Protein 4MN8 (pdb70)

GO terms:
  GO:0005768 endosome (C, IDA)
  GO:0005886 plasma membrane (C, IDA)
  GO:0012505 endomembrane system (C, IDA)
  GO:0005886 plasma membrane (C, EXP)
  GO:0010008 endosome membrane (C, EXP)
  GO:0005515 protein binding (F, IPI)
  GO:0016020 membrane (C, IDA)
  GO:0006898 receptor-mediated endocytosis (P, IDA)
  GO:0005886 plasma membrane (C, HDA)
  GO:0042742 defense response to bacterium (P, IMP)
  GO:0016045 detection of bacterium (P, IMP)
  GO:0140426 pathogen-associated molecular pattern receptor signaling pathway (P, IMP)
  GO:0052544 defense response by callose deposition in cell wall (P, IMP)
  GO:0042802 identical protein binding (F, IPI)

Secondary structure (DSSP, 8-state):
--HHHHHHHHHHHTT--B-TT--THHHHHH-STTGGGSTTEEE-TTS-EEEEE--S---BSB--GGGGG-SS--EEE--SS--BSBPPGGGGG--S--EEE--SS--BSBPPGGGGG-SS--EEE--SS--BSB--GGGGG-TT--EEE--SS--BSB--TTGGG-TT-SEEE--SS--BSB--GGGGG-TT--EEE--SS--BSPPPGGGGG-SS--EEE--SS---SB--GGGGG-TT-SEEE--SS--BSBPPGGGGG--S--EEE--SS--BSB--GGGGG--S-SEEE--SS--BS---GGGGGT-S--EEE--SS---SB--GGGGG-TT--EEE--SS--EE-PPTTGGG--S--EEE--SSEE-SPPPGGGGG--S--EEE--SS---SB--S-TTTT--SEEE--SS--BS---GGGGG-TT--EEE--SS---S---GGGGG-TT-SEEE--SS--EE---GGGGGG-S--EEE--SSEEEEEPPGGGGG-SS--EEE--SSEEESPPPGGGGG-SS--EEE--SS--EEE--GGGGG----SEEE--SSEEESB--GGGGG----SEEE--SS--BSPPPHHHHHH--B--SEEE--SS--EEPPPGGGTT-BS--EEE--SSEE-SPPPGGGGG-----EEE--SS---SB--HHHHHH-TT-SEEE--SS--BS---GGGGG-SS--EEE--SS---SBPPTHHHH-SS--EEE--SS--BSPPP-SSTTSS--GGGGTT-S----/-HHHHHHHHHHHTEE-TT-GGGG--TTBSSSSSSTTEEE-TTS-EEEEE-TT---EEB--GGGGG-TT--EEE--SS--BS---GGGGG-SS--EEE--SS---S---GGGGS-TT--EEE--SS---S---GGGGTS---SEE---SS---S----SSSSTT--STTTSSSS--/--SSS---GGGS--PPP-B--

Sequence (955 aa):
SFEPEIEALKSFKNGISNDPLGVLSDWTIIGSLRHCNWTGITCDSTGHVVSVSLLEKQLEGVLSPAIANLTYLQVLDLTSNSFTGKIPAEIGKLTELNQLILYLNYFSGSIPSGIWELKNIFYLDLRNNLLSGDVPEEICKTSSLVLIGFDYNNLTGKIPECLGDLVHLQMFVAAGNHLTGSIPVSIGTLANLTDLDLSGNQLTGKIPRDFGNLLNLQSLVLTENLLEGDIPAEIGNCSSLVQLELYDNQLTGKIPAELGNLVQLQALRIYKNKLTSSIPSSLFRLTQLTHLGLSENHLVGPISEEIGFLESLEVLTLHSNNFTGEFPQSITNLRNLTVLTVGFNNISGELPADLGLLTNLRNLSAHDNLLTGPIPSSISNCTGLKLLDLSHNQMTGEIPRGFGRMNLTFISIGRNHFTGEIPDDIFNCSNLETLSVADNNLTGTLKPLIGKLQKLRILQVSYNSLTGPIPREIGNLKDLNILYLHSNGFTGRIPREMSNLTLLQGLRMYSNDLEGPIPEEMFDMKLLSVLDLSNNKFSGQIPALFSKLESLTYLSLQGNKFNGSIPASLKSLSLLNTFDISDNLLTGTIPGELLASLKNMQLYLNFSNNLLTGTIPKELGKLEMVQEIDLSNNLFSGSIPRSLQACKNVFTLDFSQNNLSGHIPDEVFQGMDMIISLNLSRNSFSGEIPQSFGNMTHLVSLDLSSNNLTGEIPESLANLSTLKHLKLASNNLKGHVPESGVFKNINASDLMGNTDLCGNAEGDALSALKNSLADPNKVLQSWDATLVTPCTWFHVTCNSDNSVTRVDLGNANLSGQLVMQLGQLPNLQYLELYSNNITGTIPEQLGNLTELVSLDLYLNNLSGPIPSTLGRLKKLRFLRLNNNSLSGEIPRSLTAVLTLQVLDLSNNPLTGDIPVNGSFSLFTPISFANTKLTQRLSTGSRINSAKDDAAGLQI

B-factor: mean 98.9, std 31.58, range [20.0, 246.79]

Radius of gyration: 35.32 Å; Cα contacts (8 Å, |Δi|>4): 2831; chains: 3; bounding box: 60×97×87 Å

Organism: Arabidopsis thaliana (NCBI:txid3702)

Structure (mmCIF, N/CA/C/O backbone):
data_4MN8
#
_entry.id   4MN8
#
_cell.length_a   108.865
_cell.length_b   113.683
_cell.length_c   164.363
_cell.angle_alpha   90.00
_cell.angle_beta   90.00
_cell.angle_gamma   90.00
#
_symmetry.space_group_name_H-M   'P 21 21 21'
#
loop_
_entity.id
_entity.type
_entity.pdbx_description
1 polymer 'LRR receptor-like serine/threonine-protein kinase FLS2'
2 polymer 'BRASSINOSTEROID INSENSITIVE 1-associated receptor kinase 1'
3 polymer flg22
4 branched 2-acetamido-2-deoxy-beta-D-glucopyranose-(1-4)-2-acetamido-2-deoxy-beta-D-glucopyranose
5 non-polymer 2-acetamido-2-deoxy-beta-D-glucopyranose
6 non-polymer 'SULFATE ION'
#
loop_
_atom_site.group_PDB
_atom_site.id
_atom_site.type_symbol
_atom_site.label_atom_id
_atom_site.label_alt_id
_atom_site.label_comp_id
_atom_site.label_asym_id
_atom_site.label_entity_id
_atom_site.label_seq_id
_atom_site.pdbx_PDB_ins_code
_atom_site.Cartn_x
_atom_site.Cartn_y
_atom_site.Cartn_z
_atom_site.occupancy
_atom_site.B_iso_or_equiv
_atom_site.auth_seq_id
_atom_site.auth_comp_id
_atom_site.auth_asym_id
_atom_site.auth_atom_id
_atom_site.pdbx_PDB_model_num
ATOM 1 N N . SER A 1 2 ? 8.009 -43.870 45.180 1.00 95.17 26 SER A N 1
ATOM 2 C CA . SER A 1 2 ? 7.171 -44.344 44.086 1.00 103.32 26 SER A CA 1
ATOM 3 C C . SER A 1 2 ? 5.729 -43.888 44.277 1.00 110.27 26 SER A C 1
ATOM 4 O O . SER A 1 2 ? 4.822 -44.344 43.579 1.00 106.42 26 SER A O 1
ATOM 7 N N . PHE A 1 3 ? 5.529 -42.978 45.223 1.00 119.60 27 PHE A N 1
ATOM 8 C CA . PHE A 1 3 ? 4.190 -42.573 45.637 1.00 120.61 27 PHE A CA 1
ATOM 9 C C . PHE A 1 3 ? 3.679 -41.305 44.949 1.00 107.11 27 PHE A C 1
ATOM 10 O O . PHE A 1 3 ? 4.288 -40.800 44.006 1.00 93.63 27 PHE A O 1
ATOM 18 N N . GLU A 1 4 ? 2.550 -40.810 45.450 1.00 103.57 28 GLU A N 1
ATOM 19 C CA . GLU A 1 4 ? 1.826 -39.663 44.889 1.00 100.04 28 GLU A CA 1
ATOM 20 C C . GLU A 1 4 ? 2.585 -38.389 44.467 1.00 94.92 28 GLU A C 1
ATOM 21 O O . GLU A 1 4 ? 2.298 -37.865 43.399 1.00 98.67 28 GLU A O 1
ATOM 27 N N . PRO A 1 5 ? 3.520 -37.874 45.295 1.00 81.68 29 PRO A N 1
ATOM 28 C CA . PRO A 1 5 ? 4.155 -36.588 44.955 1.00 82.10 29 PRO A CA 1
ATOM 29 C C . PRO A 1 5 ? 4.747 -36.513 43.540 1.00 89.48 29 PRO A C 1
ATOM 30 O O . PRO A 1 5 ? 4.568 -35.503 42.845 1.00 86.18 29 PRO A O 1
ATOM 34 N N . GLU A 1 6 ? 5.433 -37.574 43.125 1.00 94.25 30 GLU A N 1
ATOM 35 C CA . GLU A 1 6 ? 5.964 -37.664 41.769 1.00 91.99 30 GLU A CA 1
ATOM 36 C C . GLU A 1 6 ? 4.839 -37.661 40.737 1.00 83.80 30 GLU A C 1
ATOM 37 O O . GLU A 1 6 ? 4.917 -36.962 39.724 1.00 75.60 30 GLU A O 1
ATOM 43 N N . ILE A 1 7 ? 3.800 -38.449 41.002 1.00 73.40 31 ILE A N 1
ATOM 44 C CA . ILE A 1 7 ? 2.634 -38.523 40.126 1.00 77.44 31 ILE A CA 1
ATOM 45 C C . ILE A 1 7 ? 2.031 -37.137 39.906 1.00 91.24 31 ILE A C 1
ATOM 46 O O . ILE A 1 7 ? 1.706 -36.757 38.780 1.00 101.11 31 ILE A O 1
ATOM 51 N N . GLU A 1 8 ? 1.904 -36.382 40.992 1.00 88.95 32 GLU A N 1
ATOM 52 C CA . GLU A 1 8 ? 1.348 -35.039 40.949 1.00 90.41 32 GLU A CA 1
ATOM 53 C C . GLU A 1 8 ? 2.266 -34.109 40.173 1.00 83.12 32 GLU A C 1
ATOM 54 O O . GLU A 1 8 ? 1.801 -33.223 39.455 1.00 85.60 32 GLU A O 1
ATOM 60 N N . ALA A 1 9 ? 3.571 -34.310 40.326 1.00 76.93 33 ALA A N 1
ATOM 61 C CA . ALA A 1 9 ? 4.537 -33.512 39.584 1.00 74.27 33 ALA A CA 1
ATOM 62 C C . ALA A 1 9 ? 4.358 -33.736 38.086 1.00 86.66 33 ALA A C 1
ATOM 63 O O . ALA A 1 9 ? 4.279 -32.784 37.308 1.00 88.60 33 ALA A O 1
ATOM 65 N N . LEU A 1 10 ? 4.278 -35.005 37.695 1.00 95.75 34 LEU A N 1
ATOM 66 C CA . LEU A 1 10 ? 4.122 -35.379 36.293 1.00 85.74 34 LEU A CA 1
ATOM 67 C C . LEU A 1 10 ? 2.810 -34.883 35.702 1.00 88.28 34 LEU A C 1
ATOM 68 O O . LEU A 1 10 ? 2.778 -34.404 34.573 1.00 100.40 34 LEU A O 1
ATOM 73 N N . LYS A 1 11 ? 1.729 -35.011 36.464 1.00 95.13 35 LYS A N 1
ATOM 74 C CA . LYS A 1 11 ? 0.431 -34.519 36.021 1.00 96.09 35 LYS A CA 1
ATOM 75 C C . LYS A 1 11 ? 0.465 -33.006 35.841 1.00 103.36 35 LYS A C 1
ATOM 76 O O . LYS A 1 11 ? -0.062 -32.473 34.863 1.00 111.88 35 LYS A O 1
ATOM 82 N N . SER A 1 12 ? 1.099 -32.320 36.786 1.00 107.12 36 SER A N 1
ATOM 83 C CA . SER A 1 12 ? 1.186 -30.868 36.739 1.00 108.53 36 SER A CA 1
ATOM 84 C C . SER A 1 12 ? 2.138 -30.410 35.636 1.00 99.65 36 SER A C 1
ATOM 85 O O . SER A 1 12 ? 2.121 -29.247 35.238 1.00 91.96 36 SER A O 1
ATOM 88 N N . PHE A 1 13 ? 2.976 -31.326 35.159 1.00 93.35 37 PHE A N 1
ATOM 89 C CA . PHE A 1 13 ? 3.807 -31.069 33.986 1.00 89.34 37 PHE A CA 1
ATOM 90 C C . PHE A 1 13 ? 2.994 -31.250 32.712 1.00 102.56 37 PHE A C 1
ATOM 91 O O . PHE A 1 13 ? 3.125 -30.474 31.764 1.00 115.32 37 PHE A O 1
ATOM 99 N N . LYS A 1 14 ? 2.172 -32.297 32.697 1.00 93.43 38 LYS A N 1
ATOM 100 C CA . LYS A 1 14 ? 1.286 -32.582 31.578 1.00 86.18 38 LYS A CA 1
ATOM 101 C C . LYS A 1 14 ? 0.392 -31.379 31.331 1.00 89.79 38 LYS A C 1
ATOM 102 O O . LYS A 1 14 ? 0.367 -30.829 30.232 1.00 96.71 38 LYS A O 1
ATOM 108 N N . ASN A 1 15 ? -0.339 -30.973 32.362 1.00 103.30 39 ASN A N 1
ATOM 109 C CA . ASN A 1 15 ? -1.011 -29.686 32.337 1.00 109.31 39 ASN A CA 1
ATOM 110 C C . ASN A 1 15 ? 0.075 -28.626 32.213 1.00 108.49 39 ASN A C 1
ATOM 111 O O . ASN A 1 15 ? 1.143 -28.758 32.804 1.00 120.68 39 ASN A O 1
ATOM 116 N N . GLY A 1 16 ? -0.179 -27.584 31.436 1.00 93.95 40 GLY A N 1
ATOM 117 C CA . GLY A 1 16 ? 0.864 -26.617 31.151 1.00 93.64 40 GLY A CA 1
ATOM 118 C C . GLY A 1 16 ? 1.471 -26.899 29.792 1.00 98.76 40 GLY A C 1
ATOM 119 O O . GLY A 1 16 ? 2.089 -26.026 29.182 1.00 97.25 40 GLY A O 1
ATOM 120 N N . ILE A 1 17 ? 1.288 -28.125 29.311 1.00 97.16 41 ILE A N 1
ATOM 121 C CA . ILE A 1 17 ? 1.589 -28.431 27.922 1.00 88.40 41 ILE A CA 1
ATOM 122 C C . ILE A 1 17 ? 0.299 -28.197 27.154 1.00 88.83 41 ILE A C 1
ATOM 123 O O . ILE A 1 17 ? -0.670 -28.945 27.298 1.00 77.29 41 ILE A O 1
ATOM 128 N N . SER A 1 18 ? 0.294 -27.143 26.344 1.00 88.20 42 SER A N 1
ATOM 129 C CA . SER A 1 18 ? -0.942 -26.661 25.733 1.00 79.81 42 SER A CA 1
ATOM 130 C C . SER A 1 18 ? -1.349 -27.439 24.488 1.00 93.85 42 SER A C 1
ATOM 131 O O . SER A 1 18 ? -2.537 -27.603 24.212 1.00 105.39 42 SER A O 1
ATOM 134 N N . ASN A 1 19 ? -0.364 -27.916 23.738 1.00 97.77 43 ASN A N 1
ATOM 135 C CA . ASN A 1 19 ? -0.643 -28.619 22.494 1.00 93.90 43 ASN A CA 1
ATOM 136 C C . ASN A 1 19 ? 0.171 -29.901 22.344 1.00 95.86 43 ASN A C 1
ATOM 137 O O . ASN A 1 19 ? 1.398 -29.883 22.428 1.00 109.48 43 ASN A O 1
ATOM 142 N N . ASP A 1 20 ? -0.528 -31.010 22.127 1.00 87.91 44 ASP A N 1
ATOM 143 C CA . ASP A 1 20 ? 0.107 -32.300 21.879 1.00 84.83 44 ASP A CA 1
ATOM 144 C C . ASP A 1 20 ? -0.602 -32.980 20.715 1.00 91.88 44 ASP A C 1
ATOM 145 O O . ASP A 1 20 ? -1.464 -33.834 20.920 1.00 88.22 44 ASP A O 1
ATOM 150 N N . PRO A 1 21 ? -0.243 -32.592 19.482 1.00 91.27 45 PRO A N 1
ATOM 151 C CA . PRO A 1 21 ? -0.910 -33.078 18.270 1.00 91.01 45 PRO A CA 1
ATOM 152 C C . PRO A 1 21 ? -0.673 -34.565 18.040 1.00 96.43 45 PRO A C 1
ATOM 153 O O . PRO A 1 21 ? -1.579 -35.268 17.591 1.00 98.61 45 PRO A O 1
ATOM 157 N N . LEU A 1 22 ? 0.531 -35.032 18.355 1.00 94.92 46 LEU A N 1
ATOM 158 C CA . LEU A 1 22 ? 0.887 -36.434 18.164 1.00 95.41 46 LEU A CA 1
ATOM 159 C C . LEU A 1 22 ? 0.203 -37.326 19.193 1.00 94.46 46 LEU A C 1
ATOM 160 O O . LEU A 1 22 ? 0.186 -38.548 19.053 1.00 97.04 46 LEU A O 1
ATOM 165 N N . GLY A 1 23 ? -0.357 -36.707 20.228 1.00 93.81 47 GLY A N 1
ATOM 166 C CA . GLY A 1 23 ? -1.102 -37.433 21.239 1.00 101.82 47 GLY A CA 1
ATOM 167 C C . GLY A 1 23 ? -0.228 -38.339 22.081 1.00 102.16 47 GLY A C 1
ATOM 168 O O . GLY A 1 23 ? -0.665 -39.403 22.523 1.00 105.05 47 GLY A O 1
ATOM 169 N N . VAL A 1 24 ? 1.014 -37.914 22.295 1.00 97.77 48 VAL A N 1
ATOM 170 C CA . VAL A 1 24 ? 1.960 -38.667 23.109 1.00 101.72 48 VAL A CA 1
ATOM 171 C C . VAL A 1 24 ? 1.457 -38.817 24.540 1.00 101.95 48 VAL A C 1
ATOM 172 O O . VAL A 1 24 ? 1.275 -39.932 25.035 1.00 109.65 48 VAL A O 1
ATOM 176 N N . LEU A 1 25 ? 1.206 -37.681 25.185 1.00 92.91 49 LEU A N 1
ATOM 177 C CA . LEU A 1 25 ? 0.776 -37.653 26.580 1.00 106.47 49 LEU A CA 1
ATOM 178 C C . LEU A 1 25 ? -0.536 -38.395 26.837 1.00 114.09 49 LEU A C 1
ATOM 179 O O . LEU A 1 25 ? -0.848 -38.725 27.983 1.00 107.49 49 LEU A O 1
ATOM 184 N N . SER A 1 26 ? -1.298 -38.652 25.777 1.00 115.10 50 SER A N 1
ATOM 185 C CA . SER A 1 26 ? -2.516 -39.445 25.890 1.00 112.41 50 SER A CA 1
ATOM 186 C C . SER A 1 26 ? -2.207 -40.796 26.521 1.00 108.98 50 SER A C 1
ATOM 187 O O . SER A 1 26 ? -3.014 -41.337 27.283 1.00 104.20 50 SER A O 1
ATOM 190 N N . ASP A 1 27 ? -1.027 -41.324 26.200 1.00 102.13 51 ASP A N 1
ATOM 191 C CA . ASP A 1 27 ? -0.545 -42.564 26.796 1.00 100.70 51 ASP A CA 1
ATOM 192 C C . ASP A 1 27 ? -0.658 -42.481 28.311 1.00 108.04 51 ASP A C 1
ATOM 193 O O . ASP A 1 27 ? -1.269 -43.347 28.949 1.00 113.74 51 ASP A O 1
ATOM 198 N N . TRP A 1 28 ? -0.105 -41.406 28.869 1.00 103.20 52 TRP A N 1
ATOM 199 C CA . TRP A 1 28 ? -0.124 -41.171 30.309 1.00 95.87 52 TRP A CA 1
ATOM 200 C C . TRP A 1 28 ? -1.529 -41.290 30.876 1.00 93.86 52 TRP A C 1
ATOM 201 O O . TRP A 1 28 ? -1.723 -41.816 31.970 1.00 101.92 52 TRP A O 1
ATOM 212 N N . THR A 1 29 ? -2.507 -40.800 30.123 1.00 95.96 53 THR A N 1
ATOM 213 C CA . THR A 1 29 ? -3.888 -40.830 30.574 1.00 107.27 53 THR A CA 1
ATOM 214 C C . THR A 1 29 ? -4.435 -42.252 30.589 1.00 117.13 53 THR A C 1
ATOM 215 O O . THR A 1 29 ? -5.080 -42.663 31.554 1.00 124.52 53 THR A O 1
ATOM 219 N N . ILE A 1 30 ? -4.161 -43.007 29.528 1.00 115.48 54 ILE A N 1
ATOM 220 C CA . ILE A 1 30 ? -4.798 -44.313 29.349 1.00 109.19 54 ILE A CA 1
ATOM 221 C C . ILE A 1 30 ? -4.168 -45.422 30.197 1.00 109.79 54 ILE A C 1
ATOM 222 O O . ILE A 1 30 ? -4.869 -46.306 30.692 1.00 113.15 54 ILE A O 1
ATOM 227 N N . ILE A 1 31 ? -2.853 -45.369 30.378 1.00 109.50 55 ILE A N 1
ATOM 228 C CA . ILE A 1 31 ? -2.151 -46.393 31.153 1.00 113.54 55 ILE A CA 1
ATOM 229 C C . ILE A 1 31 ? -2.542 -46.378 32.636 1.00 121.00 55 ILE A C 1
ATOM 230 O O . ILE A 1 31 ? -2.710 -47.430 33.259 1.00 123.73 55 ILE A O 1
ATOM 235 N N . GLY A 1 32 ? -2.708 -45.181 33.189 1.00 117.98 56 GLY A N 1
ATOM 236 C CA . GLY A 1 32 ? -3.103 -45.037 34.578 1.00 126.87 56 GLY A CA 1
ATOM 237 C C . GLY A 1 32 ? -1.980 -44.537 35.464 1.00 129.95 56 GLY A C 1
ATOM 238 O O . GLY A 1 32 ? -0.808 -44.604 35.097 1.00 135.11 56 GLY A O 1
ATOM 239 N N . SER A 1 33 ? -2.346 -44.050 36.645 1.00 127.64 57 SER A N 1
ATOM 240 C CA . SER A 1 33 ? -1.397 -43.398 37.542 1.00 117.83 57 SER A CA 1
ATOM 241 C C . SER A 1 33 ? -0.465 -44.363 38.274 1.00 113.28 57 SER A C 1
ATOM 242 O O . SER A 1 33 ? 0.660 -44.002 38.612 1.00 105.34 57 SER A O 1
ATOM 245 N N . LEU A 1 34 ? -0.930 -45.583 38.525 1.00 125.64 58 LEU A N 1
ATOM 246 C CA . LEU A 1 34 ? -0.126 -46.561 39.256 1.00 130.06 58 LEU A CA 1
ATOM 247 C C . LEU A 1 34 ? 0.949 -47.190 38.376 1.00 128.24 58 LEU A C 1
ATOM 248 O O . LEU A 1 34 ? 2.042 -47.511 38.842 1.00 115.54 58 LEU A O 1
ATOM 253 N N . ARG A 1 35 ? 0.634 -47.343 37.096 1.00 133.67 59 ARG A N 1
ATOM 254 C CA . ARG A 1 35 ? 1.542 -47.956 36.133 1.00 135.60 59 ARG A CA 1
ATOM 255 C C . ARG A 1 35 ? 2.462 -46.907 35.508 1.00 130.62 59 ARG A C 1
ATOM 256 O O . ARG A 1 35 ? 3.178 -47.187 34.547 1.00 133.07 59 ARG A O 1
ATOM 264 N N . HIS A 1 36 ? 2.419 -45.699 36.064 1.00 122.22 60 HIS A N 1
ATOM 265 C CA . HIS A 1 36 ? 3.073 -44.517 35.500 1.00 118.35 60 HIS A CA 1
ATOM 266 C C . HIS A 1 36 ? 4.541 -44.698 35.112 1.00 120.58 60 HIS A C 1
ATOM 267 O O . HIS A 1 36 ? 5.044 -43.984 34.249 1.00 118.32 60 HIS A O 1
ATOM 274 N N . CYS A 1 37 ? 5.236 -45.632 35.751 1.00 122.25 61 CYS A N 1
ATOM 275 C CA . CYS A 1 37 ? 6.625 -45.896 35.387 1.00 116.86 61 CYS A CA 1
ATOM 276 C C . CYS A 1 37 ? 6.752 -46.496 33.988 1.00 114.64 61 CYS A C 1
ATOM 277 O O . CYS A 1 37 ? 7.849 -46.571 33.436 1.00 120.60 61 CYS A O 1
ATOM 280 N N . ASN A 1 38 ? 5.629 -46.926 33.420 1.00 109.81 62 ASN A N 1
ATOM 281 C CA . ASN A 1 38 ? 5.609 -47.439 32.055 1.00 105.69 62 ASN A CA 1
ATOM 282 C C . ASN A 1 38 ? 5.202 -46.364 31.047 1.00 106.28 62 ASN A C 1
ATOM 283 O O . ASN A 1 38 ? 5.093 -46.634 29.849 1.00 113.97 62 ASN A O 1
ATOM 288 N N . TRP A 1 39 ? 4.975 -45.148 31.541 1.00 98.40 63 TRP A N 1
ATOM 289 C CA . TRP A 1 39 ? 4.572 -44.030 30.688 1.00 99.31 63 TRP A CA 1
ATOM 290 C C . TRP A 1 39 ? 5.641 -43.666 29.663 1.00 97.97 63 TRP A C 1
ATOM 291 O O . TRP A 1 39 ? 6.840 -43.795 29.926 1.00 83.42 63 TRP A O 1
ATOM 302 N N . THR A 1 40 ? 5.189 -43.203 28.500 1.00 99.10 64 THR A N 1
ATOM 303 C CA . THR A 1 40 ? 6.082 -42.806 27.419 1.00 89.32 64 THR A CA 1
ATOM 304 C C . THR A 1 40 ? 6.996 -41.669 27.858 1.00 90.36 64 THR A C 1
ATOM 305 O O . THR A 1 40 ? 6.531 -40.630 28.325 1.00 92.63 64 THR A O 1
ATOM 309 N N . GLY A 1 41 ? 8.301 -41.877 27.710 1.00 91.77 65 GLY A N 1
ATOM 310 C CA . GLY A 1 41 ? 9.280 -40.869 28.066 1.00 89.23 65 GLY A CA 1
ATOM 311 C C . GLY A 1 41 ? 9.724 -40.974 29.509 1.00 93.98 65 GLY A C 1
ATOM 312 O O . GLY A 1 41 ? 10.789 -40.483 29.887 1.00 96.52 65 GLY A O 1
ATOM 313 N N . ILE A 1 42 ? 8.899 -41.626 30.319 1.00 94.42 66 ILE A N 1
ATOM 314 C CA . ILE A 1 42 ? 9.188 -41.784 31.732 1.00 88.97 66 ILE A CA 1
ATOM 315 C C . ILE A 1 42 ? 9.864 -43.120 31.997 1.00 91.31 66 ILE A C 1
ATOM 316 O O . ILE A 1 42 ? 9.369 -44.170 31.588 1.00 93.52 66 ILE A O 1
ATOM 321 N N . THR A 1 43 ? 11.006 -43.071 32.674 1.00 84.40 67 THR A N 1
ATOM 322 C CA . THR A 1 43 ? 11.664 -44.280 33.154 1.00 87.85 67 THR A CA 1
ATOM 323 C C . THR A 1 43 ? 12.045 -44.124 34.622 1.00 89.74 67 THR A C 1
ATOM 324 O O . THR A 1 43 ? 12.530 -43.067 35.044 1.00 86.00 67 THR A O 1
ATOM 328 N N . CYS A 1 44 ? 11.792 -45.171 35.403 1.00 101.15 68 CYS A N 1
ATOM 329 C CA . CYS A 1 44 ? 12.112 -45.158 36.826 1.00 97.98 68 CYS A CA 1
ATOM 330 C C . CYS A 1 44 ? 13.341 -46.008 37.129 1.00 98.42 68 CYS A C 1
ATOM 331 O O . CYS A 1 44 ? 13.907 -46.641 36.239 1.00 108.16 68 CYS A O 1
ATOM 334 N N . ASP A 1 45 ? 13.749 -46.021 38.392 1.00 101.00 69 ASP A N 1
ATOM 335 C CA . ASP A 1 45 ? 14.862 -46.858 38.820 1.00 112.81 69 ASP A CA 1
ATOM 336 C C . ASP A 1 45 ? 14.355 -48.169 39.413 1.00 121.41 69 ASP A C 1
ATOM 337 O O . ASP A 1 45 ? 13.162 -48.469 39.345 1.00 122.96 69 ASP A O 1
ATOM 342 N N . SER A 1 46 ? 15.268 -48.945 39.986 1.00 119.36 70 SER A N 1
ATOM 343 C CA . SER A 1 46 ? 14.914 -50.209 40.617 1.00 116.11 70 SER A CA 1
ATOM 344 C C . SER A 1 46 ? 13.944 -49.989 41.773 1.00 113.99 70 SER A C 1
ATOM 345 O O . SER A 1 46 ? 13.027 -50.783 41.987 1.00 100.80 70 SER A O 1
ATOM 348 N N . THR A 1 47 ? 14.145 -48.896 42.504 1.00 118.83 71 THR A N 1
ATOM 349 C CA . THR A 1 47 ? 13.325 -48.578 43.669 1.00 110.74 71 THR A CA 1
ATOM 350 C C . THR A 1 47 ? 11.974 -47.969 43.287 1.00 109.93 71 THR A C 1
ATOM 351 O O . THR A 1 47 ? 11.095 -47.810 44.135 1.00 99.16 71 THR A O 1
ATOM 355 N N . GLY A 1 48 ? 11.815 -47.624 42.013 1.00 115.92 72 GLY A N 1
ATOM 356 C CA . GLY A 1 48 ? 10.535 -47.163 41.505 1.00 113.82 72 GLY A CA 1
ATOM 357 C C . GLY A 1 48 ? 10.366 -45.658 41.421 1.00 109.39 72 GLY A C 1
ATOM 358 O O . GLY A 1 48 ? 9.271 -45.166 41.148 1.00 107.08 72 GLY A O 1
ATOM 359 N N . HIS A 1 49 ? 11.445 -44.920 41.654 1.00 109.72 73 HIS A N 1
ATOM 360 C CA . HIS A 1 49 ? 11.404 -43.465 41.550 1.00 111.08 73 HIS A CA 1
ATOM 361 C C . HIS A 1 49 ? 11.682 -42.997 40.126 1.00 110.46 73 HIS A C 1
ATOM 362 O O . HIS A 1 49 ? 12.553 -43.539 39.448 1.00 119.35 73 HIS A O 1
ATOM 369 N N . VAL A 1 50 ? 10.944 -41.985 39.682 1.00 92.84 74 VAL A N 1
ATOM 370 C CA . VAL A 1 50 ? 11.171 -41.390 38.372 1.00 71.78 74 VAL A CA 1
ATOM 371 C C . VAL A 1 50 ? 12.592 -40.845 38.270 1.00 77.71 74 VAL A C 1
ATOM 372 O O . VAL A 1 50 ? 13.014 -40.030 39.091 1.00 75.05 74 VAL A O 1
ATOM 376 N N . VAL A 1 51 ? 13.328 -41.294 37.258 1.00 86.78 75 VAL A N 1
ATOM 377 C CA . VAL A 1 51 ? 14.688 -40.802 37.047 1.00 93.29 75 VAL A CA 1
ATOM 378 C C . VAL A 1 51 ? 14.811 -39.983 35.762 1.00 103.22 75 VAL A C 1
ATOM 379 O O . VAL A 1 51 ? 15.213 -38.823 35.797 1.00 105.99 75 VAL A O 1
ATOM 383 N N . SER A 1 52 ? 14.501 -40.600 34.628 1.00 97.28 76 SER A N 1
ATOM 384 C CA . SER A 1 52 ? 14.604 -39.919 33.342 1.00 88.87 76 SER A CA 1
ATOM 385 C C . SER A 1 52 ? 13.256 -39.497 32.762 1.00 83.33 76 SER A C 1
ATOM 386 O O . SER A 1 52 ? 12.368 -40.326 32.559 1.00 96.63 76 SER A O 1
ATOM 389 N N . VAL A 1 53 ? 13.111 -38.202 32.496 1.00 78.34 77 VAL A N 1
ATOM 390 C CA . VAL A 1 53 ? 12.006 -37.711 31.680 1.00 84.19 77 VAL A CA 1
ATOM 391 C C . VAL A 1 53 ? 12.557 -37.337 30.308 1.00 77.87 77 VAL A C 1
ATOM 392 O O . VAL A 1 53 ? 13.276 -36.347 30.166 1.00 73.35 77 VAL A O 1
ATOM 396 N N . SER A 1 54 ? 12.229 -38.134 29.297 1.00 75.27 78 SER A N 1
ATOM 397 C CA . SER A 1 54 ? 12.775 -37.909 27.964 1.00 74.11 78 SER A CA 1
ATOM 398 C C . SER A 1 54 ? 11.693 -37.865 26.892 1.00 73.23 78 SER A C 1
ATOM 399 O O . SER A 1 54 ? 11.068 -38.875 26.588 1.00 80.04 78 SER A O 1
ATOM 402 N N . LEU A 1 55 ? 11.490 -36.689 26.309 1.00 70.70 79 LEU A N 1
ATOM 403 C CA . LEU A 1 55 ? 10.523 -36.525 25.232 1.00 71.46 79 LEU A CA 1
ATOM 404 C C . LEU A 1 55 ? 11.166 -35.727 24.111 1.00 81.51 79 LEU A C 1
ATOM 405 O O . LEU A 1 55 ? 11.492 -34.555 24.282 1.00 86.09 79 LEU A O 1
ATOM 410 N N . LEU A 1 56 ? 11.340 -36.363 22.958 1.00 89.94 80 LEU A N 1
ATOM 411 C CA . LEU A 1 56 ? 12.062 -35.741 21.856 1.00 89.29 80 LEU A CA 1
ATOM 412 C C . LEU A 1 56 ? 11.248 -35.768 20.566 1.00 88.10 80 LEU A C 1
ATOM 413 O O . LEU A 1 56 ? 10.665 -36.794 20.211 1.00 90.45 80 LEU A O 1
ATOM 418 N N . GLU A 1 57 ? 11.217 -34.630 19.876 1.00 85.35 81 GLU A N 1
ATOM 419 C CA . GLU A 1 57 ? 10.451 -34.472 18.642 1.00 89.24 81 GLU A CA 1
ATOM 420 C C . GLU A 1 57 ? 9.004 -34.928 18.792 1.00 97.46 81 GLU A C 1
ATOM 421 O O . GLU A 1 57 ? 8.437 -35.530 17.881 1.00 105.65 81 GLU A O 1
ATOM 427 N N . LYS A 1 58 ? 8.417 -34.647 19.949 1.00 62.42 82 LYS A N 1
ATOM 428 C CA . LYS A 1 58 ? 7.028 -35.003 20.207 1.00 72.28 82 LYS A CA 1
ATOM 429 C C . LYS A 1 58 ? 6.097 -33.830 19.913 1.00 82.88 82 LYS A C 1
ATOM 430 O O . LYS A 1 58 ? 4.884 -33.924 20.117 1.00 91.65 82 LYS A O 1
ATOM 436 N N . GLN A 1 59 ? 6.682 -32.731 19.440 1.00 76.71 83 GLN A N 1
ATOM 437 C CA . GLN A 1 59 ? 5.936 -31.544 19.022 1.00 81.17 83 GLN A CA 1
ATOM 438 C C . GLN A 1 59 ? 5.050 -30.983 20.132 1.00 86.02 83 GLN A C 1
ATOM 439 O O . GLN A 1 59 ? 3.879 -30.680 19.909 1.00 91.26 83 GLN A O 1
ATOM 445 N N . LEU A 1 60 ? 5.618 -30.842 21.324 1.00 79.99 84 LEU A N 1
ATOM 446 C CA . LEU A 1 60 ? 4.870 -30.358 22.476 1.00 77.18 84 LEU A CA 1
ATOM 447 C C . LEU A 1 60 ? 4.939 -28.836 22.590 1.00 76.90 84 LEU A C 1
ATOM 448 O O . LEU A 1 60 ? 6.024 -28.254 22.568 1.00 75.19 84 LEU A O 1
ATOM 453 N N . GLU A 1 61 ? 3.780 -28.193 22.701 1.00 69.67 85 GLU A N 1
ATOM 454 C CA . GLU A 1 61 ? 3.735 -26.761 22.973 1.00 76.46 85 GLU A CA 1
ATOM 455 C C . GLU A 1 61 ? 3.333 -26.492 24.420 1.00 88.21 85 GLU A C 1
ATOM 456 O O . GLU A 1 61 ? 2.981 -27.411 25.164 1.00 87.88 85 GLU A O 1
ATOM 462 N N . GLY A 1 62 ? 3.330 -25.219 24.798 1.00 91.64 86 GLY A N 1
ATOM 463 C CA . GLY A 1 62 ? 3.107 -24.845 26.180 1.00 94.17 86 GLY A CA 1
ATOM 464 C C . GLY A 1 62 ? 4.401 -24.549 26.911 1.00 87.86 86 GLY A C 1
ATOM 465 O O . GLY A 1 62 ? 5.434 -24.290 26.292 1.00 79.79 86 GLY A O 1
ATOM 466 N N . VAL A 1 63 ? 4.341 -24.591 28.236 1.00 80.88 87 VAL A N 1
ATOM 467 C CA . VAL A 1 63 ? 5.458 -24.170 29.069 1.00 73.28 87 VAL A CA 1
ATOM 468 C C . VAL A 1 63 ? 5.924 -25.332 29.941 1.00 73.30 87 VAL A C 1
ATOM 469 O O . VAL A 1 63 ? 5.197 -26.307 30.121 1.00 89.18 87 VAL A O 1
ATOM 473 N N . LEU A 1 64 ? 7.139 -25.237 30.471 1.00 71.50 88 LEU A N 1
ATOM 474 C CA . LEU A 1 64 ? 7.641 -26.270 31.365 1.00 73.93 88 LEU A CA 1
ATOM 475 C C . LEU A 1 64 ? 7.270 -25.912 32.798 1.00 77.09 88 LEU A C 1
ATOM 476 O O . LEU A 1 64 ? 7.805 -24.965 33.377 1.00 69.81 88 LEU A O 1
ATOM 481 N N . SER A 1 65 ? 6.355 -26.688 33.367 1.00 81.05 89 SER A N 1
ATOM 482 C CA . SER A 1 65 ? 5.868 -26.448 34.718 1.00 75.66 89 SER A CA 1
ATOM 483 C C . SER A 1 65 ? 6.977 -26.643 35.740 1.00 82.15 89 SER A C 1
ATOM 484 O O . SER A 1 65 ? 7.766 -27.582 35.633 1.00 85.79 89 SER A O 1
ATOM 487 N N . PRO A 1 66 ? 7.036 -25.751 36.741 1.00 78.87 90 PRO A N 1
ATOM 488 C CA . PRO A 1 66 ? 8.035 -25.799 37.815 1.00 66.44 90 PRO A CA 1
ATOM 489 C C . PRO A 1 66 ? 7.916 -27.079 38.637 1.00 82.04 90 PRO A C 1
ATOM 490 O O . PRO A 1 66 ? 8.835 -27.434 39.375 1.00 84.88 90 PRO A O 1
ATOM 494 N N . ALA A 1 67 ? 6.785 -27.764 38.493 1.00 80.05 91 ALA A N 1
ATOM 495 C CA . ALA A 1 67 ? 6.509 -29.001 39.217 1.00 71.13 91 ALA A CA 1
ATOM 496 C C . ALA A 1 67 ? 7.545 -30.094 38.958 1.00 73.27 91 ALA A C 1
ATOM 497 O O . ALA A 1 67 ? 7.605 -31.079 39.692 1.00 79.98 91 ALA A O 1
ATOM 499 N N . ILE A 1 68 ? 8.347 -29.931 37.909 1.00 74.13 92 ILE A N 1
ATOM 500 C CA . ILE A 1 68 ? 9.433 -30.868 37.639 1.00 78.79 92 ILE A CA 1
ATOM 501 C C . ILE A 1 68 ? 10.433 -30.898 38.788 1.00 89.38 92 ILE A C 1
ATOM 502 O O . ILE A 1 68 ? 11.110 -31.903 39.009 1.00 100.37 92 ILE A O 1
ATOM 507 N N . ALA A 1 69 ? 10.516 -29.793 39.522 1.00 81.88 93 ALA A N 1
ATOM 508 C CA . ALA A 1 69 ? 11.391 -29.708 40.683 1.00 72.68 93 ALA A CA 1
ATOM 509 C C . ALA A 1 69 ? 10.960 -30.693 41.765 1.00 81.97 93 ALA A C 1
ATOM 510 O O . ALA A 1 69 ? 11.749 -31.055 42.638 1.00 92.47 93 ALA A O 1
ATOM 512 N N . ASN A 1 70 ? 9.705 -31.129 41.697 1.00 82.24 94 ASN A N 1
ATOM 513 C CA . ASN A 1 70 ? 9.173 -32.087 42.659 1.00 90.77 94 ASN A CA 1
ATOM 514 C C . ASN A 1 70 ? 9.473 -33.547 42.293 1.00 88.84 94 ASN A C 1
ATOM 515 O O . ASN A 1 70 ? 9.071 -34.462 43.009 1.00 94.78 94 ASN A O 1
ATOM 520 N N . LEU A 1 71 ? 10.176 -33.767 41.182 1.00 85.84 95 LEU A N 1
ATOM 521 C CA . LEU A 1 71 ? 10.743 -35.086 40.923 1.00 90.65 95 LEU A CA 1
ATOM 522 C C . LEU A 1 71 ? 12.150 -35.024 41.479 1.00 90.67 95 LEU A C 1
ATOM 523 O O . LEU A 1 71 ? 13.027 -34.417 40.873 1.00 102.72 95 LEU A O 1
ATOM 528 N N . THR A 1 72 ? 12.382 -35.681 42.608 1.00 90.14 96 THR A N 1
ATOM 529 C CA . THR A 1 72 ? 13.641 -35.491 43.326 1.00 88.99 96 THR A CA 1
ATOM 530 C C . THR A 1 72 ? 14.795 -36.328 42.782 1.00 89.33 96 THR A C 1
ATOM 531 O O . THR A 1 72 ? 15.942 -35.883 42.763 1.00 91.40 96 THR A O 1
ATOM 535 N N . TYR A 1 73 ? 14.478 -37.534 42.327 1.00 83.86 97 TYR A N 1
ATOM 536 C CA . TYR A 1 73 ? 15.494 -38.496 41.922 1.00 86.50 97 TYR A CA 1
ATOM 537 C C . TYR A 1 73 ? 15.848 -38.329 40.451 1.00 95.33 97 TYR A C 1
ATOM 538 O O . TYR A 1 73 ? 16.618 -39.111 39.894 1.00 99.23 97 TYR A O 1
ATOM 547 N N . LEU A 1 74 ? 15.269 -37.305 39.833 1.00 97.70 98 LEU A N 1
ATOM 548 C CA . LEU A 1 74 ? 15.505 -37.002 38.427 1.00 83.03 98 LEU A CA 1
ATOM 549 C C . LEU A 1 74 ? 16.990 -36.796 38.130 1.00 83.06 98 LEU A C 1
ATOM 550 O O . LEU A 1 74 ? 17.669 -36.016 38.799 1.00 90.09 98 LEU A O 1
ATOM 555 N N . GLN A 1 75 ? 17.483 -37.510 37.124 1.00 83.73 99 GLN A N 1
ATOM 556 C CA . GLN A 1 75 ? 18.863 -37.382 36.671 1.00 83.26 99 GLN A CA 1
ATOM 557 C C . GLN A 1 75 ? 18.907 -36.687 35.315 1.00 85.90 99 GLN A C 1
ATOM 558 O O . GLN A 1 75 ? 19.528 -35.637 35.163 1.00 88.22 99 GLN A O 1
ATOM 564 N N . VAL A 1 76 ? 18.271 -37.299 34.323 1.00 83.59 100 VAL A N 1
ATOM 565 C CA . VAL A 1 76 ? 18.189 -36.715 32.990 1.00 75.92 100 VAL A CA 1
ATOM 566 C C . VAL A 1 76 ? 16.796 -36.179 32.649 1.00 71.17 100 VAL A C 1
ATOM 567 O O . VAL A 1 76 ? 15.795 -36.891 32.761 1.00 70.19 100 VAL A O 1
ATOM 571 N N . LEU A 1 77 ? 16.745 -34.910 32.254 1.00 69.19 101 LEU A N 1
ATOM 572 C CA . LEU A 1 77 ? 15.547 -34.325 31.666 1.00 69.22 101 LEU A CA 1
ATOM 573 C C . LEU A 1 77 ? 15.853 -33.960 30.221 1.00 75.57 101 LEU A C 1
ATOM 574 O O . LEU A 1 77 ? 16.637 -33.044 29.969 1.00 76.00 101 LEU A O 1
ATOM 579 N N . ASP A 1 78 ? 15.251 -34.679 29.274 1.00 83.86 102 ASP A N 1
ATOM 580 C CA . ASP A 1 78 ? 15.496 -34.412 27.858 1.00 87.21 102 ASP A CA 1
ATOM 581 C C . ASP A 1 78 ? 14.245 -33.918 27.133 1.00 77.00 102 ASP A C 1
ATOM 582 O O . ASP A 1 78 ? 13.317 -34.682 26.863 1.00 70.45 102 ASP A O 1
ATOM 587 N N . LEU A 1 79 ? 14.234 -32.626 26.833 1.00 67.99 103 LEU A N 1
ATOM 588 C CA . LEU A 1 79 ? 13.149 -31.983 26.091 1.00 61.79 103 LEU A CA 1
ATOM 589 C C . LEU A 1 79 ? 13.418 -31.730 24.600 1.00 72.92 103 LEU A C 1
ATOM 590 O O . LEU A 1 79 ? 12.665 -31.003 23.947 1.00 79.38 103 LEU A O 1
ATOM 595 N N . THR A 1 80 ? 14.505 -32.305 24.085 1.00 67.67 104 THR A N 1
ATOM 596 C CA . THR A 1 80 ? 15.069 -31.953 22.777 1.00 69.66 104 THR A CA 1
ATOM 597 C C . THR A 1 80 ? 14.064 -31.863 21.624 1.00 77.23 104 THR A C 1
ATOM 598 O O . THR A 1 80 ? 13.242 -32.757 21.420 1.00 74.16 104 THR A O 1
ATOM 602 N N . SER A 1 81 ? 14.152 -30.756 20.888 1.00 79.55 105 SER A N 1
ATOM 603 C CA . SER A 1 81 ? 13.357 -30.517 19.685 1.00 72.83 105 SER A CA 1
ATOM 604 C C . SER A 1 81 ? 11.850 -30.521 19.934 1.00 69.53 105 SER A C 1
ATOM 605 O O . SER A 1 81 ? 11.129 -31.399 19.460 1.00 80.12 105 SER A O 1
ATOM 608 N N . ASN A 1 82 ? 11.389 -29.524 20.683 1.00 63.60 106 ASN A N 1
ATOM 609 C CA . ASN A 1 82 ? 9.962 -29.291 20.883 1.00 62.44 106 ASN A CA 1
ATOM 610 C C . ASN A 1 82 ? 9.620 -27.807 20.801 1.00 67.92 106 ASN A C 1
ATOM 611 O O . ASN A 1 82 ? 10.473 -26.979 20.480 1.00 70.54 106 ASN A O 1
ATOM 616 N N . SER A 1 83 ? 8.361 -27.486 21.073 1.00 72.38 107 SER A N 1
ATOM 617 C CA . SER A 1 83 ? 7.872 -26.110 21.024 1.00 80.59 107 SER A CA 1
ATOM 618 C C . SER A 1 83 ? 7.811 -25.359 22.365 1.00 82.45 107 SER A C 1
ATOM 619 O O . SER A 1 83 ? 7.226 -24.280 22.431 1.00 88.91 107 SER A O 1
ATOM 622 N N . PHE A 1 84 ? 8.369 -25.943 23.426 1.00 70.12 108 PHE A N 1
ATOM 623 C CA . PHE A 1 84 ? 8.303 -25.350 24.768 1.00 75.77 108 PHE A CA 1
ATOM 624 C C . PHE A 1 84 ? 8.709 -23.878 24.799 1.00 76.15 108 PHE A C 1
ATOM 625 O O . PHE A 1 84 ? 9.755 -23.500 24.274 1.00 68.25 108 PHE A O 1
ATOM 633 N N . THR A 1 85 ? 7.869 -23.056 25.422 1.00 77.87 109 THR A N 1
ATOM 634 C CA . THR A 1 85 ? 8.126 -21.626 25.530 1.00 75.06 109 THR A CA 1
ATOM 635 C C . THR A 1 85 ? 8.234 -21.224 26.991 1.00 77.68 109 THR A C 1
ATOM 636 O O . THR A 1 85 ? 8.127 -22.063 27.883 1.00 84.38 109 THR A O 1
ATOM 640 N N . GLY A 1 86 ? 8.435 -19.932 27.228 1.00 78.07 110 GLY A N 1
ATOM 641 C CA . GLY A 1 86 ? 8.545 -19.414 28.579 1.00 77.32 110 GLY A CA 1
ATOM 642 C C . GLY A 1 86 ? 9.952 -19.496 29.139 1.00 80.77 110 GLY A C 1
ATOM 643 O O . GLY A 1 86 ? 10.922 -19.690 28.404 1.00 76.22 110 GLY A O 1
ATOM 644 N N . LYS A 1 87 ? 10.062 -19.346 30.453 1.00 87.56 111 LYS A N 1
ATOM 645 C CA . LYS A 1 87 ? 11.356 -19.384 31.123 1.00 74.47 111 LYS A CA 1
ATOM 646 C C . LYS A 1 87 ? 11.576 -20.720 31.811 1.00 63.57 111 LYS A C 1
ATOM 647 O O . LYS A 1 87 ? 10.626 -21.351 32.274 1.00 75.78 111 LYS A O 1
ATOM 653 N N . ILE A 1 88 ? 12.829 -21.162 31.848 1.00 55.04 112 ILE A N 1
ATOM 654 C CA . ILE A 1 88 ? 13.192 -22.351 32.604 1.00 58.93 112 ILE A CA 1
ATOM 655 C C . ILE A 1 88 ? 12.881 -22.089 34.072 1.00 63.07 112 ILE A C 1
ATOM 656 O O . ILE A 1 88 ? 13.331 -21.086 34.628 1.00 68.02 112 ILE A O 1
ATOM 661 N N . PRO A 1 89 ? 12.096 -22.979 34.700 1.00 68.67 113 PRO A N 1
ATOM 662 C CA . PRO A 1 89 ? 11.673 -22.814 36.097 1.00 85.11 113 PRO A CA 1
ATOM 663 C C . PRO A 1 89 ? 12.846 -22.602 37.057 1.00 78.51 113 PRO A C 1
ATOM 664 O O . PRO A 1 89 ? 13.809 -23.368 37.045 1.00 74.15 113 PRO A O 1
ATOM 668 N N . ALA A 1 90 ? 12.748 -21.569 37.889 1.00 65.62 114 ALA A N 1
ATOM 669 C CA . ALA A 1 90 ? 13.858 -21.167 38.745 1.00 70.20 114 ALA A CA 1
ATOM 670 C C . ALA A 1 90 ? 14.105 -22.156 39.880 1.00 66.01 114 ALA A C 1
ATOM 671 O O . ALA A 1 90 ? 15.159 -22.138 40.515 1.00 62.82 114 ALA A O 1
ATOM 673 N N . GLU A 1 91 ? 13.135 -23.032 40.113 1.00 71.73 115 GLU A N 1
ATOM 674 C CA . GLU A 1 91 ? 13.212 -24.007 41.193 1.00 69.77 115 GLU A CA 1
ATOM 675 C C . GLU A 1 91 ? 14.035 -25.213 40.761 1.00 75.34 115 GLU A C 1
ATOM 676 O O . GLU A 1 91 ? 14.231 -26.152 41.533 1.00 85.81 115 GLU A O 1
ATOM 682 N N . ILE A 1 92 ? 14.518 -25.177 39.522 1.00 80.71 116 ILE A N 1
ATOM 683 C CA . ILE A 1 92 ? 15.236 -26.301 38.925 1.00 73.45 116 ILE A CA 1
ATOM 684 C C . ILE A 1 92 ? 16.522 -26.647 39.672 1.00 71.81 116 ILE A C 1
ATOM 685 O O . ILE A 1 92 ? 17.063 -27.740 39.512 1.00 70.61 116 ILE A O 1
ATOM 690 N N . GLY A 1 93 ? 16.998 -25.722 40.501 1.00 75.19 117 GLY A N 1
ATOM 691 C CA . GLY A 1 93 ? 18.171 -25.969 41.319 1.00 70.70 117 GLY A CA 1
ATOM 692 C C . GLY A 1 93 ? 17.927 -27.035 42.374 1.00 79.05 117 GLY A C 1
ATOM 693 O O . GLY A 1 93 ? 18.869 -27.563 42.961 1.00 93.18 117 GLY A O 1
ATOM 694 N N . LYS A 1 94 ? 16.658 -27.362 42.602 1.00 71.53 118 LYS A N 1
ATOM 695 C CA . LYS A 1 94 ? 16.276 -28.281 43.671 1.00 68.55 118 LYS A CA 1
ATOM 696 C C . LYS A 1 94 ? 16.473 -29.760 43.351 1.00 79.18 118 LYS A C 1
ATOM 697 O O . LYS A 1 94 ? 16.415 -30.599 44.250 1.00 82.79 118 LYS A O 1
ATOM 703 N N . LEU A 1 95 ? 16.704 -30.082 42.082 1.00 86.23 119 LEU A N 1
ATOM 704 C CA . LEU A 1 95 ? 16.778 -31.480 41.661 1.00 92.14 119 LEU A CA 1
ATOM 705 C C . LEU A 1 95 ? 17.950 -32.230 42.292 1.00 109.03 119 LEU A C 1
ATOM 706 O O . LEU A 1 95 ? 17.765 -33.308 42.858 1.00 128.54 119 LEU A O 1
ATOM 711 N N . THR A 1 96 ? 19.152 -31.681 42.138 1.00 102.38 120 THR A N 1
ATOM 712 C CA . THR A 1 96 ? 20.346 -32.089 42.889 1.00 101.46 120 THR A CA 1
ATOM 713 C C . THR A 1 96 ? 20.890 -33.446 42.442 1.00 94.25 120 THR A C 1
ATOM 714 O O . THR A 1 96 ? 22.079 -33.733 42.586 1.00 89.82 120 THR A O 1
ATOM 718 N N . GLU A 1 97 ? 20.028 -34.254 41.840 1.00 89.47 121 GLU A N 1
ATOM 719 C CA . GLU A 1 97 ? 20.452 -35.511 41.253 1.00 88.58 121 GLU A CA 1
ATOM 720 C C . GLU A 1 97 ? 20.592 -35.361 39.753 1.00 83.84 121 GLU A C 1
ATOM 721 O O . GLU A 1 97 ? 20.910 -36.321 39.052 1.00 86.22 121 GLU A O 1
ATOM 727 N N . LEU A 1 98 ? 20.352 -34.148 39.267 1.00 77.63 122 LEU A N 1
ATOM 728 C CA . LEU A 1 98 ? 20.252 -33.921 37.834 1.00 70.36 122 LEU A CA 1
ATOM 729 C C . LEU A 1 98 ? 21.604 -34.118 37.168 1.00 68.50 122 LEU A C 1
ATOM 730 O O . LEU A 1 98 ? 22.579 -33.437 37.482 1.00 69.32 122 LEU A O 1
ATOM 735 N N . ASN A 1 99 ? 21.643 -35.054 36.230 1.00 72.38 123 ASN A N 1
ATOM 736 C CA . ASN A 1 99 ? 22.857 -35.364 35.499 1.00 79.62 123 ASN A CA 1
ATOM 737 C C . ASN A 1 99 ? 22.936 -34.511 34.248 1.00 88.23 123 ASN A C 1
ATOM 738 O O . ASN A 1 99 ? 23.854 -33.706 34.081 1.00 88.54 123 ASN A O 1
ATOM 743 N N . GLN A 1 100 ? 21.963 -34.702 33.367 1.00 75.86 124 GLN A N 1
ATOM 744 C CA . GLN A 1 100 ? 21.907 -33.957 32.125 1.00 69.83 124 GLN A CA 1
ATOM 745 C C . GLN A 1 100 ? 20.593 -33.203 31.955 1.00 73.21 124 GLN A C 1
ATOM 746 O O . GLN A 1 100 ? 19.512 -33.788 32.036 1.00 73.31 124 GLN A O 1
ATOM 752 N N . LEU A 1 101 ? 20.701 -31.897 31.733 1.00 74.60 125 LEU A N 1
ATOM 753 C CA . LEU A 1 101 ? 19.549 -31.075 31.398 1.00 78.54 125 LEU A CA 1
ATOM 754 C C . LEU A 1 101 ? 19.660 -30.671 29.934 1.00 78.26 125 LEU A C 1
ATOM 755 O O . LEU A 1 101 ? 20.496 -29.842 29.576 1.00 78.23 125 LEU A O 1
ATOM 760 N N . ILE A 1 102 ? 18.826 -31.263 29.084 1.00 73.57 126 ILE A N 1
ATOM 761 C CA . ILE A 1 102 ? 18.886 -30.956 27.661 1.00 67.69 126 ILE A CA 1
ATOM 762 C C . ILE A 1 102 ? 17.606 -30.291 27.158 1.00 64.58 126 ILE A C 1
ATOM 763 O O . ILE A 1 102 ? 16.586 -30.948 26.935 1.00 54.31 126 ILE A O 1
ATOM 768 N N . LEU A 1 103 ? 17.687 -28.982 26.959 1.00 64.57 127 LEU A N 1
ATOM 769 C CA . LEU A 1 103 ? 16.566 -28.178 26.481 1.00 70.65 127 LEU A CA 1
ATOM 770 C C . LEU A 1 103 ? 16.653 -27.860 24.990 1.00 77.37 127 LEU A C 1
ATOM 771 O O . LEU A 1 103 ? 15.876 -27.060 24.464 1.00 74.87 127 LEU A O 1
ATOM 776 N N . TYR A 1 104 ? 17.630 -28.489 24.341 1.00 77.21 128 TYR A N 1
ATOM 777 C CA . TYR A 1 104 ? 18.040 -28.210 22.964 1.00 58.11 128 TYR A CA 1
ATOM 778 C C . TYR A 1 104 ? 16.890 -28.141 21.963 1.00 60.45 128 TYR A C 1
ATOM 779 O O . TYR A 1 104 ? 16.010 -29.004 21.944 1.00 66.00 128 TYR A O 1
ATOM 788 N N . LEU A 1 105 ? 16.922 -27.099 21.134 1.00 61.64 129 LEU A N 1
ATOM 789 C CA . LEU A 1 105 ? 15.891 -26.839 20.127 1.00 57.27 129 LEU A CA 1
ATOM 790 C C . LEU A 1 105 ? 14.496 -26.621 20.700 1.00 59.57 129 LEU A C 1
ATOM 791 O O . LEU A 1 105 ? 13.598 -27.437 20.512 1.00 51.50 129 LEU A O 1
ATOM 796 N N . ASN A 1 106 ? 14.333 -25.507 21.404 1.00 63.04 130 ASN A N 1
ATOM 797 C CA . ASN A 1 106 ? 13.031 -25.071 21.886 1.00 55.42 130 ASN A CA 1
ATOM 798 C C . ASN A 1 106 ? 12.959 -23.549 21.882 1.00 75.02 130 ASN A C 1
ATOM 799 O O . ASN A 1 106 ? 13.857 -22.877 21.370 1.00 76.51 130 ASN A O 1
ATOM 804 N N . TYR A 1 107 ? 11.868 -23.016 22.420 1.00 79.81 131 TYR A N 1
ATOM 805 C CA . TYR A 1 107 ? 11.649 -21.571 22.490 1.00 75.18 131 TYR A CA 1
ATOM 806 C C . TYR A 1 107 ? 11.946 -20.877 23.830 1.00 70.90 131 TYR A C 1
ATOM 807 O O . TYR A 1 107 ? 11.602 -19.706 24.006 1.00 79.75 131 TYR A O 1
ATOM 816 N N . PHE A 1 108 ? 12.546 -21.610 24.770 1.00 64.43 132 PHE A N 1
ATOM 817 C CA . PHE A 1 108 ? 12.792 -21.105 26.126 1.00 70.32 132 PHE A CA 1
ATOM 818 C C . PHE A 1 108 ? 13.441 -19.726 26.130 1.00 70.78 132 PHE A C 1
ATOM 819 O O . PHE A 1 108 ? 14.346 -19.455 25.344 1.00 66.83 132 PHE A O 1
ATOM 827 N N . SER A 1 109 ? 12.967 -18.860 27.020 1.00 65.54 133 SER A N 1
ATOM 828 C CA . SER A 1 109 ? 13.456 -17.488 27.088 1.00 64.65 133 SER A CA 1
ATOM 829 C C . SER A 1 109 ? 13.816 -17.065 28.512 1.00 74.42 133 SER A C 1
ATOM 830 O O . SER A 1 109 ? 13.729 -17.854 29.454 1.00 68.74 133 SER A O 1
ATOM 833 N N . GLY A 1 110 ? 14.215 -15.805 28.657 1.00 74.54 134 GLY A N 1
ATOM 834 C CA . GLY A 1 110 ? 14.634 -15.277 29.940 1.00 65.62 134 GLY A CA 1
ATOM 835 C C . GLY A 1 110 ? 16.058 -15.679 30.272 1.00 72.85 134 GLY A C 1
ATOM 836 O O . GLY A 1 110 ? 16.698 -16.408 29.516 1.00 80.00 134 GLY A O 1
ATOM 837 N N . SER A 1 111 ? 16.557 -15.198 31.405 1.00 77.83 135 SER A N 1
ATOM 838 C CA . SER A 1 111 ? 17.903 -15.532 31.848 1.00 66.67 135 SER A CA 1
ATOM 839 C C . SER A 1 111 ? 17.961 -16.977 32.320 1.00 66.50 135 SER A C 1
ATOM 840 O O . SER A 1 111 ? 16.959 -17.527 32.781 1.00 70.35 135 SER A O 1
ATOM 843 N N . ILE A 1 112 ? 19.132 -17.593 32.196 1.00 61.25 136 ILE A N 1
ATOM 844 C CA . ILE A 1 112 ? 19.336 -18.939 32.716 1.00 57.41 136 ILE A CA 1
ATOM 845 C C . ILE A 1 112 ? 19.182 -18.909 34.228 1.00 59.96 136 ILE A C 1
ATOM 846 O O . ILE A 1 112 ? 19.815 -18.089 34.895 1.00 79.73 136 ILE A O 1
ATOM 851 N N . PRO A 1 113 ? 18.330 -19.792 34.774 1.00 67.78 137 PRO A N 1
ATOM 852 C CA . PRO A 1 113 ? 18.109 -19.855 36.223 1.00 67.81 137 PRO A CA 1
ATOM 853 C C . PRO A 1 113 ? 19.411 -20.026 36.992 1.00 77.15 137 PRO A C 1
ATOM 854 O O . PRO A 1 113 ? 20.213 -20.902 36.664 1.00 80.11 137 PRO A O 1
ATOM 858 N N . SER A 1 114 ? 19.605 -19.188 38.007 1.00 71.07 138 SER A N 1
ATOM 859 C CA . SER A 1 114 ? 20.810 -19.219 38.825 1.00 62.17 138 SER A CA 1
ATOM 860 C C . SER A 1 114 ? 20.930 -20.573 39.508 1.00 60.97 138 SER A C 1
ATOM 861 O O . SER A 1 114 ? 22.035 -21.072 39.741 1.00 56.35 138 SER A O 1
ATOM 864 N N . GLY A 1 115 ? 19.777 -21.165 39.808 1.00 52.91 139 GLY A N 1
ATOM 865 C CA . GLY A 1 115 ? 19.713 -22.458 40.462 1.00 64.12 139 GLY A CA 1
ATOM 866 C C . GLY A 1 115 ? 20.520 -23.541 39.776 1.00 66.80 139 GLY A C 1
ATOM 867 O O . GLY A 1 115 ? 21.068 -24.424 40.435 1.00 71.98 139 GLY A O 1
ATOM 868 N N . ILE A 1 116 ? 20.594 -23.470 38.451 1.00 69.94 140 ILE A N 1
ATOM 869 C CA . ILE A 1 116 ? 21.312 -24.470 37.672 1.00 75.08 140 ILE A CA 1
ATOM 870 C C . ILE A 1 116 ? 22.777 -24.538 38.089 1.00 74.43 140 ILE A C 1
ATOM 871 O O . ILE A 1 116 ? 23.361 -25.620 38.157 1.00 78.74 140 ILE A O 1
ATOM 876 N N . TRP A 1 117 ? 23.360 -23.382 38.395 1.00 60.58 141 TRP A N 1
ATOM 877 C CA . TRP A 1 117 ? 24.791 -23.314 38.674 1.00 68.20 141 TRP A CA 1
ATOM 878 C C . TRP A 1 117 ? 25.155 -23.923 40.026 1.00 79.83 141 TRP A C 1
ATOM 879 O O . TRP A 1 117 ? 26.322 -24.194 40.295 1.00 76.79 141 TRP A O 1
ATOM 890 N N . GLU A 1 118 ? 24.156 -24.143 40.873 1.00 88.51 142 GLU A N 1
ATOM 891 C CA . GLU A 1 118 ? 24.404 -24.662 42.213 1.00 82.16 142 GLU A CA 1
ATOM 892 C C . GLU A 1 118 ? 24.473 -26.187 42.233 1.00 80.11 142 GLU A C 1
ATOM 893 O O . GLU A 1 118 ? 24.887 -26.781 43.228 1.00 97.86 142 GLU A O 1
ATOM 899 N N . LEU A 1 119 ? 24.069 -26.813 41.131 1.00 72.63 143 LEU A N 1
ATOM 900 C CA . LEU A 1 119 ? 24.026 -28.272 41.035 1.00 78.35 143 LEU A CA 1
ATOM 901 C C . LEU A 1 119 ? 25.423 -28.885 41.016 1.00 86.60 143 LEU A C 1
ATOM 902 O O . LEU A 1 119 ? 26.272 -28.491 40.218 1.00 87.53 143 LEU A O 1
ATOM 907 N N . LYS A 1 120 ? 25.662 -29.844 41.904 1.00 99.35 144 LYS A N 1
ATOM 908 C CA . LYS A 1 120 ? 26.966 -30.498 41.979 1.00 105.23 144 LYS A CA 1
ATOM 909 C C . LYS A 1 120 ? 27.057 -31.782 41.154 1.00 92.93 144 LYS A C 1
ATOM 910 O O . LYS A 1 120 ? 28.143 -32.333 40.978 1.00 94.70 144 LYS A O 1
ATOM 916 N N . ASN A 1 121 ? 25.918 -32.266 40.669 1.00 84.55 145 ASN A N 1
ATOM 917 C CA . ASN A 1 121 ? 25.882 -33.505 39.890 1.00 87.80 145 ASN A CA 1
ATOM 918 C C . ASN A 1 121 ? 25.803 -33.374 38.362 1.00 91.45 145 ASN A C 1
ATOM 919 O O . ASN A 1 121 ? 25.810 -34.381 37.649 1.00 88.04 145 ASN A O 1
ATOM 924 N N . ILE A 1 122 ? 25.736 -32.148 37.856 1.00 83.29 146 ILE A N 1
ATOM 925 C CA . ILE A 1 122 ? 25.417 -31.943 36.442 1.00 69.90 146 ILE A CA 1
ATOM 926 C C . ILE A 1 122 ? 26.635 -31.924 35.510 1.00 65.99 146 ILE A C 1
ATOM 927 O O . ILE A 1 122 ? 27.519 -31.080 35.635 1.00 63.24 146 ILE A O 1
ATOM 932 N N . PHE A 1 123 ? 26.675 -32.869 34.576 1.00 68.55 147 PHE A N 1
ATOM 933 C CA . PHE A 1 123 ? 27.724 -32.885 33.557 1.00 67.79 147 PHE A CA 1
ATOM 934 C C . PHE A 1 123 ? 27.285 -32.299 32.209 1.00 79.39 147 PHE A C 1
ATOM 935 O O . PHE A 1 123 ? 27.882 -31.344 31.713 1.00 95.84 147 PHE A O 1
ATOM 943 N N . TYR A 1 124 ? 26.251 -32.887 31.623 1.00 70.33 148 TYR A N 1
ATOM 944 C CA . TYR A 1 124 ? 25.778 -32.510 30.298 1.00 69.56 148 TYR A CA 1
ATOM 945 C C . TYR A 1 124 ? 24.714 -31.416 30.436 1.00 57.25 148 TYR A C 1
ATOM 946 O O . TYR A 1 124 ? 23.619 -31.664 30.930 1.00 58.74 148 TYR A O 1
ATOM 955 N N . LEU A 1 125 ? 25.044 -30.203 29.997 1.00 53.71 149 LEU A N 1
ATOM 956 C CA . LEU A 1 125 ? 24.076 -29.107 29.970 1.00 53.50 149 LEU A CA 1
ATOM 957 C C . LEU A 1 125 ? 23.904 -28.562 28.551 1.00 68.28 149 LEU A C 1
ATOM 958 O O . LEU A 1 125 ? 24.795 -27.892 28.026 1.00 68.37 149 LEU A O 1
ATOM 963 N N . ASP A 1 126 ? 22.753 -28.832 27.937 1.00 69.67 150 ASP A N 1
ATOM 964 C CA . ASP A 1 126 ? 22.508 -28.370 26.575 1.00 60.86 150 ASP A CA 1
ATOM 965 C C . ASP A 1 126 ? 21.352 -27.374 26.513 1.00 60.35 150 ASP A C 1
ATOM 966 O O . ASP A 1 126 ? 20.183 -27.758 26.558 1.00 56.31 150 ASP A O 1
ATOM 971 N N . LEU A 1 127 ? 21.690 -26.096 26.381 1.00 64.38 151 LEU A N 1
ATOM 972 C CA . LEU A 1 127 ? 20.704 -25.034 26.190 1.00 57.43 151 LEU A CA 1
ATOM 973 C C . LEU A 1 127 ? 20.596 -24.542 24.743 1.00 61.43 151 LEU A C 1
ATOM 974 O O . LEU A 1 127 ? 19.874 -23.583 24.460 1.00 52.40 151 LEU A O 1
ATOM 979 N N . ARG A 1 128 ? 21.341 -25.183 23.844 1.00 72.01 152 ARG A N 1
ATOM 980 C CA . ARG A 1 128 ? 21.457 -24.734 22.454 1.00 74.80 152 ARG A CA 1
ATOM 981 C C . ARG A 1 128 ? 20.117 -24.543 21.761 1.00 66.96 152 ARG A C 1
ATOM 982 O O . ARG A 1 128 ? 19.165 -25.284 22.009 1.00 66.08 152 ARG A O 1
ATOM 990 N N . ASN A 1 129 ? 20.062 -23.535 20.896 1.00 60.48 153 ASN A N 1
ATOM 991 C CA . ASN A 1 129 ? 18.867 -23.231 20.120 1.00 55.73 153 ASN A CA 1
ATOM 992 C C . ASN A 1 129 ? 17.651 -22.905 20.970 1.00 51.50 153 ASN A C 1
ATOM 993 O O . ASN A 1 129 ? 16.682 -23.667 21.012 1.00 56.38 153 ASN A O 1
ATOM 998 N N . ASN A 1 130 ? 17.723 -21.765 21.646 1.00 46.44 154 ASN A N 1
ATOM 999 C CA . ASN A 1 130 ? 16.600 -21.221 22.394 1.00 47.74 154 ASN A CA 1
ATOM 1000 C C . ASN A 1 130 ? 16.636 -19.697 22.352 1.00 66.96 154 ASN A C 1
ATOM 1001 O O . ASN A 1 130 ? 17.464 -19.103 21.661 1.00 79.58 154 ASN A O 1
ATOM 1006 N N . LEU A 1 131 ? 15.725 -19.068 23.082 1.00 68.32 155 LEU A N 1
ATOM 1007 C CA . LEU A 1 131 ? 15.640 -17.612 23.119 1.00 65.40 155 LEU A CA 1
ATOM 1008 C C . LEU A 1 131 ? 16.336 -16.983 24.325 1.00 65.77 155 LEU A C 1
ATOM 1009 O O . LEU A 1 131 ? 16.216 -15.778 24.548 1.00 71.83 155 LEU A O 1
ATOM 1014 N N . LEU A 1 132 ? 17.033 -17.803 25.109 1.00 67.34 156 LEU A N 1
ATOM 1015 C CA . LEU A 1 132 ? 17.617 -17.354 26.376 1.00 64.89 156 LEU A CA 1
ATOM 1016 C C . LEU A 1 132 ? 18.477 -16.101 26.243 1.00 64.44 156 LEU A C 1
ATOM 1017 O O . LEU A 1 132 ? 19.335 -16.007 25.367 1.00 61.68 156 LEU A O 1
ATOM 1022 N N . SER A 1 133 ? 18.223 -15.140 27.122 1.00 63.15 157 SER A N 1
ATOM 1023 C CA . SER A 1 133 ? 18.955 -13.884 27.138 1.00 60.73 157 SER A CA 1
ATOM 1024 C C . SER A 1 133 ? 19.750 -13.758 28.430 1.00 69.27 157 SER A C 1
ATOM 1025 O O . SER A 1 133 ? 19.768 -14.676 29.250 1.00 75.25 157 SER A O 1
ATOM 1028 N N . GLY A 1 134 ? 20.407 -12.618 28.609 1.00 74.78 158 GLY A N 1
ATOM 1029 C CA . GLY A 1 134 ? 21.252 -12.415 29.770 1.00 73.46 158 GLY A CA 1
ATOM 1030 C C . GLY A 1 134 ? 22.686 -12.793 29.467 1.00 69.58 158 GLY A C 1
ATOM 1031 O O . GLY A 1 134 ? 23.103 -12.781 28.310 1.00 85.16 158 GLY A O 1
ATOM 1032 N N . ASP A 1 135 ? 23.446 -13.128 30.503 1.00 64.98 159 ASP A N 1
ATOM 1033 C CA . ASP A 1 135 ? 24.852 -13.462 30.324 1.00 71.97 159 ASP A CA 1
ATOM 1034 C C . ASP A 1 135 ? 25.215 -14.781 30.989 1.00 75.90 159 ASP A C 1
ATOM 1035 O O . ASP A 1 135 ? 24.459 -15.300 31.809 1.00 77.38 159 ASP A O 1
ATOM 1040 N N . VAL A 1 136 ? 26.369 -15.325 30.624 1.00 75.22 160 VAL A N 1
ATOM 1041 C CA . VAL A 1 136 ? 26.932 -16.446 31.361 1.00 78.25 160 VAL A CA 1
ATOM 1042 C C . VAL A 1 136 ? 27.563 -15.907 32.640 1.00 86.97 160 VAL A C 1
ATOM 1043 O O . VAL A 1 136 ? 28.533 -15.149 32.589 1.00 93.08 160 VAL A O 1
ATOM 1047 N N . PRO A 1 137 ? 27.005 -16.290 33.796 1.00 84.19 161 PRO A N 1
ATOM 1048 C CA . PRO A 1 137 ? 27.448 -15.770 35.092 1.00 79.18 161 PRO A CA 1
ATOM 1049 C C . PRO A 1 137 ? 28.801 -16.335 35.503 1.00 74.32 161 PRO A C 1
ATOM 1050 O O . PRO A 1 137 ? 29.199 -17.394 35.024 1.00 63.11 161 PRO A O 1
ATOM 1054 N N . GLU A 1 138 ? 29.491 -15.631 36.394 1.00 73.17 162 GLU A N 1
ATOM 1055 C CA . GLU A 1 138 ? 30.758 -16.106 36.936 1.00 85.74 162 GLU A CA 1
ATOM 1056 C C . GLU A 1 138 ? 30.519 -17.399 37.713 1.00 71.90 162 GLU A C 1
ATOM 1057 O O . GLU A 1 138 ? 31.395 -18.265 37.799 1.00 67.40 162 GLU A O 1
ATOM 1063 N N . GLU A 1 139 ? 29.310 -17.522 38.255 1.00 53.19 163 GLU A N 1
ATOM 1064 C CA . GLU A 1 139 ? 28.895 -18.685 39.032 1.00 64.43 163 GLU A CA 1
ATOM 1065 C C . GLU A 1 139 ? 29.106 -20.016 38.313 1.00 72.08 163 GLU A C 1
ATOM 1066 O O . GLU A 1 139 ? 29.314 -21.045 38.959 1.00 72.65 163 GLU A O 1
ATOM 1072 N N . ILE A 1 140 ? 29.056 -19.995 36.984 1.00 66.20 164 ILE A N 1
ATOM 1073 C CA . ILE A 1 140 ? 29.232 -21.214 36.200 1.00 65.61 164 ILE A CA 1
ATOM 1074 C C . ILE A 1 140 ? 30.589 -21.859 36.472 1.00 70.96 164 ILE A C 1
ATOM 1075 O O . ILE A 1 140 ? 30.759 -23.067 36.306 1.00 69.13 164 ILE A O 1
ATOM 1080 N N . CYS A 1 141 ? 31.552 -21.053 36.907 1.00 63.77 165 CYS A N 1
ATOM 1081 C CA . CYS A 1 141 ? 32.887 -21.567 37.166 1.00 58.32 165 CYS A CA 1
ATOM 1082 C C . CYS A 1 141 ? 32.900 -22.478 38.388 1.00 71.09 165 CYS A C 1
ATOM 1083 O O . CYS A 1 141 ? 33.768 -23.343 38.518 1.00 77.15 165 CYS A O 1
ATOM 1086 N N . LYS A 1 142 ? 31.928 -22.287 39.276 1.00 78.47 166 LYS A N 1
ATOM 1087 C CA . LYS A 1 142 ? 31.879 -23.052 40.518 1.00 75.63 166 LYS A CA 1
ATOM 1088 C C . LYS A 1 142 ? 31.101 -24.361 40.412 1.00 81.45 166 LYS A C 1
ATOM 1089 O O . LYS A 1 142 ? 31.173 -25.198 41.312 1.00 96.21 166 LYS A O 1
ATOM 1095 N N . THR A 1 143 ? 30.376 -24.561 39.317 1.00 76.82 167 THR A N 1
ATOM 1096 C CA . THR A 1 143 ? 29.706 -25.839 39.143 1.00 82.29 167 THR A CA 1
ATOM 1097 C C . THR A 1 143 ? 30.681 -26.707 38.374 1.00 78.61 167 THR A C 1
ATOM 1098 O O . THR A 1 143 ? 30.865 -26.546 37.169 1.00 78.37 167 THR A O 1
ATOM 1102 N N . SER A 1 144 ? 31.279 -27.652 39.089 1.00 70.98 168 SER A N 1
ATOM 1103 C CA . SER A 1 144 ? 32.503 -28.300 38.633 1.00 69.71 168 SER A CA 1
ATOM 1104 C C . SER A 1 144 ? 32.279 -29.653 37.981 1.00 60.38 168 SER A C 1
ATOM 1105 O O . SER A 1 144 ? 33.223 -30.293 37.519 1.00 71.52 168 SER A O 1
ATOM 1108 N N . SER A 1 145 ? 31.028 -30.089 37.949 1.00 52.39 169 SER A N 1
ATOM 1109 C CA . SER A 1 145 ? 30.705 -31.382 37.371 1.00 66.64 169 SER A CA 1
ATOM 1110 C C . SER A 1 145 ? 30.507 -31.252 35.866 1.00 75.13 169 SER A C 1
ATOM 1111 O O . SER A 1 145 ? 30.388 -32.252 35.160 1.00 71.87 169 SER A O 1
ATOM 1114 N N . LEU A 1 146 ? 30.481 -30.012 35.384 1.00 68.79 170 LEU A N 1
ATOM 1115 C CA . LEU A 1 146 ? 30.228 -29.743 33.974 1.00 63.44 170 LEU A CA 1
ATOM 1116 C C . LEU A 1 146 ? 31.312 -30.292 33.054 1.00 71.88 170 LEU A C 1
ATOM 1117 O O . LEU A 1 146 ? 32.507 -30.179 33.328 1.00 74.56 170 LEU A O 1
ATOM 1122 N N . VAL A 1 147 ? 30.860 -30.887 31.957 1.00 78.05 171 VAL A N 1
ATOM 1123 C CA . VAL A 1 147 ? 31.721 -31.497 30.952 1.00 80.56 171 VAL A CA 1
ATOM 1124 C C . VAL A 1 147 ? 31.369 -30.930 29.580 1.00 81.12 171 VAL A C 1
ATOM 1125 O O . VAL A 1 147 ? 32.230 -30.418 28.868 1.00 89.76 171 VAL A O 1
ATOM 1129 N N . LEU A 1 148 ? 30.108 -31.086 29.190 1.00 69.22 172 LEU A N 1
ATOM 1130 C CA . LEU A 1 148 ? 29.619 -30.546 27.928 1.00 48.09 172 LEU A CA 1
ATOM 1131 C C . LEU A 1 148 ? 28.634 -29.389 28.137 1.00 60.21 172 LEU A C 1
ATOM 1132 O O . LEU A 1 148 ? 27.539 -29.602 28.653 1.00 68.59 172 LEU A O 1
ATOM 1137 N N . ILE A 1 149 ? 29.015 -28.170 27.748 1.00 56.77 173 ILE A N 1
ATOM 1138 C CA . ILE A 1 149 ? 28.082 -27.038 27.799 1.00 62.39 173 ILE A CA 1
ATOM 1139 C C . ILE A 1 149 ? 27.744 -26.457 26.422 1.00 57.77 173 ILE A C 1
ATOM 1140 O O . ILE A 1 149 ? 28.560 -25.740 25.843 1.00 73.36 173 ILE A O 1
ATOM 1145 N N . GLY A 1 150 ? 26.563 -26.759 25.885 1.00 53.78 174 GLY A N 1
ATOM 1146 C CA . GLY A 1 150 ? 26.034 -26.009 24.749 1.00 66.89 174 GLY A CA 1
ATOM 1147 C C . GLY A 1 150 ? 25.316 -24.702 25.054 1.00 63.00 174 GLY A C 1
ATOM 1148 O O . GLY A 1 150 ? 24.257 -24.719 25.679 1.00 69.45 174 GLY A O 1
ATOM 1149 N N . PHE A 1 151 ? 25.844 -23.575 24.589 1.00 57.21 175 PHE A N 1
ATOM 1150 C CA . PHE A 1 151 ? 25.084 -22.319 24.593 1.00 66.53 175 PHE A CA 1
ATOM 1151 C C . PHE A 1 151 ? 24.593 -21.855 23.215 1.00 74.01 175 PHE A C 1
ATOM 1152 O O . PHE A 1 151 ? 23.966 -20.800 23.097 1.00 66.84 175 PHE A O 1
ATOM 1160 N N . ASP A 1 152 ? 24.895 -22.641 22.185 1.00 71.39 176 ASP A N 1
ATOM 1161 C CA . ASP A 1 152 ? 24.755 -22.208 20.795 1.00 61.49 176 ASP A CA 1
ATOM 1162 C C . ASP A 1 152 ? 23.388 -21.646 20.401 1.00 71.29 176 ASP A C 1
ATOM 1163 O O . ASP A 1 152 ? 22.346 -22.222 20.712 1.00 77.50 176 ASP A O 1
ATOM 1168 N N . TYR A 1 153 ? 23.424 -20.511 19.708 1.00 63.20 177 TYR A N 1
ATOM 1169 C CA . TYR A 1 153 ? 22.234 -19.871 19.146 1.00 62.36 177 TYR A CA 1
ATOM 1170 C C . TYR A 1 153 ? 21.183 -19.507 20.193 1.00 57.21 177 TYR A C 1
ATOM 1171 O O . TYR A 1 153 ? 20.105 -20.096 20.263 1.00 62.27 177 TYR A O 1
ATOM 1180 N N . ASN A 1 154 ? 21.548 -18.533 21.017 1.00 44.24 178 ASN A N 1
ATOM 1181 C CA . ASN A 1 154 ? 20.653 -17.901 21.968 1.00 55.91 178 ASN A CA 1
ATOM 1182 C C . ASN A 1 154 ? 20.884 -16.400 21.872 1.00 59.62 178 ASN A C 1
ATOM 1183 O O . ASN A 1 154 ? 21.616 -15.936 21.000 1.00 65.44 178 ASN A O 1
ATOM 1188 N N . ASN A 1 155 ? 20.263 -15.641 22.763 1.00 62.44 179 ASN A N 1
ATOM 1189 C CA . ASN A 1 155 ? 20.483 -14.201 22.811 1.00 58.67 179 ASN A CA 1
ATOM 1190 C C . ASN A 1 155 ? 21.545 -13.763 23.825 1.00 57.91 179 ASN A C 1
ATOM 1191 O O . ASN A 1 155 ? 21.697 -12.568 24.078 1.00 73.55 179 ASN A O 1
ATOM 1196 N N . LEU A 1 156 ? 22.250 -14.726 24.419 1.00 52.20 180 LEU A N 1
ATOM 1197 C CA . LEU A 1 156 ? 23.199 -14.445 25.505 1.00 62.12 180 LEU A CA 1
ATOM 1198 C C . LEU A 1 156 ? 24.195 -13.340 25.177 1.00 63.70 180 LEU A C 1
ATOM 1199 O O . LEU A 1 156 ? 24.722 -13.265 24.067 1.00 56.78 180 LEU A O 1
ATOM 1204 N N . THR A 1 157 ? 24.436 -12.485 26.165 1.00 64.75 181 THR A N 1
ATOM 1205 C CA . THR A 1 157 ? 25.268 -11.302 26.002 1.00 58.77 181 THR A CA 1
ATOM 1206 C C . THR A 1 157 ? 26.342 -11.222 27.081 1.00 62.46 181 THR A C 1
ATOM 1207 O O . THR A 1 157 ? 26.522 -12.150 27.865 1.00 70.12 181 THR A O 1
ATOM 1211 N N . GLY A 1 158 ? 27.064 -10.109 27.108 1.00 60.10 182 GLY A N 1
ATOM 1212 C CA . GLY A 1 158 ? 28.102 -9.912 28.100 1.00 61.48 182 GLY A CA 1
ATOM 1213 C C . GLY A 1 158 ? 29.386 -10.629 27.740 1.00 70.80 182 GLY A C 1
ATOM 1214 O O . GLY A 1 158 ? 29.625 -10.951 26.577 1.00 74.41 182 GLY A O 1
ATOM 1215 N N . LYS A 1 159 ? 30.208 -10.896 28.750 1.00 71.39 183 LYS A N 1
ATOM 1216 C CA . LYS A 1 159 ? 31.530 -11.470 28.537 1.00 63.96 183 LYS A CA 1
ATOM 1217 C C . LYS A 1 159 ? 31.628 -12.904 29.043 1.00 60.58 183 LYS A C 1
ATOM 1218 O O . LYS A 1 159 ? 30.903 -13.307 29.952 1.00 65.25 183 LYS A O 1
ATOM 1224 N N . ILE A 1 160 ? 32.517 -13.677 28.430 1.00 59.39 184 ILE A N 1
ATOM 1225 C CA . ILE A 1 160 ? 32.792 -15.030 28.889 1.00 62.20 184 ILE A CA 1
ATOM 1226 C C . ILE A 1 160 ? 33.557 -14.954 30.200 1.00 68.54 184 ILE A C 1
ATOM 1227 O O . ILE A 1 160 ? 34.583 -14.275 30.276 1.00 71.23 184 ILE A O 1
ATOM 1232 N N . PRO A 1 161 ? 33.056 -15.639 31.241 1.00 76.07 185 PRO A N 1
ATOM 1233 C CA . PRO A 1 161 ? 33.702 -15.615 32.560 1.00 70.61 185 PRO A CA 1
ATOM 1234 C C . PRO A 1 161 ? 35.173 -16.015 32.477 1.00 76.31 185 PRO A C 1
ATOM 1235 O O . PRO A 1 161 ? 35.503 -17.058 31.912 1.00 82.60 185 PRO A O 1
ATOM 1239 N N . GLU A 1 162 ? 36.042 -15.187 33.049 1.00 70.93 186 GLU A N 1
ATOM 1240 C CA . GLU A 1 162 ? 37.484 -15.378 32.941 1.00 65.36 186 GLU A CA 1
ATOM 1241 C C . GLU A 1 162 ? 37.965 -16.546 33.792 1.00 72.01 186 GLU A C 1
ATOM 1242 O O . GLU A 1 162 ? 39.081 -17.034 33.622 1.00 73.43 186 GLU A O 1
ATOM 1248 N N . CYS A 1 163 ? 37.107 -16.998 34.696 1.00 76.56 187 CYS A N 1
ATOM 1249 C CA . CYS A 1 163 ? 37.451 -18.057 35.635 1.00 77.52 187 CYS A CA 1
ATOM 1250 C C . CYS A 1 163 ? 37.138 -19.435 35.067 1.00 70.63 187 CYS A C 1
ATOM 1251 O O . CYS A 1 163 ? 37.226 -20.435 35.775 1.00 81.05 187 CYS A O 1
ATOM 1254 N N . LEU A 1 164 ? 36.749 -19.474 33.797 1.00 70.36 188 LEU A N 1
ATOM 1255 C CA . LEU A 1 164 ? 36.265 -20.696 33.156 1.00 74.66 188 LEU A CA 1
ATOM 1256 C C . LEU A 1 164 ? 37.232 -21.882 33.232 1.00 72.62 188 LEU A C 1
ATOM 1257 O O . LEU A 1 164 ? 36.813 -23.037 33.158 1.00 73.93 188 LEU A O 1
ATOM 1262 N N . GLY A 1 165 ? 38.521 -21.595 33.384 1.00 75.36 189 GLY A N 1
ATOM 1263 C CA . GLY A 1 165 ? 39.524 -22.639 33.516 1.00 77.32 189 GLY A CA 1
ATOM 1264 C C . GLY A 1 165 ? 39.314 -23.514 34.741 1.00 77.20 189 GLY A C 1
ATOM 1265 O O . GLY A 1 165 ? 39.835 -24.628 34.818 1.00 86.02 189 GLY A O 1
ATOM 1266 N N . ASP A 1 166 ? 38.536 -23.004 35.671 1.00 63.37 190 ASP A N 1
ATOM 1267 C CA . ASP A 1 166 ? 38.187 -23.721 36.863 1.00 61.78 190 ASP A CA 1
ATOM 1268 C C . ASP A 1 166 ? 37.335 -24.892 36.491 1.00 64.46 190 ASP A C 1
ATOM 1269 O O . ASP A 1 166 ? 37.296 -25.881 37.177 1.00 61.36 190 ASP A O 1
ATOM 1274 N N . LEU A 1 167 ? 36.636 -24.775 35.384 1.00 67.20 191 LEU A N 1
ATOM 1275 C CA . LEU A 1 167 ? 35.668 -25.775 35.020 1.00 72.09 191 LEU A CA 1
ATOM 1276 C C . LEU A 1 167 ? 36.504 -26.863 34.472 1.00 88.21 191 LEU A C 1
ATOM 1277 O O . LEU A 1 167 ? 36.596 -27.071 33.290 1.00 98.91 191 LEU A O 1
ATOM 1282 N N . VAL A 1 168 ? 37.131 -27.570 35.380 1.00 92.64 192 VAL A N 1
ATOM 1283 C CA . VAL A 1 168 ? 38.183 -28.492 35.052 1.00 90.85 192 VAL A CA 1
ATOM 1284 C C . VAL A 1 168 ? 37.825 -29.636 34.159 1.00 74.78 192 VAL A C 1
ATOM 1285 O O . VAL A 1 168 ? 38.632 -30.076 33.374 1.00 73.16 192 VAL A O 1
ATOM 1289 N N . HIS A 1 169 ? 36.646 -30.176 34.315 1.00 66.74 193 HIS A N 1
ATOM 1290 C CA . HIS A 1 169 ? 36.317 -31.362 33.577 1.00 75.88 193 HIS A CA 1
ATOM 1291 C C . HIS A 1 169 ? 35.892 -31.102 32.159 1.00 81.70 193 HIS A C 1
ATOM 1292 O O . HIS A 1 169 ? 35.717 -32.017 31.391 1.00 92.40 193 HIS A O 1
ATOM 1299 N N . LEU A 1 170 ? 35.766 -29.846 31.793 1.00 72.71 194 LEU A N 1
ATOM 1300 C CA . LEU A 1 170 ? 35.178 -29.506 30.531 1.00 69.21 194 LEU A CA 1
ATOM 1301 C C . LEU A 1 170 ? 35.851 -30.199 29.399 1.00 77.66 194 LEU A C 1
ATOM 1302 O O . LEU A 1 170 ? 37.054 -30.246 29.325 1.00 86.62 194 LEU A O 1
ATOM 1307 N N . GLN A 1 171 ? 35.043 -30.747 28.508 1.00 69.89 195 GLN A N 1
ATOM 1308 C CA . GLN A 1 171 ? 35.535 -31.352 27.301 1.00 70.23 195 GLN A CA 1
ATOM 1309 C C . GLN A 1 171 ? 35.037 -30.560 26.116 1.00 72.95 195 GLN A C 1
ATOM 1310 O O . GLN A 1 171 ? 35.685 -30.476 25.092 1.00 72.70 195 GLN A O 1
ATOM 1316 N N . MET A 1 172 ? 33.871 -29.967 26.282 1.00 63.07 196 MET A N 1
ATOM 1317 C CA . MET A 1 172 ? 33.236 -29.138 25.260 1.00 56.13 196 MET A CA 1
ATOM 1318 C C . MET A 1 172 ? 32.591 -27.870 25.803 1.00 58.38 196 MET A C 1
ATOM 1319 O O . MET A 1 172 ? 31.810 -27.918 26.754 1.00 62.64 196 MET A O 1
ATOM 1324 N N . PHE A 1 173 ? 32.912 -26.739 25.184 1.00 63.29 197 PHE A N 1
ATOM 1325 C CA . PHE A 1 173 ? 32.220 -25.485 25.465 1.00 68.50 197 PHE A CA 1
ATOM 1326 C C . PHE A 1 173 ? 31.866 -24.820 24.141 1.00 72.44 197 PHE A C 1
ATOM 1327 O O . PHE A 1 173 ? 32.756 -24.437 23.381 1.00 77.38 197 PHE A O 1
ATOM 1335 N N . VAL A 1 174 ? 30.573 -24.688 23.853 1.00 61.70 198 VAL A N 1
ATOM 1336 C CA . VAL A 1 174 ? 30.154 -24.035 22.611 1.00 55.46 198 VAL A CA 1
ATOM 1337 C C . VAL A 1 174 ? 29.123 -22.918 22.837 1.00 63.13 198 VAL A C 1
ATOM 1338 O O . VAL A 1 174 ? 27.971 -23.164 23.193 1.00 62.61 198 VAL A O 1
ATOM 1342 N N . ALA A 1 175 ? 29.573 -21.681 22.648 1.00 71.46 199 ALA A N 1
ATOM 1343 C CA . ALA A 1 175 ? 28.733 -20.492 22.789 1.00 67.63 199 ALA A CA 1
ATOM 1344 C C . ALA A 1 175 ? 28.259 -19.882 21.464 1.00 70.07 199 ALA A C 1
ATOM 1345 O O . ALA A 1 175 ? 27.648 -18.814 21.455 1.00 80.00 199 ALA A O 1
ATOM 1347 N N . ALA A 1 176 ? 28.575 -20.543 20.356 1.00 64.90 200 ALA A N 1
ATOM 1348 C CA . ALA A 1 176 ? 28.426 -19.960 19.018 1.00 60.66 200 ALA A CA 1
ATOM 1349 C C . ALA A 1 176 ? 27.052 -19.379 18.683 1.00 60.64 200 ALA A C 1
ATOM 1350 O O . ALA A 1 176 ? 26.018 -19.919 19.073 1.00 63.44 200 ALA A O 1
ATOM 1352 N N . GLY A 1 177 ? 27.058 -18.271 17.949 1.00 49.16 201 GLY A N 1
ATOM 1353 C CA . GLY A 1 177 ? 25.829 -17.643 17.504 1.00 44.74 201 GLY A CA 1
ATOM 1354 C C . GLY A 1 177 ? 25.139 -16.833 18.580 1.00 49.98 201 GLY A C 1
ATOM 1355 O O . GLY A 1 177 ? 23.918 -16.868 18.718 1.00 66.16 201 GLY A O 1
ATOM 1356 N N . ASN A 1 178 ? 25.933 -16.097 19.345 1.00 60.79 202 ASN A N 1
ATOM 1357 C CA . ASN A 1 178 ? 25.410 -15.255 20.408 1.00 59.01 202 ASN A CA 1
ATOM 1358 C C . ASN A 1 178 ? 25.960 -13.839 20.318 1.00 72.13 202 ASN A C 1
ATOM 1359 O O . ASN A 1 178 ? 26.656 -13.488 19.367 1.00 94.77 202 ASN A O 1
ATOM 1364 N N . HIS A 1 179 ? 25.623 -13.027 21.309 1.00 70.89 203 HIS A N 1
ATOM 1365 C CA . HIS A 1 179 ? 26.076 -11.642 21.372 1.00 70.53 203 HIS A CA 1
ATOM 1366 C C . HIS A 1 179 ? 27.296 -11.353 22.257 1.00 71.20 203 HIS A C 1
ATOM 1367 O O . HIS A 1 179 ? 27.600 -10.190 22.528 1.00 78.37 203 HIS A O 1
ATOM 1374 N N . LEU A 1 180 ? 27.955 -12.408 22.736 1.00 67.87 204 LEU A N 1
ATOM 1375 C CA . LEU A 1 180 ? 29.100 -12.270 23.643 1.00 64.24 204 LEU A CA 1
ATOM 1376 C C . LEU A 1 180 ? 30.142 -11.283 23.130 1.00 60.93 204 LEU A C 1
ATOM 1377 O O . LEU A 1 180 ? 30.456 -11.245 21.943 1.00 63.39 204 LEU A O 1
ATOM 1382 N N . THR A 1 181 ? 30.663 -10.482 24.050 1.00 55.62 205 THR A N 1
ATOM 1383 C CA . THR A 1 181 ? 31.651 -9.464 23.745 1.00 56.74 205 THR A CA 1
ATOM 1384 C C . THR A 1 181 ? 32.875 -9.630 24.646 1.00 69.14 205 THR A C 1
ATOM 1385 O O . THR A 1 181 ? 32.972 -10.592 25.410 1.00 66.24 205 THR A O 1
ATOM 1389 N N . GLY A 1 182 ? 33.808 -8.690 24.559 1.00 65.79 206 GLY A N 1
ATOM 1390 C CA . GLY A 1 182 ? 35.039 -8.788 25.320 1.00 73.42 206 GLY A CA 1
ATOM 1391 C C . GLY A 1 182 ? 35.978 -9.806 24.702 1.00 70.61 206 GLY A C 1
ATOM 1392 O O . GLY A 1 182 ? 35.780 -10.228 23.565 1.00 64.31 206 GLY A O 1
ATOM 1393 N N . SER A 1 183 ? 37.002 -10.206 25.448 1.00 66.21 207 SER A N 1
ATOM 1394 C CA . SER A 1 183 ? 38.012 -11.103 24.903 1.00 58.64 207 SER A CA 1
ATOM 1395 C C . SER A 1 183 ? 37.797 -12.552 25.314 1.00 67.36 207 SER A C 1
ATOM 1396 O O . SER A 1 183 ? 36.871 -12.874 26.059 1.00 78.79 207 SER A O 1
ATOM 1399 N N . ILE A 1 184 ? 38.668 -13.421 24.813 1.00 69.89 208 ILE A N 1
ATOM 1400 C CA . ILE A 1 184 ? 38.626 -14.837 25.140 1.00 71.53 208 ILE A CA 1
ATOM 1401 C C . ILE A 1 184 ? 39.454 -15.072 26.388 1.00 67.69 208 ILE A C 1
ATOM 1402 O O . ILE A 1 184 ? 40.634 -14.722 26.421 1.00 76.93 208 ILE A O 1
ATOM 1407 N N . PRO A 1 185 ? 38.836 -15.651 27.428 1.00 71.30 209 PRO A N 1
ATOM 1408 C CA . PRO A 1 185 ? 39.546 -15.908 28.684 1.00 70.71 209 PRO A CA 1
ATOM 1409 C C . PRO A 1 185 ? 40.744 -16.820 28.471 1.00 72.05 209 PRO A C 1
ATOM 1410 O O . PRO A 1 185 ? 40.600 -17.902 27.907 1.00 66.53 209 PRO A O 1
ATOM 1414 N N . VAL A 1 186 ? 41.909 -16.389 28.944 1.00 81.19 210 VAL A N 1
ATOM 1415 C CA . VAL A 1 186 ? 43.136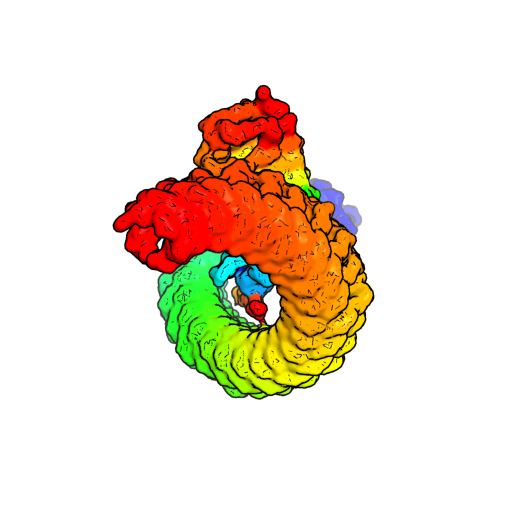 -17.156 28.774 1.00 65.67 210 VAL A CA 1
ATOM 1416 C C . VAL A 1 186 ? 43.081 -18.448 29.590 1.00 61.08 210 VAL A C 1
ATOM 1417 O O . VAL A 1 186 ? 43.659 -19.465 29.198 1.00 62.99 210 VAL A O 1
ATOM 1421 N N . SER A 1 187 ? 42.350 -18.407 30.703 1.00 57.68 211 SER A N 1
ATOM 1422 C CA . SER A 1 187 ? 42.182 -19.571 31.571 1.00 66.77 211 SER A CA 1
ATOM 1423 C C . SER A 1 187 ? 41.601 -20.777 30.834 1.00 68.36 211 SER A C 1
ATOM 1424 O O . SER A 1 187 ? 41.799 -21.920 31.247 1.00 67.39 211 SER A O 1
ATOM 1427 N N . ILE A 1 188 ? 40.880 -20.513 29.749 1.00 66.94 212 ILE A N 1
ATOM 1428 C CA . ILE A 1 188 ? 40.308 -21.572 28.926 1.00 70.56 212 ILE A CA 1
ATOM 1429 C C . ILE A 1 188 ? 41.398 -22.530 28.460 1.00 77.63 212 ILE A C 1
ATOM 1430 O O . ILE A 1 188 ? 41.180 -23.740 28.359 1.00 80.48 212 ILE A O 1
ATOM 1435 N N . GLY A 1 189 ? 42.587 -21.988 28.222 1.00 77.80 213 GLY A N 1
ATOM 1436 C CA . GLY A 1 189 ? 43.701 -22.790 27.754 1.00 89.54 213 GLY A CA 1
ATOM 1437 C C . GLY A 1 189 ? 44.246 -23.759 28.789 1.00 97.71 213 GLY A C 1
ATOM 1438 O O . GLY A 1 189 ? 45.189 -24.501 28.513 1.00 105.79 213 GLY A O 1
ATOM 1439 N N . THR A 1 190 ? 43.662 -23.751 29.984 1.00 86.34 214 THR A N 1
ATOM 1440 C CA . THR A 1 190 ? 44.088 -24.659 31.045 1.00 80.81 214 THR A CA 1
ATOM 1441 C C . THR A 1 190 ? 43.231 -25.922 31.147 1.00 81.09 214 THR A C 1
ATOM 1442 O O . THR A 1 190 ? 43.444 -26.744 32.037 1.00 88.21 214 THR A O 1
ATOM 1446 N N . LEU A 1 191 ? 42.273 -26.090 30.240 1.00 71.12 215 LEU A N 1
ATOM 1447 C CA . LEU A 1 191 ? 41.421 -27.272 30.296 1.00 67.87 215 LEU A CA 1
ATOM 1448 C C . LEU A 1 191 ? 42.065 -28.361 29.454 1.00 77.67 215 LEU A C 1
ATOM 1449 O O . LEU A 1 191 ? 42.046 -28.302 28.225 1.00 99.99 215 LEU A O 1
ATOM 1454 N N . ALA A 1 192 ? 42.604 -29.377 30.119 1.00 66.04 216 ALA A N 1
ATOM 1455 C CA . ALA A 1 192 ? 43.428 -30.372 29.441 1.00 77.83 216 ALA A CA 1
ATOM 1456 C C . ALA A 1 192 ? 42.605 -31.452 28.756 1.00 83.48 216 ALA A C 1
ATOM 1457 O O . ALA A 1 192 ? 43.080 -32.118 27.836 1.00 100.14 216 ALA A O 1
ATOM 1459 N N . ASN A 1 193 ? 41.372 -31.627 29.213 1.00 75.14 217 ASN A N 1
ATOM 1460 C CA . ASN A 1 193 ? 40.464 -32.590 28.602 1.00 83.59 217 ASN A CA 1
ATOM 1461 C C . ASN A 1 193 ? 39.534 -31.944 27.574 1.00 89.47 217 ASN A C 1
ATOM 1462 O O . ASN A 1 193 ? 38.630 -32.592 27.045 1.00 92.76 217 ASN A O 1
ATOM 1467 N N . LEU A 1 194 ? 39.755 -30.660 27.305 1.00 78.68 218 LEU A N 1
ATOM 1468 C CA . LEU A 1 194 ? 38.957 -29.941 26.315 1.00 75.60 218 LEU A CA 1
ATOM 1469 C C . LEU A 1 194 ? 39.187 -30.465 24.899 1.00 77.57 218 LEU A C 1
ATOM 1470 O O . LEU A 1 194 ? 40.322 -30.548 24.429 1.00 82.61 218 LEU A O 1
ATOM 1475 N N . THR A 1 195 ? 38.096 -30.813 24.227 1.00 71.70 219 THR A N 1
ATOM 1476 C CA . THR A 1 195 ? 38.147 -31.282 22.846 1.00 81.72 219 THR A CA 1
ATOM 1477 C C . THR A 1 195 ? 37.601 -30.233 21.879 1.00 86.60 219 THR A C 1
ATOM 1478 O O . THR A 1 195 ? 38.303 -29.783 20.976 1.00 89.83 219 THR A O 1
ATOM 1482 N N . ASP A 1 196 ? 36.336 -29.871 22.058 1.00 83.11 220 ASP A N 1
ATOM 1483 C CA . ASP A 1 196 ? 35.658 -28.960 21.143 1.00 77.21 220 ASP A CA 1
ATOM 1484 C C . ASP A 1 196 ? 35.374 -27.587 21.763 1.00 64.89 220 ASP A C 1
ATOM 1485 O O . ASP A 1 196 ? 34.792 -27.490 22.844 1.00 66.25 220 ASP A O 1
ATOM 1490 N N . LEU A 1 197 ? 35.790 -26.532 21.067 1.00 57.39 221 LEU A N 1
ATOM 1491 C CA . LEU A 1 197 ? 35.488 -25.159 21.474 1.00 60.56 221 LEU A CA 1
ATOM 1492 C C . LEU A 1 197 ? 34.971 -24.317 20.298 1.00 69.05 221 LEU A C 1
ATOM 1493 O O . LEU A 1 197 ? 35.698 -24.072 19.337 1.00 70.01 221 LEU A O 1
ATOM 1498 N N . ASP A 1 198 ? 33.716 -23.878 20.375 1.00 63.98 222 ASP A N 1
ATOM 1499 C CA . ASP A 1 198 ? 33.152 -23.011 19.342 1.00 53.74 222 ASP A CA 1
ATOM 1500 C C . ASP A 1 198 ? 32.658 -21.689 19.932 1.00 66.94 222 ASP A C 1
ATOM 1501 O O . ASP A 1 198 ? 31.637 -21.645 20.621 1.00 68.54 222 ASP A O 1
ATOM 1506 N N . LEU A 1 199 ? 33.394 -20.616 19.658 1.00 64.38 223 LEU A N 1
ATOM 1507 C CA . LEU A 1 199 ? 32.980 -19.260 20.020 1.00 61.05 223 LEU A CA 1
ATOM 1508 C C . LEU A 1 199 ? 32.414 -18.451 18.849 1.00 63.49 223 LEU A C 1
ATOM 1509 O O . LEU A 1 199 ? 32.126 -17.261 18.986 1.00 71.03 223 LEU A O 1
ATOM 1514 N N . SER A 1 200 ? 32.288 -19.095 17.694 1.00 68.71 224 SER A N 1
ATOM 1515 C CA . SER A 1 200 ? 31.980 -18.400 16.444 1.00 73.13 224 SER A CA 1
ATOM 1516 C C . SER A 1 200 ? 30.686 -17.587 16.444 1.00 64.28 224 SER A C 1
ATOM 1517 O O . SER A 1 200 ? 29.739 -17.897 17.164 1.00 48.38 224 SER A O 1
ATOM 1520 N N . GLY A 1 201 ? 30.667 -16.530 15.638 1.00 56.10 225 GLY A N 1
ATOM 1521 C CA . GLY A 1 201 ? 29.467 -15.739 15.447 1.00 52.69 225 GLY A CA 1
ATOM 1522 C C . GLY A 1 201 ? 29.159 -14.863 16.637 1.00 60.26 225 GLY A C 1
ATOM 1523 O O . GLY A 1 201 ? 28.012 -14.763 17.073 1.00 72.33 225 GLY A O 1
ATOM 1524 N N . ASN A 1 202 ? 30.196 -14.227 17.164 1.00 57.01 226 ASN A N 1
ATOM 1525 C CA . ASN A 1 202 ? 30.051 -13.322 18.290 1.00 49.44 226 ASN A CA 1
ATOM 1526 C C . ASN A 1 202 ? 30.790 -12.024 18.033 1.00 61.05 226 ASN A C 1
ATOM 1527 O O . ASN A 1 202 ? 31.333 -11.810 16.950 1.00 81.91 226 ASN A O 1
ATOM 1532 N N . GLN A 1 203 ? 30.789 -11.151 19.031 1.00 61.07 227 GLN A N 1
ATOM 1533 C CA . GLN A 1 203 ? 31.508 -9.884 18.955 1.00 57.03 227 GLN A CA 1
ATOM 1534 C C . GLN A 1 203 ? 32.891 -9.897 19.614 1.00 50.61 227 GLN A C 1
ATOM 1535 O O . GLN A 1 203 ? 33.515 -8.846 19.764 1.00 63.43 227 GLN A O 1
ATOM 1541 N N . LEU A 1 204 ? 33.348 -11.079 20.025 1.00 49.69 228 LEU A N 1
ATOM 1542 C CA . LEU A 1 204 ? 34.588 -11.214 20.795 1.00 66.58 228 LEU A CA 1
ATOM 1543 C C . LEU A 1 204 ? 35.777 -10.514 20.146 1.00 66.01 228 LEU A C 1
ATOM 1544 O O . LEU A 1 204 ? 35.931 -10.530 18.925 1.00 64.29 228 LEU A O 1
ATOM 1549 N N . THR A 1 205 ? 36.613 -9.897 20.976 1.00 50.99 229 THR A N 1
ATOM 1550 C CA . THR A 1 205 ? 37.725 -9.095 20.486 1.00 59.38 229 THR A CA 1
ATOM 1551 C C . THR A 1 205 ? 39.059 -9.517 21.085 1.00 63.63 229 THR A C 1
ATOM 1552 O O . THR A 1 205 ? 39.141 -10.487 21.840 1.00 65.84 229 THR A O 1
ATOM 1556 N N . GLY A 1 206 ? 40.104 -8.773 20.739 1.00 57.93 230 GLY A N 1
ATOM 1557 C CA . GLY A 1 206 ? 41.434 -9.041 21.247 1.00 57.82 230 GLY A CA 1
ATOM 1558 C C . GLY A 1 206 ? 42.094 -10.233 20.586 1.00 68.46 230 GLY A C 1
ATOM 1559 O O . GLY A 1 206 ? 41.571 -10.799 19.626 1.00 74.43 230 GLY A O 1
ATOM 1560 N N . LYS A 1 207 ? 43.256 -10.608 21.109 1.00 72.04 231 LYS A N 1
ATOM 1561 C CA . LYS A 1 207 ? 44.061 -11.687 20.552 1.00 60.01 231 LYS A CA 1
ATOM 1562 C C . LYS A 1 207 ? 43.591 -13.079 20.965 1.00 57.70 231 LYS A C 1
ATOM 1563 O O . LYS A 1 207 ? 42.931 -13.250 21.988 1.00 73.71 231 LYS A O 1
ATOM 1569 N N . ILE A 1 208 ? 43.923 -14.066 20.141 1.00 62.71 232 ILE A N 1
ATOM 1570 C CA . ILE A 1 208 ? 43.779 -15.467 20.508 1.00 63.77 232 ILE A CA 1
ATOM 1571 C C . ILE A 1 208 ? 44.832 -15.777 21.562 1.00 70.29 232 ILE A C 1
ATOM 1572 O O . ILE A 1 208 ? 46.005 -15.448 21.379 1.00 81.80 232 ILE A O 1
ATOM 1577 N N . PRO A 1 209 ? 44.420 -16.397 22.678 1.00 72.69 233 PRO A N 1
ATOM 1578 C CA . PRO A 1 209 ? 45.359 -16.704 23.763 1.00 74.25 233 PRO A CA 1
ATOM 1579 C C . PRO A 1 209 ? 46.483 -17.630 23.306 1.00 77.64 233 PRO A C 1
ATOM 1580 O O . PRO A 1 209 ? 46.207 -18.665 22.701 1.00 66.31 233 PRO A O 1
ATOM 1584 N N . ARG A 1 210 ? 47.728 -17.256 23.595 1.00 80.29 234 ARG A N 1
ATOM 1585 C CA . ARG A 1 210 ? 48.886 -18.075 23.238 1.00 82.71 234 ARG A CA 1
ATOM 1586 C C . ARG A 1 210 ? 48.830 -19.418 23.955 1.00 81.29 234 ARG A C 1
ATOM 1587 O O . ARG A 1 210 ? 49.155 -20.466 23.384 1.00 68.65 234 ARG A O 1
ATOM 1595 N N . ASP A 1 211 ? 48.384 -19.383 25.206 1.00 79.17 235 ASP A N 1
ATOM 1596 C CA . ASP A 1 211 ? 48.350 -20.574 26.044 1.00 73.84 235 ASP A CA 1
ATOM 1597 C C . ASP A 1 211 ? 47.373 -21.627 25.519 1.00 70.46 235 ASP A C 1
ATOM 1598 O O . ASP A 1 211 ? 47.317 -22.736 26.044 1.00 80.72 235 ASP A O 1
ATOM 1603 N N . PHE A 1 212 ? 46.607 -21.275 24.487 1.00 74.60 236 PHE A N 1
ATOM 1604 C CA . PHE A 1 212 ? 45.779 -22.245 23.773 1.00 77.43 236 PHE A CA 1
ATOM 1605 C C . PHE A 1 212 ? 46.633 -23.377 23.212 1.00 80.72 236 PHE A C 1
ATOM 1606 O O . PHE A 1 212 ? 46.129 -24.467 22.929 1.00 76.17 236 PHE A O 1
ATOM 1614 N N . GLY A 1 213 ? 47.929 -23.117 23.056 1.00 82.65 237 GLY A N 1
ATOM 1615 C CA . GLY A 1 213 ? 48.855 -24.141 22.611 1.00 87.60 237 GLY A CA 1
ATOM 1616 C C . GLY A 1 213 ? 48.985 -25.286 23.600 1.00 92.33 237 GLY A C 1
ATOM 1617 O O . GLY A 1 213 ? 49.572 -26.323 23.288 1.00 100.76 237 GLY A O 1
ATOM 1618 N N . ASN A 1 214 ? 48.433 -25.100 24.795 1.00 86.43 238 ASN A N 1
ATOM 1619 C CA . ASN A 1 214 ? 48.508 -26.111 25.842 1.00 86.43 238 ASN A CA 1
ATOM 1620 C C . ASN A 1 214 ? 47.378 -27.133 25.791 1.00 84.55 238 ASN A C 1
ATOM 1621 O O . ASN A 1 214 ? 47.382 -28.096 26.557 1.00 88.88 238 ASN A O 1
ATOM 1626 N N . LEU A 1 215 ? 46.420 -26.946 24.888 1.00 71.88 239 LEU A N 1
ATOM 1627 C CA . LEU A 1 215 ? 45.301 -27.875 24.833 1.00 77.40 239 LEU A CA 1
ATOM 1628 C C . LEU A 1 215 ? 45.684 -28.964 23.851 1.00 90.14 239 LEU A C 1
ATOM 1629 O O . LEU A 1 215 ? 45.682 -28.750 22.641 1.00 102.78 239 LEU A O 1
ATOM 1634 N N . LEU A 1 216 ? 46.000 -30.140 24.380 1.00 84.88 240 LEU A N 1
ATOM 1635 C CA . LEU A 1 216 ? 46.486 -31.233 23.549 1.00 73.28 240 LEU A CA 1
ATOM 1636 C C . LEU A 1 216 ? 45.392 -32.204 23.141 1.00 79.23 240 LEU A C 1
ATOM 1637 O O . LEU A 1 216 ? 45.609 -33.068 22.298 1.00 106.35 240 LEU A O 1
ATOM 1642 N N . ASN A 1 217 ? 44.223 -32.073 23.753 1.00 74.64 241 ASN A N 1
ATOM 1643 C CA . ASN A 1 217 ? 43.086 -32.900 23.380 1.00 93.88 241 ASN A CA 1
ATOM 1644 C C . ASN A 1 217 ? 42.144 -32.168 22.437 1.00 100.91 241 ASN A C 1
ATOM 1645 O O . ASN A 1 217 ? 41.145 -32.724 21.978 1.00 92.53 241 ASN A O 1
ATOM 1650 N N . LEU A 1 218 ? 42.485 -30.917 22.146 1.00 104.75 242 LEU A N 1
ATOM 1651 C CA . LEU A 1 218 ? 41.651 -30.058 21.320 1.00 86.38 242 LEU A CA 1
ATOM 1652 C C . LEU A 1 218 ? 41.563 -30.592 19.896 1.00 79.39 242 LEU A C 1
ATOM 1653 O O . LEU A 1 218 ? 42.579 -30.855 19.256 1.00 91.83 242 LEU A O 1
ATOM 1658 N N . GLN A 1 219 ? 40.336 -30.750 19.414 1.00 62.51 243 GLN A N 1
ATOM 1659 C CA . GLN A 1 219 ? 40.082 -31.239 18.066 1.00 70.74 243 GLN A CA 1
ATOM 1660 C C . GLN A 1 219 ? 39.555 -30.110 17.182 1.00 82.59 243 GLN A C 1
ATOM 1661 O O . GLN A 1 219 ? 40.156 -29.780 16.158 1.00 96.46 243 GLN A O 1
ATOM 1667 N N . SER A 1 220 ? 38.417 -29.539 17.568 1.00 67.69 244 SER A N 1
ATOM 1668 C CA . SER A 1 220 ? 37.849 -28.406 16.847 1.00 63.27 244 SER A CA 1
ATOM 1669 C C . SER A 1 220 ? 38.076 -27.090 17.584 1.00 66.76 244 SER A C 1
ATOM 1670 O O . SER A 1 220 ? 37.654 -26.928 18.728 1.00 74.20 244 SER A O 1
ATOM 1673 N N . LEU A 1 221 ? 38.753 -26.155 16.927 1.00 73.24 245 LEU A N 1
ATOM 1674 C CA . LEU A 1 221 ? 38.852 -24.790 17.427 1.00 67.17 245 LEU A CA 1
ATOM 1675 C C . LEU A 1 221 ? 38.139 -23.865 16.448 1.00 68.77 245 LEU A C 1
ATOM 1676 O O . LEU A 1 221 ? 38.634 -23.627 15.348 1.00 67.17 245 LEU A O 1
ATOM 1681 N N . VAL A 1 222 ? 36.977 -23.345 16.840 1.00 69.30 246 VAL A N 1
ATOM 1682 C CA . VAL A 1 222 ? 36.216 -22.478 15.946 1.00 67.95 246 VAL A CA 1
ATOM 1683 C C . VAL A 1 222 ? 35.998 -21.088 16.539 1.00 66.50 246 VAL A C 1
ATOM 1684 O O . VAL A 1 222 ? 35.188 -20.901 17.448 1.00 61.02 246 VAL A O 1
ATOM 1688 N N . LEU A 1 223 ? 36.737 -20.119 16.012 1.00 65.51 247 LEU A N 1
ATOM 1689 C CA . LEU A 1 223 ? 36.613 -18.714 16.403 1.00 56.63 247 LEU A CA 1
ATOM 1690 C C . LEU A 1 223 ? 35.895 -17.791 15.403 1.00 70.17 247 LEU A C 1
ATOM 1691 O O . LEU A 1 223 ? 35.857 -16.575 15.602 1.00 79.36 247 LEU A O 1
ATOM 1696 N N . THR A 1 224 ? 35.354 -18.362 14.329 1.00 58.20 248 THR A N 1
ATOM 1697 C CA . THR A 1 224 ? 34.961 -17.586 13.146 1.00 56.73 248 THR A CA 1
ATOM 1698 C C . THR A 1 224 ? 33.888 -16.519 13.349 1.00 57.55 248 THR A C 1
ATOM 1699 O O . THR A 1 224 ? 33.123 -16.559 14.307 1.00 66.74 248 THR A O 1
ATOM 1703 N N . GLU A 1 225 ? 33.864 -15.553 12.433 1.00 57.22 249 GLU A N 1
ATOM 1704 C CA . GLU A 1 225 ? 32.880 -14.470 12.435 1.00 48.64 249 GLU A CA 1
ATOM 1705 C C . GLU A 1 225 ? 32.900 -13.662 13.724 1.00 52.23 249 GLU A C 1
ATOM 1706 O O . GLU A 1 225 ? 31.861 -13.425 14.340 1.00 49.14 249 GLU A O 1
ATOM 1712 N N . ASN A 1 226 ? 34.098 -13.250 14.124 1.00 44.39 250 ASN A N 1
ATOM 1713 C CA . ASN A 1 226 ? 34.283 -12.415 15.302 1.00 47.73 250 ASN A CA 1
ATOM 1714 C C . ASN A 1 226 ? 35.140 -11.202 14.970 1.00 62.82 250 ASN A C 1
ATOM 1715 O O . ASN A 1 226 ? 35.486 -10.971 13.813 1.00 85.85 250 ASN A O 1
ATOM 1720 N N . LEU A 1 227 ? 35.467 -10.425 15.993 1.00 63.26 251 LEU A N 1
ATOM 1721 C CA . LEU A 1 227 ? 36.313 -9.244 15.845 1.00 62.94 251 LEU A CA 1
ATOM 1722 C C . LEU A 1 227 ? 37.794 -9.472 16.179 1.00 72.45 251 LEU A C 1
ATOM 1723 O O . LEU A 1 227 ? 38.568 -8.517 16.238 1.00 83.63 251 LEU A O 1
ATOM 1728 N N . LEU A 1 228 ? 38.171 -10.727 16.418 1.00 59.67 252 LEU A N 1
ATOM 1729 C CA . LEU A 1 228 ? 39.503 -11.069 16.930 1.00 60.92 252 LEU A CA 1
ATOM 1730 C C . LEU A 1 228 ? 40.642 -10.425 16.145 1.00 62.45 252 LEU A C 1
ATOM 1731 O O . LEU A 1 228 ? 40.596 -10.346 14.922 1.00 62.60 252 LEU A O 1
ATOM 1736 N N . GLU A 1 229 ? 41.659 -9.962 16.863 1.00 67.84 253 GLU A N 1
ATOM 1737 C CA . GLU A 1 229 ? 42.754 -9.218 16.257 1.00 70.26 253 GLU A CA 1
ATOM 1738 C C . GLU A 1 229 ? 44.109 -9.850 16.563 1.00 78.29 253 GLU A C 1
ATOM 1739 O O . GLU A 1 229 ? 44.191 -10.914 17.179 1.00 73.39 253 GLU A O 1
ATOM 1745 N N . GLY A 1 230 ? 45.173 -9.179 16.135 1.00 80.43 254 GLY A N 1
ATOM 1746 C CA . GLY A 1 230 ? 46.515 -9.694 16.317 1.00 79.52 254 GLY A CA 1
ATOM 1747 C C . GLY A 1 230 ? 46.809 -10.758 15.283 1.00 88.19 254 GLY A C 1
ATOM 1748 O O . GLY A 1 230 ? 46.225 -10.757 14.201 1.00 94.83 254 GLY A O 1
ATOM 1749 N N . ASP A 1 231 ? 47.705 -11.679 15.616 1.00 86.62 255 ASP A N 1
ATOM 1750 C CA . ASP A 1 231 ? 48.084 -12.724 14.679 1.00 81.27 255 ASP A CA 1
ATOM 1751 C C . ASP A 1 231 ? 47.795 -14.103 15.248 1.00 88.77 255 ASP A C 1
ATOM 1752 O O . ASP A 1 231 ? 47.634 -14.263 16.458 1.00 99.33 255 ASP A O 1
ATOM 1757 N N . ILE A 1 232 ? 47.711 -15.094 14.367 1.00 93.29 256 ILE A N 1
ATOM 1758 C CA . ILE A 1 232 ? 47.554 -16.476 14.792 1.00 82.12 256 ILE A CA 1
ATOM 1759 C C . ILE A 1 232 ? 48.788 -16.877 15.587 1.00 86.35 256 ILE A C 1
ATOM 1760 O O . ILE A 1 232 ? 49.907 -16.813 15.077 1.00 91.28 256 ILE A O 1
ATOM 1765 N N . PRO A 1 233 ? 48.594 -17.264 16.855 1.00 85.07 257 PRO A N 1
ATOM 1766 C CA . PRO A 1 233 ? 49.744 -17.617 17.692 1.00 82.02 257 PRO A CA 1
ATOM 1767 C C . PRO A 1 233 ? 50.431 -18.886 17.201 1.00 82.39 257 PRO A C 1
ATOM 1768 O O . PRO A 1 233 ? 49.764 -19.883 16.916 1.00 65.10 257 PRO A O 1
ATOM 1772 N N . ALA A 1 234 ? 51.757 -18.838 17.104 1.00 86.14 258 ALA A N 1
ATOM 1773 C CA . ALA A 1 234 ? 52.544 -19.985 16.671 1.00 83.40 258 ALA A CA 1
ATOM 1774 C C . ALA A 1 234 ? 52.378 -21.151 17.638 1.00 87.78 258 ALA A C 1
ATOM 1775 O O . ALA A 1 234 ? 52.571 -22.311 17.272 1.00 89.76 258 ALA A O 1
ATOM 1777 N N . GLU A 1 235 ? 52.008 -20.828 18.874 1.00 86.29 259 GLU A N 1
ATOM 1778 C CA . GLU A 1 235 ? 51.753 -21.829 19.902 1.00 82.24 259 GLU A CA 1
ATOM 1779 C C . GLU A 1 235 ? 50.689 -22.844 19.481 1.00 79.48 259 GLU A C 1
ATOM 1780 O O . GLU A 1 235 ? 50.737 -24.000 19.902 1.00 84.25 259 GLU A O 1
ATOM 1786 N N . ILE A 1 236 ? 49.742 -22.413 18.648 1.00 69.21 260 ILE A N 1
ATOM 1787 C CA . ILE A 1 236 ? 48.698 -23.297 18.126 1.00 69.54 260 ILE A CA 1
ATOM 1788 C C . ILE A 1 236 ? 49.311 -24.522 17.447 1.00 80.60 260 ILE A C 1
ATOM 1789 O O . ILE A 1 236 ? 48.713 -25.598 17.420 1.00 81.50 260 ILE A O 1
ATOM 1794 N N . GLY A 1 237 ? 50.526 -24.359 16.933 1.00 88.96 261 GLY A N 1
ATOM 1795 C CA . GLY A 1 237 ? 51.246 -25.447 16.298 1.00 93.33 261 GLY A CA 1
ATOM 1796 C C . GLY A 1 237 ? 51.480 -26.653 17.195 1.00 99.08 261 GLY A C 1
ATOM 1797 O O . GLY A 1 237 ? 51.837 -27.729 16.715 1.00 105.26 261 GLY A O 1
ATOM 1798 N N . ASN A 1 238 ? 51.288 -26.477 18.498 1.00 91.07 262 ASN A N 1
ATOM 1799 C CA . ASN A 1 238 ? 51.470 -27.572 19.445 1.00 83.37 262 ASN A CA 1
ATOM 1800 C C . ASN A 1 238 ? 50.206 -28.356 19.815 1.00 87.55 262 ASN A C 1
ATOM 1801 O O . ASN A 1 238 ? 50.260 -29.241 20.666 1.00 97.31 262 ASN A O 1
ATOM 1806 N N . CYS A 1 239 ? 49.075 -28.052 19.182 1.00 80.21 263 CYS A N 1
ATOM 1807 C CA . CYS A 1 239 ? 47.880 -28.848 19.436 1.00 75.84 263 CYS A CA 1
ATOM 1808 C C . CYS A 1 239 ? 47.864 -29.961 18.405 1.00 90.99 263 CYS A C 1
ATOM 1809 O O . CYS A 1 239 ? 47.525 -29.739 17.246 1.00 105.69 263 CYS A O 1
ATOM 1812 N N . SER A 1 240 ? 48.178 -31.175 18.844 1.00 92.15 264 SER A N 1
ATOM 1813 C CA . SER A 1 240 ? 48.397 -32.279 17.916 1.00 95.62 264 SER A CA 1
ATOM 1814 C C . SER A 1 240 ? 47.123 -33.050 17.609 1.00 97.01 264 SER A C 1
ATOM 1815 O O . SER A 1 240 ? 47.067 -33.822 16.653 1.00 106.05 264 SER A O 1
ATOM 1818 N N . SER A 1 241 ? 46.098 -32.829 18.421 1.00 90.42 265 SER A N 1
ATOM 1819 C CA . SER A 1 241 ? 44.836 -33.535 18.261 1.00 93.31 265 SER A CA 1
ATOM 1820 C C . SER A 1 241 ? 43.874 -32.760 17.373 1.00 90.12 265 SER A C 1
ATOM 1821 O O . SER A 1 241 ? 42.715 -33.145 17.223 1.00 86.71 265 SER A O 1
ATOM 1824 N N . LEU A 1 242 ? 44.352 -31.670 16.781 1.00 87.12 266 LEU A N 1
ATOM 1825 C CA . LEU A 1 242 ? 43.449 -30.747 16.119 1.00 73.17 266 LEU A CA 1
ATOM 1826 C C . LEU A 1 242 ? 43.136 -31.256 14.721 1.00 82.61 266 LEU A C 1
ATOM 1827 O O . LEU A 1 242 ? 43.998 -31.290 13.845 1.00 96.06 266 LEU A O 1
ATOM 1832 N N . VAL A 1 243 ? 41.884 -31.655 14.533 1.00 75.55 267 VAL A N 1
ATOM 1833 C CA . VAL A 1 243 ? 41.370 -32.072 13.236 1.00 79.32 267 VAL A CA 1
ATOM 1834 C C . VAL A 1 243 ? 40.879 -30.876 12.412 1.00 85.47 267 VAL A C 1
ATOM 1835 O O . VAL A 1 243 ? 41.020 -30.841 11.189 1.00 87.60 267 VAL A O 1
ATOM 1839 N N . GLN A 1 244 ? 40.309 -29.891 13.100 1.00 74.59 268 GLN A N 1
ATOM 1840 C CA . GLN A 1 244 ? 39.629 -28.784 12.443 1.00 64.49 268 GLN A CA 1
ATOM 1841 C C . GLN A 1 244 ? 39.989 -27.447 13.078 1.00 65.49 268 GLN A C 1
ATOM 1842 O O . GLN A 1 244 ? 39.856 -27.275 14.288 1.00 76.08 268 GLN A O 1
ATOM 1848 N N . LEU A 1 245 ? 40.446 -26.502 12.261 1.00 58.22 269 LEU A N 1
ATOM 1849 C CA . LEU A 1 245 ? 40.767 -25.166 12.753 1.00 64.69 269 LEU A CA 1
ATOM 1850 C C . LEU A 1 245 ? 40.074 -24.100 11.914 1.00 64.24 269 LEU A C 1
ATOM 1851 O O . LEU A 1 245 ? 40.428 -23.891 10.755 1.00 66.70 269 LEU A O 1
ATOM 1856 N N . GLU A 1 246 ? 39.096 -23.418 12.507 1.00 69.44 270 GLU A N 1
ATOM 1857 C CA . GLU A 1 246 ? 38.355 -22.392 11.787 1.00 56.93 270 GLU A CA 1
ATOM 1858 C C . GLU A 1 246 ? 38.581 -21.016 12.397 1.00 58.49 270 GLU A C 1
ATOM 1859 O O . GLU A 1 246 ? 37.995 -20.683 13.425 1.00 64.13 270 GLU A O 1
ATOM 1865 N N . LEU A 1 247 ? 39.422 -20.215 11.751 1.00 63.24 271 LEU A N 1
ATOM 1866 C CA . LEU A 1 247 ? 39.665 -18.834 12.172 1.00 65.82 271 LEU A CA 1
ATOM 1867 C C . LEU A 1 247 ? 38.998 -17.754 11.312 1.00 68.30 271 LEU A C 1
ATOM 1868 O O . LEU A 1 247 ? 39.188 -16.562 11.552 1.00 68.49 271 LEU A O 1
ATOM 1873 N N . TYR A 1 248 ? 38.232 -18.168 10.309 1.00 60.65 272 TYR A N 1
ATOM 1874 C CA . TYR A 1 248 ? 37.824 -17.248 9.244 1.00 68.11 272 TYR A CA 1
ATOM 1875 C C . TYR A 1 248 ? 36.900 -16.094 9.655 1.00 67.36 272 TYR A C 1
ATOM 1876 O O . TYR A 1 248 ? 36.264 -16.130 10.706 1.00 75.25 272 TYR A O 1
ATOM 1885 N N . ASP A 1 249 ? 36.858 -15.067 8.810 1.00 62.28 273 ASP A N 1
ATOM 1886 C CA . ASP A 1 249 ? 36.043 -13.872 9.029 1.00 65.46 273 ASP A CA 1
ATOM 1887 C C . ASP A 1 249 ? 36.418 -13.150 10.322 1.00 72.06 273 ASP A C 1
ATOM 1888 O O . ASP A 1 249 ? 35.621 -13.059 11.257 1.00 59.68 273 ASP A O 1
ATOM 1893 N N . ASN A 1 250 ? 37.641 -12.629 10.354 1.00 79.84 274 ASN A N 1
ATOM 1894 C CA . ASN A 1 250 ? 38.163 -11.918 11.517 1.00 61.22 274 ASN A CA 1
ATOM 1895 C C . ASN A 1 250 ? 39.157 -10.835 11.115 1.00 61.90 274 ASN A C 1
ATOM 1896 O O . ASN A 1 250 ? 39.371 -10.577 9.931 1.00 82.87 274 ASN A O 1
ATOM 1901 N N . GLN A 1 251 ? 39.751 -10.197 12.116 1.00 53.65 275 GLN A N 1
ATOM 1902 C CA . GLN A 1 251 ? 40.764 -9.167 11.909 1.00 55.70 275 GLN A CA 1
ATOM 1903 C C . GLN A 1 251 ? 42.204 -9.673 12.024 1.00 66.36 275 GLN A C 1
ATOM 1904 O O . GLN A 1 251 ? 43.133 -8.868 12.071 1.00 68.34 275 GLN A O 1
ATOM 1910 N N . LEU A 1 252 ? 42.383 -10.990 12.129 1.00 64.74 276 LEU A N 1
ATOM 1911 C CA . LEU A 1 252 ? 43.713 -11.578 12.329 1.00 66.79 276 LEU A CA 1
ATOM 1912 C C . LEU A 1 252 ? 44.735 -11.084 11.305 1.00 70.31 276 LEU A C 1
ATOM 1913 O O . LEU A 1 252 ? 44.435 -10.975 10.120 1.00 78.59 276 LEU A O 1
ATOM 1918 N N . THR A 1 253 ? 45.943 -10.787 11.773 1.00 54.88 277 THR A N 1
ATOM 1919 C CA . THR A 1 253 ? 46.981 -10.212 10.924 1.00 60.68 277 THR A CA 1
ATOM 1920 C C . THR A 1 253 ? 48.279 -11.023 10.940 1.00 71.43 277 THR A C 1
ATOM 1921 O O . THR A 1 253 ? 48.339 -12.116 11.507 1.00 58.75 277 THR A O 1
ATOM 1925 N N . GLY A 1 254 ? 49.312 -10.481 10.298 1.00 72.16 278 GLY A N 1
ATOM 1926 C CA . GLY A 1 254 ? 50.619 -11.111 10.273 1.00 65.04 278 GLY A CA 1
ATOM 1927 C C . GLY A 1 254 ? 50.680 -12.333 9.377 1.00 81.02 278 GLY A C 1
ATOM 1928 O O . GLY A 1 254 ? 49.691 -12.707 8.748 1.00 81.75 278 GLY A O 1
ATOM 1929 N N . LYS A 1 255 ? 51.850 -12.958 9.316 1.00 97.18 279 LYS A N 1
ATOM 1930 C CA . LYS A 1 255 ? 52.026 -14.150 8.497 1.00 101.96 279 LYS A CA 1
ATOM 1931 C C . LYS A 1 255 ? 51.425 -15.380 9.165 1.00 92.61 279 LYS A C 1
ATOM 1932 O O . LYS A 1 255 ? 51.276 -15.426 10.385 1.00 90.25 279 LYS A O 1
ATOM 1938 N N . ILE A 1 256 ? 51.072 -16.369 8.353 1.00 87.98 280 ILE A N 1
ATOM 1939 C CA . ILE A 1 256 ? 50.595 -17.645 8.865 1.00 81.43 280 ILE A CA 1
ATOM 1940 C C . ILE A 1 256 ? 51.744 -18.372 9.553 1.00 84.72 280 ILE A C 1
ATOM 1941 O O . ILE A 1 256 ? 52.827 -18.501 8.981 1.00 90.24 280 ILE A O 1
ATOM 1946 N N . PRO A 1 257 ? 51.517 -18.835 10.793 1.00 75.26 281 PRO A N 1
ATOM 1947 C CA . PRO A 1 257 ? 52.553 -19.549 11.545 1.00 76.91 281 PRO A CA 1
ATOM 1948 C C . PRO A 1 257 ? 52.991 -20.813 10.822 1.00 86.30 281 PRO A C 1
ATOM 1949 O O . PRO A 1 257 ? 52.150 -21.619 10.429 1.00 96.21 281 PRO A O 1
ATOM 1953 N N . ALA A 1 258 ? 54.297 -20.984 10.658 1.00 79.31 282 ALA A N 1
ATOM 1954 C CA . ALA A 1 258 ? 54.827 -22.173 10.009 1.00 76.37 282 ALA A CA 1
ATOM 1955 C C . ALA A 1 258 ? 54.523 -23.396 10.861 1.00 86.67 282 ALA A C 1
ATOM 1956 O O . ALA A 1 258 ? 54.394 -24.511 10.354 1.00 88.87 282 ALA A O 1
ATOM 1958 N N . GLU A 1 259 ? 54.391 -23.166 12.164 1.00 89.52 283 GLU A N 1
ATOM 1959 C CA . GLU A 1 259 ? 54.163 -24.236 13.125 1.00 81.69 283 GLU A CA 1
ATOM 1960 C C . GLU A 1 259 ? 52.805 -24.899 12.935 1.00 83.28 283 GLU A C 1
ATOM 1961 O O . GLU A 1 259 ? 52.564 -25.986 13.457 1.00 92.90 283 GLU A O 1
ATOM 1967 N N . LEU A 1 260 ? 51.922 -24.250 12.179 1.00 72.92 284 LEU A N 1
ATOM 1968 C CA . LEU A 1 260 ? 50.632 -24.845 11.847 1.00 70.04 284 LEU A CA 1
ATOM 1969 C C . LEU A 1 260 ? 50.854 -26.105 11.024 1.00 73.94 284 LEU A C 1
ATOM 1970 O O . LEU A 1 260 ? 50.013 -27.003 10.999 1.00 81.91 284 LEU A O 1
ATOM 1975 N N . GLY A 1 261 ? 52.007 -26.165 10.363 1.00 72.63 285 GLY A N 1
ATOM 1976 C CA . GLY A 1 261 ? 52.398 -27.330 9.592 1.00 77.69 285 GLY A CA 1
ATOM 1977 C C . GLY A 1 261 ? 52.602 -28.557 10.460 1.00 83.95 285 GLY A C 1
ATOM 1978 O O . GLY A 1 261 ? 52.710 -29.675 9.959 1.00 94.37 285 GLY A O 1
ATOM 1979 N N . ASN A 1 262 ? 52.656 -28.350 11.770 1.00 81.09 286 ASN A N 1
ATOM 1980 C CA . ASN A 1 262 ? 52.839 -29.455 12.699 1.00 89.32 286 ASN A CA 1
ATOM 1981 C C . ASN A 1 262 ? 51.544 -30.175 13.055 1.00 86.41 286 ASN A C 1
ATOM 1982 O O . ASN A 1 262 ? 51.582 -31.264 13.628 1.00 93.79 286 ASN A O 1
ATOM 1987 N N . LEU A 1 263 ? 50.398 -29.594 12.710 1.00 76.81 287 LEU A N 1
ATOM 1988 C CA . LEU A 1 263 ? 49.149 -30.258 13.044 1.00 81.83 287 LEU A CA 1
ATOM 1989 C C . LEU A 1 263 ? 48.794 -31.111 11.848 1.00 94.40 287 LEU A C 1
ATOM 1990 O O . LEU A 1 263 ? 48.256 -30.617 10.861 1.00 99.44 287 LEU A O 1
ATOM 1995 N N . VAL A 1 264 ? 49.037 -32.411 11.974 1.00 99.98 288 VAL A N 1
ATOM 1996 C CA . VAL A 1 264 ? 48.934 -33.321 10.841 1.00 96.43 288 VAL A CA 1
ATOM 1997 C C . VAL A 1 264 ? 47.618 -34.081 10.836 1.00 88.62 288 VAL A C 1
ATOM 1998 O O . VAL A 1 264 ? 47.329 -34.841 9.912 1.00 92.47 288 VAL A O 1
ATOM 2002 N N . GLN A 1 265 ? 46.821 -33.866 11.875 1.00 88.14 289 GLN A N 1
ATOM 2003 C CA . GLN A 1 265 ? 45.507 -34.475 11.960 1.00 99.94 289 GLN A CA 1
ATOM 2004 C C . GLN A 1 265 ? 44.515 -33.551 11.270 1.00 98.20 289 GLN A C 1
ATOM 2005 O O . GLN A 1 265 ? 43.354 -33.907 11.059 1.00 92.06 289 GLN A O 1
ATOM 2011 N N . LEU A 1 266 ? 44.998 -32.361 10.919 1.00 91.32 290 LEU A N 1
ATOM 2012 C CA . LEU A 1 266 ? 44.175 -31.325 10.306 1.00 78.75 290 LEU A CA 1
ATOM 2013 C C . LEU A 1 266 ? 43.485 -31.777 9.026 1.00 81.16 290 LEU A C 1
ATOM 2014 O O . LEU A 1 266 ? 44.115 -32.311 8.113 1.00 95.56 290 LEU A O 1
ATOM 2019 N N . GLN A 1 267 ? 42.180 -31.547 8.980 1.00 70.76 291 GLN A N 1
ATOM 2020 C CA . GLN A 1 267 ? 41.375 -31.806 7.798 1.00 80.57 291 GLN A CA 1
ATOM 2021 C C . GLN A 1 267 ? 40.942 -30.466 7.219 1.00 81.93 291 GLN A C 1
ATOM 2022 O O . GLN A 1 267 ? 41.227 -30.151 6.065 1.00 99.89 291 GLN A O 1
ATOM 2028 N N . ALA A 1 268 ? 40.220 -29.694 8.020 1.00 57.91 292 ALA A N 1
ATOM 2029 C CA . ALA A 1 268 ? 39.826 -28.352 7.624 1.00 57.67 292 ALA A CA 1
ATOM 2030 C C . ALA A 1 268 ? 40.721 -27.291 8.255 1.00 62.36 292 ALA A C 1
ATOM 2031 O O . ALA A 1 268 ? 40.827 -27.200 9.477 1.00 68.59 292 ALA A O 1
ATOM 2033 N N . LEU A 1 269 ? 41.380 -26.505 7.411 1.00 70.56 293 LEU A N 1
ATOM 2034 C CA . LEU A 1 269 ? 42.028 -25.277 7.850 1.00 61.90 293 LEU A CA 1
ATOM 2035 C C . LEU A 1 269 ? 41.440 -24.109 7.067 1.00 66.06 293 LEU A C 1
ATOM 2036 O O . LEU A 1 269 ? 41.697 -23.973 5.870 1.00 78.36 293 LEU A O 1
ATOM 2041 N N . ARG A 1 270 ? 40.651 -23.263 7.724 1.00 57.30 294 ARG A N 1
ATOM 2042 C CA . ARG A 1 270 ? 40.123 -22.097 7.027 1.00 65.73 294 ARG A CA 1
ATOM 2043 C C . ARG A 1 270 ? 40.388 -20.817 7.805 1.00 65.61 294 ARG A C 1
ATOM 2044 O O . ARG A 1 270 ? 39.720 -20.525 8.793 1.00 77.49 294 ARG A O 1
ATOM 2052 N N . ILE A 1 271 ? 41.355 -20.047 7.325 1.00 68.50 295 ILE A N 1
ATOM 2053 C CA . ILE A 1 271 ? 41.701 -18.746 7.892 1.00 59.74 295 ILE A CA 1
ATOM 2054 C C . ILE A 1 271 ? 41.212 -17.541 7.079 1.00 68.48 295 ILE A C 1
ATOM 2055 O O . ILE A 1 271 ? 41.618 -16.406 7.331 1.00 75.45 295 ILE A O 1
ATOM 2060 N N . TYR A 1 272 ? 40.377 -17.807 6.078 1.00 65.72 296 TYR A N 1
ATOM 2061 C CA . TYR A 1 272 ? 40.001 -16.810 5.076 1.00 65.27 296 TYR A CA 1
ATOM 2062 C C . TYR A 1 272 ? 39.247 -15.599 5.625 1.00 63.00 296 TYR A C 1
ATOM 2063 O O . TYR A 1 272 ? 38.744 -15.626 6.743 1.00 64.15 296 TYR A O 1
ATOM 2072 N N . LYS A 1 273 ? 39.207 -14.531 4.830 1.00 62.32 297 LYS A N 1
ATOM 2073 C CA . LYS A 1 273 ? 38.586 -13.266 5.227 1.00 53.70 297 LYS A CA 1
ATOM 2074 C C . LYS A 1 273 ? 39.265 -12.715 6.481 1.00 52.58 297 LYS A C 1
ATOM 2075 O O . LYS A 1 273 ? 38.671 -12.633 7.557 1.00 49.49 297 LYS A O 1
ATOM 2081 N N . ASN A 1 274 ? 40.531 -12.352 6.317 1.00 54.32 298 ASN A N 1
ATOM 2082 C CA . ASN A 1 274 ? 41.339 -11.802 7.393 1.00 54.37 298 ASN A CA 1
ATOM 2083 C C . ASN A 1 274 ? 42.386 -10.847 6.836 1.00 62.23 298 ASN A C 1
ATOM 2084 O O . ASN A 1 274 ? 42.420 -10.577 5.637 1.00 75.39 298 ASN A O 1
ATOM 2089 N N . LYS A 1 275 ? 43.234 -10.334 7.716 1.00 62.34 299 LYS A N 1
ATOM 2090 C CA . LYS A 1 275 ? 44.274 -9.392 7.325 1.00 69.80 299 LYS A CA 1
ATOM 2091 C C . LYS A 1 275 ? 45.645 -10.032 7.072 1.00 77.21 299 LYS A C 1
ATOM 2092 O O . LYS A 1 275 ? 46.633 -9.320 6.894 1.00 80.86 299 LYS A O 1
ATOM 2098 N N . LEU A 1 276 ? 45.702 -11.365 7.071 1.00 73.89 300 LEU A N 1
ATOM 2099 C CA . LEU A 1 276 ? 46.972 -12.105 7.040 1.00 76.75 300 LEU A CA 1
ATOM 2100 C C . LEU A 1 276 ? 47.906 -11.706 5.895 1.00 79.98 300 LEU A C 1
ATOM 2101 O O . LEU A 1 276 ? 47.458 -11.342 4.809 1.00 67.07 300 LEU A O 1
ATOM 2106 N N . THR A 1 277 ? 49.210 -11.777 6.153 1.00 78.67 301 THR A N 1
ATOM 2107 C CA . THR A 1 277 ? 50.207 -11.257 5.222 1.00 81.69 301 THR A CA 1
ATOM 2108 C C . THR A 1 277 ? 51.353 -12.221 4.901 1.00 89.65 301 THR A C 1
ATOM 2109 O O . THR A 1 277 ? 51.355 -13.385 5.312 1.00 82.18 301 THR A O 1
ATOM 2113 N N . SER A 1 278 ? 52.333 -11.689 4.173 1.00 95.19 302 SER A N 1
ATOM 2114 C CA . SER A 1 278 ? 53.467 -12.437 3.628 1.00 99.52 302 SER A CA 1
ATOM 2115 C C . SER A 1 278 ? 53.073 -13.596 2.712 1.00 96.86 302 SER A C 1
ATOM 2116 O O . SER A 1 278 ? 52.122 -13.495 1.938 1.00 98.10 302 SER A O 1
ATOM 2119 N N . SER A 1 279 ? 53.797 -14.704 2.816 1.00 87.77 303 SER A N 1
ATOM 2120 C CA . SER A 1 279 ? 53.617 -15.806 1.883 1.00 83.94 303 SER A CA 1
ATOM 2121 C C . SER A 1 279 ? 53.257 -17.093 2.605 1.00 87.83 303 SER A C 1
ATOM 2122 O O . SER A 1 279 ? 53.546 -17.251 3.790 1.00 86.95 303 SER A O 1
ATOM 2125 N N . ILE A 1 280 ? 52.624 -18.009 1.881 1.00 85.71 304 ILE A N 1
ATOM 2126 C CA . ILE A 1 280 ? 52.244 -19.296 2.445 1.00 81.85 304 ILE A CA 1
ATOM 2127 C C . ILE A 1 280 ? 53.480 -20.107 2.815 1.00 92.66 304 ILE A C 1
ATOM 2128 O O . ILE A 1 280 ? 54.324 -20.385 1.960 1.00 96.80 304 ILE A O 1
ATOM 2133 N N . PRO A 1 281 ? 53.593 -20.482 4.099 1.00 87.16 305 PRO A N 1
ATOM 2134 C CA . PRO A 1 281 ? 54.703 -21.319 4.562 1.00 85.79 305 PRO A CA 1
ATOM 2135 C C . PRO A 1 281 ? 54.609 -22.701 3.935 1.00 85.17 305 PRO A C 1
ATOM 2136 O O . PRO A 1 281 ? 53.532 -23.296 3.951 1.00 89.76 305 PRO A O 1
ATOM 2140 N N . SER A 1 282 ? 55.717 -23.205 3.402 1.00 87.09 306 SER A N 1
ATOM 2141 C CA . SER A 1 282 ? 55.731 -24.503 2.732 1.00 103.98 306 SER A CA 1
ATOM 2142 C C . SER A 1 282 ? 55.283 -25.634 3.658 1.00 100.48 306 SER A C 1
ATOM 2143 O O . SER A 1 282 ? 54.791 -26.670 3.204 1.00 105.44 306 SER A O 1
ATOM 2146 N N . SER A 1 283 ? 55.444 -25.415 4.958 1.00 94.54 307 SER A N 1
ATOM 2147 C CA . SER A 1 283 ? 55.079 -26.396 5.971 1.00 95.46 307 SER A CA 1
ATOM 2148 C C . SER A 1 283 ? 53.610 -26.800 5.896 1.00 101.62 307 SER A C 1
ATOM 2149 O O . SER A 1 283 ? 53.244 -27.900 6.307 1.00 114.49 307 SER A O 1
ATOM 2152 N N . LEU A 1 284 ? 52.772 -25.909 5.373 1.00 89.56 308 LEU A N 1
ATOM 2153 C CA . LEU A 1 284 ? 51.342 -26.181 5.250 1.00 82.03 308 LEU A CA 1
ATOM 2154 C C . LEU A 1 284 ? 51.083 -27.351 4.312 1.00 84.21 308 LEU A C 1
ATOM 2155 O O . LEU A 1 284 ? 50.056 -28.022 4.406 1.00 84.19 308 LEU A O 1
ATOM 2160 N N . PHE A 1 285 ? 52.024 -27.591 3.408 1.00 87.02 309 PHE A N 1
ATOM 2161 C CA . PHE A 1 285 ? 51.890 -28.672 2.441 1.00 94.72 309 PHE A CA 1
ATOM 2162 C C . PHE A 1 285 ? 52.235 -30.010 3.084 1.00 97.44 309 PHE A C 1
ATOM 2163 O O . PHE A 1 285 ? 52.098 -31.067 2.464 1.00 107.01 309 PHE A O 1
ATOM 2171 N N . ARG A 1 286 ? 52.685 -29.953 4.333 1.00 84.48 310 ARG A N 1
ATOM 2172 C CA . ARG A 1 286 ? 52.922 -31.159 5.113 1.00 94.72 310 ARG A CA 1
ATOM 2173 C C . ARG A 1 286 ? 51.640 -31.685 5.751 1.00 89.16 310 ARG A C 1
ATOM 2174 O O . ARG A 1 286 ? 51.644 -32.762 6.344 1.00 89.69 310 ARG A O 1
ATOM 2182 N N . LEU A 1 287 ? 50.541 -30.945 5.629 1.00 89.34 311 LEU A N 1
ATOM 2183 C CA . LEU A 1 287 ? 49.283 -31.451 6.158 1.00 91.63 311 LEU A CA 1
ATOM 2184 C C . LEU A 1 287 ? 48.615 -32.174 5.010 1.00 97.84 311 LEU A C 1
ATOM 2185 O O . LEU A 1 287 ? 48.050 -31.548 4.116 1.00 104.50 311 LEU A O 1
ATOM 2190 N N . THR A 1 288 ? 48.645 -33.500 5.064 1.00 100.02 312 THR A N 1
ATOM 2191 C CA . THR A 1 288 ? 48.224 -34.315 3.934 1.00 98.97 312 THR A CA 1
ATOM 2192 C C . THR A 1 288 ? 46.805 -34.830 4.100 1.00 98.11 312 THR A C 1
ATOM 2193 O O . THR A 1 288 ? 46.257 -35.471 3.204 1.00 90.99 312 THR A O 1
ATOM 2197 N N . GLN A 1 289 ? 46.218 -34.548 5.256 1.00 96.10 313 GLN A N 1
ATOM 2198 C CA . GLN A 1 289 ? 44.863 -34.984 5.538 1.00 88.88 313 GLN A CA 1
ATOM 2199 C C . GLN A 1 289 ? 43.881 -33.864 5.252 1.00 93.23 313 GLN A C 1
ATOM 2200 O O . GLN A 1 289 ? 42.674 -34.029 5.425 1.00 101.57 313 GLN A O 1
ATOM 2206 N N . LEU A 1 290 ? 44.406 -32.720 4.821 1.00 93.19 314 LEU A N 1
ATOM 2207 C CA . LEU A 1 290 ? 43.559 -31.581 4.496 1.00 85.15 314 LEU A CA 1
ATOM 2208 C C . LEU A 1 290 ? 42.569 -31.923 3.395 1.00 85.18 314 LEU A C 1
ATOM 2209 O O . LEU A 1 290 ? 42.946 -32.395 2.322 1.00 89.71 314 LEU A O 1
ATOM 2214 N N . THR A 1 291 ? 41.296 -31.686 3.682 1.00 83.27 315 THR A N 1
ATOM 2215 C CA . THR A 1 291 ? 40.242 -31.793 2.689 1.00 84.97 315 THR A CA 1
ATOM 2216 C C . THR A 1 291 ? 39.867 -30.383 2.263 1.00 87.29 315 THR A C 1
ATOM 2217 O O . THR A 1 291 ? 39.990 -30.019 1.095 1.00 100.38 315 THR A O 1
ATOM 2221 N N . HIS A 1 292 ? 39.399 -29.595 3.224 1.00 79.46 316 HIS A N 1
ATOM 2222 C CA . HIS A 1 292 ? 39.095 -28.193 2.985 1.00 69.47 316 HIS A CA 1
ATOM 2223 C C . HIS A 1 292 ? 40.236 -27.287 3.438 1.00 68.05 316 HIS A C 1
ATOM 2224 O O . HIS A 1 292 ? 40.695 -27.365 4.577 1.00 59.45 316 HIS A O 1
ATOM 2231 N N . LEU A 1 293 ? 40.693 -26.432 2.532 1.00 68.34 317 LEU A N 1
ATOM 2232 C CA . LEU A 1 293 ? 41.654 -25.391 2.867 1.00 58.41 317 LEU A CA 1
ATOM 2233 C C . LEU A 1 293 ? 41.297 -24.136 2.098 1.00 71.36 317 LEU A C 1
ATOM 2234 O O . LEU A 1 293 ? 41.050 -24.200 0.896 1.00 86.12 317 LEU A O 1
ATOM 2239 N N . GLY A 1 294 ? 41.262 -22.990 2.770 1.00 74.91 318 GLY A N 1
ATOM 2240 C CA . GLY A 1 294 ? 41.334 -21.765 2.005 1.00 83.99 318 GLY A CA 1
ATOM 2241 C C . GLY A 1 294 ? 41.925 -20.571 2.715 1.00 70.26 318 GLY A C 1
ATOM 2242 O O . GLY A 1 294 ? 41.732 -20.336 3.907 1.00 58.29 318 GLY A O 1
ATOM 2243 N N . LEU A 1 295 ? 42.666 -19.816 1.915 1.00 64.88 319 LEU A N 1
ATOM 2244 C CA . LEU A 1 295 ? 43.396 -18.636 2.337 1.00 56.09 319 LEU A CA 1
ATOM 2245 C C . LEU A 1 295 ? 42.768 -17.347 1.830 1.00 51.29 319 LEU A C 1
ATOM 2246 O O . LEU A 1 295 ? 43.316 -16.261 2.005 1.00 84.96 319 LEU A O 1
ATOM 2251 N N . SER A 1 296 ? 41.623 -17.486 1.181 1.00 50.26 320 SER A N 1
ATOM 2252 C CA . SER A 1 296 ? 41.056 -16.414 0.377 1.00 57.89 320 SER A CA 1
ATOM 2253 C C . SER A 1 296 ? 40.689 -15.173 1.187 1.00 60.07 320 SER A C 1
ATOM 2254 O O . SER A 1 296 ? 40.602 -15.221 2.410 1.00 49.43 320 SER A O 1
ATOM 2257 N N . GLU A 1 297 ? 40.530 -14.051 0.490 1.00 70.34 321 GLU A N 1
ATOM 2258 C CA . GLU A 1 297 ? 40.202 -12.774 1.122 1.00 66.80 321 GLU A CA 1
ATOM 2259 C C . GLU A 1 297 ? 41.240 -12.384 2.170 1.00 68.04 321 GLU A C 1
ATOM 2260 O O . GLU A 1 297 ? 40.898 -12.030 3.295 1.00 84.84 321 GLU A O 1
ATOM 2266 N N . ASN A 1 298 ? 42.509 -12.467 1.790 1.00 61.16 322 ASN A N 1
ATOM 2267 C CA . ASN A 1 298 ? 43.604 -12.019 2.638 1.00 59.49 322 ASN A CA 1
ATOM 2268 C C . ASN A 1 298 ? 44.598 -11.180 1.848 1.00 69.58 322 ASN A C 1
ATOM 2269 O O . ASN A 1 298 ? 44.384 -10.889 0.674 1.00 85.01 322 ASN A O 1
ATOM 2274 N N . HIS A 1 299 ? 45.674 -10.773 2.510 1.00 53.53 323 HIS A N 1
ATOM 2275 C CA . HIS A 1 299 ? 46.746 -10.008 1.876 1.00 62.01 323 HIS A CA 1
ATOM 2276 C C . HIS A 1 299 ? 47.964 -10.823 1.429 1.00 66.89 323 HIS A C 1
ATOM 2277 O O . HIS A 1 299 ? 48.988 -10.249 1.060 1.00 84.76 323 HIS A O 1
ATOM 2284 N N . LEU A 1 300 ? 47.858 -12.149 1.497 1.00 62.75 324 LEU A N 1
ATOM 2285 C CA . LEU A 1 300 ? 48.980 -13.049 1.210 1.00 66.83 324 LEU A CA 1
ATOM 2286 C C . LEU A 1 300 ? 49.658 -12.781 -0.131 1.00 75.35 324 LEU A C 1
ATOM 2287 O O . LEU A 1 300 ? 48.999 -12.475 -1.125 1.00 91.69 324 LEU A O 1
ATOM 2292 N N . VAL A 1 301 ? 50.983 -12.898 -0.146 1.00 76.43 325 VAL A N 1
ATOM 2293 C CA . VAL A 1 301 ? 51.770 -12.626 -1.344 1.00 78.43 325 VAL A CA 1
ATOM 2294 C C . VAL A 1 301 ? 52.623 -13.823 -1.754 1.00 86.02 325 VAL A C 1
ATOM 2295 O O . VAL A 1 301 ? 52.561 -14.889 -1.140 1.00 88.15 325 VAL A O 1
ATOM 2299 N N . GLY A 1 302 ? 53.421 -13.638 -2.799 1.00 89.07 326 GLY A N 1
ATOM 2300 C CA . GLY A 1 302 ? 54.283 -14.696 -3.287 1.00 95.97 326 GLY A CA 1
ATOM 2301 C C . GLY A 1 302 ? 53.530 -15.659 -4.180 1.00 91.32 326 GLY A C 1
ATOM 2302 O O . GLY A 1 302 ? 52.383 -15.402 -4.544 1.00 93.60 326 GLY A O 1
ATOM 2303 N N . PRO A 1 303 ? 54.174 -16.777 -4.543 1.00 82.51 327 PRO A N 1
ATOM 2304 C CA . PRO A 1 303 ? 53.569 -17.756 -5.443 1.00 83.27 327 PRO A CA 1
ATOM 2305 C C . PRO A 1 303 ? 52.814 -18.849 -4.703 1.00 90.22 327 PRO A C 1
ATOM 2306 O O . PRO A 1 303 ? 52.793 -18.879 -3.473 1.00 104.59 327 PRO A O 1
ATOM 2310 N N . ILE A 1 304 ? 52.203 -19.746 -5.466 1.00 76.35 328 ILE A N 1
ATOM 2311 C CA . ILE A 1 304 ? 51.596 -20.940 -4.906 1.00 77.02 328 ILE A CA 1
ATOM 2312 C C . ILE A 1 304 ? 52.489 -22.106 -5.284 1.00 85.50 328 ILE A C 1
ATOM 2313 O O . ILE A 1 304 ? 52.547 -22.497 -6.450 1.00 91.05 328 ILE A O 1
ATOM 2318 N N . SER A 1 305 ? 53.188 -22.654 -4.294 1.00 93.04 329 SER A N 1
ATOM 2319 C CA . SER A 1 305 ? 54.185 -23.693 -4.537 1.00 95.75 329 SER A CA 1
ATOM 2320 C C . SER A 1 305 ? 53.570 -24.924 -5.180 1.00 94.22 329 SER A C 1
ATOM 2321 O O . SER A 1 305 ? 52.419 -25.246 -4.921 1.00 89.27 329 SER A O 1
ATOM 2324 N N . GLU A 1 306 ? 54.348 -25.612 -6.011 1.00 93.65 330 GLU A N 1
ATOM 2325 C CA . GLU A 1 306 ? 53.905 -26.839 -6.670 1.00 92.02 330 GLU A CA 1
ATOM 2326 C C . GLU A 1 306 ? 53.541 -27.907 -5.633 1.00 99.53 330 GLU A C 1
ATOM 2327 O O . GLU A 1 306 ? 52.838 -28.881 -5.925 1.00 100.55 330 GLU A O 1
ATOM 2333 N N . GLU A 1 307 ? 54.015 -27.695 -4.410 1.00 95.86 331 GLU A N 1
ATOM 2334 C CA . GLU A 1 307 ? 53.841 -28.649 -3.327 1.00 95.87 331 GLU A CA 1
ATOM 2335 C C . GLU A 1 307 ? 52.390 -28.845 -2.880 1.00 91.58 331 GLU A C 1
ATOM 2336 O O . GLU A 1 307 ? 52.106 -29.756 -2.099 1.00 103.09 331 GLU A O 1
ATOM 2342 N N . ILE A 1 308 ? 51.468 -28.016 -3.372 1.00 79.37 332 ILE A N 1
ATOM 2343 C CA . ILE A 1 308 ? 50.048 -28.277 -3.121 1.00 80.73 332 ILE A CA 1
ATOM 2344 C C . ILE A 1 308 ? 49.693 -29.650 -3.664 1.00 81.90 332 ILE A C 1
ATOM 2345 O O . ILE A 1 308 ? 48.754 -30.286 -3.193 1.00 83.56 332 ILE A O 1
ATOM 2350 N N . GLY A 1 309 ? 50.469 -30.107 -4.645 1.00 89.77 333 GLY A N 1
ATOM 2351 C CA . GLY A 1 309 ? 50.267 -31.418 -5.229 1.00 93.53 333 GLY A CA 1
ATOM 2352 C C . GLY A 1 309 ? 50.340 -32.535 -4.207 1.00 95.15 333 GLY A C 1
ATOM 2353 O O . GLY A 1 309 ? 49.863 -33.640 -4.459 1.00 99.06 333 GLY A O 1
ATOM 2354 N N . PHE A 1 310 ? 50.933 -32.251 -3.050 1.00 86.73 334 PHE A N 1
ATOM 2355 C CA . PHE A 1 310 ? 51.091 -33.262 -2.012 1.00 92.75 334 PHE A CA 1
ATOM 2356 C C . PHE A 1 310 ? 49.817 -33.518 -1.214 1.00 94.81 334 PHE A C 1
ATOM 2357 O O . PHE A 1 310 ? 49.638 -34.609 -0.672 1.00 106.77 334 PHE A O 1
ATOM 2365 N N . LEU A 1 311 ? 48.944 -32.517 -1.137 1.00 77.94 335 LEU A N 1
ATOM 2366 C CA . LEU A 1 311 ? 47.770 -32.599 -0.271 1.00 92.53 335 LEU A CA 1
ATOM 2367 C C . LEU A 1 311 ? 46.895 -33.810 -0.602 1.00 114.72 335 LEU A C 1
ATOM 2368 O O . LEU A 1 311 ? 46.630 -34.648 0.259 1.00 139.42 335 LEU A O 1
ATOM 2373 N N . GLU A 1 312 ? 46.424 -33.873 -1.842 1.00 108.71 336 GLU A N 1
ATOM 2374 C CA . GLU A 1 312 ? 45.865 -35.093 -2.435 1.00 113.14 336 GLU A CA 1
ATOM 2375 C C . GLU A 1 312 ? 44.561 -35.597 -1.821 1.00 111.78 336 GLU A C 1
ATOM 2376 O O . GLU A 1 312 ? 43.849 -36.389 -2.437 1.00 119.54 336 GLU A O 1
ATOM 2382 N N . SER A 1 313 ? 44.241 -35.140 -0.618 1.00 101.57 337 SER A N 1
ATOM 2383 C CA . SER A 1 313 ? 42.946 -35.431 -0.027 1.00 96.18 337 SER A CA 1
ATOM 2384 C C . SER A 1 313 ? 42.079 -34.208 -0.231 1.00 91.67 337 SER A C 1
ATOM 2385 O O . SER A 1 313 ? 40.895 -34.195 0.109 1.00 77.30 337 SER A O 1
ATOM 2388 N N . LEU A 1 314 ? 42.697 -33.186 -0.814 1.00 91.58 338 LEU A N 1
ATOM 2389 C CA . LEU A 1 314 ? 42.108 -31.861 -0.927 1.00 73.35 338 LEU A CA 1
ATOM 2390 C C . LEU A 1 314 ? 40.821 -31.874 -1.744 1.00 67.94 338 LEU A C 1
ATOM 2391 O O . LEU A 1 314 ? 40.760 -32.453 -2.828 1.00 88.73 338 LEU A O 1
ATOM 2396 N N . GLU A 1 315 ? 39.794 -31.229 -1.208 1.00 65.04 339 GLU A N 1
ATOM 2397 C CA . GLU A 1 315 ? 38.487 -31.177 -1.849 1.00 77.30 339 GLU A CA 1
ATOM 2398 C C . GLU A 1 315 ? 38.151 -29.756 -2.302 1.00 82.79 339 GLU A C 1
ATOM 2399 O O . GLU A 1 315 ? 37.928 -29.512 -3.488 1.00 95.41 339 GLU A O 1
ATOM 2405 N N . VAL A 1 316 ? 38.093 -28.826 -1.354 1.00 60.45 340 VAL A N 1
ATOM 2406 C CA . VAL A 1 316 ? 37.867 -27.423 -1.683 1.00 59.56 340 VAL A CA 1
ATOM 2407 C C . VAL A 1 316 ? 39.098 -26.561 -1.383 1.00 68.16 340 VAL A C 1
ATOM 2408 O O . VAL A 1 316 ? 39.672 -26.638 -0.299 1.00 82.71 340 VAL A O 1
ATOM 2412 N N . LEU A 1 317 ? 39.500 -25.748 -2.356 1.00 68.24 341 LEU A N 1
ATOM 2413 C CA . LEU A 1 317 ? 40.643 -24.856 -2.198 1.00 68.54 341 LEU A CA 1
ATOM 2414 C C . LEU A 1 317 ? 40.258 -23.438 -2.613 1.00 71.18 341 LEU A C 1
ATOM 2415 O O . LEU A 1 317 ? 39.963 -23.196 -3.783 1.00 85.77 341 LEU A O 1
ATOM 2420 N N . THR A 1 318 ? 40.256 -22.501 -1.669 1.00 57.53 342 THR A N 1
ATOM 2421 C CA . THR A 1 318 ? 40.010 -21.107 -2.030 1.00 60.21 342 THR A CA 1
ATOM 2422 C C . THR A 1 318 ? 41.226 -20.224 -1.768 1.00 62.91 342 THR A C 1
ATOM 2423 O O . THR A 1 318 ? 41.535 -19.891 -0.626 1.00 71.13 342 THR A O 1
ATOM 2427 N N . LEU A 1 319 ? 41.915 -1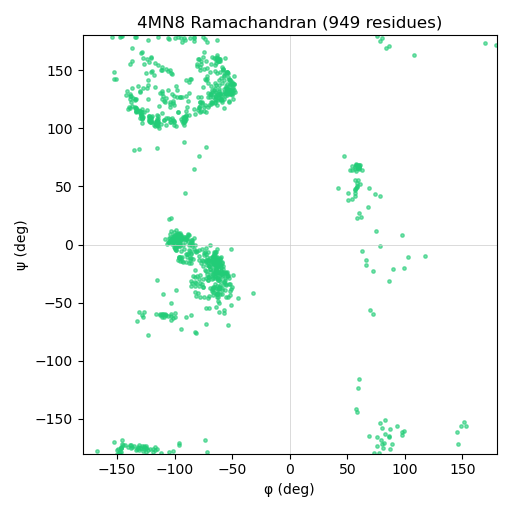9.858 -2.843 1.00 73.17 343 LEU A N 1
ATOM 2428 C CA . LEU A 1 319 ? 43.035 -18.923 -2.785 1.00 68.37 343 LEU A CA 1
ATOM 2429 C C . LEU A 1 319 ? 42.687 -17.508 -3.254 1.00 66.64 343 LEU A C 1
ATOM 2430 O O . LEU A 1 319 ? 43.550 -16.632 -3.309 1.00 65.51 343 LEU A O 1
ATOM 2435 N N . HIS A 1 320 ? 41.422 -17.296 -3.600 1.00 50.81 344 HIS A N 1
ATOM 2436 C CA . HIS A 1 320 ? 41.009 -16.076 -4.290 1.00 62.50 344 HIS A CA 1
ATOM 2437 C C . HIS A 1 320 ? 41.103 -14.782 -3.481 1.00 66.29 344 HIS A C 1
ATOM 2438 O O . HIS A 1 320 ? 41.193 -14.808 -2.259 1.00 81.95 344 HIS A O 1
ATOM 2445 N N . SER A 1 321 ? 41.099 -13.655 -4.186 1.00 59.61 345 SER A N 1
ATOM 2446 C CA . SER A 1 321 ? 41.182 -12.330 -3.567 1.00 69.54 345 SER A CA 1
ATOM 2447 C C . SER A 1 321 ? 42.437 -12.142 -2.710 1.00 70.75 345 SER A C 1
ATOM 2448 O O . SER A 1 321 ? 42.359 -11.725 -1.554 1.00 75.35 345 SER A O 1
ATOM 2451 N N . ASN A 1 322 ? 43.589 -12.461 -3.288 1.00 61.04 346 ASN A N 1
ATOM 2452 C CA . ASN A 1 322 ? 44.872 -12.227 -2.638 1.00 70.29 346 ASN A CA 1
ATOM 2453 C C . ASN A 1 322 ? 45.838 -11.536 -3.589 1.00 74.56 346 ASN A C 1
ATOM 2454 O O . ASN A 1 322 ? 45.457 -11.139 -4.687 1.00 80.45 346 ASN A O 1
ATOM 2459 N N . ASN A 1 323 ? 47.081 -11.369 -3.151 1.00 81.18 347 ASN A N 1
ATOM 2460 C CA . ASN A 1 323 ? 48.135 -10.809 -3.998 1.00 88.06 347 ASN A CA 1
ATOM 2461 C C . ASN A 1 323 ? 49.058 -11.806 -4.705 1.00 90.13 347 ASN A C 1
ATOM 2462 O O . ASN A 1 323 ? 50.091 -11.410 -5.242 1.00 109.39 347 ASN A O 1
ATOM 2467 N N . PHE A 1 324 ? 48.705 -13.091 -4.663 1.00 81.65 348 PHE A N 1
ATOM 2468 C CA . PHE A 1 324 ? 49.533 -14.161 -5.227 1.00 85.98 348 PHE A CA 1
ATOM 2469 C C . PHE A 1 324 ? 50.025 -13.868 -6.644 1.00 98.96 348 PHE A C 1
ATOM 2470 O O . PHE A 1 324 ? 49.279 -13.364 -7.485 1.00 102.93 348 PHE A O 1
ATOM 2478 N N . THR A 1 325 ? 51.292 -14.185 -6.893 1.00 99.89 349 THR A N 1
ATOM 2479 C CA . THR A 1 325 ? 51.916 -13.929 -8.187 1.00 95.80 349 THR A CA 1
ATOM 2480 C C . THR A 1 325 ? 52.657 -15.159 -8.702 1.00 92.78 349 THR A C 1
ATOM 2481 O O . THR A 1 325 ? 52.609 -16.228 -8.096 1.00 83.38 349 THR A O 1
ATOM 2485 N N . GLY A 1 326 ? 53.341 -15.000 -9.830 1.00 93.26 350 GLY A N 1
ATOM 2486 C CA . GLY A 1 326 ? 54.154 -16.065 -10.383 1.00 90.37 350 GLY A CA 1
ATOM 2487 C C . GLY A 1 326 ? 53.369 -17.120 -11.137 1.00 89.93 350 GLY A C 1
ATOM 2488 O O . GLY A 1 326 ? 52.186 -16.947 -11.424 1.00 102.74 350 GLY A O 1
ATOM 2489 N N . GLU A 1 327 ? 54.041 -18.225 -11.444 1.00 84.29 351 GLU A N 1
ATOM 2490 C CA . GLU A 1 327 ? 53.476 -19.300 -12.253 1.00 89.84 351 GLU A CA 1
ATOM 2491 C C . GLU A 1 327 ? 52.293 -19.996 -11.578 1.00 92.07 351 GLU A C 1
ATOM 2492 O O . GLU A 1 327 ? 52.226 -20.080 -10.351 1.00 101.62 351 GLU A O 1
ATOM 2498 N N . PHE A 1 328 ? 51.360 -20.486 -12.391 1.00 77.68 352 PHE A N 1
ATOM 2499 C CA . PHE A 1 328 ? 50.220 -21.256 -11.905 1.00 77.02 352 PHE A CA 1
ATOM 2500 C C . PHE A 1 328 ? 50.693 -22.610 -11.382 1.00 91.95 352 PHE A C 1
ATOM 2501 O O . PHE A 1 328 ? 51.666 -23.166 -11.889 1.00 97.34 352 PHE A O 1
ATOM 2509 N N . PRO A 1 329 ? 50.003 -23.147 -10.362 1.00 100.19 353 PRO A N 1
ATOM 2510 C CA . PRO A 1 329 ? 50.348 -24.447 -9.774 1.00 100.74 353 PRO A CA 1
ATOM 2511 C C . PRO A 1 329 ? 49.989 -25.630 -10.674 1.00 91.95 353 PRO A C 1
ATOM 2512 O O . PRO A 1 329 ? 48.926 -26.228 -10.516 1.00 80.75 353 PRO A O 1
ATOM 2516 N N . GLN A 1 330 ? 50.880 -25.947 -11.609 1.00 100.87 354 GLN A N 1
ATOM 2517 C CA . GLN A 1 330 ? 50.683 -27.032 -12.572 1.00 96.54 354 GLN A CA 1
ATOM 2518 C C . GLN A 1 330 ? 50.346 -28.378 -11.931 1.00 91.36 354 GLN A C 1
ATOM 2519 O O . GLN A 1 330 ? 49.684 -29.214 -12.544 1.00 89.01 354 GLN A O 1
ATOM 2525 N N . SER A 1 331 ? 50.789 -28.581 -10.696 1.00 99.49 355 SER A N 1
ATOM 2526 C CA . SER A 1 331 ? 50.627 -29.870 -10.027 1.00 97.18 355 SER A CA 1
ATOM 2527 C C . SER A 1 331 ? 49.253 -30.011 -9.385 1.00 95.26 355 SER A C 1
ATOM 2528 O O . SER A 1 331 ? 48.985 -30.985 -8.681 1.00 90.70 355 SER A O 1
ATOM 2531 N N . ILE A 1 332 ? 48.397 -29.020 -9.618 1.00 93.42 356 ILE A N 1
ATOM 2532 C CA . ILE A 1 332 ? 47.023 -29.032 -9.119 1.00 94.12 356 ILE A CA 1
ATOM 2533 C C . ILE A 1 332 ? 46.263 -30.294 -9.538 1.00 99.07 356 ILE A C 1
ATOM 2534 O O . ILE A 1 332 ? 45.302 -30.697 -8.882 1.00 108.92 356 ILE A O 1
ATOM 2539 N N . THR A 1 333 ? 46.712 -30.924 -10.620 1.00 90.22 357 THR A N 1
ATOM 2540 C CA . THR A 1 333 ? 46.074 -32.132 -11.128 1.00 95.09 357 THR A CA 1
ATOM 2541 C C . THR A 1 333 ? 46.352 -33.363 -10.265 1.00 103.37 357 THR A C 1
ATOM 2542 O O . THR A 1 333 ? 45.792 -34.433 -10.503 1.00 106.52 357 THR A O 1
ATOM 2546 N N . ASN A 1 334 ? 47.221 -33.212 -9.269 1.00 106.66 358 ASN A N 1
ATOM 2547 C CA . ASN A 1 334 ? 47.553 -34.321 -8.381 1.00 105.10 358 ASN A CA 1
ATOM 2548 C C . ASN A 1 334 ? 46.413 -34.631 -7.416 1.00 109.53 358 ASN A C 1
ATOM 2549 O O . ASN A 1 334 ? 46.329 -35.738 -6.885 1.00 120.68 358 ASN A O 1
ATOM 2554 N N . LEU A 1 335 ? 45.535 -33.660 -7.189 1.00 96.67 359 LEU A N 1
ATOM 2555 C CA . LEU A 1 335 ? 44.438 -33.873 -6.258 1.00 95.64 359 LEU A CA 1
ATOM 2556 C C . LEU A 1 335 ? 43.181 -34.172 -7.051 1.00 100.76 359 LEU A C 1
ATOM 2557 O O . LEU A 1 335 ? 42.571 -33.274 -7.626 1.00 102.17 359 LEU A O 1
ATOM 2562 N N . ARG A 1 336 ? 42.780 -35.438 -7.045 1.00 98.60 360 ARG A N 1
ATOM 2563 C CA . ARG A 1 336 ? 41.665 -35.883 -7.867 1.00 102.92 360 ARG A CA 1
ATOM 2564 C C . ARG A 1 336 ? 40.347 -35.884 -7.103 1.00 100.66 360 ARG A C 1
ATOM 2565 O O . ARG A 1 336 ? 39.286 -36.114 -7.679 1.00 101.79 360 ARG A O 1
ATOM 2573 N N . ASN A 1 337 ? 40.422 -35.598 -5.807 1.00 100.93 361 ASN A N 1
ATOM 2574 C CA . ASN A 1 337 ? 39.228 -35.393 -4.998 1.00 90.87 361 ASN A CA 1
ATOM 2575 C C . ASN A 1 337 ? 38.761 -33.953 -5.101 1.00 90.59 361 ASN A C 1
ATOM 2576 O O . ASN A 1 337 ? 37.696 -33.597 -4.598 1.00 93.71 361 ASN A O 1
ATOM 2581 N N . LEU A 1 338 ? 39.574 -33.128 -5.752 1.00 89.98 362 LEU A N 1
ATOM 2582 C CA . LEU A 1 338 ? 39.319 -31.697 -5.844 1.00 75.72 362 LEU A CA 1
ATOM 2583 C C . LEU A 1 338 ? 37.991 -31.399 -6.531 1.00 75.35 362 LEU A C 1
ATOM 2584 O O . LEU A 1 338 ? 37.694 -31.933 -7.598 1.00 86.64 362 LEU A O 1
ATOM 2589 N N . THR A 1 339 ? 37.195 -30.546 -5.899 1.00 72.52 363 THR A N 1
ATOM 2590 C CA . THR A 1 339 ? 35.900 -30.142 -6.435 1.00 77.50 363 THR A CA 1
ATOM 2591 C C . THR A 1 339 ? 35.907 -28.645 -6.728 1.00 80.68 363 THR A C 1
ATOM 2592 O O . THR A 1 339 ? 35.679 -28.227 -7.856 1.00 90.96 363 THR A O 1
ATOM 2596 N N . VAL A 1 340 ? 36.134 -27.840 -5.697 1.00 82.02 364 VAL A N 1
ATOM 2597 C CA . VAL A 1 340 ? 36.245 -26.397 -5.871 1.00 76.24 364 VAL A CA 1
ATOM 2598 C C . VAL A 1 340 ? 37.697 -25.911 -5.837 1.00 79.05 364 VAL A C 1
ATOM 2599 O O . VAL A 1 340 ? 38.452 -26.248 -4.924 1.00 86.15 364 VAL A O 1
ATOM 2603 N N . LEU A 1 341 ? 38.082 -25.128 -6.841 1.00 69.61 365 LEU A N 1
ATOM 2604 C CA . LEU A 1 341 ? 39.371 -24.441 -6.840 1.00 71.44 365 LEU A CA 1
ATOM 2605 C C . LEU A 1 341 ? 39.184 -22.994 -7.281 1.00 75.43 365 LEU A C 1
ATOM 2606 O O . LEU A 1 341 ? 38.743 -22.740 -8.401 1.00 81.62 365 LEU A O 1
ATOM 2611 N N . THR A 1 342 ? 39.509 -22.045 -6.404 1.00 67.44 366 THR A N 1
ATOM 2612 C CA . THR A 1 342 ? 39.381 -20.633 -6.754 1.00 66.14 366 THR A CA 1
ATOM 2613 C C . THR A 1 342 ? 40.669 -19.852 -6.504 1.00 69.74 366 THR A C 1
ATOM 2614 O O . THR A 1 342 ? 41.061 -19.630 -5.359 1.00 81.11 366 THR A O 1
ATOM 2618 N N . VAL A 1 343 ? 41.326 -19.450 -7.588 1.00 72.70 367 VAL A N 1
ATOM 2619 C CA . VAL A 1 343 ? 42.484 -18.557 -7.529 1.00 71.28 367 VAL A CA 1
ATOM 2620 C C . VAL A 1 343 ? 42.174 -17.099 -7.885 1.00 70.53 367 VAL A C 1
ATOM 2621 O O . VAL A 1 343 ? 43.086 -16.276 -7.968 1.00 72.78 367 VAL A O 1
ATOM 2625 N N . GLY A 1 344 ? 40.899 -16.793 -8.113 1.00 64.21 368 GLY A N 1
ATOM 2626 C CA . GLY A 1 344 ? 40.500 -15.518 -8.692 1.00 64.88 368 GLY A CA 1
ATOM 2627 C C . GLY A 1 344 ? 40.977 -14.280 -7.955 1.00 73.65 368 GLY A C 1
ATOM 2628 O O . GLY A 1 344 ? 41.340 -14.346 -6.787 1.00 88.60 368 GLY A O 1
ATOM 2629 N N . PHE A 1 345 ? 40.983 -13.148 -8.652 1.00 49.83 369 PHE A N 1
ATOM 2630 C CA . PHE A 1 345 ? 41.499 -11.890 -8.108 1.00 62.64 369 PHE A CA 1
ATOM 2631 C C . PHE A 1 345 ? 42.912 -12.017 -7.539 1.00 64.12 369 PHE A C 1
ATOM 2632 O O . PHE A 1 345 ? 43.130 -11.842 -6.343 1.00 71.58 369 PHE A O 1
ATOM 2640 N N . ASN A 1 346 ? 43.864 -12.325 -8.412 1.00 64.24 370 ASN A N 1
ATOM 2641 C CA . ASN A 1 346 ? 45.276 -12.347 -8.060 1.00 65.69 370 ASN A CA 1
ATOM 2642 C C . ASN A 1 346 ? 46.098 -11.905 -9.262 1.00 72.02 370 ASN A C 1
ATOM 2643 O O . ASN A 1 346 ? 45.548 -11.585 -10.316 1.00 77.28 370 ASN A O 1
ATOM 2648 N N . ASN A 1 347 ? 47.414 -11.865 -9.097 1.00 69.47 371 ASN A N 1
ATOM 2649 C CA . ASN A 1 347 ? 48.318 -11.603 -10.214 1.00 84.89 371 ASN A CA 1
ATOM 2650 C C . ASN A 1 347 ? 48.931 -12.852 -10.858 1.00 96.87 371 ASN A C 1
ATOM 2651 O O . ASN A 1 347 ? 49.840 -12.743 -11.679 1.00 113.07 371 ASN A O 1
ATOM 2656 N N . ILE A 1 348 ? 48.449 -14.028 -10.454 1.00 93.09 372 ILE A N 1
ATOM 2657 C CA . ILE A 1 348 ? 48.956 -15.311 -10.951 1.00 92.12 372 ILE A CA 1
ATOM 2658 C C . ILE A 1 348 ? 49.020 -15.381 -12.476 1.00 96.30 372 ILE A C 1
ATOM 2659 O O . ILE A 1 348 ? 48.064 -15.028 -13.169 1.00 82.86 372 ILE A O 1
ATOM 2664 N N . SER A 1 349 ? 50.155 -15.850 -12.987 1.00 98.18 373 SER A N 1
ATOM 2665 C CA . SER A 1 349 ? 50.377 -15.946 -14.423 1.00 82.51 373 SER A CA 1
ATOM 2666 C C . SER A 1 349 ? 50.754 -17.369 -14.823 1.00 89.09 373 SER A C 1
ATOM 2667 O O . SER A 1 349 ? 50.759 -18.279 -13.992 1.00 89.93 373 SER A O 1
ATOM 2670 N N . GLY A 1 350 ? 51.074 -17.551 -16.100 1.00 91.97 374 GLY A N 1
ATOM 2671 C CA . GLY A 1 350 ? 51.395 -18.863 -16.631 1.00 86.97 374 GLY A CA 1
ATOM 2672 C C . GLY A 1 350 ? 50.203 -19.500 -17.315 1.00 81.89 374 GLY A C 1
ATOM 2673 O O . GLY A 1 350 ? 49.227 -18.823 -17.634 1.00 81.37 374 GLY A O 1
ATOM 2674 N N . GLU A 1 351 ? 50.275 -20.808 -17.539 1.00 80.97 375 GLU A N 1
ATOM 2675 C CA . GLU A 1 351 ? 49.205 -21.512 -18.231 1.00 85.83 375 GLU A CA 1
ATOM 2676 C C . GLU A 1 351 ? 48.577 -22.611 -17.385 1.00 90.27 375 GLU A C 1
ATOM 2677 O O . GLU A 1 351 ? 49.243 -23.222 -16.550 1.00 105.69 375 GLU A O 1
ATOM 2683 N N . LEU A 1 352 ? 47.288 -22.851 -17.608 1.00 80.14 376 LEU A N 1
ATOM 2684 C CA . LEU A 1 352 ? 46.607 -24.003 -17.031 1.00 76.51 376 LEU A CA 1
ATOM 2685 C C . LEU A 1 352 ? 47.288 -25.281 -17.501 1.00 87.85 376 LEU A C 1
ATOM 2686 O O . LEU A 1 352 ? 47.743 -25.367 -18.643 1.00 90.28 376 LEU A O 1
ATOM 2691 N N . PRO A 1 353 ? 47.365 -26.284 -16.620 1.00 93.36 377 PRO A N 1
ATOM 2692 C CA . PRO A 1 353 ? 48.030 -27.529 -17.006 1.00 97.51 377 PRO A CA 1
ATOM 2693 C C . PRO A 1 353 ? 47.204 -28.329 -18.004 1.00 99.05 377 PRO A C 1
ATOM 2694 O O . PRO A 1 353 ? 45.978 -28.354 -17.914 1.00 106.72 377 PRO A O 1
ATOM 2698 N N . ALA A 1 354 ? 47.876 -28.965 -18.956 1.00 96.06 378 ALA A N 1
ATOM 2699 C CA . ALA A 1 354 ? 47.244 -29.997 -19.760 1.00 101.32 378 ALA A CA 1
ATOM 2700 C C . ALA A 1 354 ? 46.991 -31.174 -18.825 1.00 120.80 378 ALA A C 1
ATOM 2701 O O . ALA A 1 354 ? 47.611 -31.268 -17.763 1.00 112.64 378 ALA A O 1
ATOM 2703 N N . ASP A 1 355 ? 46.013 -31.986 -19.167 1.00 136.24 379 ASP A N 1
ATOM 2704 C CA . ASP A 1 355 ? 45.631 -33.093 -18.315 1.00 134.14 379 ASP A CA 1
ATOM 2705 C C . ASP A 1 355 ? 44.865 -32.512 -17.149 1.00 114.78 379 ASP A C 1
ATOM 2706 O O . ASP A 1 355 ? 44.524 -33.176 -16.187 1.00 116.20 379 ASP A O 1
ATOM 2711 N N . LEU A 1 356 ? 44.520 -31.257 -17.300 1.00 101.84 380 LEU A N 1
ATOM 2712 C CA . LEU A 1 356 ? 43.739 -30.593 -16.310 1.00 90.11 380 LEU A CA 1
ATOM 2713 C C . LEU A 1 356 ? 42.507 -31.441 -16.334 1.00 91.80 380 LEU A C 1
ATOM 2714 O O . LEU A 1 356 ? 41.801 -31.580 -15.366 1.00 103.53 380 LEU A O 1
ATOM 2719 N N . GLY A 1 357 ? 42.300 -32.084 -17.456 1.00 79.12 381 GLY A N 1
ATOM 2720 C CA . GLY A 1 357 ? 41.119 -32.878 -17.661 1.00 87.60 381 GLY A CA 1
ATOM 2721 C C . GLY A 1 357 ? 41.167 -33.986 -16.657 1.00 103.98 381 GLY A C 1
ATOM 2722 O O . GLY A 1 357 ? 40.206 -34.701 -16.446 1.00 109.22 381 GLY A O 1
ATOM 2723 N N . LEU A 1 358 ? 42.323 -34.148 -16.056 1.00 108.65 382 LEU A N 1
ATOM 2724 C CA . LEU A 1 358 ? 42.532 -35.226 -15.114 1.00 106.04 382 LEU A CA 1
ATOM 2725 C C . LEU A 1 358 ? 41.616 -35.181 -13.912 1.00 111.42 382 LEU A C 1
ATOM 2726 O O . LEU A 1 358 ? 41.239 -36.209 -13.386 1.00 126.10 382 LEU A O 1
ATOM 2731 N N . LEU A 1 359 ? 41.291 -33.989 -13.450 1.00 98.72 383 LEU A N 1
ATOM 2732 C CA . LEU A 1 359 ? 40.543 -33.845 -12.221 1.00 116.21 383 LEU A CA 1
ATOM 2733 C C . LEU A 1 359 ? 39.174 -34.489 -12.223 1.00 128.80 383 LEU A C 1
ATOM 2734 O O . LEU A 1 359 ? 38.790 -35.102 -11.255 1.00 146.77 383 LEU A O 1
ATOM 2739 N N . THR A 1 360 ? 38.410 -34.356 -13.280 1.00 117.07 384 THR A N 1
ATOM 2740 C CA . THR A 1 360 ? 37.164 -35.098 -13.331 1.00 114.93 384 THR A CA 1
ATOM 2741 C C . THR A 1 360 ? 36.101 -34.621 -12.365 1.00 109.39 384 THR A C 1
ATOM 2742 O O . THR A 1 360 ? 34.983 -34.350 -12.753 1.00 105.82 384 THR A O 1
ATOM 2746 N N . ASN A 1 361 ? 36.435 -34.592 -11.088 1.00 103.19 385 ASN A N 1
ATOM 2747 C CA . ASN A 1 361 ? 35.496 -34.173 -10.053 1.00 94.44 385 ASN A CA 1
ATOM 2748 C C . ASN A 1 361 ? 35.238 -32.679 -9.975 1.00 94.61 385 ASN A C 1
ATOM 2749 O O . ASN A 1 361 ? 34.308 -32.230 -9.336 1.00 90.71 385 ASN A O 1
ATOM 2754 N N . LEU A 1 362 ? 36.091 -31.924 -10.631 1.00 87.95 386 LEU A N 1
ATOM 2755 C CA . LEU A 1 362 ? 36.101 -30.468 -10.585 1.00 75.29 386 LEU A CA 1
ATOM 2756 C C . LEU A 1 362 ? 34.703 -29.920 -10.832 1.00 84.57 386 LEU A C 1
ATOM 2757 O O . LEU A 1 362 ? 34.072 -30.238 -11.836 1.00 107.04 386 LEU A O 1
ATOM 2762 N N . ARG A 1 363 ? 34.227 -29.098 -9.906 1.00 82.09 387 ARG A N 1
ATOM 2763 C CA . ARG A 1 363 ? 32.932 -28.446 -10.036 1.00 84.41 387 ARG A CA 1
ATOM 2764 C C . ARG A 1 363 ? 33.141 -26.976 -10.376 1.00 84.68 387 ARG A C 1
ATOM 2765 O O . ARG A 1 363 ? 32.713 -26.501 -11.427 1.00 91.97 387 ARG A O 1
ATOM 2773 N N . ASN A 1 364 ? 33.795 -26.263 -9.465 1.00 79.97 388 ASN A N 1
ATOM 2774 C CA . ASN A 1 364 ? 34.106 -24.853 -9.651 1.00 80.89 388 ASN A CA 1
ATOM 2775 C C . ASN A 1 364 ? 35.551 -24.602 -10.061 1.00 84.66 388 ASN A C 1
ATOM 2776 O O . ASN A 1 364 ? 36.478 -24.975 -9.340 1.00 86.30 388 ASN A O 1
ATOM 2781 N N . LEU A 1 365 ? 35.748 -23.952 -11.203 1.00 72.75 389 LEU A N 1
ATOM 2782 C CA . LEU A 1 365 ? 37.065 -23.420 -11.525 1.00 64.56 389 LEU A CA 1
ATOM 2783 C C . LEU A 1 365 ? 36.987 -21.909 -11.709 1.00 72.80 389 LEU A C 1
ATOM 2784 O O . LEU A 1 365 ? 36.415 -21.430 -12.687 1.00 80.20 389 LEU A O 1
ATOM 2789 N N . SER A 1 366 ? 37.548 -21.158 -10.763 1.00 67.71 390 SER A N 1
ATOM 2790 C CA . SER A 1 366 ? 37.609 -19.708 -10.903 1.00 61.32 390 SER A CA 1
ATOM 2791 C C . SER A 1 366 ? 39.055 -19.228 -10.965 1.00 61.23 390 SER A C 1
ATOM 2792 O O . SER A 1 366 ? 39.751 -19.186 -9.952 1.00 78.90 390 SER A O 1
ATOM 2795 N N . ALA A 1 367 ? 39.504 -18.879 -12.163 1.00 62.88 391 ALA A N 1
ATOM 2796 C CA . ALA A 1 367 ? 40.802 -18.242 -12.359 1.00 61.48 391 ALA A CA 1
ATOM 2797 C C . ALA A 1 367 ? 40.708 -16.741 -12.631 1.00 67.46 391 ALA A C 1
ATOM 2798 O O . ALA A 1 367 ? 41.721 -16.093 -12.890 1.00 82.60 391 ALA A O 1
ATOM 2800 N N . HIS A 1 368 ? 39.491 -16.205 -12.593 1.00 58.58 392 HIS A N 1
ATOM 2801 C CA . HIS A 1 368 ? 39.207 -14.873 -13.135 1.00 68.27 392 HIS A CA 1
ATOM 2802 C C . HIS A 1 368 ? 40.093 -13.760 -12.574 1.00 60.11 392 HIS A C 1
ATOM 2803 O O . HIS A 1 368 ? 40.539 -13.825 -11.431 1.00 73.39 392 HIS A O 1
ATOM 2810 N N . ASP A 1 369 ? 40.350 -12.754 -13.406 1.00 55.25 393 ASP A N 1
ATOM 2811 C CA . ASP A 1 369 ? 41.201 -11.619 -13.053 1.00 66.90 393 ASP A CA 1
ATOM 2812 C C . ASP A 1 369 ? 42.605 -12.048 -12.643 1.00 71.62 393 ASP A C 1
ATOM 2813 O O . ASP A 1 369 ? 42.997 -11.930 -11.482 1.00 67.85 393 ASP A O 1
ATOM 2818 N N . ASN A 1 370 ? 43.353 -12.552 -13.617 1.00 69.92 394 ASN A N 1
ATOM 2819 C CA . ASN A 1 370 ? 44.741 -12.931 -13.411 1.00 77.47 394 ASN A CA 1
ATOM 2820 C C . ASN A 1 370 ? 45.557 -12.685 -14.671 1.00 79.04 394 ASN A C 1
ATOM 2821 O O . ASN A 1 370 ? 45.054 -12.136 -15.650 1.00 83.01 394 ASN A O 1
ATOM 2826 N N . LEU A 1 371 ? 46.822 -13.086 -14.636 1.00 77.66 395 LEU A N 1
ATOM 2827 C CA . LEU A 1 371 ? 47.721 -12.896 -15.768 1.00 91.04 395 LEU A CA 1
ATOM 2828 C C . LEU A 1 371 ? 47.843 -14.120 -16.683 1.00 93.46 395 LEU A C 1
ATOM 2829 O O . LEU A 1 371 ? 48.669 -14.138 -17.596 1.00 105.28 395 LEU A O 1
ATOM 2834 N N . LEU A 1 372 ? 47.033 -15.141 -16.417 1.00 81.55 396 LEU A N 1
ATOM 2835 C CA . LEU A 1 372 ? 47.083 -16.400 -17.160 1.00 77.96 396 LEU A CA 1
ATOM 2836 C C . LEU A 1 372 ? 46.995 -16.226 -18.670 1.00 88.12 396 LEU A C 1
ATOM 2837 O O . LEU A 1 372 ? 46.112 -15.535 -19.177 1.00 93.79 396 LEU A O 1
ATOM 2842 N N . THR A 1 373 ? 47.920 -16.867 -19.378 1.00 94.76 397 THR A N 1
ATOM 2843 C CA . THR A 1 373 ? 47.909 -16.897 -20.834 1.00 83.00 397 THR A CA 1
ATOM 2844 C C . THR A 1 373 ? 47.724 -18.336 -21.280 1.00 81.07 397 THR A C 1
ATOM 2845 O O . THR A 1 373 ? 47.497 -19.226 -20.461 1.00 82.89 397 THR A O 1
ATOM 2849 N N . GLY A 1 374 ? 47.810 -18.561 -22.584 1.00 72.39 398 GLY A N 1
ATOM 2850 C CA . GLY A 1 374 ? 47.734 -19.906 -23.117 1.00 75.58 398 GLY A CA 1
ATOM 2851 C C . GLY A 1 374 ? 46.313 -20.359 -23.369 1.00 85.92 398 GLY A C 1
ATOM 2852 O O . GLY A 1 374 ? 45.357 -19.686 -22.975 1.00 81.22 398 GLY A O 1
ATOM 2853 N N . PRO A 1 375 ? 46.167 -21.509 -24.039 1.00 84.24 399 PRO A N 1
ATOM 2854 C CA . PRO A 1 375 ? 44.864 -22.063 -24.413 1.00 78.19 399 PRO A CA 1
ATOM 2855 C C . PRO A 1 375 ? 44.176 -22.734 -23.238 1.00 78.26 399 PRO A C 1
ATOM 2856 O O . PRO A 1 375 ? 44.846 -23.209 -22.321 1.00 90.93 399 PRO A O 1
ATOM 2860 N N . ILE A 1 376 ? 42.849 -22.761 -23.264 1.00 73.28 400 ILE A N 1
ATOM 2861 C CA . ILE A 1 376 ? 42.106 -23.594 -22.338 1.00 70.64 400 ILE A CA 1
ATOM 2862 C C . ILE A 1 376 ? 42.467 -25.022 -22.700 1.00 78.27 400 ILE A C 1
ATOM 2863 O O . ILE A 1 376 ? 42.299 -25.426 -23.849 1.00 88.92 400 ILE A O 1
ATOM 2868 N N . PRO A 1 377 ? 42.992 -25.782 -21.730 1.00 86.57 401 PRO A N 1
ATOM 2869 C CA . PRO A 1 377 ? 43.446 -27.152 -21.989 1.00 99.48 401 PRO A CA 1
ATOM 2870 C C . PRO A 1 377 ? 42.333 -28.012 -22.576 1.00 102.09 401 PRO A C 1
ATOM 2871 O O . PRO A 1 377 ? 41.228 -28.024 -22.038 1.00 83.99 401 PRO A O 1
ATOM 2875 N N . SER A 1 378 ? 42.627 -28.709 -23.670 1.00 108.44 402 SER A N 1
ATOM 2876 C CA . SER A 1 378 ? 41.642 -29.546 -24.347 1.00 109.42 402 SER A CA 1
ATOM 2877 C C . SER A 1 378 ? 41.186 -30.660 -23.419 1.00 109.40 402 SER A C 1
ATOM 2878 O O . SER A 1 378 ? 40.045 -31.131 -23.487 1.00 111.09 402 SER A O 1
ATOM 2881 N N . SER A 1 379 ? 42.086 -31.055 -22.526 1.00 108.78 403 SER A N 1
ATOM 2882 C CA . SER A 1 379 ? 41.802 -32.091 -21.546 1.00 111.75 403 SER A CA 1
ATOM 2883 C C . SER A 1 379 ? 40.644 -31.720 -20.620 1.00 107.03 403 SER A C 1
ATOM 2884 O O . SER A 1 379 ? 40.125 -32.577 -19.912 1.00 107.10 403 SER A O 1
ATOM 2887 N N . ILE A 1 380 ? 40.232 -30.453 -20.638 1.00 97.19 404 ILE A N 1
ATOM 2888 C CA . ILE A 1 380 ? 39.071 -30.018 -19.862 1.00 93.48 404 ILE A CA 1
ATOM 2889 C C . ILE A 1 380 ? 37.804 -30.728 -20.331 1.00 88.12 404 ILE A C 1
ATOM 2890 O O . ILE A 1 380 ? 36.786 -30.715 -19.640 1.00 84.57 404 ILE A O 1
ATOM 2895 N N . SER A 1 381 ? 37.870 -31.346 -21.507 1.00 94.27 405 SER A N 1
ATOM 2896 C CA . SER A 1 381 ? 36.775 -32.182 -21.980 1.00 104.29 405 SER A CA 1
ATOM 2897 C C . SER A 1 381 ? 36.477 -33.293 -20.971 1.00 108.23 405 SER A C 1
ATOM 2898 O O . SER A 1 381 ? 35.329 -33.710 -20.808 1.00 99.49 405 SER A O 1
ATOM 2901 N N . ASN A 1 382 ? 37.520 -33.748 -20.282 1.00 106.27 406 ASN A N 1
ATOM 2902 C CA . ASN A 1 382 ? 37.408 -34.863 -19.349 1.00 108.46 406 ASN A CA 1
ATOM 2903 C C . ASN A 1 382 ? 36.948 -34.484 -17.943 1.00 101.27 406 ASN A C 1
ATOM 2904 O O . ASN A 1 382 ? 36.854 -35.346 -17.070 1.00 82.99 406 ASN A O 1
ATOM 2909 N N . CYS A 1 383 ? 36.655 -33.209 -17.714 1.00 100.82 407 CYS A N 1
ATOM 2910 C CA . CYS A 1 383 ? 36.017 -32.855 -16.458 1.00 102.50 407 CYS A CA 1
ATOM 2911 C C . CYS A 1 383 ? 34.530 -32.904 -16.743 1.00 112.84 407 CYS A C 1
ATOM 2912 O O . CYS A 1 383 ? 33.980 -32.012 -17.385 1.00 121.72 407 CYS A O 1
ATOM 2915 N N . THR A 1 384 ? 33.877 -33.944 -16.241 1.00 112.83 408 THR A N 1
ATOM 2916 C CA . THR A 1 384 ? 32.473 -34.180 -16.548 1.00 111.61 408 THR A CA 1
ATOM 2917 C C . THR A 1 384 ? 31.556 -33.602 -15.481 1.00 113.14 408 THR A C 1
ATOM 2918 O O . THR A 1 384 ? 30.341 -33.534 -15.659 1.00 119.36 408 THR A O 1
ATOM 2922 N N . GLY A 1 385 ? 32.151 -33.189 -14.370 1.00 107.11 409 GLY A N 1
ATOM 2923 C CA . GLY A 1 385 ? 31.394 -32.674 -13.249 1.00 101.14 409 GLY A CA 1
ATOM 2924 C C . GLY A 1 385 ? 31.479 -31.171 -13.105 1.00 96.26 409 GLY A C 1
ATOM 2925 O O . GLY A 1 385 ? 31.239 -30.643 -12.019 1.00 117.37 409 GLY A O 1
ATOM 2926 N N . LEU A 1 386 ? 31.814 -30.471 -14.184 1.00 71.40 410 LEU A N 1
ATOM 2927 C CA . LEU A 1 386 ? 32.109 -29.049 -14.057 1.00 79.31 410 LEU A CA 1
ATOM 2928 C C . LEU A 1 386 ? 30.857 -28.212 -14.271 1.00 86.94 410 LEU A C 1
ATOM 2929 O O . LEU A 1 386 ? 30.357 -28.088 -15.389 1.00 99.15 410 LEU A O 1
ATOM 2934 N N . LYS A 1 387 ? 30.355 -27.645 -13.179 1.00 79.72 411 LYS A N 1
ATOM 2935 C CA . LYS A 1 387 ? 29.206 -26.748 -13.222 1.00 82.80 411 LYS A CA 1
ATOM 2936 C C . LYS A 1 387 ? 29.580 -25.303 -13.533 1.00 72.92 411 LYS A C 1
ATOM 2937 O O . LYS A 1 387 ? 28.813 -24.578 -14.163 1.00 78.80 411 LYS A O 1
ATOM 2943 N N . LEU A 1 388 ? 30.756 -24.887 -13.074 1.00 70.98 412 LEU A N 1
ATOM 2944 C CA . LEU A 1 388 ? 31.153 -23.485 -13.165 1.00 71.64 412 LEU A CA 1
ATOM 2945 C C . LEU A 1 388 ? 32.570 -23.298 -13.694 1.00 84.77 412 LEU A C 1
ATOM 2946 O O . LEU A 1 388 ? 33.525 -23.845 -13.141 1.00 92.75 412 LEU A O 1
ATOM 2951 N N . LEU A 1 389 ? 32.700 -22.511 -14.757 1.00 85.75 413 LEU A N 1
ATOM 2952 C CA . LEU A 1 389 ? 34.012 -22.134 -15.265 1.00 79.27 413 LEU A CA 1
ATOM 2953 C C . LEU A 1 389 ? 34.112 -20.622 -15.453 1.00 76.38 413 LEU A C 1
ATOM 2954 O O . LEU A 1 389 ? 33.468 -20.058 -16.340 1.00 74.71 413 LEU A O 1
ATOM 2959 N N . ASP A 1 390 ? 34.919 -19.963 -14.623 1.00 65.14 414 ASP A N 1
ATOM 2960 C CA . ASP A 1 390 ? 35.198 -18.549 -14.831 1.00 60.80 414 ASP A CA 1
ATOM 2961 C C . ASP A 1 390 ? 36.680 -18.353 -15.120 1.00 70.37 414 ASP A C 1
ATOM 2962 O O . ASP A 1 390 ? 37.506 -18.361 -14.207 1.00 71.75 414 ASP A O 1
ATOM 2967 N N . LEU A 1 391 ? 37.004 -18.160 -16.394 1.00 73.89 415 LEU A N 1
ATOM 2968 C CA . LEU A 1 391 ? 38.353 -17.795 -16.821 1.00 71.46 415 LEU A CA 1
ATOM 2969 C C . LEU A 1 391 ? 38.501 -16.315 -17.179 1.00 68.53 415 LEU A C 1
ATOM 2970 O O . LEU A 1 391 ? 39.561 -15.882 -17.628 1.00 72.77 415 LEU A O 1
ATOM 2975 N N . SER A 1 392 ? 37.431 -15.551 -16.979 1.00 55.54 416 SER A N 1
ATOM 2976 C CA . SER A 1 392 ? 37.324 -14.205 -17.532 1.00 55.32 416 SER A CA 1
ATOM 2977 C C . SER A 1 392 ? 38.408 -13.251 -17.042 1.00 63.92 416 SER A C 1
ATOM 2978 O O . SER A 1 392 ? 39.016 -13.468 -15.998 1.00 75.49 416 SER A O 1
ATOM 2981 N N . HIS A 1 393 ? 38.646 -12.202 -17.824 1.00 63.06 417 HIS A N 1
ATOM 2982 C CA . HIS A 1 393 ? 39.659 -11.195 -17.516 1.00 63.16 417 HIS A CA 1
ATOM 2983 C C . HIS A 1 393 ? 41.043 -11.813 -17.353 1.00 66.29 417 HIS A C 1
ATOM 2984 O O . HIS A 1 393 ? 41.598 -11.852 -16.259 1.00 77.35 417 HIS A O 1
ATOM 2991 N N . ASN A 1 394 ? 41.583 -12.309 -18.460 1.00 69.02 418 ASN A N 1
ATOM 2992 C CA . ASN A 1 394 ? 42.921 -12.884 -18.494 1.00 65.04 418 ASN A CA 1
ATOM 2993 C C . ASN A 1 394 ? 43.563 -12.689 -19.861 1.00 82.34 418 ASN A C 1
ATOM 2994 O O . ASN A 1 394 ? 42.963 -12.105 -20.763 1.00 94.46 418 ASN A O 1
ATOM 2999 N N . GLN A 1 395 ? 44.788 -13.179 -20.003 1.00 57.25 419 GLN A N 1
ATOM 3000 C CA . GLN A 1 395 ? 45.532 -13.060 -21.253 1.00 76.18 419 GLN A CA 1
ATOM 3001 C C . GLN A 1 395 ? 45.424 -14.293 -22.156 1.00 75.80 419 GLN A C 1
ATOM 3002 O O . GLN A 1 395 ? 46.137 -14.393 -23.153 1.00 93.33 419 GLN A O 1
ATOM 3008 N N . MET A 1 396 ? 44.553 -15.230 -21.787 1.00 72.56 420 MET A N 1
ATOM 3009 C CA . MET A 1 396 ? 44.454 -16.528 -22.461 1.00 81.39 420 MET A CA 1
ATOM 3010 C C . MET A 1 396 ? 44.242 -16.428 -23.969 1.00 84.31 420 MET A C 1
ATOM 3011 O O . MET A 1 396 ? 43.628 -15.482 -24.459 1.00 82.44 420 MET A O 1
ATOM 3016 N N . THR A 1 397 ? 44.771 -17.408 -24.698 1.00 91.41 421 THR A N 1
ATOM 3017 C CA . THR A 1 397 ? 44.740 -17.391 -26.158 1.00 90.38 421 THR A CA 1
ATOM 3018 C C . THR A 1 397 ? 44.132 -18.663 -26.739 1.00 97.45 421 THR A C 1
ATOM 3019 O O . THR A 1 397 ? 43.625 -19.514 -26.010 1.00 97.49 421 THR A O 1
ATOM 3023 N N . GLY A 1 398 ? 44.188 -18.777 -28.064 1.00 101.34 422 GLY A N 1
ATOM 3024 C CA . GLY A 1 398 ? 43.740 -19.972 -28.756 1.00 100.38 422 GLY A CA 1
ATOM 3025 C C . GLY A 1 398 ? 42.260 -19.972 -29.079 1.00 94.00 422 GLY A C 1
ATOM 3026 O O . GLY A 1 398 ? 41.623 -18.920 -29.139 1.00 92.34 422 GLY A O 1
ATOM 3027 N N . GLU A 1 399 ? 41.713 -21.164 -29.290 1.00 89.50 423 GLU A N 1
ATOM 3028 C CA . GLU A 1 399 ? 40.294 -21.318 -29.581 1.00 94.29 423 GLU A CA 1
ATOM 3029 C C . GLU A 1 399 ? 39.599 -22.140 -28.500 1.00 88.95 423 GLU A C 1
ATOM 3030 O O . GLU A 1 399 ? 40.189 -23.056 -27.929 1.00 89.54 423 GLU A O 1
ATOM 3036 N N . ILE A 1 400 ? 38.345 -21.798 -28.221 1.00 82.88 424 ILE A N 1
ATOM 3037 C CA . ILE A 1 400 ? 37.525 -22.561 -27.289 1.00 73.73 424 ILE A CA 1
ATOM 3038 C C . ILE A 1 400 ? 37.408 -24.000 -27.773 1.00 82.12 424 ILE A C 1
ATOM 3039 O O . ILE A 1 400 ? 36.967 -24.244 -28.894 1.00 81.47 424 ILE A O 1
ATOM 3044 N N . PRO A 1 401 ? 37.809 -24.962 -26.930 1.00 87.46 425 PRO A N 1
ATOM 3045 C CA . PRO A 1 401 ? 37.789 -26.367 -27.346 1.00 98.84 425 PRO A CA 1
ATOM 3046 C C . PRO A 1 401 ? 36.372 -26.927 -27.405 1.00 99.36 425 PRO A C 1
ATOM 3047 O O . PRO A 1 401 ? 35.416 -26.233 -27.048 1.00 83.06 425 PRO A O 1
ATOM 3051 N N . ARG A 1 402 ? 36.246 -28.178 -27.840 1.00 102.27 426 ARG A N 1
ATOM 3052 C CA . ARG A 1 402 ? 34.973 -28.879 -27.779 1.00 115.02 426 ARG A CA 1
ATOM 3053 C C . ARG A 1 402 ? 34.860 -29.537 -26.413 1.00 119.04 426 ARG A C 1
ATOM 3054 O O . ARG A 1 402 ? 35.783 -29.456 -25.604 1.00 126.60 426 ARG A O 1
ATOM 3062 N N . GLY A 1 403 ? 33.737 -30.197 -26.155 1.00 119.32 427 GLY A N 1
ATOM 3063 C CA . GLY A 1 403 ? 33.587 -30.964 -24.932 1.00 122.58 427 GLY A CA 1
ATOM 3064 C C . GLY A 1 403 ? 32.741 -30.313 -23.855 1.00 109.57 427 GLY A C 1
ATOM 3065 O O . GLY A 1 403 ? 32.396 -30.955 -22.863 1.00 110.39 427 GLY A O 1
ATOM 3066 N N . PHE A 1 404 ? 32.404 -29.041 -24.042 1.00 96.07 428 PHE A N 1
ATOM 3067 C CA . PHE A 1 404 ? 31.558 -28.330 -23.088 1.00 97.07 428 PHE A CA 1
ATOM 3068 C C . PHE A 1 404 ? 30.143 -28.903 -23.078 1.00 105.05 428 PHE A C 1
ATOM 3069 O O . PHE A 1 404 ? 29.368 -28.651 -22.155 1.00 101.99 428 PHE A O 1
ATOM 3077 N N . GLY A 1 405 ? 29.812 -29.671 -24.113 1.00 111.35 429 GLY A N 1
ATOM 3078 C CA . GLY A 1 405 ? 28.509 -30.302 -24.212 1.00 111.67 429 GLY A CA 1
ATOM 3079 C C . GLY A 1 405 ? 28.350 -31.452 -23.237 1.00 116.11 429 GLY A C 1
ATOM 3080 O O . GLY A 1 405 ? 27.244 -31.753 -22.790 1.00 125.07 429 GLY A O 1
ATOM 3081 N N . ARG A 1 406 ? 29.464 -32.095 -22.906 1.00 109.08 430 ARG A N 1
ATOM 3082 C CA . ARG A 1 406 ? 29.443 -33.245 -22.010 1.00 109.32 430 ARG A CA 1
ATOM 3083 C C . ARG A 1 406 ? 29.758 -32.876 -20.559 1.00 110.25 430 ARG A C 1
ATOM 3084 O O . ARG A 1 406 ? 29.765 -33.742 -19.683 1.00 117.59 430 ARG A O 1
ATOM 3092 N N . MET A 1 407 ? 30.027 -31.597 -20.310 1.00 106.41 431 MET A N 1
ATOM 3093 C CA . MET A 1 407 ? 30.397 -31.138 -18.970 1.00 92.06 431 MET A CA 1
ATOM 3094 C C . MET A 1 407 ? 29.223 -30.927 -18.023 1.00 102.08 431 MET A C 1
ATOM 3095 O O . MET A 1 407 ? 29.385 -31.033 -16.806 1.00 116.99 431 MET A O 1
ATOM 3100 N N . ASN A 1 408 ? 28.055 -30.621 -18.582 1.00 104.43 432 ASN A N 1
ATOM 3101 C CA . ASN A 1 408 ? 26.903 -30.183 -17.792 1.00 107.29 432 ASN A CA 1
ATOM 3102 C C . ASN A 1 408 ? 27.243 -28.935 -16.983 1.00 94.15 432 ASN A C 1
ATOM 3103 O O . ASN A 1 408 ? 27.365 -28.992 -15.759 1.00 93.14 432 ASN A O 1
ATOM 3108 N N . LEU A 1 409 ? 27.420 -27.813 -17.673 1.00 84.97 433 LEU A N 1
ATOM 3109 C CA . LEU A 1 409 ? 27.739 -26.566 -16.994 1.00 76.24 433 LEU A CA 1
ATOM 3110 C C . LEU A 1 409 ? 26.488 -25.757 -16.685 1.00 81.32 433 LEU A C 1
ATOM 3111 O O . LEU A 1 409 ? 25.384 -26.096 -17.109 1.00 96.60 433 LEU A O 1
ATOM 3116 N N . THR A 1 410 ? 26.690 -24.669 -15.954 1.00 75.89 434 THR A N 1
ATOM 3117 C CA . THR A 1 410 ? 25.639 -23.722 -15.606 1.00 72.39 434 THR A CA 1
ATOM 3118 C C . THR A 1 410 ? 26.128 -22.316 -15.922 1.00 75.34 434 THR A C 1
ATOM 3119 O O . THR A 1 410 ? 25.486 -21.570 -16.657 1.00 87.22 434 THR A O 1
ATOM 3123 N N . PHE A 1 411 ? 27.243 -21.942 -15.301 1.00 73.65 435 PHE A N 1
ATOM 3124 C CA . PHE A 1 411 ? 27.883 -20.661 -15.571 1.00 78.34 435 PHE A CA 1
ATOM 3125 C C . PHE A 1 411 ? 29.188 -20.816 -16.351 1.00 74.77 435 PHE A C 1
ATOM 3126 O O . PHE A 1 411 ? 30.099 -21.530 -15.929 1.00 72.15 435 PHE A O 1
ATOM 3134 N N . ILE A 1 412 ? 29.260 -20.158 -17.504 1.00 67.80 436 ILE A N 1
ATOM 3135 C CA . ILE A 1 412 ? 30.515 -20.001 -18.225 1.00 60.98 436 ILE A CA 1
ATOM 3136 C C . ILE A 1 412 ? 30.812 -18.523 -18.429 1.00 65.79 436 ILE A C 1
ATOM 3137 O O . ILE A 1 412 ? 30.102 -17.851 -19.179 1.00 82.88 436 ILE A O 1
ATOM 3142 N N . SER A 1 413 ? 31.833 -17.996 -17.759 1.00 53.45 437 SER A N 1
ATOM 3143 C CA . SER A 1 413 ? 32.378 -16.717 -18.190 1.00 65.15 437 SER A CA 1
ATOM 3144 C C . SER A 1 413 ? 33.833 -16.875 -18.620 1.00 73.66 437 SER A C 1
ATOM 3145 O O . SER A 1 413 ? 34.730 -16.965 -17.782 1.00 78.15 437 SER A O 1
ATOM 3148 N N . ILE A 1 414 ? 34.057 -16.897 -19.930 1.00 66.87 438 ILE A N 1
ATOM 3149 C CA . ILE A 1 414 ? 35.404 -16.919 -20.494 1.00 77.03 438 ILE A CA 1
ATOM 3150 C C . ILE A 1 414 ? 35.857 -15.561 -21.033 1.00 82.10 438 ILE A C 1
ATOM 3151 O O . ILE A 1 414 ? 36.941 -15.439 -21.601 1.00 93.29 438 ILE A O 1
ATOM 3156 N N . GLY A 1 415 ? 35.010 -14.550 -20.867 1.00 77.18 439 GLY A N 1
ATOM 3157 C CA . GLY A 1 415 ? 35.197 -13.269 -21.527 1.00 74.51 439 GLY A CA 1
ATOM 3158 C C . GLY A 1 415 ? 36.441 -12.477 -21.161 1.00 75.10 439 GLY A C 1
ATOM 3159 O O . GLY A 1 415 ? 37.211 -12.876 -20.291 1.00 78.29 439 GLY A O 1
ATOM 3160 N N . ARG A 1 416 ? 36.634 -11.350 -21.845 1.00 66.79 440 ARG A N 1
ATOM 3161 C CA . ARG A 1 416 ? 37.794 -10.482 -21.633 1.00 68.52 440 ARG A CA 1
ATOM 3162 C C . ARG A 1 416 ? 39.114 -11.236 -21.824 1.00 72.06 440 ARG A C 1
ATOM 3163 O O . ARG A 1 416 ? 39.963 -11.287 -20.932 1.00 66.32 440 ARG A O 1
ATOM 3171 N N . ASN A 1 417 ? 39.257 -11.851 -22.992 1.00 81.69 441 ASN A N 1
ATOM 3172 C CA . ASN A 1 417 ? 40.472 -12.571 -23.349 1.00 72.50 441 ASN A CA 1
ATOM 3173 C C . ASN A 1 417 ? 40.809 -12.410 -24.823 1.00 81.21 441 ASN A C 1
ATOM 3174 O O . ASN A 1 417 ? 40.189 -11.617 -25.533 1.00 97.26 441 ASN A O 1
ATOM 3179 N N . HIS A 1 418 ? 41.808 -13.161 -25.268 1.00 78.90 442 HIS A N 1
ATOM 3180 C CA . HIS A 1 418 ? 42.278 -13.116 -26.648 1.00 76.09 442 HIS A CA 1
ATOM 3181 C C . HIS A 1 418 ? 41.712 -14.222 -27.549 1.00 81.98 442 HIS A C 1
ATOM 3182 O O . HIS A 1 418 ? 42.124 -14.354 -28.702 1.00 94.35 442 HIS A O 1
ATOM 3189 N N . PHE A 1 419 ? 40.778 -15.008 -27.015 1.00 81.17 443 PHE A N 1
ATOM 3190 C CA . PHE A 1 419 ? 40.246 -16.191 -27.696 1.00 82.78 443 PHE A CA 1
ATOM 3191 C C . PHE A 1 419 ? 39.781 -15.936 -29.130 1.00 86.53 443 PHE A C 1
ATOM 3192 O O . PHE A 1 419 ? 39.088 -14.960 -29.407 1.00 91.55 443 PHE A O 1
ATOM 3200 N N . THR A 1 420 ? 40.167 -16.834 -30.033 1.00 86.15 444 THR A N 1
ATOM 3201 C CA . THR A 1 420 ? 39.812 -16.727 -31.445 1.00 81.99 444 THR A CA 1
ATOM 3202 C C . THR A 1 420 ? 39.034 -17.955 -31.913 1.00 86.18 444 THR A C 1
ATOM 3203 O O . THR A 1 420 ? 38.706 -18.836 -31.118 1.00 87.45 444 THR A O 1
ATOM 3207 N N . GLY A 1 421 ? 38.740 -18.003 -33.209 1.00 85.88 445 GLY A N 1
ATOM 3208 C CA . GLY A 1 421 ? 37.997 -19.109 -33.784 1.00 85.52 445 GLY A CA 1
ATOM 3209 C C . GLY A 1 421 ? 36.501 -18.894 -33.672 1.00 85.48 445 GLY A C 1
ATOM 3210 O O . GLY A 1 421 ? 36.046 -17.785 -33.392 1.00 78.48 445 GLY A O 1
ATOM 3211 N N . GLU A 1 422 ? 35.731 -19.956 -33.888 1.00 88.89 446 GLU A N 1
ATOM 3212 C CA . GLU A 1 422 ? 34.280 -19.865 -33.787 1.00 90.42 446 GLU A CA 1
ATOM 3213 C C . GLU A 1 422 ? 33.795 -20.279 -32.408 1.00 90.25 446 GLU A C 1
ATOM 3214 O O . GLU A 1 422 ? 34.583 -20.682 -31.553 1.00 102.99 446 GLU A O 1
ATOM 3220 N N . ILE A 1 423 ? 32.487 -20.176 -32.206 1.00 86.51 447 ILE A N 1
ATOM 3221 C CA . ILE A 1 423 ? 31.846 -20.710 -31.017 1.00 84.88 447 ILE A CA 1
ATOM 3222 C C . ILE A 1 423 ? 31.444 -22.143 -31.323 1.00 94.75 447 ILE A C 1
ATOM 3223 O O . ILE A 1 423 ? 30.601 -22.378 -32.190 1.00 104.26 447 ILE A O 1
ATOM 3228 N N . PRO A 1 424 ? 32.061 -23.107 -30.623 1.00 101.35 448 PRO A N 1
ATOM 3229 C CA . PRO A 1 424 ? 31.806 -24.531 -30.861 1.00 105.35 448 PRO A CA 1
ATOM 3230 C C . PRO A 1 424 ? 30.326 -24.830 -30.700 1.00 108.52 448 PRO A C 1
ATOM 3231 O O . PRO A 1 424 ? 29.728 -24.419 -29.711 1.00 117.41 448 PRO A O 1
ATOM 3235 N N . ASP A 1 425 ? 29.738 -25.524 -31.666 1.00 102.94 449 ASP A N 1
ATOM 3236 C CA . ASP A 1 425 ? 28.303 -25.776 -31.637 1.00 105.48 449 ASP A CA 1
ATOM 3237 C C . ASP A 1 425 ? 27.926 -26.766 -30.541 1.00 105.46 449 ASP A C 1
ATOM 3238 O O . ASP A 1 425 ? 26.819 -26.716 -29.998 1.00 113.06 449 ASP A O 1
ATOM 3243 N N . ASP A 1 426 ? 28.862 -27.648 -30.202 1.00 99.14 450 ASP A N 1
ATOM 3244 C CA . ASP A 1 426 ? 28.653 -28.616 -29.131 1.00 99.14 450 ASP A CA 1
ATOM 3245 C C . ASP A 1 426 ? 28.451 -27.919 -27.785 1.00 94.39 450 ASP A C 1
ATOM 3246 O O . ASP A 1 426 ? 27.940 -28.518 -26.839 1.00 104.17 450 ASP A O 1
ATOM 3251 N N . ILE A 1 427 ? 28.850 -26.651 -27.705 1.00 81.34 451 ILE A N 1
ATOM 3252 C CA . ILE A 1 427 ? 28.662 -25.853 -26.497 1.00 75.05 451 ILE A CA 1
ATOM 3253 C C . ILE A 1 427 ? 27.174 -25.662 -26.203 1.00 84.13 451 ILE A C 1
ATOM 3254 O O . ILE A 1 427 ? 26.788 -25.343 -25.080 1.00 91.25 451 ILE A O 1
ATOM 3259 N 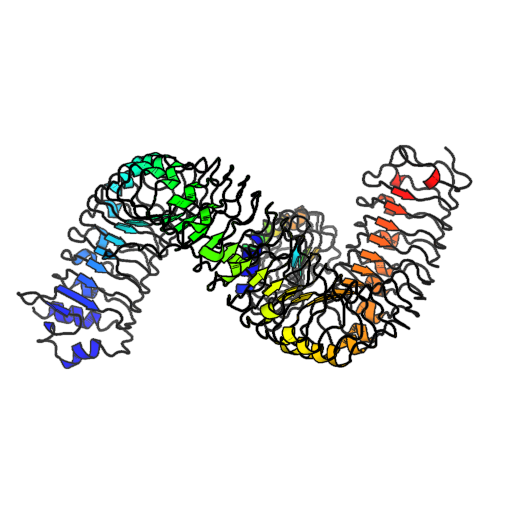N . PHE A 1 428 ? 26.338 -25.873 -27.214 1.00 88.59 452 PHE A N 1
ATOM 3260 C CA . PHE A 1 428 ? 24.901 -25.728 -27.033 1.00 92.67 452 PHE A CA 1
ATOM 3261 C C . PHE A 1 428 ? 24.270 -27.042 -26.578 1.00 104.35 452 PHE A C 1
ATOM 3262 O O . PHE A 1 428 ? 23.094 -27.085 -26.213 1.00 102.62 452 PHE A O 1
ATOM 3270 N N . ASN A 1 429 ? 25.067 -28.107 -26.579 1.00 115.65 453 ASN A N 1
ATOM 3271 C CA . ASN A 1 429 ? 24.590 -29.416 -26.139 1.00 128.74 453 ASN A CA 1
ATOM 3272 C C . ASN A 1 429 ? 24.440 -29.526 -24.624 1.00 123.09 453 ASN A C 1
ATOM 3273 O O . ASN A 1 429 ? 23.922 -30.523 -24.123 1.00 133.61 453 ASN A O 1
ATOM 3278 N N . CYS A 1 430 ? 24.896 -28.509 -23.895 1.00 105.57 454 CYS A N 1
ATOM 3279 C CA . CYS A 1 430 ? 24.671 -28.464 -22.452 1.00 117.66 454 CYS A CA 1
ATOM 3280 C C . CYS A 1 430 ? 23.536 -27.498 -22.125 1.00 116.01 454 CYS A C 1
ATOM 3281 O O . CYS A 1 430 ? 23.686 -26.280 -22.216 1.00 114.50 454 CYS A O 1
ATOM 3284 N N . SER A 1 431 ? 22.404 -28.065 -21.723 1.00 114.89 455 SER A N 1
ATOM 3285 C CA . SER A 1 431 ? 21.151 -27.325 -21.616 1.00 112.82 455 SER A CA 1
ATOM 3286 C C . SER A 1 431 ? 20.967 -26.620 -20.279 1.00 106.69 455 SER A C 1
ATOM 3287 O O . SER A 1 431 ? 20.077 -25.785 -20.127 1.00 110.23 455 SER A O 1
ATOM 3290 N N . ASN A 1 432 ? 21.816 -26.953 -19.316 1.00 99.92 456 ASN A N 1
ATOM 3291 C CA . ASN A 1 432 ? 21.696 -26.414 -17.968 1.00 89.72 456 ASN A CA 1
ATOM 3292 C C . ASN A 1 432 ? 22.372 -25.061 -17.818 1.00 87.70 456 ASN A C 1
ATOM 3293 O O . ASN A 1 432 ? 22.417 -24.497 -16.725 1.00 95.39 456 ASN A O 1
ATOM 3298 N N . LEU A 1 433 ? 22.892 -24.536 -18.921 1.00 90.51 457 LEU A N 1
ATOM 3299 C CA . LEU A 1 433 ? 23.703 -23.334 -18.864 1.00 86.70 457 LEU A CA 1
ATOM 3300 C C . LEU A 1 433 ? 22.785 -22.128 -18.708 1.00 86.36 457 LEU A C 1
ATOM 3301 O O . LEU A 1 433 ? 22.002 -21.811 -19.602 1.00 90.15 457 LEU A O 1
ATOM 3306 N N . GLU A 1 434 ? 22.882 -21.465 -17.558 1.00 81.53 458 GLU A N 1
ATOM 3307 C CA . GLU A 1 434 ? 22.100 -20.261 -17.298 1.00 84.83 458 GLU A CA 1
ATOM 3308 C C . GLU A 1 434 ? 22.879 -18.981 -17.579 1.00 81.20 458 GLU A C 1
ATOM 3309 O O . GLU A 1 434 ? 22.303 -17.896 -17.644 1.00 85.77 458 GLU A O 1
ATOM 3315 N N . THR A 1 435 ? 24.190 -19.111 -17.744 1.00 80.41 459 THR A N 1
ATOM 3316 C CA . THR A 1 435 ? 25.029 -17.962 -18.057 1.00 71.51 459 THR A CA 1
ATOM 3317 C C . THR A 1 435 ? 26.090 -18.281 -19.100 1.00 75.44 459 THR A C 1
ATOM 3318 O O . THR A 1 435 ? 26.971 -19.110 -18.870 1.00 69.73 459 THR A O 1
ATOM 3322 N N . LEU A 1 436 ? 26.014 -17.609 -20.242 1.00 85.74 460 LEU A N 1
ATOM 3323 C CA . LEU A 1 436 ? 27.048 -17.730 -21.257 1.00 77.50 460 LEU A CA 1
ATOM 3324 C C . LEU A 1 436 ? 27.634 -16.358 -21.557 1.00 67.89 460 LEU A C 1
ATOM 3325 O O . LEU A 1 436 ? 26.959 -15.504 -22.137 1.00 61.29 460 LEU A O 1
ATOM 3330 N N . SER A 1 437 ? 28.886 -16.144 -21.164 1.00 59.90 461 SER A N 1
ATOM 3331 C CA . SER A 1 437 ? 29.552 -14.891 -21.486 1.00 65.73 461 SER A CA 1
ATOM 3332 C C . SER A 1 437 ? 30.908 -15.135 -22.149 1.00 69.24 461 SER A C 1
ATOM 3333 O O . SER A 1 437 ? 31.867 -15.563 -21.508 1.00 66.30 461 SER A O 1
ATOM 3336 N N . VAL A 1 438 ? 30.960 -14.863 -23.449 1.00 69.72 462 VAL A N 1
ATOM 3337 C CA . VAL A 1 438 ? 32.193 -14.881 -24.230 1.00 71.30 462 VAL A CA 1
ATOM 3338 C C . VAL A 1 438 ? 32.724 -13.479 -24.503 1.00 72.12 462 VAL A C 1
ATOM 3339 O O . VAL A 1 438 ? 33.683 -13.311 -25.259 1.00 77.40 462 VAL A O 1
ATOM 3343 N N . ALA A 1 439 ? 32.069 -12.479 -23.917 1.00 56.19 463 ALA A N 1
ATOM 3344 C CA . ALA A 1 439 ? 32.260 -11.082 -24.309 1.00 59.55 463 ALA A CA 1
ATOM 3345 C C . ALA A 1 439 ? 33.711 -10.597 -24.287 1.00 63.32 463 ALA A C 1
ATOM 3346 O O . ALA A 1 439 ? 34.523 -11.061 -23.493 1.00 66.78 463 ALA A O 1
ATOM 3348 N N . ASP A 1 440 ? 34.018 -9.672 -25.192 1.00 65.41 464 ASP A N 1
ATOM 3349 C CA . ASP A 1 440 ? 35.361 -9.117 -25.356 1.00 60.32 464 ASP A CA 1
ATOM 3350 C C . ASP A 1 440 ? 36.414 -10.167 -25.712 1.00 65.74 464 ASP A C 1
ATOM 3351 O O . ASP A 1 440 ? 37.317 -10.458 -24.930 1.00 67.03 464 ASP A O 1
ATOM 3356 N N . ASN A 1 441 ? 36.280 -10.728 -26.908 1.00 78.11 465 ASN A N 1
ATOM 3357 C CA . ASN A 1 441 ? 37.268 -11.644 -27.465 1.00 75.92 465 ASN A CA 1
ATOM 3358 C C . ASN A 1 441 ? 37.341 -11.461 -28.977 1.00 76.67 465 ASN A C 1
ATOM 3359 O O . ASN A 1 441 ? 36.753 -10.528 -29.522 1.00 83.35 465 ASN A O 1
ATOM 3364 N N . ASN A 1 442 ? 38.078 -12.341 -29.645 1.00 72.99 466 ASN A N 1
ATOM 3365 C CA . ASN A 1 442 ? 38.181 -12.326 -31.104 1.00 74.61 466 ASN A CA 1
ATOM 3366 C C . ASN A 1 442 ? 37.273 -13.299 -31.846 1.00 74.22 466 ASN A C 1
ATOM 3367 O O . ASN A 1 442 ? 37.391 -13.438 -33.060 1.00 84.49 4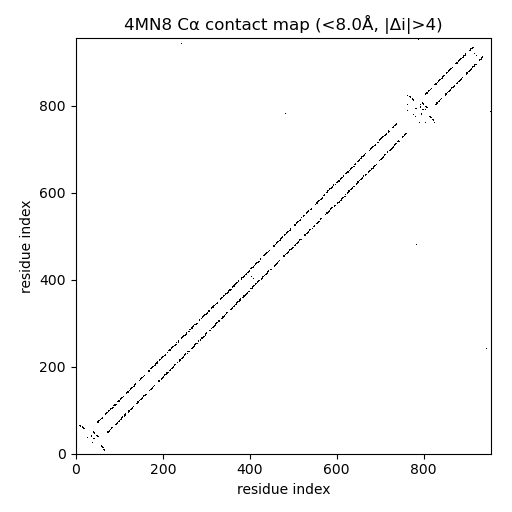66 ASN A O 1
ATOM 3372 N N . LEU A 1 443 ? 36.394 -13.982 -31.117 1.00 76.41 467 LEU A N 1
ATOM 3373 C CA . LEU A 1 443 ? 35.560 -15.039 -31.691 1.00 81.22 467 LEU A CA 1
ATOM 3374 C C . LEU A 1 443 ? 34.817 -14.604 -32.951 1.00 77.95 467 LEU A C 1
ATOM 3375 O O . LEU A 1 443 ? 34.162 -13.564 -32.971 1.00 73.44 467 LEU A O 1
ATOM 3380 N N . THR A 1 444 ? 34.934 -15.417 -33.998 1.00 80.40 468 THR A N 1
ATOM 3381 C CA . THR A 1 444 ? 34.351 -15.108 -35.300 1.00 75.05 468 THR A CA 1
ATOM 3382 C C . THR A 1 444 ? 33.368 -16.180 -35.732 1.00 85.28 468 THR A C 1
ATOM 3383 O O . THR A 1 444 ? 33.523 -17.343 -35.385 1.00 96.17 468 THR A O 1
ATOM 3387 N N . GLY A 1 445 ? 32.341 -15.783 -36.472 1.00 88.43 469 GLY A N 1
ATOM 3388 C CA . GLY A 1 445 ? 31.381 -16.744 -36.976 1.00 82.81 469 GLY A CA 1
ATOM 3389 C C . GLY A 1 445 ? 29.989 -16.161 -37.010 1.00 74.58 469 GLY A C 1
ATOM 3390 O O . GLY A 1 445 ? 29.811 -14.942 -36.993 1.00 70.73 469 GLY A O 1
ATOM 3391 N N . THR A 1 446 ? 28.997 -17.040 -37.073 1.00 74.62 470 THR A N 1
ATOM 3392 C CA . THR A 1 446 ? 27.619 -16.639 -36.845 1.00 84.33 470 THR A CA 1
ATOM 3393 C C . THR A 1 446 ? 27.227 -16.939 -35.402 1.00 93.36 470 THR A C 1
ATOM 3394 O O . THR A 1 446 ? 28.028 -17.453 -34.617 1.00 90.41 470 THR A O 1
ATOM 3398 N N . LEU A 1 447 ? 25.994 -16.598 -35.054 1.00 88.15 471 LEU A N 1
ATOM 3399 C CA . LEU A 1 447 ? 25.381 -17.107 -33.842 1.00 78.99 471 LEU A CA 1
ATOM 3400 C C . LEU A 1 447 ? 24.330 -18.075 -34.348 1.00 88.12 471 LEU A C 1
ATOM 3401 O O . LEU A 1 447 ? 23.307 -17.661 -34.886 1.00 101.76 471 LEU A O 1
ATOM 3406 N N . LYS A 1 448 ? 24.578 -19.367 -34.181 1.00 86.62 472 LYS A N 1
ATOM 3407 C CA . LYS A 1 448 ? 23.751 -20.375 -34.837 1.00 80.46 472 LYS A CA 1
ATOM 3408 C C . LYS A 1 448 ? 22.428 -20.625 -34.114 1.00 88.70 472 LYS A C 1
ATOM 3409 O O . LYS A 1 448 ? 22.317 -20.387 -32.910 1.00 87.88 472 LYS A O 1
ATOM 3415 N N . PRO A 1 449 ? 21.459 -21.178 -34.812 1.00 88.73 473 PRO A N 1
ATOM 3416 C CA . PRO A 1 449 ? 20.126 -21.362 -34.264 1.00 94.62 473 PRO A CA 1
ATOM 3417 C C . PRO A 1 449 ? 20.119 -22.371 -33.148 1.00 98.11 473 PRO A C 1
ATOM 3418 O O . PRO A 1 449 ? 19.129 -22.517 -32.457 1.00 102.16 473 PRO A O 1
ATOM 3422 N N . LEU A 1 450 ? 21.210 -23.083 -32.979 1.00 93.66 474 LEU A N 1
ATOM 3423 C CA . LEU A 1 450 ? 21.282 -24.030 -31.897 1.00 98.18 474 LEU A CA 1
ATOM 3424 C C . LEU A 1 450 ? 21.218 -23.256 -30.603 1.00 100.65 474 LEU A C 1
ATOM 3425 O O . LEU A 1 450 ? 20.958 -23.804 -29.548 1.00 107.35 474 LEU A O 1
ATOM 3430 N N . ILE A 1 451 ? 21.429 -21.961 -30.682 1.00 90.17 475 ILE A N 1
ATOM 3431 C CA . ILE A 1 451 ? 21.455 -21.173 -29.485 1.00 76.36 475 ILE A CA 1
ATOM 3432 C C . ILE A 1 451 ? 20.138 -21.453 -28.873 1.00 81.22 475 ILE A C 1
ATOM 3433 O O . ILE A 1 451 ? 19.978 -21.402 -27.685 1.00 84.92 475 ILE A O 1
ATOM 3438 N N . GLY A 1 452 ? 19.174 -21.751 -29.706 1.00 84.23 476 GLY A N 1
ATOM 3439 C CA . GLY A 1 452 ? 17.838 -22.006 -29.235 1.00 90.13 476 GLY A CA 1
ATOM 3440 C C . GLY A 1 452 ? 17.876 -23.213 -28.347 1.00 97.36 476 GLY A C 1
ATOM 3441 O O . GLY A 1 452 ? 16.949 -23.475 -27.606 1.00 97.96 476 GLY A O 1
ATOM 3442 N N . LYS A 1 453 ? 18.938 -23.985 -28.465 1.00 96.51 477 LYS A N 1
ATOM 3443 C CA . LYS A 1 453 ? 19.056 -25.203 -27.694 1.00 92.09 477 LYS A CA 1
ATOM 3444 C C . LYS A 1 453 ? 19.088 -24.975 -26.193 1.00 95.53 477 LYS A C 1
ATOM 3445 O O . LYS A 1 453 ? 18.488 -25.726 -25.460 1.00 106.13 477 LYS A O 1
ATOM 3451 N N . LEU A 1 454 ? 19.792 -23.965 -25.711 1.00 82.61 478 LEU A N 1
ATOM 3452 C CA . LEU A 1 454 ? 19.823 -23.782 -24.273 1.00 98.15 478 LEU A CA 1
ATOM 3453 C C . LEU A 1 454 ? 18.749 -22.865 -23.765 1.00 120.12 478 LEU A C 1
ATOM 3454 O O . LEU A 1 454 ? 18.960 -21.687 -23.604 1.00 144.38 478 LEU A O 1
ATOM 3459 N N . GLN A 1 455 ? 17.599 -23.437 -23.478 1.00 112.33 479 GLN A N 1
ATOM 3460 C CA . GLN A 1 455 ? 16.455 -22.695 -22.987 1.00 109.53 479 GLN A CA 1
ATOM 3461 C C . GLN A 1 455 ? 16.601 -22.047 -21.618 1.00 111.95 479 GLN A C 1
ATOM 3462 O O . GLN A 1 455 ? 16.033 -21.002 -21.366 1.00 117.14 479 GLN A O 1
ATOM 3468 N N . LYS A 1 456 ? 17.333 -22.692 -20.727 1.00 109.14 480 LYS A N 1
ATOM 3469 C CA . LYS A 1 456 ? 17.463 -22.258 -19.340 1.00 98.25 480 LYS A CA 1
ATOM 3470 C C . LYS A 1 456 ? 18.241 -20.972 -19.118 1.00 85.46 480 LYS A C 1
ATOM 3471 O O . LYS A 1 456 ? 18.228 -20.429 -18.043 1.00 76.55 480 LYS A O 1
ATOM 3477 N N . LEU A 1 457 ? 18.927 -20.491 -20.131 1.00 86.71 481 LEU A N 1
ATOM 3478 C CA . LEU A 1 457 ? 19.801 -19.350 -19.985 1.00 78.26 481 LEU A CA 1
ATOM 3479 C C . LEU A 1 457 ? 19.137 -18.115 -19.424 1.00 71.28 481 LEU A C 1
ATOM 3480 O O . LEU A 1 457 ? 18.061 -17.747 -19.839 1.00 68.75 481 LEU A O 1
ATOM 3485 N N . ARG A 1 458 ? 19.817 -17.476 -18.474 1.00 79.47 482 ARG A N 1
ATOM 3486 C CA . ARG A 1 458 ? 19.406 -16.199 -17.891 1.00 76.30 482 ARG A CA 1
ATOM 3487 C C . ARG A 1 458 ? 20.125 -14.974 -18.471 1.00 64.06 482 ARG A C 1
ATOM 3488 O O . ARG A 1 458 ? 19.512 -13.924 -18.665 1.00 54.78 482 ARG A O 1
ATOM 3496 N N . ILE A 1 459 ? 21.423 -15.107 -18.732 1.00 66.16 483 ILE A N 1
ATOM 3497 C CA . ILE A 1 459 ? 22.207 -14.013 -19.312 1.00 80.43 483 ILE A CA 1
ATOM 3498 C C . ILE A 1 459 ? 23.149 -14.492 -20.422 1.00 81.27 483 ILE A C 1
ATOM 3499 O O . ILE A 1 459 ? 23.830 -15.510 -20.281 1.00 71.66 483 ILE A O 1
ATOM 3504 N N . LEU A 1 460 ? 23.166 -13.755 -21.531 1.00 76.53 484 LEU A N 1
ATOM 3505 C CA . LEU A 1 460 ? 23.996 -14.097 -22.684 1.00 59.80 484 LEU A CA 1
ATOM 3506 C C . LEU A 1 460 ? 24.806 -12.895 -23.163 1.00 62.88 484 LEU A C 1
ATOM 3507 O O . LEU A 1 460 ? 24.231 -11.907 -23.625 1.00 58.82 484 LEU A O 1
ATOM 3512 N N . GLN A 1 461 ? 26.133 -12.963 -23.052 1.00 49.00 485 GLN A N 1
ATOM 3513 C CA . GLN A 1 461 ? 26.969 -11.873 -23.558 1.00 90.86 485 GLN A CA 1
ATOM 3514 C C . GLN A 1 461 ? 27.981 -12.313 -24.617 1.00 89.92 485 GLN A C 1
ATOM 3515 O O . GLN A 1 461 ? 28.984 -12.956 -24.305 1.00 89.37 485 GLN A O 1
ATOM 3521 N N . VAL A 1 462 ? 27.705 -11.953 -25.867 1.00 83.62 486 VAL A N 1
ATOM 3522 C CA . VAL A 1 462 ? 28.635 -12.154 -26.983 1.00 77.73 486 VAL A CA 1
ATOM 3523 C C . VAL A 1 462 ? 29.393 -10.892 -27.409 1.00 76.94 486 VAL A C 1
ATOM 3524 O O . VAL A 1 462 ? 30.096 -10.897 -28.418 1.00 85.52 486 VAL A O 1
ATOM 3528 N N . SER A 1 463 ? 29.228 -9.814 -26.648 1.00 68.82 487 SER A N 1
ATOM 3529 C CA . SER A 1 463 ? 29.681 -8.483 -27.051 1.00 60.47 487 SER A CA 1
ATOM 3530 C C . SER A 1 463 ? 31.186 -8.373 -27.287 1.00 59.63 487 SER A C 1
ATOM 3531 O O . SER A 1 463 ? 31.960 -9.209 -26.825 1.00 66.67 487 SER A O 1
ATOM 3534 N N . TYR A 1 464 ? 31.577 -7.348 -28.043 1.00 53.20 488 TYR A N 1
ATOM 3535 C CA . TYR A 1 464 ? 32.986 -7.033 -28.306 1.00 54.64 488 TYR A CA 1
ATOM 3536 C C . TYR A 1 464 ? 33.764 -8.189 -28.921 1.00 64.77 488 TYR A C 1
ATOM 3537 O O . TYR A 1 464 ? 34.866 -8.524 -28.487 1.00 69.12 488 TYR A O 1
ATOM 3546 N N . ASN A 1 465 ? 33.171 -8.800 -29.933 1.00 67.43 489 ASN A N 1
ATOM 3547 C CA . ASN A 1 465 ? 33.875 -9.753 -30.760 1.00 76.23 489 ASN A CA 1
ATOM 3548 C C . ASN A 1 465 ? 33.678 -9.322 -32.192 1.00 82.47 489 ASN A C 1
ATOM 3549 O O . ASN A 1 465 ? 33.054 -8.294 -32.449 1.00 81.50 489 ASN A O 1
ATOM 3554 N N . SER A 1 466 ? 34.211 -10.088 -33.130 1.00 82.33 490 SER A N 1
ATOM 3555 C CA . SER A 1 466 ? 33.784 -9.910 -34.499 1.00 84.67 490 SER A CA 1
ATOM 3556 C C . SER A 1 466 ? 33.002 -11.149 -34.893 1.00 90.49 490 SER A C 1
ATOM 3557 O O . SER A 1 466 ? 33.578 -12.183 -35.200 1.00 94.20 490 SER A O 1
ATOM 3560 N N . LEU A 1 467 ? 31.683 -11.011 -34.930 1.00 88.09 491 LEU A N 1
ATOM 3561 C CA . LEU A 1 467 ? 30.788 -12.094 -35.304 1.00 79.03 491 LEU A CA 1
ATOM 3562 C C . LEU A 1 467 ? 29.908 -11.524 -36.389 1.00 80.69 491 LEU A C 1
ATOM 3563 O O . LEU A 1 467 ? 29.792 -10.311 -36.505 1.00 83.44 491 LEU A O 1
ATOM 3568 N N . THR A 1 468 ? 29.285 -12.383 -37.183 1.00 79.74 492 THR A N 1
ATOM 3569 C CA . THR A 1 468 ? 28.493 -11.904 -38.306 1.00 60.51 492 THR A CA 1
ATOM 3570 C C . THR A 1 468 ? 27.292 -12.788 -38.587 1.00 71.22 492 THR A C 1
ATOM 3571 O O . THR A 1 468 ? 27.016 -13.736 -37.854 1.00 69.86 492 THR A O 1
ATOM 3575 N N . GLY A 1 469 ? 26.580 -12.468 -39.660 1.00 93.83 493 GLY A N 1
ATOM 3576 C CA . GLY A 1 469 ? 25.349 -13.156 -39.988 1.00 93.59 493 GLY A CA 1
ATOM 3577 C C . GLY A 1 469 ? 24.179 -12.503 -39.282 1.00 88.86 493 GLY A C 1
ATOM 3578 O O . GLY A 1 469 ? 24.341 -11.483 -38.609 1.00 89.70 493 GLY A O 1
ATOM 3579 N N . PRO A 1 470 ? 22.989 -13.092 -39.425 1.00 83.72 494 PRO A N 1
ATOM 3580 C CA . PRO A 1 470 ? 21.788 -12.532 -38.807 1.00 87.61 494 PRO A CA 1
ATOM 3581 C C . PRO A 1 470 ? 21.672 -12.973 -37.356 1.00 90.42 494 PRO A C 1
ATOM 3582 O O . PRO A 1 470 ? 22.512 -13.732 -36.868 1.00 98.70 494 PRO A O 1
ATOM 3586 N N . ILE A 1 471 ? 20.635 -12.498 -36.678 1.00 74.25 495 ILE A N 1
ATOM 3587 C CA . ILE A 1 471 ? 20.312 -12.988 -35.349 1.00 74.12 495 ILE A CA 1
ATOM 3588 C C . ILE A 1 471 ? 19.234 -14.053 -35.488 1.00 79.92 495 ILE A C 1
ATOM 3589 O O . ILE A 1 471 ? 18.111 -13.748 -35.887 1.00 92.11 495 ILE A O 1
ATOM 3594 N N . PRO A 1 472 ? 19.574 -15.308 -35.163 1.00 76.45 496 PRO A N 1
ATOM 3595 C CA . PRO A 1 472 ? 18.659 -16.443 -35.335 1.00 83.67 496 PRO A CA 1
ATOM 3596 C C . PRO A 1 472 ? 17.346 -16.238 -34.584 1.00 93.42 496 PRO A C 1
ATOM 3597 O O . PRO A 1 472 ? 17.353 -15.752 -33.452 1.00 103.47 496 PRO A O 1
ATOM 3601 N N . ARG A 1 473 ? 16.257 -16.709 -35.147 1.00 94.52 497 ARG A N 1
ATOM 3602 C CA . ARG A 1 473 ? 14.984 -16.603 -34.484 1.00 104.31 497 ARG A CA 1
ATOM 3603 C C . ARG A 1 473 ? 14.958 -17.531 -33.294 1.00 106.55 497 ARG A C 1
ATOM 3604 O O . ARG A 1 473 ? 14.100 -17.433 -32.439 1.00 107.50 497 ARG A O 1
ATOM 3612 N N . GLU A 1 474 ? 15.917 -18.433 -33.236 1.00 104.40 498 GLU A N 1
ATOM 3613 C CA . GLU A 1 474 ? 15.955 -19.403 -32.166 1.00 103.14 498 GLU A CA 1
ATOM 3614 C C . GLU A 1 474 ? 16.108 -18.628 -30.890 1.00 101.39 498 GLU A C 1
ATOM 3615 O O . GLU A 1 474 ? 15.808 -19.105 -29.816 1.00 113.80 498 GLU A O 1
ATOM 3621 N N . ILE A 1 475 ? 16.467 -17.375 -31.035 1.00 88.65 499 ILE A N 1
ATOM 3622 C CA . ILE A 1 475 ? 16.732 -16.539 -29.900 1.00 89.66 499 ILE A CA 1
ATOM 3623 C C . ILE A 1 475 ? 15.504 -16.442 -29.051 1.00 88.44 499 ILE A C 1
ATOM 3624 O O . ILE A 1 475 ? 15.585 -16.242 -27.867 1.00 86.54 499 ILE A O 1
ATOM 3629 N N . GLY A 1 476 ? 14.353 -16.555 -29.670 1.00 84.52 500 GLY A N 1
ATOM 3630 C CA . GLY A 1 476 ? 13.096 -16.456 -28.964 1.00 83.77 500 GLY A CA 1
ATOM 3631 C C . GLY A 1 476 ? 12.867 -17.511 -27.910 1.00 86.53 500 GLY A C 1
ATOM 3632 O O . GLY A 1 476 ? 12.144 -17.296 -26.964 1.00 80.07 500 GLY A O 1
ATOM 3633 N N . ASN A 1 477 ? 13.439 -18.679 -28.096 1.00 91.13 501 ASN A N 1
ATOM 3634 C CA . ASN A 1 477 ? 13.228 -19.767 -27.166 1.00 95.94 501 ASN A CA 1
ATOM 3635 C C . ASN A 1 477 ? 13.748 -19.549 -25.759 1.00 98.61 501 ASN A C 1
ATOM 3636 O O . ASN A 1 477 ? 13.317 -20.216 -24.840 1.00 99.59 501 ASN A O 1
ATOM 3641 N N . LEU A 1 478 ? 14.686 -18.639 -25.581 1.00 87.38 502 LEU A N 1
ATOM 3642 C CA . LEU A 1 478 ? 15.347 -18.491 -24.301 1.00 98.65 502 LEU A CA 1
ATOM 3643 C C . LEU A 1 478 ? 14.386 -18.185 -23.179 1.00 120.43 502 LEU A C 1
ATOM 3644 O O . LEU A 1 478 ? 14.545 -18.669 -22.075 1.00 132.35 502 LEU A O 1
ATOM 3649 N N . LYS A 1 479 ? 13.389 -17.373 -23.435 1.00 123.92 503 LYS A N 1
ATOM 3650 C CA . LYS A 1 479 ? 12.328 -17.226 -22.466 1.00 126.27 503 LYS A CA 1
ATOM 3651 C C . LYS A 1 479 ? 12.652 -16.470 -21.214 1.00 113.32 503 LYS A C 1
ATOM 3652 O O . LYS A 1 479 ? 12.012 -15.485 -20.913 1.00 121.44 503 LYS A O 1
ATOM 3658 N N . ASP A 1 480 ? 13.622 -16.945 -20.457 1.00 106.64 504 ASP A N 1
ATOM 3659 C CA . ASP A 1 480 ? 13.918 -16.314 -19.186 1.00 96.36 504 ASP A CA 1
ATOM 3660 C C . ASP A 1 480 ? 15.142 -15.456 -19.208 1.00 85.20 504 ASP A C 1
ATOM 3661 O O . ASP A 1 480 ? 15.606 -15.037 -18.179 1.00 88.31 504 ASP A O 1
ATOM 3666 N N . LEU A 1 481 ? 15.661 -15.179 -20.382 1.00 92.23 505 LEU A N 1
ATOM 3667 C CA . LEU A 1 481 ? 16.842 -14.374 -20.484 1.00 80.90 505 LEU A CA 1
ATOM 3668 C C . LEU A 1 481 ? 16.529 -13.059 -19.845 1.00 67.44 505 LEU A C 1
ATOM 3669 O O . LEU A 1 481 ? 15.452 -12.553 -19.997 1.00 72.77 505 LEU A O 1
ATOM 3674 N N . ASN A 1 482 ? 17.458 -12.514 -19.089 1.00 69.65 506 ASN A N 1
ATOM 3675 C CA . ASN A 1 482 ? 17.244 -11.211 -18.505 1.00 75.80 506 ASN A CA 1
ATOM 3676 C C . ASN A 1 482 ? 18.147 -10.184 -19.153 1.00 78.78 506 ASN A C 1
ATOM 3677 O O . ASN A 1 482 ? 17.725 -9.087 -19.464 1.00 72.96 506 ASN A O 1
ATOM 3682 N N . ILE A 1 483 ? 19.397 -10.562 -19.366 1.00 70.52 507 ILE A N 1
ATOM 3683 C CA . ILE A 1 483 ? 20.330 -9.756 -20.140 1.00 66.68 507 ILE A CA 1
ATOM 3684 C C . ILE A 1 483 ? 20.692 -10.407 -21.479 1.00 70.29 507 ILE A C 1
ATOM 3685 O O . ILE A 1 483 ? 21.118 -11.564 -21.521 1.00 64.94 507 ILE A O 1
ATOM 3690 N N . LEU A 1 484 ? 20.494 -9.671 -22.572 1.00 68.05 508 LEU A N 1
ATOM 3691 C CA . LEU A 1 484 ? 21.036 -10.068 -23.871 1.00 73.47 508 LEU A CA 1
ATOM 3692 C C . LEU A 1 484 ? 21.944 -8.981 -24.450 1.00 74.53 508 LEU A C 1
ATOM 3693 O O . LEU A 1 484 ? 21.456 -7.938 -24.891 1.00 77.62 508 LEU A O 1
ATOM 3698 N N . TYR A 1 485 ? 23.254 -9.226 -24.479 1.00 58.34 509 TYR A N 1
ATOM 3699 C CA . TYR A 1 485 ? 24.169 -8.250 -25.066 1.00 63.82 509 TYR A CA 1
ATOM 3700 C C . TYR A 1 485 ? 24.955 -8.842 -26.232 1.00 71.77 509 TYR A C 1
ATOM 3701 O O . TYR A 1 485 ? 25.877 -9.637 -26.035 1.00 73.31 509 TYR A O 1
ATOM 3710 N N . LEU A 1 486 ? 24.584 -8.450 -27.446 1.00 74.40 510 LEU A N 1
ATOM 3711 C CA . LEU A 1 486 ? 25.355 -8.762 -28.651 1.00 74.87 510 LEU A CA 1
ATOM 3712 C C . LEU A 1 486 ? 26.183 -7.613 -29.244 1.00 77.87 510 LEU A C 1
ATOM 3713 O O . LEU A 1 486 ? 26.751 -7.754 -30.326 1.00 86.16 510 LEU A O 1
ATOM 3718 N N . HIS A 1 487 ? 26.225 -6.478 -28.552 1.00 67.70 511 HIS A N 1
ATOM 3719 C CA . HIS A 1 487 ? 26.758 -5.240 -29.122 1.00 52.51 511 HIS A CA 1
ATOM 3720 C C . HIS A 1 487 ? 28.227 -5.341 -29.523 1.00 58.94 511 HIS A C 1
ATOM 3721 O O . HIS A 1 487 ? 28.948 -6.221 -29.058 1.00 55.59 511 HIS A O 1
ATOM 3728 N N . SER A 1 488 ? 28.650 -4.435 -30.402 1.00 69.77 512 SER A N 1
ATOM 3729 C CA . SER A 1 488 ? 30.022 -4.400 -30.910 1.00 61.99 512 SER A CA 1
ATOM 3730 C C . SER A 1 488 ? 30.421 -5.672 -31.649 1.00 69.48 512 SER A C 1
ATOM 3731 O O . SER A 1 488 ? 31.444 -6.288 -31.350 1.00 71.61 512 SER A O 1
ATOM 3734 N N . ASN A 1 489 ? 29.594 -6.050 -32.616 1.00 72.00 513 ASN A N 1
ATOM 3735 C CA . ASN A 1 489 ? 29.887 -7.151 -33.521 1.00 71.09 513 ASN A CA 1
ATOM 3736 C C . ASN A 1 489 ? 29.490 -6.758 -34.937 1.00 78.59 513 ASN A C 1
ATOM 3737 O O . ASN A 1 489 ? 29.136 -5.607 -35.188 1.00 89.06 513 ASN A O 1
ATOM 3742 N N . GLY A 1 490 ? 29.557 -7.708 -35.863 1.00 73.34 514 GLY A N 1
ATOM 3743 C CA . GLY A 1 490 ? 29.159 -7.454 -37.237 1.00 75.11 514 GLY A CA 1
ATOM 3744 C C . GLY A 1 490 ? 27.803 -8.019 -37.631 1.00 65.59 514 GLY A C 1
ATOM 3745 O O . GLY A 1 490 ? 27.564 -8.267 -38.812 1.00 71.79 514 GLY A O 1
ATOM 3746 N N . PHE A 1 491 ? 26.928 -8.250 -36.655 1.00 69.04 515 PHE A N 1
ATOM 3747 C CA . PHE A 1 491 ? 25.598 -8.795 -36.933 1.00 67.42 515 PHE A CA 1
ATOM 3748 C C . PHE A 1 491 ? 24.859 -7.945 -37.958 1.00 67.78 515 PHE A C 1
ATOM 3749 O O . PHE A 1 491 ? 24.909 -6.718 -37.911 1.00 79.89 515 PHE A O 1
ATOM 3757 N N . THR A 1 492 ? 24.179 -8.602 -38.890 1.00 65.62 516 THR A N 1
ATOM 3758 C CA . THR A 1 492 ? 23.503 -7.889 -39.966 1.00 76.40 516 THR A CA 1
ATOM 3759 C C . THR A 1 492 ? 22.016 -8.207 -40.008 1.00 78.74 516 THR A C 1
ATOM 3760 O O . THR A 1 492 ? 21.519 -9.050 -39.259 1.00 82.97 516 THR A O 1
ATOM 3764 N N . GLY A 1 493 ? 21.314 -7.534 -40.909 1.00 66.15 517 GLY A N 1
ATOM 3765 C CA . GLY A 1 493 ? 19.924 -7.841 -41.168 1.00 79.76 517 GLY A CA 1
ATOM 3766 C C . GLY A 1 493 ? 18.896 -7.237 -40.230 1.00 80.98 517 GLY A C 1
ATOM 3767 O O . GLY A 1 493 ? 19.161 -6.293 -39.480 1.00 77.48 517 GLY A O 1
ATOM 3768 N N . ARG A 1 494 ? 17.704 -7.815 -40.293 1.00 77.43 518 ARG A N 1
ATOM 3769 C CA . ARG A 1 494 ? 16.540 -7.349 -39.564 1.00 75.80 518 ARG A CA 1
ATOM 3770 C C . ARG A 1 494 ? 16.519 -7.971 -38.170 1.00 93.54 518 ARG A C 1
ATOM 3771 O O . ARG A 1 494 ? 16.894 -9.132 -37.999 1.00 89.37 518 ARG A O 1
ATOM 3779 N N . ILE A 1 495 ? 16.091 -7.203 -37.172 1.00 58.85 519 ILE A N 1
ATOM 3780 C CA . ILE A 1 495 ? 15.873 -7.779 -35.855 1.00 74.31 519 ILE A CA 1
ATOM 3781 C C . ILE A 1 495 ? 14.698 -8.738 -35.953 1.00 85.14 519 ILE A C 1
ATOM 3782 O O . ILE A 1 495 ? 13.602 -8.335 -36.342 1.00 84.92 519 ILE A O 1
ATOM 3787 N N . PRO A 1 496 ? 14.926 -10.015 -35.610 1.00 85.48 520 PRO A N 1
ATOM 3788 C CA . PRO A 1 496 ? 13.875 -11.035 -35.678 1.00 81.87 520 PRO A CA 1
ATOM 3789 C C . PRO A 1 496 ? 12.716 -10.687 -34.753 1.00 87.39 520 PRO A C 1
ATOM 3790 O O . PRO A 1 496 ? 12.954 -10.255 -33.626 1.00 85.90 520 PRO A O 1
ATOM 3794 N N . ARG A 1 497 ? 11.485 -10.863 -35.226 1.00 90.86 521 ARG A N 1
ATOM 3795 C CA . ARG A 1 497 ? 10.312 -10.517 -34.428 1.00 99.44 521 ARG A CA 1
ATOM 3796 C C . ARG A 1 497 ? 10.152 -11.468 -33.241 1.00 102.72 521 ARG A C 1
ATOM 3797 O O . ARG A 1 497 ? 9.510 -11.133 -32.240 1.00 102.16 521 ARG A O 1
ATOM 3805 N N . GLU A 1 498 ? 10.772 -12.640 -33.348 1.00 102.23 522 GLU A N 1
ATOM 3806 C CA . GLU A 1 498 ? 10.730 -13.647 -32.291 1.00 105.92 522 GLU A CA 1
ATOM 3807 C C . GLU A 1 498 ? 11.327 -13.150 -30.976 1.00 103.66 522 GLU A C 1
ATOM 3808 O O . GLU A 1 498 ? 11.145 -13.774 -29.932 1.00 103.05 522 GLU A O 1
ATOM 3814 N N . MET A 1 499 ? 12.041 -12.030 -31.027 1.00 96.76 523 MET A N 1
ATOM 3815 C CA . MET A 1 499 ? 12.611 -11.438 -29.824 1.00 88.41 523 MET A CA 1
ATOM 3816 C C . MET A 1 499 ? 11.514 -10.925 -28.899 1.00 92.39 523 MET A C 1
ATOM 3817 O O . MET A 1 499 ? 11.742 -10.713 -27.709 1.00 99.20 523 MET A O 1
ATOM 3822 N N . SER A 1 500 ? 10.318 -10.735 -29.446 1.00 97.66 524 SER A N 1
ATOM 3823 C CA . SER A 1 500 ? 9.176 -10.361 -28.623 1.00 101.98 524 SER A CA 1
ATOM 3824 C C . SER A 1 500 ? 8.846 -11.486 -27.647 1.00 101.66 524 SER A C 1
ATOM 3825 O O . SER A 1 500 ? 8.223 -11.261 -26.611 1.00 107.05 524 SER A O 1
ATOM 3828 N N . ASN A 1 501 ? 9.273 -12.697 -27.990 1.00 96.74 525 ASN A N 1
ATOM 3829 C CA . ASN A 1 501 ? 9.040 -13.867 -27.151 1.00 103.24 525 ASN A CA 1
ATOM 3830 C C . ASN A 1 501 ? 9.894 -13.909 -25.885 1.00 106.89 525 ASN A C 1
ATOM 3831 O O . ASN A 1 501 ? 9.746 -14.816 -25.066 1.00 106.65 525 ASN A O 1
ATOM 3836 N N . LEU A 1 502 ? 10.788 -12.939 -25.717 1.00 106.29 526 LEU A N 1
ATOM 3837 C CA . LEU A 1 502 ? 11.510 -12.852 -24.459 1.00 100.53 526 LEU A CA 1
ATOM 3838 C C . LEU A 1 502 ? 10.801 -11.791 -23.638 1.00 105.72 526 LEU A C 1
ATOM 3839 O O . LEU A 1 502 ? 10.994 -10.593 -23.839 1.00 111.00 526 LEU A O 1
ATOM 3844 N N . THR A 1 503 ? 10.003 -12.251 -22.684 1.00 106.96 527 THR A N 1
ATOM 3845 C CA . THR A 1 503 ? 9.186 -11.364 -21.872 1.00 107.85 527 THR A CA 1
ATOM 3846 C C . THR A 1 503 ? 9.871 -11.027 -20.559 1.00 104.97 527 THR A C 1
ATOM 3847 O O . THR A 1 503 ? 9.427 -10.151 -19.817 1.00 95.92 527 THR A O 1
ATOM 3851 N N . LEU A 1 504 ? 10.952 -11.744 -20.274 1.00 105.50 528 LEU A N 1
ATOM 3852 C CA . LEU A 1 504 ? 11.711 -11.538 -19.050 1.00 97.81 528 LEU A CA 1
ATOM 3853 C C . LEU A 1 504 ? 12.945 -10.673 -19.270 1.00 91.73 528 LEU A C 1
ATOM 3854 O O . LEU A 1 504 ? 13.667 -10.368 -18.322 1.00 93.59 528 LEU A O 1
ATOM 3859 N N . LEU A 1 505 ? 13.183 -10.268 -20.515 1.00 94.40 529 LEU A N 1
ATOM 3860 C CA . LEU A 1 505 ? 14.426 -9.582 -20.844 1.00 82.41 529 LEU A CA 1
ATOM 3861 C C . LEU A 1 505 ? 14.400 -8.154 -20.332 1.00 78.57 529 LEU A C 1
ATOM 3862 O O . LEU A 1 505 ? 13.558 -7.355 -20.737 1.00 78.18 529 LEU A O 1
ATOM 3867 N N . GLN A 1 506 ? 15.325 -7.838 -19.432 1.00 82.42 530 GLN A N 1
ATOM 3868 C CA . GLN A 1 506 ? 15.406 -6.492 -18.884 1.00 83.49 530 GLN A CA 1
ATOM 3869 C C . GLN A 1 506 ? 16.422 -5.586 -19.572 1.00 71.47 530 GLN A C 1
ATOM 3870 O O . GLN A 1 506 ? 16.419 -4.380 -19.357 1.00 71.91 530 GLN A O 1
ATOM 3876 N N . GLY A 1 507 ? 17.277 -6.146 -20.416 1.00 66.83 531 GLY A N 1
ATOM 3877 C CA . GLY A 1 507 ? 18.158 -5.288 -21.182 1.00 74.49 531 GLY A CA 1
ATOM 3878 C C . GLY A 1 507 ? 18.610 -5.860 -22.508 1.00 81.70 531 GLY A C 1
ATOM 3879 O O . GLY A 1 507 ? 18.796 -7.067 -22.682 1.00 71.96 531 GLY A O 1
ATOM 3880 N N . LEU A 1 508 ? 18.815 -4.950 -23.449 1.00 75.02 532 LEU A N 1
ATOM 3881 C CA . LEU A 1 508 ? 19.141 -5.316 -24.806 1.00 60.66 532 LEU A CA 1
ATOM 3882 C C . LEU A 1 508 ? 20.185 -4.349 -25.322 1.00 64.96 532 LEU A C 1
ATOM 3883 O O . LEU A 1 508 ? 19.910 -3.154 -25.429 1.00 75.99 532 LEU A O 1
ATOM 3888 N N . ARG A 1 509 ? 21.378 -4.839 -25.644 1.00 56.05 533 ARG A N 1
ATOM 3889 C CA . ARG A 1 509 ? 22.336 -3.979 -26.325 1.00 61.35 533 ARG A CA 1
ATOM 3890 C C . ARG A 1 509 ? 22.755 -4.577 -27.659 1.00 65.69 533 ARG A C 1
ATOM 3891 O O . ARG A 1 509 ? 23.533 -5.529 -27.722 1.00 64.21 533 ARG A O 1
ATOM 3899 N N . MET A 1 510 ? 22.224 -3.995 -28.726 1.00 61.64 534 MET A N 1
ATOM 3900 C CA . MET A 1 510 ? 22.561 -4.391 -30.081 1.00 66.43 534 MET A CA 1
ATOM 3901 C C . MET A 1 510 ? 23.519 -3.419 -30.769 1.00 70.90 534 MET A C 1
ATOM 3902 O O . MET A 1 510 ? 23.853 -3.586 -31.943 1.00 75.00 534 MET A O 1
ATOM 3907 N N . TYR A 1 511 ? 23.955 -2.405 -30.028 1.00 58.91 535 TYR A N 1
ATOM 3908 C CA . TYR A 1 511 ? 24.650 -1.264 -30.618 1.00 57.09 535 TYR A CA 1
ATOM 3909 C C . TYR A 1 511 ? 25.975 -1.614 -31.286 1.00 71.91 535 TYR A C 1
ATOM 3910 O O . TYR A 1 511 ? 26.562 -2.659 -31.011 1.00 77.98 535 TYR A O 1
ATOM 3919 N N . SER A 1 512 ? 26.423 -0.727 -32.173 1.00 77.33 536 SER A N 1
ATOM 3920 C CA . SER A 1 512 ? 27.616 -0.943 -32.990 1.00 60.82 536 SER A CA 1
ATOM 3921 C C . SER A 1 512 ? 27.529 -2.257 -33.744 1.00 76.81 536 SER A C 1
ATOM 3922 O O . SER A 1 512 ? 28.313 -3.177 -33.514 1.00 86.10 536 SER A O 1
ATOM 3925 N N . ASN A 1 513 ? 26.553 -2.327 -34.641 1.00 79.02 537 ASN A N 1
ATOM 3926 C CA . ASN A 1 513 ? 26.352 -3.478 -35.504 1.00 72.09 537 ASN A CA 1
ATOM 3927 C C . ASN A 1 513 ? 25.824 -3.009 -36.845 1.00 79.64 537 ASN A C 1
ATOM 3928 O O . ASN A 1 513 ? 25.662 -1.810 -37.074 1.00 81.30 537 ASN A O 1
ATOM 3933 N N . ASP A 1 514 ? 25.563 -3.964 -37.729 1.00 86.13 538 ASP A N 1
ATOM 3934 C CA . ASP A 1 514 ? 25.061 -3.677 -39.068 1.00 72.02 538 ASP A CA 1
ATOM 3935 C C . ASP A 1 514 ? 23.537 -3.782 -39.197 1.00 69.14 538 ASP A C 1
ATOM 3936 O O . ASP A 1 514 ? 23.002 -3.725 -40.303 1.00 88.48 538 ASP A O 1
ATOM 3941 N N . LEU A 1 515 ? 22.853 -3.954 -38.067 1.00 67.68 539 LEU A N 1
ATOM 3942 C CA . LEU A 1 515 ? 21.400 -4.142 -38.042 1.00 65.31 539 LEU A CA 1
ATOM 3943 C C . LEU A 1 515 ? 20.638 -3.035 -38.765 1.00 71.38 539 LEU A C 1
ATOM 3944 O O . LEU A 1 515 ? 21.071 -1.883 -38.790 1.00 75.24 539 LEU A O 1
ATOM 3949 N N . GLU A 1 516 ? 19.503 -3.396 -39.357 1.00 75.01 540 GLU A N 1
ATOM 3950 C CA . GLU A 1 516 ? 18.744 -2.461 -40.181 1.00 77.74 540 GLU A CA 1
ATOM 3951 C C . GLU A 1 516 ? 17.263 -2.806 -40.203 1.00 82.44 540 GLU A C 1
ATOM 3952 O O . GLU A 1 516 ? 16.794 -3.644 -39.429 1.00 81.14 540 GLU A O 1
ATOM 3958 N N . GLY A 1 517 ? 16.534 -2.137 -41.093 1.00 87.68 541 GLY A N 1
ATOM 3959 C CA . GLY A 1 517 ? 15.161 -2.490 -41.406 1.00 79.97 541 GLY A CA 1
ATOM 3960 C C . GLY A 1 517 ? 14.154 -2.033 -40.376 1.00 83.86 541 GLY A C 1
ATOM 3961 O O . GLY A 1 517 ? 14.529 -1.484 -39.339 1.00 103.40 541 GLY A O 1
ATOM 3962 N N . PRO A 1 518 ? 12.861 -2.249 -40.661 1.00 78.45 542 PRO A N 1
ATOM 3963 C CA . PRO A 1 518 ? 11.802 -1.910 -39.706 1.00 86.37 542 PRO A CA 1
ATOM 3964 C C . PRO A 1 518 ? 11.942 -2.716 -38.423 1.00 89.17 542 PRO A C 1
ATOM 3965 O O . PRO A 1 518 ? 12.055 -3.942 -38.473 1.00 92.17 542 PRO A O 1
ATOM 3969 N N . ILE A 1 519 ? 11.933 -2.033 -37.286 1.00 80.31 543 ILE A N 1
ATOM 3970 C CA . ILE A 1 519 ? 11.909 -2.718 -36.007 1.00 82.90 543 ILE A CA 1
ATOM 3971 C C . ILE A 1 519 ? 10.554 -3.399 -35.891 1.00 87.54 543 ILE A C 1
ATOM 3972 O O . ILE A 1 519 ? 9.521 -2.736 -35.982 1.00 91.71 543 ILE A O 1
ATOM 3977 N N . PRO A 1 520 ? 10.554 -4.729 -35.709 1.00 82.94 544 PRO A N 1
ATOM 3978 C CA . PRO A 1 520 ? 9.311 -5.506 -35.662 1.00 92.31 544 PRO A CA 1
ATOM 3979 C C . PRO A 1 520 ? 8.333 -4.965 -34.623 1.00 101.25 544 PRO A C 1
ATOM 3980 O O . PRO A 1 520 ? 8.734 -4.676 -33.496 1.00 90.01 544 PRO A O 1
ATOM 3984 N N . GLU A 1 521 ? 7.073 -4.812 -35.020 1.00 111.96 545 GLU A N 1
ATOM 3985 C CA . GLU A 1 521 ? 6.028 -4.303 -34.138 1.00 107.09 545 GLU A CA 1
ATOM 3986 C C . GLU A 1 521 ? 5.977 -5.112 -32.848 1.00 104.75 545 GLU A C 1
ATOM 3987 O O . GLU A 1 521 ? 5.908 -4.552 -31.750 1.00 102.90 545 GLU A O 1
ATOM 3993 N N . GLU A 1 522 ? 6.036 -6.431 -33.000 1.00 103.77 546 GLU A N 1
ATOM 3994 C CA . GLU A 1 522 ? 5.954 -7.360 -31.879 1.00 102.55 546 GLU A CA 1
ATOM 3995 C C . GLU A 1 522 ? 6.951 -7.032 -30.769 1.00 95.44 546 GLU A C 1
ATOM 3996 O O . GLU A 1 522 ? 6.660 -7.224 -29.589 1.00 103.94 546 GLU A O 1
ATOM 4002 N N . MET A 1 523 ? 8.116 -6.520 -31.150 1.00 89.07 547 MET A N 1
ATOM 4003 C CA . MET A 1 523 ? 9.180 -6.230 -30.194 1.00 80.45 547 MET A CA 1
ATOM 4004 C C . MET A 1 523 ? 8.779 -5.172 -29.168 1.00 86.42 547 MET A C 1
ATOM 4005 O O . MET A 1 523 ? 9.451 -4.998 -28.152 1.00 87.27 547 MET A O 1
ATOM 4010 N N . PHE A 1 524 ? 7.684 -4.468 -29.430 1.00 95.17 548 PHE A N 1
ATOM 4011 C CA . PHE A 1 524 ? 7.224 -3.439 -28.507 1.00 107.48 548 PHE A CA 1
ATOM 4012 C C . PHE A 1 524 ? 6.289 -4.007 -27.445 1.00 109.38 548 PHE A C 1
ATOM 4013 O O . PHE A 1 524 ? 5.774 -3.280 -26.602 1.00 102.22 548 PHE A O 1
ATOM 4021 N N . ASP A 1 525 ? 6.090 -5.318 -27.480 1.00 118.54 549 ASP A N 1
ATOM 4022 C CA . ASP A 1 525 ? 5.221 -5.980 -26.517 1.00 125.77 549 ASP A CA 1
ATOM 4023 C C . ASP A 1 525 ? 5.961 -6.339 -25.234 1.00 121.16 549 ASP A C 1
ATOM 4024 O O . ASP A 1 525 ? 5.394 -6.970 -24.344 1.00 126.22 549 ASP A O 1
ATOM 4029 N N . MET A 1 526 ? 7.226 -5.940 -25.138 1.00 118.17 550 MET A N 1
ATOM 4030 C CA . MET A 1 526 ? 8.023 -6.269 -23.963 1.00 110.41 550 MET A CA 1
ATOM 4031 C C . MET A 1 526 ? 7.922 -5.149 -22.931 1.00 115.43 550 MET A C 1
ATOM 4032 O O . MET A 1 526 ? 8.507 -4.081 -23.095 1.00 121.30 550 MET A O 1
ATOM 4037 N N . LYS A 1 527 ? 7.202 -5.415 -21.846 1.00 112.18 551 LYS A N 1
ATOM 4038 C CA . LYS A 1 527 ? 6.956 -4.403 -20.826 1.00 112.73 551 LYS A CA 1
ATOM 4039 C C . LYS A 1 527 ? 8.066 -4.365 -19.789 1.00 108.31 551 LYS A C 1
ATOM 4040 O O . LYS A 1 527 ? 8.192 -3.403 -19.032 1.00 110.10 551 LYS A O 1
ATOM 4046 N N . LEU A 1 528 ? 8.870 -5.420 -19.761 1.00 101.43 552 LEU A N 1
ATOM 4047 C CA . LEU A 1 528 ? 9.861 -5.590 -18.710 1.00 105.45 552 LEU A CA 1
ATOM 4048 C C . LEU A 1 528 ? 11.252 -5.116 -19.124 1.00 111.71 552 LEU A C 1
ATOM 4049 O O . LEU A 1 528 ? 12.202 -5.210 -18.345 1.00 109.83 552 LEU A O 1
ATOM 4054 N N . LEU A 1 529 ? 11.372 -4.598 -20.342 1.00 110.83 553 LEU A N 1
ATOM 4055 C CA . LEU A 1 529 ? 12.680 -4.236 -20.875 1.00 98.81 553 LEU A CA 1
ATOM 4056 C C . LEU A 1 529 ? 13.136 -2.893 -20.322 1.00 90.94 553 LEU A C 1
ATOM 4057 O O . LEU A 1 529 ? 12.547 -1.865 -20.627 1.00 84.80 553 LEU A O 1
ATOM 4062 N N . SER A 1 530 ? 14.223 -2.909 -19.556 1.00 86.83 554 SER A N 1
ATOM 4063 C CA . SER A 1 530 ? 14.703 -1.725 -18.840 1.00 82.53 554 SER A CA 1
ATOM 4064 C C . SER A 1 530 ? 15.602 -0.843 -19.703 1.00 82.78 554 SER A C 1
ATOM 4065 O O . SER A 1 530 ? 15.318 0.335 -19.908 1.00 78.80 554 SER A O 1
ATOM 4068 N N . VAL A 1 531 ? 16.712 -1.409 -20.165 1.00 82.21 555 VAL A N 1
ATOM 4069 C CA . VAL A 1 531 ? 17.664 -0.681 -20.997 1.00 78.60 555 VAL A CA 1
ATOM 4070 C C . VAL A 1 531 ? 17.676 -1.195 -22.443 1.00 80.61 555 VAL A C 1
ATOM 4071 O O . VAL A 1 531 ? 17.751 -2.401 -22.684 1.00 82.22 555 VAL A O 1
ATOM 4075 N N . LEU A 1 532 ? 17.576 -0.273 -23.399 1.00 71.15 556 LEU A N 1
ATOM 4076 C CA . LEU A 1 532 ? 17.636 -0.627 -24.815 1.00 68.38 556 LEU A CA 1
ATOM 4077 C C . LEU A 1 532 ? 18.623 0.244 -25.586 1.00 66.10 556 LEU A C 1
ATOM 4078 O O . LEU A 1 532 ? 18.400 1.444 -25.752 1.00 78.18 556 LEU A O 1
ATOM 4083 N N . ASP A 1 533 ? 19.705 -0.356 -26.072 1.00 55.05 557 ASP A N 1
ATOM 4084 C CA . ASP A 1 533 ? 20.656 0.391 -26.885 1.00 61.91 557 ASP A CA 1
ATOM 4085 C C . ASP A 1 533 ? 20.706 -0.147 -28.312 1.00 68.13 557 ASP A C 1
ATOM 4086 O O . ASP A 1 533 ? 21.286 -1.202 -28.577 1.00 59.24 557 ASP A O 1
ATOM 4091 N N . LEU A 1 534 ? 20.099 0.601 -29.227 1.00 70.28 558 LEU A N 1
ATOM 4092 C CA . LEU A 1 534 ? 20.115 0.277 -30.650 1.00 62.70 558 LEU A CA 1
ATOM 4093 C C . LEU A 1 534 ? 21.138 1.097 -31.429 1.00 65.54 558 LEU A C 1
ATOM 4094 O O . LEU A 1 534 ? 21.221 0.998 -32.653 1.00 85.03 558 LEU A O 1
ATOM 4099 N N . SER A 1 535 ? 21.914 1.902 -30.711 1.00 57.39 559 SER A N 1
ATOM 4100 C CA . SER A 1 535 ? 22.719 2.958 -31.315 1.00 63.54 559 SER A CA 1
ATOM 4101 C C . SER A 1 535 ? 23.799 2.444 -32.259 1.00 72.47 559 SER A C 1
ATOM 4102 O O . SER A 1 535 ? 24.155 1.272 -32.222 1.00 71.93 559 SER A O 1
ATOM 4105 N N . ASN A 1 536 ? 24.290 3.330 -33.122 1.00 72.13 560 ASN A N 1
ATOM 4106 C CA . ASN A 1 536 ? 25.352 2.998 -34.067 1.00 70.42 560 ASN A CA 1
ATOM 4107 C C . ASN A 1 536 ? 24.990 1.783 -34.912 1.00 60.46 560 ASN A C 1
ATOM 4108 O O . ASN A 1 536 ? 25.596 0.722 -34.782 1.00 56.71 560 ASN A O 1
ATOM 4113 N N . ASN A 1 537 ? 23.990 1.947 -35.768 1.00 71.34 561 ASN A N 1
ATOM 4114 C CA . ASN A 1 537 ? 23.550 0.876 -36.652 1.00 76.59 561 ASN A CA 1
ATOM 4115 C C . ASN A 1 537 ? 23.093 1.426 -37.996 1.00 83.00 561 ASN A C 1
ATOM 4116 O O . ASN A 1 537 ? 23.263 2.609 -38.287 1.00 97.91 561 ASN A O 1
ATOM 4121 N N . LYS A 1 538 ? 22.523 0.555 -38.817 1.00 75.55 562 LYS A N 1
ATOM 4122 C CA . LYS A 1 538 ? 22.021 0.957 -40.123 1.00 74.51 562 LYS A CA 1
ATOM 4123 C C . LYS A 1 538 ? 20.520 1.261 -40.129 1.00 86.71 562 LYS A C 1
ATOM 4124 O O . LYS A 1 538 ? 19.934 1.464 -41.192 1.00 114.56 562 LYS A O 1
ATOM 4130 N N . PHE A 1 539 ? 19.901 1.263 -38.949 1.00 75.96 563 PHE A N 1
ATOM 4131 C CA . PHE A 1 539 ? 18.467 1.543 -38.820 1.00 85.11 563 PHE A CA 1
ATOM 4132 C C . PHE A 1 539 ? 18.050 2.838 -39.508 1.00 91.42 563 PHE A C 1
ATOM 4133 O O . PHE A 1 539 ? 18.694 3.873 -39.341 1.00 92.58 563 PHE A O 1
ATOM 4141 N N . SER A 1 540 ? 16.965 2.770 -40.274 1.00 89.88 564 SER A N 1
ATOM 4142 C CA . SER A 1 540 ? 16.425 3.941 -40.954 1.00 78.87 564 SER A CA 1
ATOM 4143 C C . SER A 1 540 ? 14.914 4.016 -40.779 1.00 80.12 564 SER A C 1
ATOM 4144 O O . SER A 1 540 ? 14.306 3.137 -40.169 1.00 84.03 564 SER A O 1
ATOM 4147 N N . GLY A 1 541 ? 14.307 5.063 -41.328 1.00 73.49 565 GLY A N 1
ATOM 4148 C CA . GLY A 1 541 ? 12.876 5.267 -41.188 1.00 70.23 565 GLY A CA 1
ATOM 4149 C C . GLY A 1 541 ? 12.525 5.955 -39.885 1.00 66.14 565 GLY A C 1
ATOM 4150 O O . GLY A 1 541 ? 13.364 6.078 -38.999 1.00 80.81 565 GLY A O 1
ATOM 4151 N N . GLN A 1 542 ? 11.278 6.394 -39.762 1.00 71.59 566 GLN A N 1
ATOM 4152 C CA . GLN A 1 542 ? 10.848 7.158 -38.595 1.00 76.75 566 GLN A CA 1
ATOM 4153 C C . GLN A 1 542 ? 10.905 6.344 -37.310 1.00 81.56 566 GLN A C 1
ATOM 4154 O O . GLN A 1 542 ? 10.821 5.116 -37.338 1.00 86.45 566 GLN A O 1
ATOM 4160 N N . ILE A 1 543 ? 11.046 7.040 -36.185 1.00 89.43 567 ILE A N 1
ATOM 4161 C CA . ILE A 1 543 ? 11.047 6.394 -34.878 1.00 81.29 567 ILE A CA 1
ATOM 4162 C C . ILE A 1 543 ? 9.632 5.950 -34.540 1.00 81.40 567 ILE A C 1
ATOM 4163 O O . ILE A 1 543 ? 8.748 6.786 -34.344 1.00 79.17 567 ILE A O 1
ATOM 4168 N N . PRO A 1 544 ? 9.418 4.628 -34.461 1.00 81.73 568 PRO A N 1
ATOM 4169 C CA . PRO A 1 544 ? 8.091 4.045 -34.245 1.00 85.69 568 PRO A CA 1
ATOM 4170 C C . PRO A 1 544 ? 7.417 4.609 -33.004 1.00 86.74 568 PRO A C 1
ATOM 4171 O O . PRO A 1 544 ? 8.048 4.694 -31.952 1.00 98.26 568 PRO A O 1
ATOM 4175 N N . ALA A 1 545 ? 6.152 4.999 -33.135 1.00 87.40 569 ALA A N 1
ATOM 4176 C CA . ALA A 1 545 ? 5.381 5.502 -32.004 1.00 92.99 569 ALA A CA 1
ATOM 4177 C C . ALA A 1 545 ? 5.165 4.378 -30.999 1.00 100.93 569 ALA A C 1
ATOM 4178 O O . ALA A 1 545 ? 4.994 4.616 -29.800 1.00 99.28 569 ALA A O 1
ATOM 4180 N N . LEU A 1 546 ? 5.205 3.149 -31.502 1.00 106.95 570 LEU A N 1
ATOM 4181 C CA . LEU A 1 546 ? 5.023 1.954 -30.686 1.00 105.53 570 LEU A CA 1
ATOM 4182 C C . LEU A 1 546 ? 6.141 1.772 -29.665 1.00 103.56 570 LEU A C 1
ATOM 4183 O O . LEU A 1 546 ? 6.078 0.880 -28.825 1.00 113.62 570 LEU A O 1
ATOM 4188 N N . PHE A 1 547 ? 7.171 2.610 -29.749 1.00 98.04 571 PHE A N 1
ATOM 4189 C CA . PHE A 1 547 ? 8.200 2.663 -28.717 1.00 86.34 571 PHE A CA 1
ATOM 4190 C C . PHE A 1 547 ? 7.577 3.028 -27.376 1.00 94.66 571 PHE A C 1
ATOM 4191 O O . PHE A 1 547 ? 8.135 2.733 -26.318 1.00 103.22 571 PHE A O 1
ATOM 4199 N N . SER A 1 548 ? 6.415 3.672 -27.430 1.00 88.67 572 SER A N 1
ATOM 4200 C CA . SER A 1 548 ? 5.667 4.011 -26.229 1.00 86.31 572 SER A CA 1
ATOM 4201 C C . SER A 1 548 ? 5.216 2.760 -25.484 1.00 99.21 572 SER A C 1
ATOM 4202 O O . SER A 1 548 ? 5.004 2.793 -24.273 1.00 100.85 572 SER A O 1
ATOM 4205 N N . LYS A 1 549 ? 5.077 1.659 -26.217 1.00 103.10 573 LYS A N 1
ATOM 4206 C CA . LYS A 1 549 ? 4.612 0.400 -25.641 1.00 96.98 573 LYS A CA 1
ATOM 4207 C C . LYS A 1 549 ? 5.584 -0.192 -24.614 1.00 96.71 573 LYS A C 1
ATOM 4208 O O . LYS A 1 549 ? 5.205 -1.062 -23.831 1.00 99.45 573 LYS A O 1
ATOM 4214 N N . LEU A 1 550 ? 6.830 0.274 -24.608 1.00 96.55 574 LEU A N 1
ATOM 4215 C CA . LEU A 1 550 ? 7.723 -0.082 -23.517 1.00 99.00 574 LEU A CA 1
ATOM 4216 C C . LEU A 1 550 ? 7.718 1.128 -22.606 1.00 111.94 574 LEU A C 1
ATOM 4217 O O . LEU A 1 550 ? 8.382 2.124 -22.888 1.00 116.10 574 LEU A O 1
ATOM 4222 N N . GLU A 1 551 ? 6.992 1.033 -21.498 1.00 108.47 575 GLU A N 1
ATOM 4223 C CA . GLU A 1 551 ? 6.815 2.187 -20.624 1.00 99.88 575 GLU A CA 1
ATOM 4224 C C . GLU A 1 551 ? 7.829 2.255 -19.493 1.00 87.01 575 GLU A C 1
ATOM 4225 O O . GLU A 1 551 ? 7.989 3.295 -18.853 1.00 89.94 575 GLU A O 1
ATOM 4231 N N . SER A 1 552 ? 8.533 1.158 -19.257 1.00 76.18 576 SER A N 1
ATOM 4232 C CA . SER A 1 552 ? 9.609 1.207 -18.292 1.00 90.79 576 SER A CA 1
ATOM 4233 C C . SER A 1 552 ? 10.912 1.145 -19.055 1.00 98.94 576 SER A C 1
ATOM 4234 O O . SER A 1 552 ? 11.327 0.084 -19.49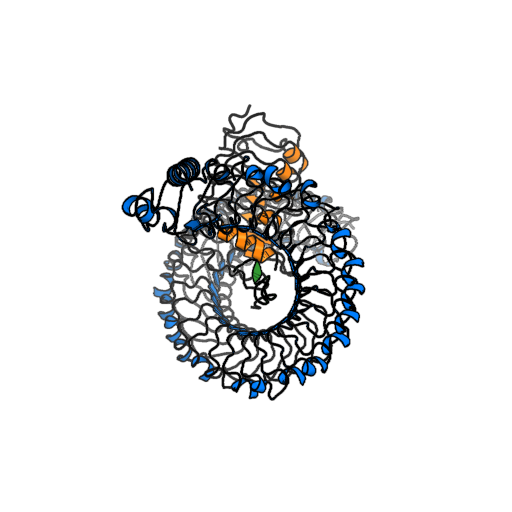8 1.00 104.69 576 SER A O 1
ATOM 4237 N N . LEU A 1 553 ? 11.564 2.291 -19.186 1.00 92.51 577 LEU A N 1
ATOM 4238 C CA . LEU A 1 553 ? 12.883 2.359 -19.786 1.00 82.00 577 LEU A CA 1
ATOM 4239 C C . LEU A 1 553 ? 13.715 3.337 -18.983 1.00 89.04 577 LEU A C 1
ATOM 4240 O O . LEU A 1 553 ? 13.362 4.507 -18.878 1.00 96.13 577 LEU A O 1
ATOM 4245 N N . THR A 1 554 ? 14.797 2.860 -18.383 1.00 85.05 578 THR A N 1
ATOM 4246 C CA . THR A 1 554 ? 15.750 3.767 -17.761 1.00 84.13 578 THR A CA 1
ATOM 4247 C C . THR A 1 554 ? 16.731 4.314 -18.796 1.00 86.64 578 THR A C 1
ATOM 4248 O O . THR A 1 554 ? 17.266 5.413 -18.643 1.00 93.63 578 THR A O 1
ATOM 4252 N N . TYR A 1 555 ? 16.956 3.537 -19.852 1.00 79.94 579 TYR A N 1
ATOM 4253 C CA . TYR A 1 555 ? 17.968 3.868 -20.852 1.00 76.01 579 TYR A CA 1
ATOM 4254 C C . TYR A 1 555 ? 17.486 3.605 -22.275 1.00 76.42 579 TYR A C 1
ATOM 4255 O O . TYR A 1 555 ? 17.070 2.493 -22.601 1.00 79.85 579 TYR A O 1
ATOM 4264 N N . LEU A 1 556 ? 17.550 4.627 -23.122 1.00 77.48 580 LEU A N 1
ATOM 4265 C CA . LEU A 1 556 ? 17.240 4.462 -24.540 1.00 72.60 580 LEU A CA 1
ATOM 4266 C C . LEU A 1 556 ? 18.233 5.209 -25.422 1.00 64.48 580 LEU A C 1
ATOM 4267 O O . LEU A 1 556 ? 18.398 6.421 -25.293 1.00 67.09 580 LEU A O 1
ATOM 4272 N N . SER A 1 557 ? 18.888 4.487 -26.323 1.00 66.84 581 SER A N 1
ATOM 4273 C CA . SER A 1 557 ? 19.781 5.126 -27.283 1.00 65.75 581 SER A CA 1
ATOM 4274 C C . SER A 1 557 ? 19.483 4.692 -28.715 1.00 67.96 581 SER A C 1
ATOM 4275 O O . SER A 1 557 ? 19.693 3.536 -29.084 1.00 73.74 581 SER A O 1
ATOM 4278 N N . LEU A 1 558 ? 18.981 5.629 -29.512 1.00 66.03 582 LEU A N 1
ATOM 4279 C CA . LEU A 1 558 ? 18.814 5.433 -30.948 1.00 60.50 582 LEU A CA 1
ATOM 4280 C C . LEU A 1 558 ? 19.963 6.064 -31.739 1.00 71.03 582 LEU A C 1
ATOM 4281 O O . LEU A 1 558 ? 19.948 6.086 -32.971 1.00 80.71 582 LEU A O 1
ATOM 4286 N N . GLN A 1 559 ? 20.948 6.582 -31.012 1.00 74.64 583 GLN A N 1
ATOM 4287 C CA . GLN A 1 559 ? 21.998 7.427 -31.575 1.00 81.91 583 GLN A CA 1
ATOM 4288 C C . GLN A 1 559 ? 22.777 6.795 -32.729 1.00 85.53 583 GLN A C 1
ATOM 4289 O O . GLN A 1 559 ? 22.952 5.584 -32.781 1.00 96.70 583 GLN A O 1
ATOM 4295 N N . GLY A 1 560 ? 23.218 7.623 -33.670 1.00 62.89 584 GLY A N 1
ATOM 4296 C CA . GLY A 1 560 ? 24.052 7.152 -34.762 1.00 71.45 584 GLY A CA 1
ATOM 4297 C C . GLY A 1 560 ? 23.343 6.241 -35.747 1.00 72.43 584 GLY A C 1
ATOM 4298 O O . GLY A 1 560 ? 23.852 5.176 -36.105 1.00 63.01 584 GLY A O 1
ATOM 4299 N N . ASN A 1 561 ? 22.164 6.666 -36.189 1.00 69.49 585 ASN A N 1
ATOM 4300 C CA . ASN A 1 561 ? 21.400 5.926 -37.184 1.00 65.68 585 ASN A CA 1
ATOM 4301 C C . ASN A 1 561 ? 20.793 6.843 -38.240 1.00 86.03 585 ASN A C 1
ATOM 4302 O O . ASN A 1 561 ? 21.059 8.044 -38.267 1.00 95.04 585 ASN A O 1
ATOM 4307 N N . LYS A 1 562 ? 19.984 6.256 -39.113 1.00 93.81 586 LYS A N 1
ATOM 4308 C CA . LYS A 1 562 ? 19.377 6.961 -40.240 1.00 91.54 586 LYS A CA 1
ATOM 4309 C C . LYS A 1 562 ? 17.957 7.491 -39.991 1.00 91.98 586 LYS A C 1
ATOM 4310 O O . LYS A 1 562 ? 17.281 7.906 -40.933 1.00 100.61 586 LYS A O 1
ATOM 4316 N N . PHE A 1 563 ? 17.507 7.448 -38.736 1.00 84.36 587 PHE A N 1
ATOM 4317 C CA . PHE A 1 563 ? 16.101 7.694 -38.377 1.00 70.75 587 PHE A CA 1
ATOM 4318 C C . PHE A 1 563 ? 15.466 8.948 -38.996 1.00 74.95 587 PHE A C 1
ATOM 4319 O O . PHE A 1 563 ? 16.070 10.018 -39.038 1.00 77.52 587 PHE A O 1
ATOM 4327 N N . ASN A 1 564 ? 14.221 8.790 -39.444 1.00 77.63 588 ASN A N 1
ATOM 4328 C CA . ASN A 1 564 ? 13.516 9.762 -40.280 1.00 79.37 588 ASN A CA 1
ATOM 4329 C C . ASN A 1 564 ? 12.478 10.578 -39.518 1.00 92.60 588 ASN A C 1
ATOM 4330 O O . ASN A 1 564 ? 11.908 10.118 -38.531 1.00 112.01 588 ASN A O 1
ATOM 4335 N N . GLY A 1 565 ? 12.251 11.805 -39.970 1.00 84.97 589 GLY A N 1
ATOM 4336 C CA . GLY A 1 565 ? 11.076 12.552 -39.558 1.00 78.55 589 GLY A CA 1
ATOM 4337 C C . GLY A 1 565 ? 11.177 13.278 -38.235 1.00 80.45 589 GLY A C 1
ATOM 4338 O O . GLY A 1 565 ? 12.256 13.687 -37.816 1.00 81.91 589 GLY A O 1
ATOM 4339 N N . SER A 1 566 ? 10.034 13.440 -37.578 1.00 88.33 590 SER A N 1
ATOM 4340 C CA . SER A 1 566 ? 9.960 14.200 -36.337 1.00 95.19 590 SER A CA 1
ATOM 4341 C C . SER A 1 566 ? 9.810 13.282 -35.136 1.00 95.51 590 SER A C 1
ATOM 4342 O O . SER A 1 566 ? 9.241 12.195 -35.244 1.00 99.45 590 SER A O 1
ATOM 4345 N N . ILE A 1 567 ? 10.347 13.718 -34.000 1.00 88.57 591 ILE A N 1
ATOM 4346 C CA . ILE A 1 567 ? 10.241 12.966 -32.759 1.00 84.73 591 ILE A CA 1
ATOM 4347 C C . ILE A 1 567 ? 8.772 12.732 -32.439 1.00 87.00 591 ILE A C 1
ATOM 4348 O O . ILE A 1 567 ? 8.023 13.685 -32.228 1.00 100.87 591 ILE A O 1
ATOM 4353 N N . PRO A 1 568 ? 8.352 11.458 -32.404 1.00 75.71 592 PRO A N 1
ATOM 4354 C CA . PRO A 1 568 ? 6.941 11.156 -32.151 1.00 72.27 592 PRO A CA 1
ATOM 4355 C C . PRO A 1 568 ? 6.522 11.592 -30.749 1.00 74.52 592 PRO A C 1
ATOM 4356 O O . PRO A 1 568 ? 7.206 11.286 -29.772 1.00 71.66 592 PRO A O 1
ATOM 4360 N N . ALA A 1 569 ? 5.404 12.304 -30.661 1.00 73.70 593 ALA A N 1
ATOM 4361 C CA . ALA A 1 569 ? 4.939 12.846 -29.391 1.00 85.48 593 ALA A CA 1
ATOM 4362 C C . ALA A 1 569 ? 4.580 11.729 -28.419 1.00 93.11 593 ALA A C 1
ATOM 4363 O O . ALA A 1 569 ? 4.674 11.902 -27.204 1.00 91.28 593 ALA A O 1
ATOM 4365 N N . SER A 1 570 ? 4.196 10.579 -28.969 1.00 95.73 594 SER A N 1
ATOM 4366 C CA . SER A 1 570 ? 3.798 9.413 -28.182 1.00 104.07 594 SER A CA 1
ATOM 4367 C C . SER A 1 570 ? 4.854 9.017 -27.150 1.00 100.40 594 SER A C 1
ATOM 4368 O O . SER A 1 570 ? 4.537 8.442 -26.103 1.00 107.91 594 SER A O 1
ATOM 4371 N N . LEU A 1 571 ? 6.106 9.356 -27.443 1.00 96.49 595 LEU A N 1
ATOM 4372 C CA . LEU A 1 571 ? 7.228 9.059 -26.559 1.00 94.52 595 LEU A CA 1
ATOM 4373 C C . LEU A 1 571 ? 7.079 9.698 -25.180 1.00 89.57 595 LEU A C 1
ATOM 4374 O O . LEU A 1 571 ? 7.848 9.401 -24.268 1.00 88.49 595 LEU A O 1
ATOM 4379 N N . LYS A 1 572 ? 6.101 10.588 -25.032 1.00 89.33 596 LYS A N 1
ATOM 4380 C CA . LYS A 1 572 ? 5.764 11.135 -23.723 1.00 88.89 596 LYS A CA 1
ATOM 4381 C C . LYS A 1 572 ? 5.430 10.032 -22.717 1.00 91.94 596 LYS A C 1
ATOM 4382 O O . LYS A 1 572 ? 5.540 10.230 -21.507 1.00 95.96 596 LYS A O 1
ATOM 4388 N N . SER A 1 573 ? 5.025 8.872 -23.231 1.00 88.58 597 SER A N 1
ATOM 4389 C CA . SER A 1 573 ? 4.562 7.770 -22.392 1.00 89.91 597 SER A CA 1
ATOM 4390 C C . SER A 1 573 ? 5.604 7.262 -21.393 1.00 99.75 597 SER A C 1
ATOM 4391 O O . SER A 1 573 ? 5.250 6.704 -20.353 1.00 115.01 597 SER A O 1
ATOM 4394 N N . LEU A 1 574 ? 6.883 7.450 -21.699 1.00 93.41 598 LEU A N 1
ATOM 4395 C CA . LEU A 1 574 ? 7.929 6.936 -20.820 1.00 106.54 598 LEU A CA 1
ATOM 4396 C C . LEU A 1 574 ? 8.581 8.040 -19.990 1.00 111.18 598 LEU A C 1
ATOM 4397 O O . LEU A 1 574 ? 9.371 8.834 -20.498 1.00 106.05 598 LEU A O 1
ATOM 4402 N N . SER A 1 575 ? 8.241 8.069 -18.703 1.00 107.34 599 SER A N 1
ATOM 4403 C CA . SER A 1 575 ? 8.778 9.051 -17.765 1.00 94.39 599 SER A CA 1
ATOM 4404 C C . SER A 1 575 ? 9.919 8.501 -16.909 1.00 91.14 599 SER A C 1
ATOM 4405 O O . SER A 1 575 ? 10.500 9.221 -16.096 1.00 80.63 599 SER A O 1
ATOM 4408 N N . LEU A 1 576 ? 10.237 7.226 -17.096 1.00 91.70 600 LEU A N 1
ATOM 4409 C CA . LEU A 1 576 ? 11.267 6.577 -16.297 1.00 89.75 600 LEU A CA 1
ATOM 4410 C C . LEU A 1 576 ? 12.660 6.749 -16.882 1.00 91.45 600 LEU A C 1
ATOM 4411 O O . LEU A 1 576 ? 13.635 6.256 -16.316 1.00 103.29 600 LEU A O 1
ATOM 4416 N N . LEU A 1 577 ? 12.760 7.441 -18.012 1.00 96.17 601 LEU A N 1
ATOM 4417 C CA . LEU A 1 577 ? 14.041 7.551 -18.700 1.00 87.34 601 LEU A CA 1
ATOM 4418 C C . LEU A 1 577 ? 15.025 8.426 -17.941 1.00 86.72 601 LEU A C 1
ATOM 4419 O O . LEU A 1 577 ? 14.749 9.590 -17.655 1.00 87.22 601 LEU A O 1
ATOM 4424 N N . ASN A 1 578 ? 16.156 7.832 -17.577 1.00 79.72 602 ASN A N 1
ATOM 4425 C CA . ASN A 1 578 ? 17.317 8.571 -17.099 1.00 86.26 602 ASN A CA 1
ATOM 4426 C C . ASN A 1 578 ? 18.211 9.066 -18.228 1.00 88.70 602 ASN A C 1
ATOM 4427 O O . ASN A 1 578 ? 18.877 10.094 -18.106 1.00 80.59 602 ASN A O 1
ATOM 4432 N N . THR A 1 579 ? 18.242 8.303 -19.317 1.00 99.49 603 THR A N 1
ATOM 4433 C CA . THR A 1 579 ? 19.080 8.627 -20.464 1.00 92.37 603 THR A CA 1
ATOM 4434 C C . THR A 1 579 ? 18.304 8.507 -21.771 1.00 77.50 603 THR A C 1
ATOM 4435 O O . THR A 1 579 ? 17.826 7.428 -22.121 1.00 73.76 603 THR A O 1
ATOM 4439 N N . PHE A 1 580 ? 18.171 9.619 -22.483 1.00 73.30 604 PHE A N 1
ATOM 4440 C CA . PHE A 1 580 ? 17.543 9.606 -23.795 1.00 71.54 604 PHE A CA 1
ATOM 4441 C C . PHE A 1 580 ? 18.547 10.128 -24.817 1.00 73.00 604 PHE A C 1
ATOM 4442 O O . PHE A 1 580 ? 18.813 11.329 -24.873 1.00 83.18 604 PHE A O 1
ATOM 4450 N N . ASP A 1 581 ? 19.088 9.243 -25.648 1.00 61.87 605 ASP A N 1
ATOM 4451 C CA . ASP A 1 581 ? 20.018 9.696 -26.672 1.00 73.60 605 ASP A CA 1
ATOM 4452 C C . ASP A 1 581 ? 19.421 9.456 -28.048 1.00 79.51 605 ASP A C 1
ATOM 4453 O O . ASP A 1 581 ? 19.412 8.332 -28.551 1.00 70.16 605 ASP A O 1
ATOM 4458 N N . ILE A 1 582 ? 18.936 10.533 -28.653 1.00 79.09 606 ILE A N 1
ATOM 4459 C CA . ILE A 1 582 ? 18.369 10.487 -29.992 1.00 72.04 606 ILE A CA 1
ATOM 4460 C C . ILE A 1 582 ? 19.363 11.033 -31.027 1.00 76.49 606 ILE A C 1
ATOM 4461 O O . ILE A 1 582 ? 19.090 11.064 -32.230 1.00 76.81 606 ILE A O 1
ATOM 4466 N N . SER A 1 583 ? 20.537 11.425 -30.537 1.00 76.03 607 SER A N 1
ATOM 4467 C CA . SER A 1 583 ? 21.495 12.220 -31.304 1.00 67.69 607 SER A CA 1
ATOM 4468 C C . SER A 1 583 ? 22.066 11.524 -32.531 1.00 73.86 607 SER A C 1
ATOM 4469 O O . SER A 1 583 ? 22.056 10.300 -32.625 1.00 67.98 607 SER A O 1
ATOM 4472 N N . ASP A 1 584 ? 22.568 12.333 -33.461 1.00 80.36 608 ASP A N 1
ATOM 4473 C CA . ASP A 1 584 ? 23.176 11.860 -34.704 1.00 78.26 608 ASP A CA 1
ATOM 4474 C C . ASP A 1 584 ? 22.213 11.040 -35.558 1.00 74.69 608 ASP A C 1
ATOM 4475 O O . ASP A 1 584 ? 22.404 9.840 -35.764 1.00 80.39 608 ASP A O 1
ATOM 4480 N N . ASN A 1 585 ? 21.180 11.713 -36.053 1.00 66.83 609 ASN A N 1
ATOM 4481 C CA . ASN A 1 585 ? 20.210 11.119 -36.964 1.00 67.62 609 ASN A CA 1
ATOM 4482 C C . ASN A 1 585 ? 19.715 12.146 -37.983 1.00 78.67 609 ASN A C 1
ATOM 4483 O O . ASN A 1 585 ? 20.294 13.222 -38.137 1.00 81.18 609 ASN A O 1
ATOM 4488 N N . LEU A 1 586 ? 18.664 11.788 -38.706 1.00 73.57 610 LEU A N 1
ATOM 4489 C CA . LEU A 1 586 ? 18.056 12.687 -39.679 1.00 60.52 610 LEU A CA 1
ATOM 4490 C C . LEU A 1 586 ? 16.825 13.434 -39.159 1.00 81.59 610 LEU A C 1
ATOM 4491 O O . LEU A 1 586 ? 16.143 14.112 -39.924 1.00 84.69 610 LEU A O 1
ATOM 4496 N N . LEU A 1 587 ? 16.541 13.290 -37.867 1.00 88.08 611 LEU A N 1
ATOM 4497 C CA . LEU A 1 587 ? 15.314 13.819 -37.264 1.00 81.12 611 LEU A CA 1
ATOM 4498 C C . LEU A 1 587 ? 15.040 15.293 -37.553 1.00 76.38 611 LEU A C 1
ATOM 4499 O O . LEU A 1 587 ? 15.902 16.147 -37.368 1.00 83.01 611 LEU A O 1
ATOM 4504 N N . THR A 1 588 ? 13.819 15.575 -37.996 1.00 78.80 612 THR A N 1
ATOM 4505 C CA . THR A 1 588 ? 13.420 16.927 -38.359 1.00 89.81 612 THR A CA 1
ATOM 4506 C C . THR A 1 588 ? 12.333 17.448 -37.424 1.00 89.43 612 THR A C 1
ATOM 4507 O O . THR A 1 588 ? 11.889 16.743 -36.521 1.00 94.27 612 THR A O 1
ATOM 4511 N N . GLY A 1 589 ? 11.908 18.686 -37.645 1.00 93.97 613 GLY A N 1
ATOM 4512 C CA . GLY A 1 589 ? 10.825 19.261 -36.872 1.00 73.59 613 GLY A CA 1
ATOM 4513 C C . GLY A 1 589 ? 11.209 19.680 -35.466 1.00 88.17 613 GLY A C 1
ATOM 4514 O O . GLY A 1 589 ? 12.354 19.522 -35.044 1.00 81.32 613 GLY A O 1
ATOM 4515 N N . THR A 1 590 ? 10.232 20.223 -34.747 1.00 91.61 614 THR A N 1
ATOM 4516 C CA . THR A 1 590 ? 10.418 20.722 -33.387 1.00 85.87 614 THR A CA 1
ATOM 4517 C C . THR A 1 590 ? 10.513 19.614 -32.344 1.00 93.45 614 THR A C 1
ATOM 4518 O O . THR A 1 590 ? 10.121 18.475 -32.594 1.00 104.89 614 THR A O 1
ATOM 4522 N N . ILE A 1 591 ? 11.054 19.956 -31.179 1.00 87.05 615 ILE A N 1
ATOM 4523 C CA . ILE A 1 591 ? 10.967 19.086 -30.012 1.00 93.31 615 ILE A CA 1
ATOM 4524 C C . ILE A 1 591 ? 9.578 19.234 -29.407 1.00 101.76 615 ILE A C 1
ATOM 4525 O O . ILE A 1 591 ? 9.172 20.343 -29.057 1.00 116.57 615 ILE A O 1
ATOM 4530 N N . PRO A 1 592 ? 8.839 18.123 -29.285 1.00 92.49 616 PRO A N 1
ATOM 4531 C CA . PRO A 1 592 ? 7.516 18.186 -28.652 1.00 97.97 616 PRO A CA 1
ATOM 4532 C C . PRO A 1 592 ? 7.622 18.629 -27.193 1.00 100.23 616 PRO A C 1
ATOM 4533 O O . PRO A 1 592 ? 8.409 18.068 -26.432 1.00 98.03 616 PRO A O 1
ATOM 4537 N N . GLY A 1 593 ? 6.830 19.627 -26.813 1.00 110.63 617 GLY A N 1
ATOM 4538 C CA . GLY A 1 593 ? 6.921 20.211 -25.488 1.00 113.46 617 GLY A CA 1
ATOM 4539 C C . GLY A 1 593 ? 6.507 19.267 -24.377 1.00 121.39 617 GLY A C 1
ATOM 4540 O O . GLY A 1 593 ? 7.171 19.181 -23.344 1.00 125.40 617 GLY A O 1
ATOM 4541 N N . GLU A 1 594 ? 5.411 18.547 -24.592 1.00 122.71 618 GLU A N 1
ATOM 4542 C CA . GLU A 1 594 ? 4.872 17.668 -23.562 1.00 115.17 618 GLU A CA 1
ATOM 4543 C C . GLU A 1 594 ? 5.665 16.371 -23.405 1.00 111.88 618 GLU A C 1
ATOM 4544 O O . GLU A 1 594 ? 5.488 15.652 -22.427 1.00 125.37 618 GLU A O 1
ATOM 4550 N N . LEU A 1 595 ? 6.535 16.073 -24.365 1.00 103.70 619 LEU A N 1
ATOM 4551 C CA . LEU A 1 595 ? 7.482 14.977 -24.202 1.00 103.33 619 LEU A CA 1
ATOM 4552 C C . LEU A 1 595 ? 8.574 15.422 -23.243 1.00 106.12 619 LEU A C 1
ATOM 4553 O O . LEU A 1 595 ? 8.969 14.686 -22.338 1.00 99.10 619 LEU A O 1
ATOM 4558 N N . LEU A 1 596 ? 9.058 16.641 -23.456 1.00 110.49 620 LEU A N 1
ATOM 4559 C CA . LEU A 1 596 ? 10.107 17.211 -22.626 1.00 106.16 620 LEU A CA 1
ATOM 4560 C C . LEU A 1 596 ? 9.576 17.450 -21.218 1.00 110.61 620 LEU A C 1
ATOM 4561 O O . LEU A 1 596 ? 10.332 17.426 -20.246 1.00 106.46 620 LEU A O 1
ATOM 4566 N N . ALA A 1 597 ? 8.270 17.685 -21.121 1.00 116.01 621 ALA A N 1
ATOM 4567 C CA . ALA A 1 597 ? 7.602 17.855 -19.833 1.00 115.33 621 ALA A CA 1
ATOM 4568 C C . ALA A 1 597 ? 7.358 16.519 -19.135 1.00 103.72 621 ALA A C 1
ATOM 4569 O O . ALA A 1 597 ? 7.610 16.387 -17.940 1.00 96.90 621 ALA A O 1
ATOM 4571 N N . SER A 1 598 ? 6.872 15.533 -19.886 1.00 106.78 622 SER A N 1
ATOM 4572 C CA . SER A 1 598 ? 6.552 14.218 -19.328 1.00 102.07 622 SER A CA 1
ATOM 4573 C C . SER A 1 598 ? 7.795 13.478 -18.848 1.00 101.27 622 SER A C 1
ATOM 4574 O O . SER A 1 598 ? 7.699 12.518 -18.086 1.00 110.51 622 SER A O 1
ATOM 4577 N N . LEU A 1 599 ? 8.962 13.921 -19.297 1.00 104.94 623 LEU A N 1
ATOM 4578 C CA . LEU A 1 599 ? 10.180 13.525 -18.622 1.00 111.05 623 LEU A CA 1
ATOM 4579 C C . LEU A 1 599 ? 10.370 14.642 -17.621 1.00 127.60 623 LEU A C 1
ATOM 4580 O O . LEU A 1 599 ? 10.738 15.757 -17.982 1.00 144.10 623 LEU A O 1
ATOM 4585 N N . LYS A 1 600 ? 10.120 14.339 -16.356 1.00 127.18 624 LYS A N 1
ATOM 4586 C CA . LYS A 1 600 ? 10.193 15.348 -15.315 1.00 124.72 624 LYS A CA 1
ATOM 4587 C C . LYS A 1 600 ? 11.511 15.135 -14.618 1.00 115.13 624 LYS A C 1
ATOM 4588 O O . LYS A 1 600 ? 12.398 15.987 -14.657 1.00 103.11 624 LYS A O 1
ATOM 4594 N N . ASN A 1 601 ? 11.639 13.972 -13.995 1.00 122.14 625 ASN A N 1
ATOM 4595 C CA . ASN A 1 601 ? 12.898 13.594 -13.395 1.00 128.06 625 ASN A CA 1
ATOM 4596 C C . ASN A 1 601 ? 13.635 12.641 -14.314 1.00 119.52 625 ASN A C 1
ATOM 4597 O O . ASN A 1 601 ? 13.277 11.471 -14.450 1.00 120.81 625 ASN A O 1
ATOM 4602 N N . MET A 1 602 ? 14.674 13.172 -14.943 1.00 110.59 626 MET A N 1
ATOM 4603 C CA . MET A 1 602 ? 15.586 12.396 -15.757 1.00 94.90 626 MET A CA 1
ATOM 4604 C C . MET A 1 602 ? 16.954 12.761 -15.227 1.00 91.11 626 MET A C 1
ATOM 4605 O O . MET A 1 602 ? 17.358 13.920 -15.287 1.00 95.65 626 MET A O 1
ATOM 4610 N N . GLN A 1 603 ? 17.659 11.781 -14.682 1.00 81.84 627 GLN A N 1
ATOM 4611 C CA . GLN A 1 603 ? 18.835 12.087 -13.883 1.00 83.50 627 GLN A CA 1
ATOM 4612 C C . GLN A 1 603 ? 20.158 12.265 -14.631 1.00 85.31 627 GLN A C 1
ATOM 4613 O O . GLN A 1 603 ? 21.104 12.808 -14.065 1.00 79.57 627 GLN A O 1
ATOM 4619 N N . LEU A 1 604 ? 20.240 11.829 -15.885 1.00 91.77 628 LEU A N 1
ATOM 4620 C CA . LEU A 1 604 ? 21.556 11.750 -16.519 1.00 79.25 628 LEU A CA 1
ATOM 4621 C C . LEU A 1 604 ? 21.790 12.509 -17.828 1.00 89.33 628 LEU A C 1
ATOM 4622 O O . LEU A 1 604 ? 22.401 13.577 -17.833 1.00 97.89 628 LEU A O 1
ATOM 4627 N N . TYR A 1 605 ? 21.298 11.955 -18.930 1.00 92.90 629 TYR A N 1
ATOM 4628 C CA . TYR A 1 605 ? 21.797 12.331 -20.250 1.00 80.70 629 TYR A CA 1
ATOM 4629 C C . TYR A 1 605 ? 20.665 12.566 -21.241 1.00 75.15 629 TYR A C 1
ATOM 4630 O O . TYR A 1 605 ? 19.895 11.655 -21.546 1.00 75.72 629 TYR A O 1
ATOM 4639 N N . LEU A 1 606 ? 20.565 13.794 -21.736 1.00 70.88 630 LEU A N 1
ATOM 4640 C CA . LEU A 1 606 ? 19.624 14.110 -22.800 1.00 84.34 630 LEU A CA 1
ATOM 4641 C C . LEU A 1 606 ? 20.403 14.630 -23.997 1.00 84.15 630 LEU A C 1
ATOM 4642 O O . LEU A 1 606 ? 20.962 15.727 -23.948 1.00 83.15 630 LEU A O 1
ATOM 4647 N N . ASN A 1 607 ? 20.445 13.850 -25.073 1.00 80.32 631 ASN A N 1
ATOM 4648 C CA . ASN A 1 607 ? 21.197 14.268 -26.248 1.00 79.30 631 ASN A CA 1
ATOM 4649 C C . ASN A 1 607 ? 20.383 14.213 -27.543 1.00 79.96 631 ASN A C 1
ATOM 4650 O O . ASN A 1 607 ? 20.076 13.138 -28.061 1.00 68.12 631 ASN A O 1
ATOM 4655 N N . PHE A 1 608 ? 20.046 15.391 -28.057 1.00 59.94 632 PHE A N 1
ATOM 4656 C CA . PHE A 1 608 ? 19.377 15.526 -29.345 1.00 60.54 632 PHE A CA 1
ATOM 4657 C C . PHE A 1 608 ? 20.337 15.932 -30.466 1.00 74.29 632 PHE A C 1
ATOM 4658 O O . PHE A 1 608 ? 19.910 16.170 -31.596 1.00 70.80 632 PHE A O 1
ATOM 4666 N N . SER A 1 609 ? 21.624 16.025 -30.145 1.00 71.76 633 SER A N 1
ATOM 4667 C CA . SER A 1 609 ? 22.589 16.696 -31.015 1.00 72.91 633 SER A CA 1
ATOM 4668 C C . SER A 1 609 ? 22.740 16.047 -32.383 1.00 78.71 633 SER A C 1
ATOM 4669 O O . SER A 1 609 ? 22.409 14.880 -32.566 1.00 89.22 633 SER A O 1
ATOM 4672 N N . ASN A 1 610 ? 23.225 16.830 -33.342 1.00 70.24 634 ASN A N 1
ATOM 4673 C CA . ASN A 1 610 ? 23.393 16.371 -34.717 1.00 79.00 634 ASN A CA 1
ATOM 4674 C C . ASN A 1 610 ? 22.093 15.852 -35.318 1.00 76.24 634 ASN A C 1
ATOM 4675 O O . ASN A 1 610 ? 21.948 14.662 -35.586 1.00 86.25 634 ASN A O 1
ATOM 4680 N N . ASN A 1 611 ? 21.142 16.758 -35.502 1.00 68.23 635 ASN A N 1
ATOM 4681 C CA . ASN A 1 611 ? 19.897 16.444 -36.186 1.00 78.12 635 ASN A CA 1
ATOM 4682 C C . ASN A 1 611 ? 19.409 17.669 -36.941 1.00 90.74 635 ASN A C 1
ATOM 4683 O O . ASN A 1 611 ? 20.026 18.730 -36.885 1.00 104.19 635 ASN A O 1
ATOM 4688 N N . LEU A 1 612 ? 18.295 17.520 -37.641 1.00 89.24 636 LEU A N 1
ATOM 4689 C CA . LEU A 1 612 ? 17.736 18.604 -38.435 1.00 86.09 636 LEU A CA 1
ATOM 4690 C C . LEU A 1 612 ? 16.678 19.392 -37.665 1.00 91.24 636 LEU A C 1
ATOM 4691 O O . LEU A 1 612 ? 15.986 20.230 -38.237 1.00 111.70 636 LEU A O 1
ATOM 4696 N N . LEU A 1 613 ? 16.549 19.093 -36.375 1.00 80.03 637 LEU A N 1
ATOM 4697 C CA . LEU A 1 613 ? 15.527 19.691 -35.512 1.00 90.53 637 LEU A CA 1
ATOM 4698 C C . LEU A 1 613 ? 15.496 21.219 -35.568 1.00 101.71 637 LEU A C 1
ATOM 4699 O O . LEU A 1 613 ? 16.527 21.875 -35.435 1.00 98.90 637 LEU A O 1
ATOM 4704 N N . THR A 1 614 ? 14.299 21.770 -35.756 1.00 72.57 638 THR A N 1
ATOM 4705 C CA . THR A 1 614 ? 14.113 23.211 -35.887 1.00 97.44 638 THR A CA 1
ATOM 4706 C C . THR A 1 614 ? 13.133 23.739 -34.849 1.00 109.73 638 THR A C 1
ATOM 4707 O O . THR A 1 614 ? 12.139 23.087 -34.540 1.00 120.34 638 THR A O 1
ATOM 4711 N N . GLY A 1 615 ? 13.409 24.923 -34.312 1.00 107.38 639 GLY A N 1
ATOM 4712 C CA . GLY A 1 615 ? 12.449 25.600 -33.462 1.00 99.70 639 GLY A CA 1
ATOM 4713 C C . GLY A 1 615 ? 13.099 26.397 -32.353 1.00 100.94 639 GLY A C 1
ATOM 4714 O O . GLY A 1 615 ? 14.313 26.568 -32.329 1.00 103.29 639 GLY A O 1
ATOM 4715 N N . THR A 1 616 ? 12.283 26.900 -31.435 1.00 100.30 640 THR A N 1
ATOM 4716 C CA . THR A 1 616 ? 12.799 27.463 -30.200 1.00 101.23 640 THR A CA 1
ATOM 4717 C C . THR A 1 616 ? 13.096 26.298 -29.270 1.00 94.18 640 THR A C 1
ATOM 4718 O O . THR A 1 616 ? 12.489 25.235 -29.398 1.00 93.57 640 THR A O 1
ATOM 4722 N N . ILE A 1 617 ? 14.031 26.483 -28.346 1.00 85.07 641 ILE A N 1
ATOM 4723 C CA . ILE A 1 617 ? 14.242 25.486 -27.306 1.00 89.29 641 ILE A CA 1
ATOM 4724 C C . ILE A 1 617 ? 13.052 25.532 -26.358 1.00 96.04 641 ILE A C 1
ATOM 4725 O O . ILE A 1 617 ? 12.801 26.559 -25.727 1.00 104.68 641 ILE A O 1
ATOM 4730 N N . PRO A 1 618 ? 12.309 24.418 -26.263 1.00 90.41 642 PRO A N 1
ATOM 4731 C CA . PRO A 1 618 ? 11.059 24.351 -25.498 1.00 96.22 642 PRO A CA 1
ATOM 4732 C C . PRO A 1 618 ? 11.238 24.788 -24.043 1.00 102.02 642 PRO A C 1
ATOM 4733 O O . PRO A 1 618 ? 12.215 24.400 -23.401 1.00 98.73 642 PRO A O 1
ATOM 4737 N N . LYS A 1 619 ? 10.302 25.589 -23.538 1.00 100.98 643 LYS A N 1
ATOM 4738 C CA . LYS A 1 619 ? 10.355 26.057 -22.157 1.00 97.88 643 LYS A CA 1
ATOM 4739 C C . LYS A 1 619 ? 10.239 24.886 -21.189 1.00 94.03 643 LYS A C 1
ATOM 4740 O O . LYS A 1 619 ? 10.685 24.968 -20.042 1.00 88.99 643 LYS A O 1
ATOM 4746 N N . GLU A 1 620 ? 9.650 23.792 -21.667 1.00 92.06 644 GLU A N 1
ATOM 4747 C CA . GLU A 1 620 ? 9.475 22.588 -20.860 1.00 98.41 644 GLU A CA 1
ATOM 4748 C C . GLU A 1 620 ? 10.804 21.928 -20.501 1.00 103.07 644 GLU A C 1
ATOM 4749 O O . GLU A 1 620 ? 10.838 20.984 -19.714 1.00 115.50 644 GLU A O 1
ATOM 4755 N N . LEU A 1 621 ? 11.894 22.416 -21.088 1.00 103.34 645 LEU A N 1
ATOM 4756 C CA . LEU A 1 621 ? 13.227 21.969 -20.703 1.00 104.30 645 LEU A CA 1
ATOM 4757 C C . LEU A 1 621 ? 13.518 22.430 -19.277 1.00 110.95 645 LEU A C 1
ATOM 4758 O O . LEU A 1 621 ? 14.371 21.867 -18.588 1.00 111.95 645 LEU A O 1
ATOM 4763 N N . GLY A 1 622 ? 12.801 23.462 -18.843 1.00 104.71 646 GLY A N 1
ATOM 4764 C CA . GLY A 1 622 ? 12.892 23.927 -17.474 1.00 99.26 646 GLY A CA 1
ATOM 4765 C C . GLY A 1 622 ? 12.295 22.915 -16.520 1.00 105.85 646 GLY A C 1
ATOM 4766 O O . GLY A 1 622 ? 12.810 22.707 -15.421 1.00 117.06 646 GLY A O 1
ATOM 4767 N N . LYS A 1 623 ? 11.210 22.275 -16.949 1.00 102.65 647 LYS A N 1
ATOM 4768 C CA . LYS A 1 623 ? 10.565 21.232 -16.158 1.00 101.70 647 LYS A CA 1
ATOM 4769 C C . LYS A 1 623 ? 11.511 20.062 -15.920 1.00 105.15 647 LYS A C 1
ATOM 4770 O O . LYS A 1 623 ? 11.327 19.278 -14.988 1.00 101.58 647 LYS A O 1
ATOM 4776 N N . LEU A 1 624 ? 12.529 19.946 -16.764 1.00 117.40 648 LEU A N 1
ATOM 4777 C CA . LEU A 1 624 ? 13.539 18.926 -16.557 1.00 120.00 648 LEU A CA 1
ATOM 4778 C C . LEU A 1 624 ? 14.492 19.392 -15.476 1.00 122.83 648 LEU A C 1
ATOM 4779 O O . LEU A 1 624 ? 15.181 20.401 -15.619 1.00 125.02 648 LEU A O 1
ATOM 4784 N N . GLU A 1 625 ? 14.524 18.634 -14.391 1.00 124.15 649 GLU A N 1
ATOM 4785 C CA . GLU A 1 625 ? 15.350 18.956 -13.246 1.00 122.62 649 GLU A CA 1
ATOM 4786 C C . GLU A 1 625 ? 16.160 17.712 -12.935 1.00 124.50 649 GLU A C 1
ATOM 4787 O O . GLU A 1 625 ? 15.875 16.636 -13.468 1.00 125.11 649 GLU A O 1
ATOM 4793 N N . MET A 1 626 ? 17.188 17.870 -12.110 1.00 115.09 650 MET A N 1
ATOM 4794 C CA . MET A 1 626 ? 18.071 16.767 -11.746 1.00 110.48 650 MET A CA 1
ATOM 4795 C C . MET A 1 626 ? 18.751 16.131 -12.960 1.00 113.92 650 MET A C 1
ATOM 4796 O O . MET A 1 626 ? 19.195 14.989 -12.895 1.00 120.00 650 MET A O 1
ATOM 4801 N N . VAL A 1 627 ? 18.852 16.874 -14.057 1.00 109.03 651 VAL A N 1
ATOM 4802 C CA . VAL A 1 627 ? 19.503 16.349 -15.251 1.00 102.04 651 VAL A CA 1
ATOM 4803 C C . VAL A 1 627 ? 20.928 16.877 -15.358 1.00 93.21 651 VAL A C 1
ATOM 4804 O O . VAL A 1 627 ? 21.172 18.078 -15.255 1.00 104.57 651 VAL A O 1
ATOM 4808 N N . GLN A 1 628 ? 21.872 15.961 -15.531 1.00 75.65 652 GLN A N 1
ATOM 4809 C CA . GLN A 1 628 ? 23.286 16.312 -15.515 1.00 79.08 652 GLN A CA 1
ATOM 4810 C C . GLN A 1 628 ? 23.830 16.867 -16.834 1.00 88.82 652 GLN A C 1
ATOM 4811 O O . GLN A 1 628 ? 24.620 17.812 -16.833 1.00 95.43 652 GLN A O 1
ATOM 4817 N N . GLU A 1 629 ? 23.411 16.285 -17.953 1.00 92.23 653 GLU A N 1
ATOM 4818 C CA . GLU A 1 629 ? 23.921 16.703 -19.258 1.00 91.90 653 GLU A CA 1
ATOM 4819 C C . GLU A 1 629 ? 22.804 16.976 -20.263 1.00 81.88 653 GLU A C 1
ATOM 4820 O O . GLU A 1 629 ? 21.884 16.173 -20.413 1.00 82.31 653 GLU A O 1
ATOM 4826 N N . ILE A 1 630 ? 22.886 18.115 -20.945 1.00 78.73 654 ILE A N 1
ATOM 4827 C CA . ILE A 1 630 ? 21.992 18.401 -22.063 1.00 83.09 654 ILE A CA 1
ATOM 4828 C C . ILE A 1 630 ? 22.784 18.820 -23.297 1.00 93.13 654 ILE A C 1
ATOM 4829 O O . ILE A 1 630 ? 23.429 19.869 -23.300 1.00 99.77 654 ILE A O 1
ATOM 4834 N N . ASP A 1 631 ? 22.740 18.004 -24.346 1.00 85.80 655 ASP A N 1
ATOM 4835 C CA . ASP A 1 631 ? 23.381 18.379 -25.599 1.00 80.01 655 ASP A CA 1
ATOM 4836 C C . ASP A 1 631 ? 22.346 18.559 -26.708 1.00 75.94 655 ASP A C 1
ATOM 4837 O O . ASP A 1 631 ? 21.790 17.587 -27.217 1.00 69.08 655 ASP A O 1
ATOM 4842 N N . LEU A 1 632 ? 22.086 19.812 -27.065 1.00 83.81 656 LEU A N 1
ATOM 4843 C CA . LEU A 1 632 ? 21.233 20.145 -28.205 1.00 89.95 656 LEU A CA 1
ATOM 4844 C C . LEU A 1 632 ? 22.015 20.533 -29.469 1.00 97.01 656 LEU A C 1
ATOM 4845 O O . LEU A 1 632 ? 21.426 20.942 -30.473 1.00 93.21 656 LEU A O 1
ATOM 4850 N N . SER A 1 633 ? 23.338 20.412 -29.407 1.00 96.19 657 SER A N 1
ATOM 4851 C CA . SER A 1 633 ? 24.227 21.011 -30.405 1.00 90.05 657 SER A CA 1
ATOM 4852 C C . SER A 1 633 ? 24.034 20.484 -31.823 1.00 86.44 657 SER A C 1
ATOM 4853 O O . SER A 1 633 ? 23.480 19.411 -32.028 1.00 92.55 657 SER A O 1
ATOM 4856 N N . ASN A 1 634 ? 24.480 21.273 -32.796 1.00 78.22 658 ASN A N 1
ATOM 4857 C CA . ASN A 1 634 ? 24.370 20.925 -34.212 1.00 77.72 658 ASN A CA 1
ATOM 4858 C C . ASN A 1 634 ? 22.929 20.655 -34.639 1.00 80.87 658 ASN A C 1
ATOM 4859 O O . ASN A 1 634 ? 22.569 19.536 -35.003 1.00 73.74 658 ASN A O 1
ATOM 4864 N N . ASN A 1 635 ? 22.108 21.696 -34.577 1.00 84.01 659 ASN A N 1
ATOM 4865 C CA . ASN A 1 635 ? 20.719 21.612 -34.992 1.00 66.99 659 ASN A CA 1
ATOM 4866 C C . ASN A 1 635 ? 20.266 22.933 -35.579 1.00 87.47 659 ASN A C 1
ATOM 4867 O O . ASN A 1 635 ? 21.049 23.874 -35.693 1.00 93.78 659 ASN A O 1
ATOM 4872 N N . LEU A 1 636 ? 18.999 22.992 -35.961 1.00 87.77 660 LEU A N 1
ATOM 4873 C CA . LEU A 1 636 ? 18.422 24.196 -36.547 1.00 95.38 660 LEU A CA 1
ATOM 4874 C C . LEU A 1 636 ? 17.676 25.090 -35.554 1.00 98.60 660 LEU A C 1
ATOM 4875 O O . LEU A 1 636 ? 16.979 26.018 -35.967 1.00 104.99 660 LEU A O 1
ATOM 4880 N N . PHE A 1 637 ? 17.791 24.784 -34.260 1.00 91.15 661 PHE A N 1
ATOM 4881 C CA . PHE A 1 637 ? 17.075 25.531 -33.221 1.00 75.51 661 PHE A CA 1
ATOM 4882 C C . PHE A 1 637 ? 17.258 27.039 -33.371 1.00 93.77 661 PHE A C 1
ATOM 4883 O O . PHE A 1 637 ? 18.367 27.525 -33.588 1.00 90.42 661 PHE A O 1
ATOM 4891 N N . SER A 1 638 ? 16.152 27.766 -33.250 1.00 103.01 662 SER A N 1
ATOM 4892 C CA . SER A 1 638 ? 16.067 29.132 -33.756 1.00 111.51 662 SER A CA 1
ATOM 4893 C C . SER A 1 638 ? 16.163 30.236 -32.706 1.00 127.35 662 SER A C 1
ATOM 4894 O O . SER A 1 638 ? 17.106 31.026 -32.714 1.00 142.36 662 SER A O 1
ATOM 4897 N N . GLY A 1 639 ? 15.182 30.295 -31.813 1.00 119.59 663 GLY A N 1
ATOM 4898 C CA . GLY A 1 639 ? 15.014 31.445 -30.944 1.00 119.57 663 GLY A CA 1
ATOM 4899 C C . GLY A 1 639 ? 16.009 31.588 -29.809 1.00 116.54 663 GLY A C 1
ATOM 4900 O O . GLY A 1 639 ? 17.035 30.911 -29.769 1.00 105.53 663 GLY A O 1
ATOM 4901 N N . SER A 1 640 ? 15.698 32.500 -28.892 1.00 122.05 664 SER A N 1
ATOM 4902 C CA . SER A 1 640 ? 16.533 32.771 -27.725 1.00 115.80 664 SER A CA 1
ATOM 4903 C C . SER A 1 640 ? 16.378 31.714 -26.632 1.00 108.40 664 SER A C 1
ATOM 4904 O O . SER A 1 640 ? 15.370 31.010 -26.576 1.00 111.33 664 SER A O 1
ATOM 4907 N N . ILE A 1 641 ? 17.387 31.607 -25.771 1.00 101.86 665 ILE A N 1
ATOM 4908 C CA . ILE A 1 641 ? 17.363 30.651 -24.667 1.00 116.67 665 ILE A CA 1
ATOM 4909 C C . ILE A 1 641 ? 16.245 30.951 -23.670 1.00 122.75 665 ILE A C 1
ATOM 4910 O O . ILE A 1 641 ? 16.165 32.057 -23.135 1.00 130.12 665 ILE A O 1
ATOM 4915 N N . PRO A 1 642 ? 15.375 29.961 -23.420 1.00 120.09 666 PRO A N 1
ATOM 4916 C CA . PRO A 1 642 ? 14.293 30.125 -22.445 1.00 126.46 666 PRO A CA 1
ATOM 4917 C C . PRO A 1 642 ? 14.828 30.330 -21.030 1.00 125.26 666 PRO A C 1
ATOM 4918 O O . PRO A 1 642 ? 15.685 29.569 -20.581 1.00 125.91 666 PRO A O 1
ATOM 4922 N N . ARG A 1 643 ? 14.320 31.345 -20.336 1.00 117.77 667 ARG A N 1
ATOM 4923 C CA . ARG A 1 643 ? 14.702 31.589 -18.951 1.00 106.11 667 ARG A CA 1
ATOM 4924 C C . ARG A 1 643 ? 14.106 30.492 -18.080 1.00 107.52 667 ARG A C 1
ATOM 4925 O O . ARG A 1 643 ? 14.541 30.263 -16.948 1.00 99.53 667 ARG A O 1
ATOM 4933 N N . SER A 1 644 ? 13.114 29.805 -18.640 1.00 112.53 668 SER A N 1
ATOM 4934 C CA . SER A 1 644 ? 12.389 28.743 -17.957 1.00 105.56 668 SER A CA 1
ATOM 4935 C C . SER A 1 644 ? 13.312 27.651 -17.433 1.00 94.78 668 SER A C 1
ATOM 4936 O O . SER A 1 644 ? 12.972 26.957 -16.475 1.00 112.06 668 SER A O 1
ATOM 4939 N N . LEU A 1 645 ? 14.484 27.513 -18.044 1.00 95.08 669 LEU A N 1
ATOM 4940 C CA . LEU A 1 645 ? 15.414 26.451 -17.666 1.00 114.97 669 LEU A CA 1
ATOM 4941 C C . LEU A 1 645 ? 16.368 26.857 -16.541 1.00 117.96 669 LEU A C 1
ATOM 4942 O O . LEU A 1 645 ? 17.309 26.133 -16.217 1.00 110.82 669 LEU A O 1
ATOM 4947 N N . GLN A 1 646 ? 16.122 28.022 -15.951 1.00 125.29 670 GLN A N 1
ATOM 4948 C CA . GLN A 1 646 ? 16.822 28.422 -14.732 1.00 126.96 670 GLN A CA 1
ATOM 4949 C C . GLN A 1 646 ? 16.549 27.427 -13.599 1.00 120.76 670 GLN A C 1
ATOM 4950 O O . GLN A 1 646 ? 17.206 27.464 -12.560 1.00 115.03 670 GLN A O 1
ATOM 4956 N N . ALA A 1 647 ? 15.575 26.544 -13.813 1.00 119.39 671 ALA A N 1
ATOM 4957 C CA . ALA A 1 647 ? 15.114 25.605 -12.796 1.00 110.55 671 ALA A CA 1
ATOM 4958 C C . ALA A 1 647 ? 15.887 24.283 -12.720 1.00 113.78 671 ALA A C 1
ATOM 4959 O O . ALA A 1 647 ? 15.632 23.478 -11.827 1.00 130.48 671 ALA A O 1
ATOM 4961 N N . CYS A 1 648 ? 16.819 24.043 -13.639 1.00 116.18 672 CYS A N 1
ATOM 4962 C CA . CYS A 1 648 ? 17.621 22.821 -13.547 1.00 129.18 672 CYS A CA 1
ATOM 4963 C C . CYS A 1 648 ? 19.000 23.111 -12.965 1.00 135.67 672 CYS A C 1
ATOM 4964 O O . CYS A 1 648 ? 19.863 23.682 -13.632 1.00 138.96 672 CYS A O 1
ATOM 4967 N N . LYS A 1 649 ? 19.198 22.700 -11.716 1.00 137.85 673 LYS A N 1
ATOM 4968 C CA . LYS A 1 649 ? 20.424 23.009 -10.988 1.00 139.61 673 LYS A CA 1
ATOM 4969 C C . LYS A 1 649 ? 21.437 21.869 -10.998 1.00 134.34 673 LYS A C 1
ATOM 4970 O O . LYS A 1 649 ? 22.548 22.016 -10.492 1.00 144.22 673 LYS A O 1
ATOM 4976 N N . ASN A 1 650 ? 21.055 20.732 -11.567 1.00 123.07 674 ASN A N 1
ATOM 4977 C CA . ASN A 1 650 ? 21.948 19.581 -11.604 1.00 119.59 674 ASN A CA 1
ATOM 4978 C C . ASN A 1 650 ? 22.723 19.510 -12.914 1.00 108.72 674 ASN A C 1
ATOM 4979 O O . ASN A 1 650 ? 23.457 18.555 -13.165 1.00 96.41 674 ASN A O 1
ATOM 4984 N N . VAL A 1 651 ? 22.551 20.527 -13.750 1.00 104.81 675 VAL A N 1
ATOM 4985 C CA . VAL A 1 651 ? 23.218 20.556 -15.040 1.00 100.26 675 VAL A CA 1
ATOM 4986 C C . VAL A 1 651 ? 24.718 20.738 -14.860 1.00 91.49 675 VAL A C 1
ATOM 4987 O O . VAL A 1 651 ? 25.170 21.705 -14.249 1.00 97.72 675 VAL A O 1
ATOM 4991 N N . PHE A 1 652 ? 25.482 19.796 -15.401 1.00 85.38 676 PHE A N 1
ATOM 4992 C CA . PHE A 1 652 ? 26.937 19.876 -15.394 1.00 88.12 676 PHE A CA 1
ATOM 4993 C C . PHE A 1 652 ? 27.438 20.382 -16.745 1.00 100.22 676 PHE A C 1
ATOM 4994 O O . PHE A 1 652 ? 28.072 21.432 -16.825 1.00 104.44 676 PHE A O 1
ATOM 5002 N N . THR A 1 653 ? 27.162 19.623 -17.801 1.00 100.77 677 THR A N 1
ATOM 5003 C CA . THR A 1 653 ? 27.520 20.040 -19.154 1.00 98.61 677 THR A CA 1
ATOM 5004 C C . THR A 1 653 ? 26.298 20.502 -19.949 1.00 83.09 677 THR A C 1
ATOM 5005 O O . THR A 1 653 ? 25.261 19.837 -19.965 1.00 77.96 677 THR A O 1
ATOM 5009 N N . LEU A 1 654 ? 26.427 21.650 -20.605 1.00 77.99 678 LEU A N 1
ATOM 5010 C CA . LEU A 1 654 ? 25.354 22.186 -21.433 1.00 81.38 678 LEU A CA 1
ATOM 5011 C C . LEU A 1 654 ? 25.918 22.597 -22.782 1.00 92.27 678 LEU A C 1
ATOM 5012 O O . LEU A 1 654 ? 26.750 23.501 -22.856 1.00 95.97 678 LEU A O 1
ATOM 5017 N N . ASP A 1 655 ? 25.473 21.938 -23.849 1.00 95.75 679 ASP A N 1
ATOM 5018 C CA . ASP A 1 655 ? 25.961 22.278 -25.179 1.00 85.32 679 ASP A CA 1
ATOM 5019 C C . ASP A 1 655 ? 24.831 22.720 -26.110 1.00 80.09 679 ASP A C 1
ATOM 5020 O O . ASP A 1 655 ? 24.037 21.906 -26.580 1.00 74.70 679 ASP A O 1
ATOM 5025 N N . PHE A 1 656 ? 24.774 24.021 -26.370 1.00 82.05 680 PHE A N 1
ATOM 5026 C CA . PHE A 1 656 ? 23.871 24.592 -27.367 1.00 70.58 680 PHE A CA 1
ATOM 5027 C C . PHE A 1 656 ? 24.570 24.945 -28.680 1.00 77.62 680 PHE A C 1
ATOM 5028 O O . PHE A 1 656 ? 23.966 25.537 -29.576 1.00 80.45 680 PHE A O 1
ATOM 5036 N N . SER A 1 657 ? 25.848 24.595 -28.777 1.00 75.80 681 SER A N 1
ATOM 5037 C CA . SER A 1 657 ? 26.700 25.060 -29.869 1.00 83.62 681 SER A CA 1
ATOM 5038 C C . SER A 1 657 ? 26.215 24.606 -31.239 1.00 88.26 681 SER A C 1
ATOM 5039 O O . SER A 1 657 ? 25.440 23.659 -31.347 1.00 80.86 681 SER A O 1
ATOM 5042 N N . GLN A 1 658 ? 26.661 25.312 -32.275 1.00 89.70 682 GLN A N 1
ATOM 5043 C CA . GLN A 1 658 ? 26.313 24.994 -33.657 1.00 82.46 682 GLN A CA 1
ATOM 5044 C C . GLN A 1 658 ? 24.803 25.059 -33.855 1.00 80.55 682 GLN A C 1
ATOM 5045 O O . GLN A 1 658 ? 24.148 24.044 -34.082 1.00 81.77 682 GLN A O 1
ATOM 5051 N N . ASN A 1 659 ? 24.256 26.265 -33.755 1.00 74.88 683 ASN A N 1
ATOM 5052 C CA . ASN A 1 659 ? 22.821 26.475 -33.897 1.00 76.09 683 ASN A CA 1
ATOM 5053 C C . ASN A 1 659 ? 22.512 27.893 -34.355 1.00 90.81 683 ASN A C 1
ATOM 5054 O O . ASN A 1 659 ? 23.416 28.708 -34.542 1.00 101.93 683 ASN A O 1
ATOM 5059 N N . ASN A 1 660 ? 21.228 28.177 -34.539 1.00 76.71 684 ASN A N 1
ATOM 5060 C CA . ASN A 1 660 ? 20.774 29.507 -34.936 1.00 104.61 684 ASN A CA 1
ATOM 5061 C C . ASN A 1 660 ? 20.313 30.398 -33.780 1.00 92.92 684 ASN A C 1
ATOM 5062 O O . ASN A 1 660 ? 19.774 31.483 -34.007 1.00 91.42 684 ASN A O 1
ATOM 5067 N N . LEU A 1 661 ? 20.504 29.926 -32.550 1.00 91.66 685 LEU A N 1
ATOM 5068 C CA . LEU A 1 661 ? 20.055 30.654 -31.363 1.00 101.60 685 LEU A CA 1
ATOM 5069 C C . LEU A 1 661 ? 20.574 32.090 -31.352 1.00 108.98 685 LEU A C 1
ATOM 5070 O O . LEU A 1 661 ? 21.709 32.356 -31.747 1.00 107.66 685 LEU A O 1
ATOM 5075 N N . SER A 1 662 ? 19.729 33.008 -30.899 1.00 113.33 686 SER A N 1
ATOM 5076 C CA . SER A 1 662 ? 20.034 34.430 -30.956 1.00 115.34 686 SER A CA 1
ATOM 5077 C C . SER A 1 662 ? 19.608 35.147 -29.681 1.00 118.11 686 SER A C 1
ATOM 5078 O O . SER A 1 662 ? 19.216 34.516 -28.700 1.00 113.53 686 SER A O 1
ATOM 5081 N N . GLY A 1 663 ? 19.697 36.473 -29.702 1.00 116.39 687 GLY A N 1
ATOM 5082 C CA . GLY A 1 663 ? 19.310 37.282 -28.564 1.00 108.73 687 GLY A CA 1
ATOM 5083 C C . GLY A 1 663 ? 20.363 37.275 -27.476 1.00 111.98 687 GLY A C 1
ATOM 5084 O O . GLY A 1 663 ? 21.407 36.638 -27.612 1.00 112.44 687 GLY A O 1
ATOM 5085 N N . HIS A 1 664 ? 20.082 37.989 -26.391 1.00 114.58 688 HIS A N 1
ATOM 5086 C CA . HIS A 1 664 ? 21.000 38.072 -25.264 1.00 116.64 688 HIS A CA 1
ATOM 5087 C C . HIS A 1 664 ? 21.007 36.764 -24.483 1.00 111.25 688 HIS A C 1
ATOM 5088 O O . HIS A 1 664 ? 19.971 36.118 -24.332 1.00 107.11 688 HIS A O 1
ATOM 5095 N N . ILE A 1 665 ? 22.179 36.373 -23.995 1.00 112.24 689 ILE A N 1
ATOM 5096 C CA . ILE A 1 665 ? 22.271 35.248 -23.078 1.00 117.24 689 ILE A CA 1
ATOM 5097 C C . ILE A 1 665 ? 21.759 35.700 -21.720 1.00 121.46 689 ILE A C 1
ATOM 5098 O O . ILE A 1 665 ? 22.357 36.573 -21.091 1.00 126.36 689 ILE A O 1
ATOM 5103 N N . PRO A 1 666 ? 20.641 35.116 -21.264 1.00 125.22 690 PRO A N 1
ATOM 5104 C CA . PRO A 1 666 ? 20.058 35.522 -19.982 1.00 135.18 690 PRO A CA 1
ATOM 5105 C C . PRO A 1 666 ? 20.943 35.153 -18.793 1.00 135.95 690 PRO A C 1
ATOM 5106 O O . PRO A 1 666 ? 21.408 34.019 -18.685 1.00 134.64 690 PRO A O 1
ATOM 5110 N N . ASP A 1 667 ? 21.162 36.120 -17.909 1.00 137.78 691 ASP A N 1
ATOM 5111 C CA . ASP A 1 667 ? 21.929 35.913 -16.689 1.00 145.03 691 ASP A CA 1
ATOM 5112 C C . ASP A 1 667 ? 21.035 35.159 -15.713 1.00 152.83 691 ASP A C 1
ATOM 5113 O O . ASP A 1 667 ? 21.485 34.309 -14.925 1.00 150.04 691 ASP A O 1
ATOM 5118 N N . GLU A 1 668 ? 19.749 35.484 -15.802 1.00 157.72 692 GLU A N 1
ATOM 5119 C CA . GLU A 1 668 ? 18.713 34.924 -14.951 1.00 151.64 692 GLU A CA 1
ATOM 5120 C C . GLU A 1 668 ? 18.669 33.403 -15.051 1.00 144.93 692 GLU A C 1
ATOM 5121 O O . GLU A 1 668 ? 18.388 32.717 -14.069 1.00 143.44 692 GLU A O 1
ATOM 5127 N N . VAL A 1 669 ? 18.953 32.880 -16.238 1.00 149.43 693 VAL A N 1
ATOM 5128 C CA . VAL A 1 669 ? 18.908 31.440 -16.461 1.00 143.54 693 VAL A CA 1
ATOM 5129 C C . VAL A 1 669 ? 20.158 30.740 -15.927 1.00 128.41 693 VAL A C 1
ATOM 5130 O O . VAL A 1 669 ? 20.111 29.562 -15.573 1.00 120.75 693 VAL A O 1
ATOM 5134 N N . PHE A 1 670 ? 21.279 31.434 -15.912 1.00 128.30 694 PHE A N 1
ATOM 5135 C CA . PHE A 1 670 ? 22.499 30.803 -15.456 1.00 126.03 694 PHE A CA 1
ATOM 5136 C C . PHE A 1 670 ? 22.719 30.958 -13.981 1.00 133.39 694 PHE A C 1
ATOM 5137 O O . PHE A 1 670 ? 23.638 30.375 -13.430 1.00 133.13 694 PHE A O 1
ATOM 5145 N N . GLN A 1 671 ? 21.894 31.756 -13.331 1.00 137.10 695 GLN A N 1
ATOM 5146 C CA . GLN A 1 671 ? 22.050 31.904 -11.903 1.00 133.70 695 GLN A CA 1
ATOM 5147 C C . GLN A 1 671 ? 21.779 30.542 -11.326 1.00 126.29 695 GLN A C 1
ATOM 5148 O O . GLN A 1 671 ? 22.495 30.061 -10.463 1.00 117.81 695 GLN A O 1
ATOM 5154 N N . GLY A 1 672 ? 20.747 29.909 -11.856 1.00 129.36 696 GLY A N 1
ATOM 5155 C CA . GLY A 1 672 ? 20.353 28.599 -11.407 1.00 131.19 696 GLY A CA 1
ATOM 5156 C C . GLY A 1 672 ? 21.419 27.565 -11.649 1.00 129.57 696 GLY A C 1
ATOM 5157 O O . GLY A 1 672 ? 21.677 26.740 -10.793 1.00 133.79 696 GLY A O 1
ATOM 5158 N N . MET A 1 673 ? 22.060 27.616 -12.804 1.00 130.11 697 MET A N 1
ATOM 5159 C CA . MET A 1 673 ? 23.034 26.598 -13.137 1.00 137.19 697 MET A CA 1
ATOM 5160 C C . MET A 1 673 ? 24.385 26.883 -12.546 1.00 162.09 697 MET A C 1
ATOM 5161 O O . MET A 1 673 ? 25.346 27.097 -13.250 1.00 171.91 697 MET A O 1
ATOM 5166 N N . ASP A 1 674 ? 24.458 26.873 -11.236 1.00 172.46 698 ASP A N 1
ATOM 5167 C CA . ASP A 1 674 ? 25.710 27.079 -10.542 1.00 181.72 698 ASP A CA 1
ATOM 5168 C C . ASP A 1 674 ? 26.689 25.948 -10.796 1.00 168.55 698 ASP A C 1
ATOM 5169 O O . ASP A 1 674 ? 27.889 26.157 -10.894 1.00 173.99 698 ASP A O 1
ATOM 5174 N N . MET A 1 675 ? 26.153 24.741 -10.878 1.00 150.51 699 MET A N 1
ATOM 5175 C CA . MET A 1 675 ? 26.929 23.510 -10.944 1.00 140.90 699 MET A CA 1
ATOM 5176 C C . MET A 1 675 ? 27.737 23.236 -12.212 1.00 129.40 699 MET A C 1
ATOM 5177 O O . MET A 1 675 ? 28.578 22.356 -12.227 1.00 124.95 699 MET A O 1
ATOM 5182 N N . ILE A 1 676 ? 27.480 23.970 -13.275 1.00 121.76 700 ILE A N 1
ATOM 5183 C CA . ILE A 1 676 ? 28.045 23.661 -14.572 1.00 110.19 700 ILE A CA 1
ATOM 5184 C C . ILE A 1 676 ? 29.555 23.546 -14.632 1.00 104.39 700 ILE A C 1
ATOM 5185 O O . ILE A 1 676 ? 30.271 24.369 -14.099 1.00 109.37 700 ILE A O 1
ATOM 5190 N N . ILE A 1 677 ? 30.029 22.509 -15.309 1.00 97.43 701 ILE A N 1
ATOM 5191 C CA . ILE A 1 677 ? 31.451 22.273 -15.458 1.00 93.39 701 ILE A CA 1
ATOM 5192 C C . ILE A 1 677 ? 31.922 22.663 -16.831 1.00 102.63 701 ILE A C 1
ATOM 5193 O O . ILE A 1 677 ? 32.895 23.390 -16.974 1.00 104.06 701 ILE A O 1
ATOM 5198 N N . SER A 1 678 ? 31.219 22.180 -17.849 1.00 108.32 702 SER A N 1
ATOM 5199 C CA . SER A 1 678 ? 31.486 22.631 -19.212 1.00 96.23 702 SER A CA 1
ATOM 5200 C C . SER A 1 678 ? 30.281 23.339 -19.829 1.00 80.72 702 SER A C 1
ATOM 5201 O O . SER A 1 678 ? 29.151 22.869 -19.717 1.00 78.16 702 SER A O 1
ATOM 5204 N N . LEU A 1 679 ? 30.526 24.469 -20.485 1.00 86.96 703 LEU A N 1
ATOM 5205 C CA . LEU A 1 679 ? 29.458 25.212 -21.146 1.00 98.08 703 LEU A CA 1
ATOM 5206 C C . LEU A 1 679 ? 29.848 25.630 -22.562 1.00 108.39 703 LEU A C 1
ATOM 5207 O O . LEU A 1 679 ? 30.800 26.388 -22.749 1.00 115.32 703 LEU A O 1
ATOM 5212 N N . ASN A 1 680 ? 29.114 25.135 -23.557 1.00 109.67 704 ASN A N 1
ATOM 5213 C CA . ASN A 1 680 ? 29.388 25.489 -24.947 1.00 94.88 704 ASN A CA 1
ATOM 5214 C C . ASN A 1 680 ? 28.247 26.285 -25.582 1.00 84.52 704 ASN A C 1
ATOM 5215 O O . ASN A 1 680 ? 27.200 25.730 -25.913 1.00 78.70 704 ASN A O 1
ATOM 5220 N N . LEU A 1 681 ? 28.455 27.588 -25.746 1.00 87.18 705 LEU A N 1
ATOM 5221 C CA . LEU A 1 681 ? 27.525 28.439 -26.487 1.00 96.44 705 LEU A CA 1
ATOM 5222 C C . LEU A 1 681 ? 28.001 28.740 -27.902 1.00 99.25 705 LEU A C 1
ATOM 5223 O O . LEU A 1 681 ? 27.368 29.512 -28.623 1.00 100.16 705 LEU A O 1
ATOM 5228 N N . SER A 1 682 ? 29.127 28.142 -28.281 1.00 102.53 706 SER A N 1
ATOM 5229 C CA . SER A 1 682 ? 29.851 28.513 -29.499 1.00 95.44 706 SER A CA 1
ATOM 5230 C C . SER A 1 682 ? 29.038 28.411 -30.783 1.00 89.96 706 SER A C 1
ATOM 5231 O O . SER A 1 682 ? 28.125 27.596 -30.889 1.00 91.22 706 SER A O 1
ATOM 5234 N N . ARG A 1 683 ? 29.380 29.261 -31.747 1.00 93.47 707 ARG A N 1
ATOM 5235 C CA . ARG A 1 683 ? 28.759 29.251 -33.069 1.00 97.38 707 ARG A CA 1
ATOM 5236 C C . ARG A 1 683 ? 27.251 29.471 -33.015 1.00 89.98 707 ARG A C 1
ATOM 5237 O O . ARG A 1 683 ? 26.462 28.585 -33.345 1.00 79.55 707 ARG A O 1
ATOM 5245 N N . ASN A 1 684 ? 26.871 30.670 -32.588 1.00 90.78 708 ASN A N 1
ATOM 5246 C CA . ASN A 1 684 ? 25.481 31.098 -32.553 1.00 86.34 708 ASN A CA 1
ATOM 5247 C C . ASN A 1 684 ? 25.384 32.600 -32.798 1.00 100.49 708 ASN A C 1
ATOM 5248 O O . ASN A 1 684 ? 26.394 33.273 -33.000 1.00 111.09 708 ASN A O 1
ATOM 5253 N N . SER A 1 685 ? 24.164 33.120 -32.780 1.00 104.65 709 SER A N 1
ATOM 5254 C CA . SER A 1 685 ? 23.923 34.534 -33.050 1.00 105.86 709 SER A CA 1
ATOM 5255 C C . SER A 1 685 ? 23.850 35.392 -31.785 1.00 110.34 709 SER A C 1
ATOM 5256 O O . SER A 1 685 ? 23.507 36.573 -31.860 1.00 112.47 709 SER A O 1
ATOM 5259 N N . PHE A 1 686 ? 24.158 34.793 -30.635 1.00 108.66 710 PHE A N 1
ATOM 5260 C CA . PHE A 1 686 ? 23.989 35.446 -29.334 1.00 109.03 710 PHE A CA 1
ATOM 5261 C C . PHE A 1 686 ? 24.614 36.835 -29.272 1.00 116.60 710 PHE A C 1
ATOM 5262 O O . PHE A 1 686 ? 25.787 37.014 -29.591 1.00 121.70 710 PHE A O 1
ATOM 5270 N N . SER A 1 687 ? 23.821 37.808 -28.837 1.00 121.25 711 SER A N 1
ATOM 5271 C CA . SER A 1 687 ? 24.282 39.184 -28.715 1.00 131.68 711 SER A CA 1
ATOM 5272 C C . SER A 1 687 ? 24.245 39.639 -27.259 1.00 138.33 711 SER A C 1
ATOM 5273 O O . SER A 1 687 ? 23.936 38.855 -26.362 1.00 140.28 711 SER A O 1
ATOM 5276 N N . GLY A 1 688 ? 24.573 40.905 -27.025 1.00 138.20 712 GLY A N 1
ATOM 5277 C CA . GLY A 1 688 ? 24.573 41.447 -25.679 1.00 138.38 712 GLY A CA 1
ATOM 5278 C C . GLY A 1 688 ? 25.837 41.103 -24.917 1.00 130.23 712 GLY A C 1
ATOM 5279 O O . GLY A 1 688 ? 26.762 40.509 -25.468 1.00 122.79 712 GLY A O 1
ATOM 5280 N N . GLU A 1 689 ? 25.873 41.472 -23.642 1.00 135.00 713 GLU A N 1
ATOM 5281 C CA . GLU A 1 689 ? 27.060 41.267 -22.819 1.00 138.23 713 GLU A CA 1
ATOM 5282 C C . GLU A 1 689 ? 27.237 39.810 -22.408 1.00 127.02 713 GLU A C 1
ATOM 5283 O O . GLU A 1 689 ? 26.421 38.949 -22.740 1.00 127.90 713 GLU A O 1
ATOM 5289 N N . ILE A 1 690 ? 28.316 39.548 -21.680 1.00 116.99 714 ILE A N 1
ATOM 5290 C CA . ILE A 1 690 ? 28.555 38.240 -21.091 1.00 109.36 714 ILE A CA 1
ATOM 5291 C C . ILE A 1 690 ? 28.055 38.263 -19.654 1.00 130.32 714 ILE A C 1
ATOM 5292 O O . ILE A 1 690 ? 28.426 39.150 -18.883 1.00 135.23 714 ILE A O 1
ATOM 5297 N N . PRO A 1 691 ? 27.202 37.293 -19.293 1.00 141.37 715 PRO A N 1
ATOM 5298 C CA . PRO A 1 691 ? 26.587 37.225 -17.962 1.00 148.28 715 PRO A CA 1
ATOM 5299 C C . PRO A 1 691 ? 27.613 37.280 -16.832 1.00 151.15 715 PRO A C 1
ATOM 5300 O O . PRO A 1 691 ? 28.590 36.531 -16.841 1.00 149.57 715 PRO A O 1
ATOM 5304 N N . GLN A 1 692 ? 27.379 38.163 -15.865 1.00 145.72 716 GLN A N 1
ATOM 5305 C CA . GLN A 1 692 ? 28.286 38.327 -14.736 1.00 130.67 716 GLN A CA 1
ATOM 5306 C C . GLN A 1 692 ? 28.243 37.119 -13.808 1.00 120.05 716 GLN A C 1
ATOM 5307 O O . GLN A 1 692 ? 29.160 36.906 -13.015 1.00 122.03 716 GLN A O 1
ATOM 5313 N N . SER A 1 693 ? 27.178 36.328 -13.915 1.00 115.21 717 SER A N 1
ATOM 5314 C CA . SER A 1 693 ? 27.020 35.144 -13.076 1.00 114.67 717 SER A CA 1
ATOM 5315 C C . SER A 1 693 ? 27.982 34.035 -13.474 1.00 117.32 717 SER A C 1
ATOM 5316 O O . SER A 1 693 ? 28.123 33.043 -12.760 1.00 126.95 717 SER A O 1
ATOM 5319 N N . PHE A 1 694 ? 28.634 34.198 -14.620 1.00 120.48 718 PHE A N 1
ATOM 5320 C CA . PHE A 1 694 ? 29.673 33.266 -15.037 1.00 132.54 718 PHE A CA 1
ATOM 5321 C C . PHE A 1 694 ? 30.808 33.287 -14.021 1.00 137.66 718 PHE A C 1
ATOM 5322 O O . PHE A 1 694 ? 31.490 32.284 -13.812 1.00 136.25 718 PHE A O 1
ATOM 5330 N N . GLY A 1 695 ? 30.997 34.441 -13.389 1.00 143.57 719 GLY A N 1
ATOM 5331 C CA . GLY A 1 695 ? 31.989 34.584 -12.342 1.00 146.70 719 GLY A CA 1
ATOM 5332 C C . GLY A 1 695 ? 31.563 33.882 -11.069 1.00 144.73 719 GLY A C 1
ATOM 5333 O O . GLY A 1 695 ? 32.398 33.533 -10.236 1.00 137.39 719 GLY A O 1
ATOM 5334 N N . ASN A 1 696 ? 30.259 33.672 -10.923 1.00 149.95 720 ASN A N 1
ATOM 5335 C CA . ASN A 1 696 ? 29.717 32.977 -9.760 1.00 153.25 720 ASN A CA 1
ATOM 5336 C C . ASN A 1 696 ? 29.719 31.461 -9.931 1.00 152.35 720 ASN A C 1
ATOM 5337 O O . ASN A 1 696 ? 29.258 30.730 -9.055 1.00 159.23 720 ASN A O 1
ATOM 5342 N N . MET A 1 697 ? 30.241 30.990 -11.059 1.00 147.66 721 MET A N 1
ATOM 5343 C CA . MET A 1 697 ? 30.326 29.556 -11.303 1.00 151.27 721 MET A CA 1
ATOM 5344 C C . MET A 1 697 ? 31.677 29.033 -10.836 1.00 147.54 721 MET A C 1
ATOM 5345 O O . MET A 1 697 ? 32.707 29.306 -11.448 1.00 149.75 721 MET A O 1
ATOM 5350 N N . THR A 1 698 ? 31.663 28.267 -9.751 1.00 142.30 722 THR A N 1
ATOM 5351 C CA . THR A 1 698 ? 32.894 27.756 -9.161 1.00 134.51 722 THR A CA 1
ATOM 5352 C C . THR A 1 698 ? 33.414 26.505 -9.860 1.00 129.68 722 THR A C 1
ATOM 5353 O O . THR A 1 698 ? 34.614 26.240 -9.855 1.00 127.24 722 THR A O 1
ATOM 5357 N N . HIS A 1 699 ? 32.508 25.737 -10.455 1.00 132.10 723 HIS A N 1
ATOM 5358 C CA . HIS A 1 699 ? 32.874 24.470 -11.081 1.00 134.06 723 HIS A CA 1
ATOM 5359 C C . HIS A 1 699 ? 33.139 24.592 -12.580 1.00 130.49 723 HIS A C 1
ATOM 5360 O O . HIS A 1 699 ? 33.428 23.595 -13.245 1.00 127.97 723 HIS A O 1
ATOM 5367 N N . LEU A 1 700 ? 33.038 25.807 -13.111 1.00 122.65 724 LEU A N 1
ATOM 5368 C CA . LEU A 1 700 ? 33.267 26.023 -14.533 1.00 114.31 724 LEU A CA 1
ATOM 5369 C C . LEU A 1 700 ? 34.719 25.714 -14.880 1.00 118.98 724 LEU A C 1
ATOM 5370 O O . LEU A 1 700 ? 35.644 26.260 -14.279 1.00 126.74 724 LEU A O 1
ATOM 5375 N N . VAL A 1 701 ? 34.907 24.832 -15.855 1.00 112.09 725 VAL A N 1
ATOM 5376 C CA . VAL A 1 701 ? 36.235 24.462 -16.322 1.00 108.05 725 VAL A CA 1
ATOM 5377 C C . VAL A 1 701 ? 36.456 24.989 -17.732 1.00 120.88 725 VAL A C 1
ATOM 5378 O O . VAL A 1 701 ? 37.352 25.798 -17.972 1.00 128.49 725 VAL A O 1
ATOM 5382 N N . SER A 1 702 ? 35.639 24.511 -18.666 1.00 119.01 726 SER A N 1
ATOM 5383 C CA . SER A 1 702 ? 35.703 24.968 -20.049 1.00 106.82 726 SER A CA 1
ATOM 5384 C C . SER A 1 702 ? 34.489 25.818 -20.428 1.00 90.45 726 SER A C 1
ATOM 5385 O O . SER A 1 702 ? 33.347 25.378 -20.305 1.00 91.73 726 SER A O 1
ATOM 5388 N N . LEU A 1 703 ? 34.747 27.041 -20.880 1.00 83.32 727 LEU A N 1
ATOM 5389 C CA . LEU A 1 703 ? 33.687 27.937 -21.332 1.00 91.44 727 LEU A CA 1
ATOM 5390 C C . LEU A 1 703 ? 33.938 28.397 -22.766 1.00 106.78 727 LEU A C 1
ATOM 5391 O O . LEU A 1 703 ? 34.917 29.091 -23.037 1.00 112.68 727 LEU A O 1
ATOM 5396 N N . ASP A 1 704 ? 33.054 28.016 -23.683 1.00 103.46 728 ASP A N 1
ATOM 5397 C CA . ASP A 1 704 ? 33.221 28.398 -25.079 1.00 105.53 728 ASP A CA 1
ATOM 5398 C C . ASP A 1 704 ? 32.111 29.342 -25.541 1.00 102.58 728 ASP A C 1
ATOM 5399 O O . ASP A 1 704 ? 30.975 28.923 -25.768 1.00 101.17 728 ASP A O 1
ATOM 5404 N N . LEU A 1 705 ? 32.456 30.618 -25.679 1.00 101.26 729 LEU A N 1
ATOM 5405 C CA . LEU A 1 705 ? 31.552 31.625 -26.229 1.00 105.06 729 LEU A CA 1
ATOM 5406 C C . LEU A 1 705 ? 31.852 31.976 -27.687 1.00 108.75 729 LEU A C 1
ATOM 5407 O O . LEU A 1 705 ? 31.218 32.864 -28.260 1.00 109.54 729 LEU A O 1
ATOM 5412 N N . SER A 1 706 ? 32.829 31.288 -28.270 1.00 110.85 730 SER A N 1
ATOM 5413 C CA . SER A 1 706 ? 33.378 31.650 -29.580 1.00 105.38 730 SER A CA 1
ATOM 5414 C C . SER A 1 706 ? 32.343 31.688 -30.699 1.00 99.05 730 SER A C 1
ATOM 5415 O O . SER A 1 706 ? 31.337 30.984 -30.650 1.00 86.19 730 SER A O 1
ATOM 5418 N N . SER A 1 707 ? 32.607 32.532 -31.697 1.00 99.12 731 SER A N 1
ATOM 5419 C CA . SER A 1 707 ? 31.734 32.702 -32.859 1.00 89.28 731 SER A CA 1
ATOM 5420 C C . SER A 1 707 ? 30.341 33.183 -32.466 1.00 92.94 731 SER A C 1
ATOM 5421 O O . SER A 1 707 ? 29.355 32.461 -32.620 1.00 85.61 731 SER A O 1
ATOM 5424 N N . ASN A 1 708 ? 30.273 34.410 -31.959 1.00 98.21 732 ASN A N 1
ATOM 5425 C CA . ASN A 1 708 ? 29.005 35.024 -31.580 1.00 95.65 732 ASN A CA 1
ATOM 5426 C C . ASN A 1 708 ? 28.978 36.532 -31.819 1.00 100.26 732 ASN A C 1
ATOM 5427 O O . ASN A 1 708 ? 29.954 37.122 -32.284 1.00 102.71 732 ASN A O 1
ATOM 5432 N N . ASN A 1 709 ? 27.838 37.140 -31.510 1.00 105.89 733 ASN A N 1
ATOM 5433 C CA . ASN A 1 709 ? 27.656 38.583 -31.628 1.00 117.00 733 ASN A CA 1
ATOM 5434 C C . ASN A 1 709 ? 27.869 39.352 -30.323 1.00 117.42 733 ASN A C 1
ATOM 5435 O O . ASN A 1 709 ? 27.577 40.546 -30.256 1.00 122.48 733 ASN A O 1
ATOM 5440 N N . LEU A 1 710 ? 28.346 38.660 -29.290 1.00 116.93 734 LEU A N 1
ATOM 5441 C CA . LEU A 1 710 ? 28.464 39.244 -27.952 1.00 130.18 734 LEU A CA 1
ATOM 5442 C C . LEU A 1 710 ? 29.230 40.563 -27.965 1.00 145.34 734 LEU A C 1
ATOM 5443 O O . LEU A 1 710 ? 30.355 40.632 -28.451 1.00 144.98 734 LEU A O 1
ATOM 5448 N N . THR A 1 711 ? 28.586 41.618 -27.482 1.00 156.02 735 THR A N 1
ATOM 5449 C CA . THR A 1 711 ? 29.129 42.970 -27.547 1.00 158.32 735 THR A CA 1
ATOM 5450 C C . THR A 1 711 ? 29.896 43.519 -26.361 1.00 160.93 735 THR A C 1
ATOM 5451 O O . THR A 1 711 ? 30.547 44.541 -26.471 1.00 165.66 735 THR A O 1
ATOM 5455 N N . GLY A 1 712 ? 29.805 42.864 -25.223 1.00 159.45 736 GLY A N 1
ATOM 5456 C CA . GLY A 1 712 ? 30.352 43.398 -23.992 1.00 160.15 736 GLY A CA 1
ATOM 5457 C C . GLY A 1 712 ? 31.845 43.375 -23.779 1.00 152.16 736 GLY A C 1
ATOM 5458 O O . GLY A 1 712 ? 32.570 42.734 -24.514 1.00 134.25 736 GLY A O 1
ATOM 5459 N N . GLU A 1 713 ? 32.298 44.125 -22.784 1.00 162.37 737 GLU A N 1
ATOM 5460 C CA . GLU A 1 713 ? 33.667 44.054 -22.310 1.00 159.48 737 GLU A CA 1
ATOM 5461 C C . GLU A 1 713 ? 33.807 42.742 -21.566 1.00 140.46 737 GLU A C 1
ATOM 5462 O O . GLU A 1 713 ? 32.874 42.289 -20.919 1.00 144.15 737 GLU A O 1
ATOM 5468 N N . ILE A 1 714 ? 34.963 42.115 -21.657 1.00 121.98 738 ILE A N 1
ATOM 5469 C CA . ILE A 1 714 ? 35.114 40.832 -21.013 1.00 120.92 738 ILE A CA 1
ATOM 5470 C C . ILE A 1 714 ? 34.985 41.042 -19.537 1.00 135.72 738 ILE A C 1
ATOM 5471 O O . ILE A 1 714 ? 35.590 41.944 -18.991 1.00 144.77 738 ILE A O 1
ATOM 5476 N N . PRO A 1 715 ? 34.221 40.187 -18.877 1.00 137.93 739 PRO A N 1
ATOM 5477 C CA . PRO A 1 715 ? 34.066 40.310 -17.436 1.00 147.80 739 PRO A CA 1
ATOM 5478 C C . PRO A 1 715 ? 35.253 39.727 -16.703 1.00 161.53 739 PRO A C 1
ATOM 5479 O O . PRO A 1 715 ? 35.594 38.578 -16.926 1.00 163.33 739 PRO A O 1
ATOM 5483 N N . GLU A 1 716 ? 35.851 40.511 -15.813 1.00 162.71 740 GLU A N 1
ATOM 5484 C CA . GLU A 1 716 ? 37.015 40.081 -15.046 1.00 143.81 740 GLU A CA 1
ATOM 5485 C C . GLU A 1 716 ? 36.661 38.913 -14.162 1.00 140.91 740 GLU A C 1
ATOM 5486 O O . GLU A 1 716 ? 37.469 38.030 -13.892 1.00 140.88 740 GLU A O 1
ATOM 5492 N N . SER A 1 717 ? 35.449 38.936 -13.661 1.00 137.98 741 SER A N 1
ATOM 5493 C CA . SER A 1 717 ? 35.060 37.857 -12.766 1.00 130.24 741 SER A CA 1
ATOM 5494 C C . SER A 1 717 ? 35.751 36.552 -13.145 1.00 133.16 741 SER A C 1
ATOM 5495 O O . SER A 1 717 ? 36.214 35.812 -12.277 1.00 115.12 741 SER A O 1
ATOM 5498 N N . LEU A 1 718 ? 35.815 36.279 -14.447 1.00 153.06 742 LEU A N 1
ATOM 5499 C CA . LEU A 1 718 ? 36.400 35.040 -14.958 1.00 157.58 742 LEU A CA 1
ATOM 5500 C C . LEU A 1 718 ? 37.879 34.892 -14.620 1.00 154.83 742 LEU A C 1
ATOM 5501 O O . LEU A 1 718 ? 38.375 33.776 -14.462 1.00 144.26 742 LEU A O 1
ATOM 5506 N N . ALA A 1 719 ? 38.574 36.022 -14.523 1.00 157.24 743 ALA A N 1
ATOM 5507 C CA . ALA A 1 719 ? 40.019 36.035 -14.321 1.00 153.93 743 ALA A CA 1
ATOM 5508 C C . ALA A 1 719 ? 40.455 35.210 -13.115 1.00 158.44 743 ALA A C 1
ATOM 5509 O O . ALA A 1 719 ? 41.059 34.149 -13.267 1.00 160.08 743 ALA A O 1
ATOM 5511 N N . ASN A 1 720 ? 40.122 35.689 -11.923 1.00 162.18 744 ASN A N 1
ATOM 5512 C CA . ASN A 1 720 ? 40.556 35.058 -10.681 1.00 152.81 744 ASN A CA 1
ATOM 5513 C C . ASN A 1 720 ? 39.964 33.671 -10.431 1.00 138.57 744 ASN A C 1
ATOM 5514 O O . ASN A 1 720 ? 40.398 32.964 -9.523 1.00 136.74 744 ASN A O 1
ATOM 5519 N N . LEU A 1 721 ? 38.974 33.290 -11.233 1.00 137.23 745 LEU A N 1
ATOM 5520 C CA . LEU A 1 721 ? 38.313 31.998 -11.080 1.00 142.36 745 LEU A CA 1
ATOM 5521 C C . LEU A 1 721 ? 39.304 30.841 -11.226 1.00 145.69 745 LEU A C 1
ATOM 5522 O O . LEU A 1 721 ? 39.998 30.724 -12.236 1.00 154.98 745 LEU A O 1
ATOM 5527 N N . SER A 1 722 ? 39.351 29.986 -10.210 1.00 139.64 746 SER A N 1
ATOM 5528 C CA . SER A 1 722 ? 40.357 28.933 -10.122 1.00 137.53 746 SER A CA 1
ATOM 5529 C C . SER A 1 722 ? 40.141 27.781 -11.098 1.00 130.02 746 SER A C 1
ATOM 5530 O O . SER A 1 722 ? 41.031 27.442 -11.878 1.00 128.53 746 SER A O 1
ATOM 5533 N N . THR A 1 723 ? 38.951 27.191 -11.054 1.00 127.28 747 THR A N 1
ATOM 5534 C CA . THR A 1 723 ? 38.685 25.934 -11.749 1.00 127.59 747 THR A CA 1
ATOM 5535 C C . THR A 1 723 ? 38.579 26.068 -13.266 1.00 126.61 747 THR A C 1
ATOM 5536 O O . THR A 1 723 ? 38.502 25.065 -13.978 1.00 118.31 747 THR A O 1
ATOM 5540 N N . LEU A 1 724 ? 38.569 27.301 -13.758 1.00 125.54 748 LEU A N 1
ATOM 5541 C CA . LEU A 1 724 ? 38.532 27.532 -15.194 1.00 119.15 748 LEU A CA 1
ATOM 5542 C C . LEU A 1 724 ? 39.855 27.090 -15.811 1.00 125.21 748 LEU A C 1
ATOM 5543 O O . LEU A 1 724 ? 40.924 27.353 -15.263 1.00 135.50 748 LEU A O 1
ATOM 5548 N N . LYS A 1 725 ? 39.774 26.401 -16.943 1.00 125.71 749 LYS A N 1
ATOM 5549 C CA . LYS A 1 725 ? 40.960 25.867 -17.604 1.00 128.45 749 LYS A CA 1
ATOM 5550 C C . LYS A 1 725 ? 40.997 26.296 -19.068 1.00 115.72 749 LYS A C 1
ATOM 5551 O O . LYS A 1 725 ? 41.918 26.987 -19.501 1.00 116.69 749 LYS A O 1
ATOM 5557 N N . HIS A 1 726 ? 39.995 25.866 -19.827 1.00 102.20 750 HIS A N 1
ATOM 5558 C CA . HIS A 1 726 ? 39.880 26.230 -21.232 1.00 92.34 750 HIS A CA 1
ATOM 5559 C C . HIS A 1 726 ? 38.846 27.337 -21.421 1.00 94.01 750 HIS A C 1
ATOM 5560 O O . HIS A 1 726 ? 37.690 27.190 -21.030 1.00 96.81 750 HIS A O 1
ATOM 5567 N N . LEU A 1 727 ? 39.264 28.448 -22.017 1.00 93.18 751 LEU A N 1
ATOM 5568 C CA . LEU A 1 727 ? 38.339 29.536 -22.318 1.00 100.27 751 LEU A CA 1
ATOM 5569 C C . LEU A 1 727 ? 38.382 29.879 -23.801 1.00 106.45 751 LEU A C 1
ATOM 5570 O O . LEU A 1 727 ? 39.457 29.995 -24.383 1.00 110.51 751 LEU A O 1
ATOM 5575 N N . LYS A 1 728 ? 37.211 30.046 -24.407 1.00 100.90 752 LYS A N 1
ATOM 5576 C CA . LYS A 1 728 ? 37.135 30.368 -25.826 1.00 92.31 752 LYS A CA 1
ATOM 5577 C C . LYS A 1 728 ? 36.298 31.617 -26.081 1.00 90.95 752 LYS A C 1
ATOM 5578 O O . LYS A 1 728 ? 35.090 31.630 -25.847 1.00 91.55 752 LYS A O 1
ATOM 5584 N N . LEU A 1 729 ? 36.956 32.665 -26.565 1.00 86.62 753 LEU A N 1
ATOM 5585 C CA . LEU A 1 729 ? 36.291 33.911 -26.926 1.00 102.72 753 LEU A CA 1
ATOM 5586 C C . LEU A 1 729 ? 36.347 34.071 -28.444 1.00 128.70 753 LEU A C 1
ATOM 5587 O O . LEU A 1 729 ? 35.314 34.159 -29.108 1.00 137.89 753 LEU A O 1
ATOM 5592 N N . ALA A 1 730 ? 37.565 34.138 -28.973 1.00 135.25 754 ALA A N 1
ATOM 5593 C CA . ALA A 1 730 ? 37.815 34.000 -30.409 1.00 123.59 754 ALA A CA 1
ATOM 5594 C C . ALA A 1 730 ? 37.111 35.037 -31.280 1.00 135.71 754 ALA A C 1
ATOM 5595 O O . ALA A 1 730 ? 37.291 36.239 -31.093 1.00 156.94 754 ALA A O 1
ATOM 5597 N N . SER A 1 731 ? 36.319 34.564 -32.239 1.00 127.39 755 SER A N 1
ATOM 5598 C CA . SER A 1 731 ? 35.614 35.462 -33.146 1.00 124.27 755 SER A CA 1
ATOM 5599 C C . SER A 1 731 ? 34.383 36.019 -32.446 1.00 115.76 755 SER A C 1
ATOM 5600 O O . SER A 1 731 ? 33.479 35.275 -32.069 1.00 111.81 755 SER A O 1
ATOM 5603 N N . ASN A 1 732 ? 34.362 37.340 -32.300 1.00 107.40 756 ASN A N 1
ATOM 5604 C CA . ASN A 1 732 ? 33.396 38.057 -31.477 1.00 104.23 756 ASN A CA 1
ATOM 5605 C C . ASN A 1 732 ? 33.751 39.529 -31.571 1.00 116.22 756 ASN A C 1
ATOM 5606 O O . ASN A 1 732 ? 34.784 39.881 -32.141 1.00 128.53 756 ASN A O 1
ATOM 5611 N N . ASN A 1 733 ? 32.907 40.400 -31.029 1.00 130.35 757 ASN A N 1
ATOM 5612 C CA . ASN A 1 733 ? 33.325 41.784 -30.845 1.00 143.72 757 ASN A CA 1
ATOM 5613 C C . ASN A 1 733 ? 33.382 42.151 -29.366 1.00 134.04 757 ASN A C 1
ATOM 5614 O O . ASN A 1 733 ? 32.355 42.358 -28.726 1.00 134.84 757 ASN A O 1
ATOM 5619 N N . LEU A 1 734 ? 34.595 42.268 -28.841 1.00 126.35 758 LEU A N 1
ATOM 5620 C CA . LEU A 1 734 ? 34.796 42.592 -27.437 1.00 127.86 758 LEU A CA 1
ATOM 5621 C C . LEU A 1 734 ? 35.721 43.794 -27.338 1.00 137.43 758 LEU A C 1
ATOM 5622 O O . LEU A 1 734 ? 36.508 44.048 -28.248 1.00 149.48 758 LEU A O 1
ATOM 5627 N N . LYS A 1 735 ? 35.625 44.536 -26.239 1.00 140.41 759 LYS A N 1
ATOM 5628 C CA . LYS A 1 735 ? 36.375 45.780 -26.113 1.00 145.49 759 LYS A CA 1
ATOM 5629 C C . LYS A 1 735 ? 37.281 45.846 -24.888 1.00 141.70 759 LYS A C 1
ATOM 5630 O O . LYS A 1 735 ? 37.099 45.113 -23.915 1.00 132.62 759 LYS A O 1
ATOM 5636 N N . GLY A 1 736 ? 38.265 46.736 -24.964 1.00 145.92 760 GLY A N 1
ATOM 5637 C CA . GLY A 1 736 ? 39.076 47.109 -23.822 1.00 151.42 760 GLY A CA 1
ATOM 5638 C C . GLY A 1 736 ? 40.029 46.069 -23.268 1.00 153.56 760 GLY A C 1
ATOM 5639 O O . GLY A 1 736 ? 40.329 45.059 -23.906 1.00 147.42 760 GLY A O 1
ATOM 5640 N N . HIS A 1 737 ? 40.499 46.344 -22.055 1.00 163.24 761 HIS A N 1
ATOM 5641 C CA . HIS A 1 737 ? 41.484 45.524 -21.361 1.00 156.49 761 HIS A CA 1
ATOM 5642 C C . HIS A 1 737 ? 41.048 44.071 -21.232 1.00 140.74 761 HIS A C 1
ATOM 5643 O O . HIS A 1 737 ? 39.929 43.781 -20.810 1.00 142.61 761 HIS A O 1
ATOM 5650 N N . VAL A 1 738 ? 41.939 43.162 -21.612 1.00 131.39 762 VAL A N 1
ATOM 5651 C CA . VAL A 1 738 ? 41.733 41.743 -21.362 1.00 135.64 762 VAL A CA 1
ATOM 5652 C C . VAL A 1 738 ? 42.408 41.382 -20.040 1.00 135.23 762 VAL A C 1
ATOM 5653 O O . VAL A 1 738 ? 43.589 41.673 -19.848 1.00 131.31 762 VAL A O 1
ATOM 5657 N N . PRO A 1 739 ? 41.651 40.753 -19.123 1.00 137.20 763 PRO A N 1
ATOM 5658 C CA . PRO A 1 739 ? 42.078 40.438 -17.754 1.00 146.27 763 PRO A CA 1
ATOM 5659 C C . PRO A 1 739 ? 43.451 39.773 -17.673 1.00 151.56 763 PRO A C 1
ATOM 5660 O O . PRO A 1 739 ? 43.828 39.002 -18.554 1.00 151.14 763 PRO A O 1
ATOM 5664 N N . GLU A 1 740 ? 44.188 40.091 -16.615 1.00 158.31 764 GLU A N 1
ATOM 5665 C CA . GLU A 1 740 ? 45.581 39.684 -16.480 1.00 156.67 764 GLU A CA 1
ATOM 5666 C C . GLU A 1 740 ? 45.761 38.389 -15.689 1.00 152.18 764 GLU A C 1
ATOM 5667 O O . GLU A 1 740 ? 46.075 37.343 -16.257 1.00 138.79 764 GLU A O 1
ATOM 5673 N N . SER A 1 741 ? 45.559 38.465 -14.377 1.00 165.10 765 SER A N 1
ATOM 5674 C CA . SER A 1 741 ? 45.799 37.324 -13.499 1.00 174.16 765 SER A CA 1
ATOM 5675 C C . SER A 1 741 ? 44.673 36.304 -13.605 1.00 178.34 765 SER A C 1
ATOM 5676 O O . SER A 1 741 ? 43.511 36.624 -13.360 1.00 184.73 765 SER A O 1
ATOM 5679 N N . GLY A 1 742 ? 45.018 35.073 -13.970 1.00 172.26 766 GLY A N 1
ATOM 5680 C CA . GLY A 1 742 ? 44.014 34.043 -14.146 1.00 164.50 766 GLY A CA 1
ATOM 5681 C C . GLY A 1 742 ? 44.418 32.992 -15.156 1.00 159.35 766 GLY A C 1
ATOM 5682 O O . GLY A 1 742 ? 45.602 32.734 -15.369 1.00 159.16 766 GLY A O 1
ATOM 5683 N N . VAL A 1 743 ? 43.415 32.377 -15.775 1.00 153.04 767 VAL A N 1
ATOM 5684 C CA . VAL A 1 743 ? 43.632 31.476 -16.900 1.00 145.90 767 VAL A CA 1
ATOM 5685 C C . VAL A 1 743 ? 44.237 32.239 -18.074 1.00 138.38 767 VAL A C 1
ATOM 5686 O O . VAL A 1 743 ? 44.682 31.643 -19.055 1.00 138.95 767 VAL A O 1
ATOM 5690 N N . PHE A 1 744 ? 44.240 33.564 -17.962 1.00 134.70 768 PHE A N 1
ATOM 5691 C CA . PHE A 1 744 ? 44.821 34.442 -18.966 1.00 133.94 768 PHE A CA 1
ATOM 5692 C C . PHE A 1 744 ? 46.348 34.420 -18.916 1.00 140.45 768 PHE A C 1
ATOM 5693 O O . PHE A 1 744 ? 47.010 34.977 -19.790 1.00 132.33 768 PHE A O 1
ATOM 5701 N N . LYS A 1 745 ? 46.907 33.787 -17.888 1.00 158.77 769 LYS A N 1
ATOM 5702 C CA . LYS A 1 745 ? 48.358 33.674 -17.767 1.00 170.92 769 LYS A CA 1
ATOM 5703 C C . LYS A 1 745 ? 48.931 32.730 -18.822 1.00 170.09 769 LYS A C 1
ATOM 5704 O O . LYS A 1 745 ? 49.829 33.098 -19.579 1.00 165.43 769 LYS A O 1
ATOM 5710 N N . ASN A 1 746 ? 48.400 31.513 -18.866 1.00 175.64 770 ASN A N 1
ATOM 5711 C CA . ASN A 1 746 ? 48.856 30.502 -19.815 1.00 181.98 770 ASN A CA 1
ATOM 5712 C C . ASN A 1 746 ? 48.026 30.475 -21.096 1.00 180.91 770 ASN A C 1
ATOM 5713 O O . ASN A 1 746 ? 48.209 29.602 -21.945 1.00 177.80 770 ASN A O 1
ATOM 5718 N N . ILE A 1 747 ? 47.110 31.431 -21.218 1.00 181.48 771 ILE A N 1
ATOM 5719 C CA . ILE A 1 747 ? 46.166 31.477 -22.333 1.00 176.84 771 ILE A CA 1
ATOM 5720 C C . ILE A 1 747 ? 46.849 31.511 -23.702 1.00 170.41 771 ILE A C 1
ATOM 5721 O O . ILE A 1 747 ? 47.933 32.075 -23.863 1.00 169.27 771 ILE A O 1
ATOM 5726 N N . ASN A 1 748 ? 46.211 30.872 -24.677 1.00 160.94 772 ASN A N 1
ATOM 5727 C CA . ASN A 1 748 ? 46.665 30.918 -26.058 1.00 151.19 772 ASN A CA 1
ATOM 5728 C C . ASN A 1 748 ? 46.014 32.096 -26.765 1.00 136.56 772 ASN A C 1
ATOM 5729 O O . ASN A 1 748 ? 44.843 32.392 -26.530 1.00 127.71 772 ASN A O 1
ATOM 5734 N N . ALA A 1 749 ? 46.777 32.771 -27.621 1.00 136.52 773 ALA A N 1
ATOM 5735 C CA . ALA A 1 749 ? 46.280 33.937 -28.348 1.00 133.13 773 ALA A CA 1
ATOM 5736 C C . ALA A 1 749 ? 45.040 33.593 -29.168 1.00 125.72 773 ALA A C 1
ATOM 5737 O O . ALA A 1 749 ? 44.150 34.428 -29.350 1.00 128.53 773 ALA A O 1
ATOM 5739 N N . SER A 1 750 ? 44.993 32.353 -29.646 1.00 115.91 774 SER A N 1
ATOM 5740 C CA . SER A 1 750 ? 43.895 31.853 -30.466 1.00 117.05 774 SER A CA 1
ATOM 5741 C C . SER A 1 750 ? 42.530 32.090 -29.831 1.00 119.47 774 SER A C 1
ATOM 5742 O O . SER A 1 750 ? 41.568 32.441 -30.514 1.00 137.11 774 SER A O 1
ATOM 5745 N N . ASP A 1 751 ? 42.456 31.897 -28.520 1.00 108.89 775 ASP A N 1
ATOM 5746 C CA . ASP A 1 751 ? 41.202 32.035 -27.794 1.00 112.76 775 ASP A CA 1
ATOM 5747 C C . ASP A 1 751 ? 40.650 33.459 -27.837 1.00 116.23 775 ASP A C 1
ATOM 5748 O O . ASP A 1 751 ? 39.454 33.669 -27.639 1.00 124.52 775 ASP A O 1
ATOM 5753 N N . LEU A 1 752 ? 41.526 34.434 -28.061 1.00 108.29 776 LEU A N 1
ATOM 5754 C CA . LEU A 1 752 ? 41.108 35.834 -28.137 1.00 108.23 776 LEU A CA 1
ATOM 5755 C C . LEU A 1 752 ? 40.951 36.402 -29.557 1.00 108.78 776 LEU A C 1
ATOM 5756 O O . LEU A 1 752 ? 40.663 37.585 -29.721 1.00 103.63 776 LEU A O 1
ATOM 5761 N N . MET A 1 753 ? 41.146 35.576 -30.580 1.00 111.36 777 MET A N 1
ATOM 5762 C CA . MET A 1 753 ? 41.294 36.094 -31.940 1.00 122.27 777 MET A CA 1
ATOM 5763 C C . MET A 1 753 ? 40.306 35.492 -32.943 1.00 134.97 777 MET A C 1
ATOM 5764 O O . MET A 1 753 ? 39.935 34.325 -32.822 1.00 144.73 777 MET A O 1
ATOM 5769 N N . GLY A 1 754 ? 39.892 36.278 -33.940 1.00 136.93 778 GLY A N 1
ATOM 5770 C CA . GLY A 1 754 ? 39.990 37.728 -33.920 1.00 128.71 778 GLY A CA 1
ATOM 5771 C C . GLY A 1 754 ? 38.925 38.400 -33.077 1.00 128.13 778 GLY A C 1
ATOM 5772 O O . GLY A 1 754 ? 37.732 38.213 -33.319 1.00 120.10 778 GLY A O 1
ATOM 5773 N N . ASN A 1 755 ? 39.344 39.187 -32.094 1.00 136.76 779 ASN A N 1
ATOM 5774 C CA . ASN A 1 755 ? 38.419 40.028 -31.331 1.00 130.48 779 ASN A CA 1
ATOM 5775 C C . ASN A 1 755 ? 38.362 41.520 -31.674 1.00 137.43 779 ASN A C 1
ATOM 5776 O O . ASN A 1 755 ? 37.725 42.294 -30.959 1.00 133.90 779 ASN A O 1
ATOM 5781 N N . THR A 1 756 ? 39.049 41.914 -32.745 1.00 156.29 780 THR A N 1
ATOM 5782 C CA . THR A 1 756 ? 39.241 43.326 -33.082 1.00 160.28 780 THR A CA 1
ATOM 5783 C C . THR A 1 756 ? 39.979 44.050 -31.960 1.00 155.13 780 THR A C 1
ATOM 5784 O O . THR A 1 756 ? 41.137 43.741 -31.686 1.00 148.76 780 THR A O 1
ATOM 5788 N N . ASP A 1 757 ? 39.324 45.010 -31.314 1.00 160.34 781 ASP A N 1
ATOM 5789 C CA . ASP A 1 757 ? 40.018 45.842 -30.335 1.00 165.89 781 ASP A CA 1
ATOM 5790 C C . ASP A 1 757 ? 39.960 45.295 -28.908 1.00 161.35 781 ASP A C 1
ATOM 5791 O O . ASP A 1 757 ? 38.918 45.307 -28.257 1.00 118.21 781 ASP A O 1
ATOM 5796 N N . LEU A 1 758 ? 41.110 44.827 -28.436 1.00 148.96 782 LEU A N 1
ATOM 5797 C CA . LEU A 1 758 ? 41.300 44.456 -27.044 1.00 142.76 782 LEU A CA 1
ATOM 5798 C C . LEU A 1 758 ? 42.654 44.990 -26.597 1.00 158.76 782 LEU A C 1
ATOM 5799 O O . LEU A 1 758 ? 43.684 44.620 -27.161 1.00 173.35 782 LEU A O 1
ATOM 5804 N N . CYS A 1 759 ? 42.657 45.862 -25.594 1.00 154.01 783 CYS A N 1
ATOM 5805 C CA . CYS A 1 759 ? 43.906 46.412 -25.083 1.00 149.57 783 CYS A CA 1
ATOM 5806 C C . CYS A 1 759 ? 44.673 45.327 -24.336 1.00 143.88 783 CYS A C 1
ATOM 5807 O O . CYS A 1 759 ? 44.082 44.535 -23.603 1.00 132.52 783 CYS A O 1
ATOM 5810 N N . GLY A 1 760 ? 45.988 45.285 -24.531 1.00 151.10 784 GLY A N 1
ATOM 5811 C CA . GLY A 1 760 ? 46.818 44.289 -23.878 1.00 150.19 784 GLY A CA 1
ATOM 5812 C C . GLY A 1 760 ? 48.301 44.461 -24.149 1.00 149.50 784 GLY A C 1
ATOM 5813 O O . GLY A 1 760 ? 49.130 43.743 -23.586 1.00 144.11 784 GLY A O 1
ATOM 5814 N N . ASN B 2 26 ? 31.226 -8.570 -3.459 1.00 74.12 26 ASN B N 1
ATOM 5815 C CA . ASN B 2 26 ? 31.815 -7.656 -2.488 1.00 70.47 26 ASN B CA 1
ATOM 5816 C C . ASN B 2 26 ? 30.844 -7.287 -1.373 1.00 85.70 26 ASN B C 1
ATOM 5817 O O . ASN B 2 26 ? 29.764 -7.864 -1.262 1.00 83.34 26 ASN B O 1
ATOM 5822 N N . ALA B 2 27 ? 31.235 -6.315 -0.555 1.00 92.41 27 ALA B N 1
ATOM 5823 C CA . ALA B 2 27 ? 30.416 -5.882 0.570 1.00 81.09 27 ALA B CA 1
ATOM 5824 C C . ALA B 2 27 ? 29.232 -5.034 0.116 1.00 91.21 27 ALA B C 1
ATOM 5825 O O . ALA B 2 27 ? 28.147 -5.127 0.684 1.00 90.19 27 ALA B O 1
ATOM 5827 N N . GLU B 2 28 ? 29.447 -4.210 -0.908 1.00 90.69 28 GLU B N 1
ATOM 5828 C CA . GLU B 2 28 ? 28.401 -3.326 -1.423 1.00 82.17 28 GLU B CA 1
ATOM 5829 C C . GLU B 2 28 ? 27.266 -4.122 -2.061 1.00 79.31 28 GLU B C 1
ATOM 5830 O O . GLU B 2 28 ? 26.082 -3.808 -1.882 1.00 81.30 28 GLU B O 1
ATOM 5836 N N . GLY B 2 29 ? 27.636 -5.158 -2.804 1.00 66.35 29 GLY B N 1
ATOM 5837 C CA . GLY B 2 29 ? 26.664 -6.058 -3.392 1.00 74.02 29 GLY B CA 1
ATOM 5838 C C . GLY B 2 29 ? 25.845 -6.731 -2.313 1.00 70.81 29 GLY B C 1
ATOM 5839 O O . GLY B 2 29 ? 24.644 -6.953 -2.474 1.00 73.97 29 GLY B O 1
ATOM 5840 N N . ASP B 2 30 ? 26.505 -7.047 -1.204 1.00 76.46 30 ASP B N 1
ATOM 5841 C CA . ASP B 2 30 ? 25.848 -7.658 -0.058 1.00 79.32 30 ASP B CA 1
ATOM 5842 C C . ASP B 2 30 ? 24.871 -6.686 0.596 1.00 95.34 30 ASP B C 1
ATOM 5843 O O . ASP B 2 30 ? 23.775 -7.076 0.998 1.00 93.67 30 ASP B O 1
ATOM 5848 N N . ALA B 2 31 ? 25.272 -5.421 0.693 1.00 106.94 31 ALA B N 1
ATOM 5849 C CA . ALA B 2 31 ? 24.424 -4.379 1.261 1.00 105.77 31 ALA B CA 1
ATOM 5850 C C . ALA B 2 31 ? 23.149 -4.229 0.442 1.00 98.09 31 ALA B C 1
ATOM 5851 O O . ALA B 2 31 ? 22.035 -4.230 0.982 1.00 96.42 31 ALA B O 1
ATOM 5853 N N . LEU B 2 32 ? 23.316 -4.104 -0.869 1.00 94.66 32 LEU B N 1
ATOM 5854 C CA . LEU B 2 32 ? 22.163 -3.975 -1.747 1.00 99.33 32 LEU B CA 1
ATOM 5855 C C . LEU B 2 32 ? 21.315 -5.242 -1.738 1.00 101.67 32 LEU B C 1
ATOM 5856 O O . LEU B 2 32 ? 20.105 -5.183 -1.942 1.00 112.22 32 LEU B O 1
ATOM 5861 N N . SER B 2 33 ? 21.952 -6.383 -1.500 1.00 89.03 33 SER B N 1
ATOM 5862 C CA . SER B 2 33 ? 21.228 -7.644 -1.401 1.00 81.39 33 SER B CA 1
ATOM 5863 C C . SER B 2 33 ? 20.349 -7.625 -0.159 1.00 81.78 33 SER B C 1
ATOM 5864 O O . SER B 2 33 ? 19.214 -8.112 -0.170 1.00 84.34 33 SER B O 1
ATOM 5867 N N . ALA B 2 34 ? 20.884 -7.044 0.911 1.00 90.80 34 ALA B N 1
ATOM 5868 C CA . ALA B 2 34 ? 20.131 -6.858 2.141 1.00 84.27 34 ALA B CA 1
ATOM 5869 C C . ALA B 2 34 ? 18.931 -5.960 1.883 1.00 100.80 34 ALA B C 1
ATOM 5870 O O . ALA B 2 34 ? 17.825 -6.259 2.323 1.00 93.18 34 ALA B O 1
ATOM 5872 N N . LEU B 2 35 ? 19.148 -4.865 1.159 1.00 110.48 35 LEU B N 1
ATOM 5873 C CA . LEU B 2 35 ? 18.043 -3.978 0.789 1.00 107.41 35 LEU B CA 1
ATOM 5874 C C . LEU B 2 35 ? 16.975 -4.727 -0.010 1.00 106.49 35 LEU B C 1
ATOM 5875 O O . LEU B 2 35 ? 15.776 -4.552 0.216 1.00 96.49 35 LEU B O 1
ATOM 5880 N N . LYS B 2 36 ? 17.428 -5.562 -0.941 1.00 107.15 36 LYS B N 1
ATOM 5881 C CA . LYS B 2 36 ? 16.548 -6.345 -1.802 1.00 100.12 36 LYS B CA 1
ATOM 5882 C C . LYS B 2 36 ? 15.705 -7.338 -1.004 1.00 102.62 36 LYS B C 1
ATOM 5883 O O . LYS B 2 36 ? 14.537 -7.566 -1.321 1.00 101.98 36 LYS B O 1
ATOM 5889 N N . ASN B 2 37 ? 16.302 -7.923 0.030 1.00 98.84 37 ASN B N 1
ATOM 5890 C CA . ASN B 2 37 ? 15.590 -8.874 0.880 1.00 105.43 37 ASN B CA 1
ATOM 5891 C C . ASN B 2 37 ? 14.510 -8.213 1.731 1.00 115.34 37 ASN B C 1
ATOM 5892 O O . ASN B 2 37 ? 13.529 -8.851 2.111 1.00 121.01 37 ASN B O 1
ATOM 5897 N N . SER B 2 38 ? 14.699 -6.933 2.028 1.00 114.93 38 SER B N 1
ATOM 5898 C CA . SER B 2 38 ? 13.761 -6.185 2.855 1.00 116.42 38 SER B CA 1
ATOM 5899 C C . SER B 2 38 ? 12.618 -5.623 2.022 1.00 124.26 38 SER B C 1
ATOM 5900 O O . SER B 2 38 ? 11.712 -4.983 2.551 1.00 144.37 38 SER B O 1
ATOM 5903 N N . LEU B 2 39 ? 12.664 -5.863 0.716 1.00 115.59 39 LEU B N 1
ATOM 5904 C CA . LEU B 2 39 ? 11.682 -5.279 -0.189 1.00 108.07 39 LEU B CA 1
ATOM 5905 C C . LEU B 2 39 ? 10.912 -6.295 -1.032 1.00 102.37 39 LEU B C 1
ATOM 5906 O O . LEU B 2 39 ? 11.475 -7.253 -1.563 1.00 107.12 39 LEU B O 1
ATOM 5911 N N . ALA B 2 40 ? 9.610 -6.060 -1.133 1.00 95.15 40 ALA B N 1
ATOM 5912 C CA . ALA B 2 40 ? 8.732 -6.765 -2.048 1.00 103.60 40 ALA B CA 1
ATOM 5913 C C . ALA B 2 40 ? 8.733 -6.039 -3.389 1.00 115.56 40 ALA B C 1
ATOM 5914 O O . ALA B 2 40 ? 8.534 -4.812 -3.457 1.00 114.83 40 ALA B O 1
ATOM 5916 N N . ASP B 2 41 ? 8.943 -6.821 -4.445 1.00 115.79 41 ASP B N 1
ATOM 5917 C CA . ASP B 2 41 ? 9.223 -6.316 -5.782 1.00 113.66 41 ASP B CA 1
ATOM 5918 C C . ASP B 2 41 ? 8.322 -6.995 -6.813 1.00 116.16 41 ASP B C 1
ATOM 5919 O O . ASP B 2 41 ? 8.730 -7.958 -7.467 1.00 115.47 41 ASP B O 1
ATOM 5924 N N . PRO B 2 42 ? 7.085 -6.494 -6.957 1.00 111.12 42 PRO B N 1
ATOM 5925 C CA . PRO B 2 42 ? 6.095 -7.042 -7.892 1.00 109.45 42 PRO B CA 1
ATOM 5926 C C . PRO B 2 42 ? 6.448 -6.778 -9.356 1.00 114.49 42 PRO B C 1
ATOM 5927 O O . PRO B 2 42 ? 6.055 -7.548 -10.232 1.00 114.35 42 PRO B O 1
ATOM 5931 N N . ASN B 2 43 ? 7.179 -5.698 -9.612 1.00 110.05 43 ASN B N 1
ATOM 5932 C CA . ASN B 2 43 ? 7.540 -5.327 -10.974 1.00 97.43 43 ASN B CA 1
ATOM 5933 C C . ASN B 2 43 ? 8.810 -6.020 -11.450 1.00 95.22 43 ASN B C 1
ATOM 5934 O O . ASN B 2 43 ? 9.255 -5.803 -12.577 1.00 93.34 43 ASN B O 1
ATOM 5939 N N . LYS B 2 44 ? 9.388 -6.843 -10.578 1.00 93.71 44 LYS B N 1
ATOM 5940 C CA . LYS B 2 44 ? 10.586 -7.617 -10.900 1.00 91.84 44 LYS B CA 1
ATOM 5941 C C . LYS B 2 44 ? 11.769 -6.725 -11.278 1.00 88.50 44 LYS B C 1
ATOM 5942 O O . LYS B 2 44 ? 12.656 -7.135 -12.025 1.00 82.09 44 LYS B O 1
ATOM 5948 N N . VAL B 2 45 ? 11.769 -5.507 -10.745 1.00 91.44 45 VAL B N 1
ATOM 5949 C CA . VAL B 2 45 ? 12.819 -4.524 -10.997 1.00 84.06 45 VAL B CA 1
ATOM 5950 C C . VAL B 2 45 ? 14.189 -5.015 -10.523 1.00 87.54 45 VAL B C 1
ATOM 5951 O O . VAL B 2 45 ? 15.212 -4.795 -11.181 1.00 75.46 45 VAL B O 1
ATOM 5955 N N . LEU B 2 46 ? 14.197 -5.698 -9.384 1.00 91.33 46 LEU B N 1
ATOM 5956 C CA . LEU B 2 46 ? 15.438 -6.136 -8.757 1.00 85.57 46 LEU B CA 1
ATOM 5957 C C . LEU B 2 46 ? 15.866 -7.529 -9.215 1.00 80.92 46 LEU B C 1
ATOM 5958 O O . LEU B 2 46 ? 16.837 -8.084 -8.698 1.00 78.27 46 LEU B O 1
ATOM 5963 N N . GLN B 2 47 ? 15.131 -8.089 -10.175 1.00 78.17 47 GLN B N 1
ATOM 5964 C CA . GLN B 2 47 ? 15.465 -9.381 -10.775 1.00 74.74 47 GLN B CA 1
ATOM 5965 C C . GLN B 2 47 ? 16.923 -9.402 -11.214 1.00 78.44 47 GLN B C 1
ATOM 5966 O O . GLN B 2 47 ? 17.615 -10.415 -11.096 1.00 68.57 47 GLN B O 1
ATOM 5972 N N . SER B 2 48 ? 17.384 -8.257 -11.700 1.00 93.94 48 SER B N 1
ATOM 5973 C CA . SER B 2 48 ? 18.754 -8.087 -12.160 1.00 87.02 48 SER B CA 1
ATOM 5974 C C . SER B 2 48 ? 19.796 -8.240 -11.054 1.00 78.52 48 SER B C 1
ATOM 5975 O O . SER B 2 48 ? 20.991 -8.327 -11.335 1.00 79.69 48 SER B O 1
ATOM 5978 N N . TRP B 2 49 ? 19.358 -8.275 -9.801 1.00 85.49 49 TRP B N 1
ATOM 5979 C CA . TRP B 2 49 ? 20.310 -8.239 -8.698 1.00 96.71 49 TRP B CA 1
ATOM 5980 C C . TRP B 2 49 ? 20.711 -9.641 -8.258 1.00 103.82 49 TRP B C 1
ATOM 5981 O O . TRP B 2 49 ? 19.920 -10.371 -7.660 1.00 113.90 49 TRP B O 1
ATOM 5992 N N . ASP B 2 50 ? 21.959 -9.999 -8.547 1.00 89.54 50 ASP B N 1
ATOM 5993 C CA . ASP B 2 50 ? 22.497 -11.302 -8.180 1.00 86.53 50 ASP B CA 1
ATOM 5994 C C . ASP B 2 50 ? 23.627 -11.137 -7.175 1.00 86.93 50 ASP B C 1
ATOM 5995 O O . ASP B 2 50 ? 24.705 -10.645 -7.511 1.00 56.87 50 ASP B O 1
ATOM 6000 N N . ALA B 2 51 ? 23.376 -11.570 -5.943 1.00 85.41 51 ALA B N 1
ATOM 6001 C CA . ALA B 2 51 ? 24.327 -11.404 -4.850 1.00 80.54 51 ALA B CA 1
ATOM 6002 C C . ALA B 2 51 ? 25.639 -12.154 -5.076 1.00 80.65 51 ALA B C 1
ATOM 6003 O O . ALA B 2 51 ? 26.641 -11.870 -4.419 1.00 88.97 51 ALA B O 1
ATOM 6005 N N . THR B 2 52 ? 25.630 -13.103 -6.008 1.00 75.41 52 THR B N 1
ATOM 6006 C CA . THR B 2 52 ? 26.796 -13.945 -6.259 1.00 71.94 52 THR B CA 1
ATOM 6007 C C . THR B 2 52 ? 27.835 -13.270 -7.151 1.00 71.60 52 THR B C 1
ATOM 6008 O O . THR B 2 52 ? 28.922 -13.808 -7.353 1.00 81.12 52 THR B O 1
ATOM 6012 N N . LEU B 2 53 ? 27.501 -12.100 -7.687 1.00 69.81 53 LEU B N 1
ATOM 6013 C CA . LEU B 2 53 ? 28.424 -11.367 -8.553 1.00 71.15 53 LEU B CA 1
ATOM 6014 C C . LEU B 2 53 ? 29.503 -10.644 -7.749 1.00 78.12 53 LEU B C 1
ATOM 6015 O O . LEU B 2 53 ? 29.278 -10.248 -6.605 1.00 93.18 53 LEU B O 1
ATOM 6020 N N . VAL B 2 54 ? 30.676 -10.474 -8.352 1.00 77.86 54 VAL B N 1
ATOM 6021 C CA . VAL B 2 54 ? 31.805 -9.857 -7.662 1.00 77.78 54 VAL B CA 1
ATOM 6022 C C . VAL B 2 54 ? 31.521 -8.418 -7.219 1.00 74.62 54 VAL B C 1
ATOM 6023 O O . VAL B 2 54 ? 31.978 -7.989 -6.160 1.00 85.24 54 VAL B O 1
ATOM 6027 N N . THR B 2 55 ? 30.776 -7.678 -8.037 1.00 55.70 55 THR B N 1
ATOM 6028 C CA . THR B 2 55 ? 30.294 -6.350 -7.665 1.00 61.59 55 THR B CA 1
ATOM 6029 C C . THR B 2 55 ? 28.843 -6.247 -8.097 1.00 75.45 55 THR B C 1
ATOM 6030 O O . THR B 2 55 ? 28.399 -7.013 -8.952 1.00 76.70 55 THR B O 1
ATOM 6034 N N . PRO B 2 56 ? 28.076 -5.334 -7.483 1.00 83.37 56 PRO B N 1
ATOM 6035 C CA . PRO B 2 56 ? 26.743 -5.137 -8.046 1.00 76.79 56 PRO B CA 1
ATOM 6036 C C . PRO B 2 56 ? 26.762 -4.039 -9.103 1.00 73.69 56 PRO B C 1
ATOM 6037 O O . PRO B 2 56 ? 25.848 -3.219 -9.129 1.00 78.06 56 PRO B O 1
ATOM 6041 N N . CYS B 2 57 ? 27.750 -4.036 -9.989 1.00 79.75 57 CYS B N 1
ATOM 6042 C CA . CYS B 2 57 ? 27.845 -2.940 -10.951 1.00 86.79 57 CYS B CA 1
ATOM 6043 C C . CYS B 2 57 ? 27.150 -3.225 -12.274 1.00 83.49 57 CYS B C 1
ATOM 6044 O O . CYS B 2 57 ? 26.885 -2.312 -13.055 1.00 72.41 57 CYS B O 1
ATOM 6047 N N . THR B 2 58 ? 26.829 -4.491 -12.502 1.00 79.88 58 THR B N 1
ATOM 6048 C CA . THR B 2 58 ? 26.109 -4.887 -13.699 1.00 71.29 58 THR B CA 1
ATOM 6049 C C . THR B 2 58 ? 24.623 -4.997 -13.398 1.00 82.15 58 THR B C 1
ATOM 6050 O O . THR B 2 58 ? 23.824 -5.331 -14.272 1.00 95.59 58 THR B O 1
ATOM 6054 N N . TRP B 2 59 ? 24.259 -4.716 -12.151 1.00 83.49 59 TRP B N 1
ATOM 6055 C CA . TRP B 2 59 ? 22.862 -4.749 -11.747 1.00 85.87 59 TRP B CA 1
ATOM 6056 C C . TRP B 2 59 ? 22.150 -3.552 -12.347 1.00 80.12 59 TRP B C 1
ATOM 6057 O O . TRP B 2 59 ? 22.710 -2.458 -12.410 1.00 77.03 59 TRP B O 1
ATOM 6068 N N . PHE B 2 60 ? 20.915 -3.761 -12.788 1.00 76.92 60 PHE B N 1
ATOM 6069 C CA . PHE B 2 60 ? 20.121 -2.672 -13.334 1.00 72.75 60 PHE B CA 1
ATOM 6070 C C . PHE B 2 60 ? 19.641 -1.782 -12.205 1.00 73.44 60 PHE B C 1
ATOM 6071 O O . PHE B 2 60 ? 19.469 -2.244 -11.077 1.00 74.74 60 PHE B O 1
ATOM 6079 N N . HIS B 2 61 ? 19.449 -0.504 -12.518 1.00 83.15 61 HIS B N 1
ATOM 6080 C CA . HIS B 2 61 ? 19.051 0.501 -11.538 1.00 83.52 61 HIS B CA 1
ATOM 6081 C C . HIS B 2 61 ? 20.109 0.635 -10.449 1.00 83.43 61 HIS B C 1
ATOM 6082 O O . HIS B 2 61 ? 19.827 1.065 -9.327 1.00 80.72 61 HIS B O 1
ATOM 6089 N N . VAL B 2 62 ? 21.332 0.254 -10.806 1.00 69.64 62 VAL B N 1
ATOM 6090 C CA . VAL B 2 62 ? 22.505 0.450 -9.970 1.00 71.33 62 VAL B CA 1
ATOM 6091 C C . VAL B 2 62 ? 23.634 0.906 -10.878 1.00 75.90 62 VAL B C 1
ATOM 6092 O O . VAL B 2 62 ? 23.913 0.269 -11.894 1.00 88.72 62 VAL B O 1
ATOM 6096 N N . THR B 2 63 ? 24.278 2.011 -10.524 1.00 68.56 63 THR B N 1
ATOM 6097 C CA . THR B 2 63 ? 25.393 2.515 -11.315 1.00 79.41 63 THR B CA 1
ATOM 6098 C C . THR B 2 63 ? 26.603 2.811 -10.432 1.00 82.59 63 THR B C 1
ATOM 6099 O O . THR B 2 63 ? 26.481 3.469 -9.399 1.00 79.20 63 THR B O 1
ATOM 6103 N N . CYS B 2 64 ? 27.766 2.314 -10.846 1.00 82.75 64 CYS B N 1
ATOM 6104 C CA . CYS B 2 64 ? 28.998 2.488 -10.083 1.00 83.49 64 CYS B CA 1
ATOM 6105 C C . CYS B 2 64 ? 29.960 3.408 -10.822 1.00 85.28 64 CYS B C 1
ATOM 6106 O O . CYS B 2 64 ? 29.653 3.895 -11.909 1.00 89.02 64 CYS B O 1
ATOM 6109 N N . ASN B 2 65 ? 31.126 3.641 -10.226 1.00 90.37 65 ASN B N 1
ATOM 6110 C CA . ASN B 2 65 ? 32.175 4.411 -10.883 1.00 92.52 65 ASN B CA 1
ATOM 6111 C C . ASN B 2 65 ? 33.252 3.502 -11.461 1.00 94.96 65 ASN B C 1
ATOM 6112 O O . ASN B 2 65 ? 33.149 2.279 -11.373 1.00 100.72 65 ASN B O 1
ATOM 6117 N N . SER B 2 66 ? 34.282 4.108 -12.044 1.00 93.46 66 SER B N 1
ATOM 6118 C CA . SER B 2 66 ? 35.363 3.363 -12.685 1.00 89.48 66 SER B CA 1
ATOM 6119 C C . SER B 2 66 ? 36.092 2.428 -11.720 1.00 94.36 66 SER B C 1
ATOM 6120 O O . SER B 2 66 ? 36.734 1.467 -12.144 1.00 99.44 66 SER B O 1
ATOM 6123 N N . ASP B 2 67 ? 35.990 2.716 -10.425 1.00 93.79 67 ASP B N 1
ATOM 6124 C CA . ASP B 2 67 ? 36.613 1.888 -9.399 1.00 88.75 67 ASP B CA 1
ATOM 6125 C C . ASP B 2 67 ? 35.658 0.836 -8.840 1.00 83.98 67 ASP B C 1
ATOM 6126 O O . ASP B 2 67 ? 35.994 0.141 -7.879 1.00 92.61 67 ASP B O 1
ATOM 6131 N N . ASN B 2 68 ? 34.465 0.758 -9.429 1.00 72.90 68 ASN B N 1
ATOM 6132 C CA . ASN B 2 68 ? 33.455 -0.252 -9.086 1.00 75.89 68 ASN B CA 1
ATOM 6133 C C . ASN B 2 68 ? 32.655 0.015 -7.810 1.00 79.99 68 ASN B C 1
ATOM 6134 O O . ASN B 2 68 ? 31.786 -0.773 -7.441 1.00 99.40 68 ASN B O 1
ATOM 6139 N N . SER B 2 69 ? 32.966 1.108 -7.125 1.00 78.26 69 SER B N 1
ATOM 6140 C CA . SER B 2 69 ? 32.181 1.508 -5.963 1.00 85.29 69 SER B CA 1
ATOM 6141 C C . SER B 2 69 ? 30.852 2.108 -6.416 1.00 86.54 69 SER B C 1
ATOM 6142 O O . SER B 2 69 ? 30.814 2.914 -7.344 1.00 88.91 69 SER B O 1
ATOM 6145 N N . VAL B 2 70 ? 29.767 1.711 -5.757 1.00 89.82 70 VAL B N 1
ATOM 6146 C CA . VAL B 2 70 ? 28.430 2.171 -6.125 1.00 83.58 70 VAL B CA 1
ATOM 6147 C C . VAL B 2 70 ? 28.268 3.679 -5.930 1.00 91.27 70 VAL B C 1
ATOM 6148 O O . VAL B 2 70 ? 28.539 4.211 -4.853 1.00 102.54 70 VAL B O 1
ATOM 6152 N N . THR B 2 71 ? 27.826 4.358 -6.984 1.00 82.58 71 THR B N 1
ATOM 6153 C CA . THR B 2 71 ? 27.610 5.801 -6.951 1.00 83.05 71 THR B CA 1
ATOM 6154 C C . THR B 2 71 ? 26.129 6.114 -6.829 1.00 85.84 71 THR B C 1
ATOM 6155 O O . THR B 2 71 ? 25.701 6.780 -5.891 1.00 92.33 71 THR B O 1
ATOM 6159 N N . ARG B 2 72 ? 25.353 5.665 -7.808 1.00 85.86 72 ARG B N 1
ATOM 6160 C CA . ARG B 2 72 ? 23.923 5.930 -7.820 1.00 81.95 72 ARG B CA 1
ATOM 6161 C C . ARG B 2 72 ? 23.098 4.669 -7.574 1.00 78.19 72 ARG B C 1
ATOM 6162 O O . ARG B 2 72 ? 23.521 3.558 -7.893 1.00 77.96 72 ARG B O 1
ATOM 6170 N N . VAL B 2 73 ? 21.924 4.856 -6.980 1.00 80.09 73 VAL B N 1
ATOM 6171 C CA . VAL B 2 73 ? 20.913 3.813 -6.892 1.00 82.25 73 VAL B CA 1
ATOM 6172 C C . VAL B 2 73 ? 19.595 4.444 -7.314 1.00 91.08 73 VAL B C 1
ATOM 6173 O O . VAL B 2 73 ? 19.093 5.338 -6.629 1.00 93.83 73 VAL B O 1
ATOM 6177 N N . ASP B 2 74 ? 19.022 4.000 -8.430 1.00 74.91 74 ASP B N 1
ATOM 6178 C CA . ASP B 2 74 ? 17.754 4.581 -8.849 1.00 104.44 74 ASP B CA 1
ATOM 6179 C C . ASP B 2 74 ? 16.632 3.558 -8.766 1.00 107.79 74 ASP B C 1
ATOM 6180 O O . ASP B 2 74 ? 16.466 2.725 -9.652 1.00 112.63 74 ASP B O 1
ATOM 6185 N N . LEU B 2 75 ? 15.854 3.643 -7.695 1.00 108.45 75 LEU B N 1
ATOM 6186 C CA . LEU B 2 75 ? 14.667 2.812 -7.522 1.00 115.76 75 LEU B CA 1
ATOM 6187 C C . LEU B 2 75 ? 13.327 3.532 -7.715 1.00 122.62 75 LEU B C 1
ATOM 6188 O O . LEU B 2 75 ? 12.268 2.938 -7.516 1.00 121.98 75 LEU B O 1
ATOM 6193 N N . GLY B 2 76 ? 13.384 4.815 -8.061 1.00 121.49 76 GLY B N 1
ATOM 6194 C CA . GLY B 2 76 ? 12.194 5.648 -8.159 1.00 113.88 76 GLY B CA 1
ATOM 6195 C C . GLY B 2 76 ? 11.080 5.092 -9.027 1.00 111.22 76 GLY B C 1
ATOM 6196 O O . GLY B 2 76 ? 11.324 4.636 -10.143 1.00 118.65 76 GLY B O 1
ATOM 6197 N N . ASN B 2 77 ? 9.857 5.134 -8.503 1.00 110.03 77 ASN B N 1
ATOM 6198 C CA . ASN B 2 77 ? 8.670 4.637 -9.203 1.00 111.70 77 ASN B CA 1
ATOM 6199 C C . ASN B 2 77 ? 8.765 3.176 -9.640 1.00 113.38 77 ASN B C 1
ATOM 6200 O O . ASN B 2 77 ? 8.357 2.823 -10.746 1.00 108.64 77 ASN B O 1
ATOM 6205 N N . ALA B 2 78 ? 9.308 2.331 -8.769 1.00 119.47 78 ALA B N 1
ATOM 6206 C CA . ALA B 2 78 ? 9.410 0.904 -9.055 1.00 117.12 78 ALA B CA 1
ATOM 6207 C C . ALA B 2 78 ? 8.247 0.131 -8.446 1.00 118.07 78 ALA B C 1
ATOM 6208 O O . ALA B 2 78 ? 8.176 -1.093 -8.572 1.00 115.88 78 ALA B O 1
ATOM 6210 N N . ASN B 2 79 ? 7.344 0.856 -7.787 1.00 119.36 79 ASN B N 1
ATOM 6211 C CA . ASN B 2 79 ? 6.224 0.250 -7.071 1.00 119.62 79 ASN B CA 1
ATOM 6212 C C . ASN B 2 79 ? 6.659 -0.870 -6.131 1.00 121.27 79 ASN B C 1
ATOM 6213 O O . ASN B 2 79 ? 6.042 -1.934 -6.093 1.00 122.94 79 ASN B O 1
ATOM 6218 N N . LEU B 2 80 ? 7.731 -0.628 -5.383 1.00 119.37 80 LEU B N 1
ATOM 6219 C CA . LEU B 2 80 ? 8.198 -1.597 -4.404 1.00 118.21 80 LEU B CA 1
ATOM 6220 C C . LEU B 2 80 ? 7.387 -1.421 -3.137 1.00 133.05 80 LEU B C 1
ATOM 6221 O O . LEU B 2 80 ? 6.575 -0.502 -3.040 1.00 147.07 80 LEU B O 1
ATOM 6226 N N . SER B 2 81 ? 7.610 -2.293 -2.160 1.00 134.81 81 SER B N 1
ATOM 6227 C CA . SER B 2 81 ? 6.964 -2.131 -0.859 1.00 125.63 81 SER B CA 1
ATOM 6228 C C . SER B 2 81 ? 7.854 -2.736 0.215 1.00 127.83 81 SER B C 1
ATOM 6229 O O . SER B 2 81 ? 8.495 -3.742 -0.026 1.00 125.49 81 SER B O 1
ATOM 6232 N N . GLY B 2 82 ? 7.924 -2.129 1.392 1.00 129.07 82 GLY B N 1
ATOM 6233 C CA . GLY B 2 82 ? 8.754 -2.708 2.431 1.00 125.68 82 GLY B CA 1
ATOM 6234 C C . GLY B 2 82 ? 9.376 -1.712 3.382 1.00 122.43 82 GLY B C 1
ATOM 6235 O O . GLY B 2 82 ? 8.869 -0.609 3.573 1.00 131.36 82 GLY B O 1
ATOM 6236 N N . GLN B 2 83 ? 10.478 -2.123 3.997 1.00 115.25 83 GLN B N 1
ATOM 6237 C CA . GLN B 2 83 ? 11.234 -1.242 4.871 1.00 118.83 83 GLN B CA 1
ATOM 6238 C C . GLN B 2 83 ? 12.637 -0.997 4.330 1.00 118.84 83 GLN B C 1
ATOM 6239 O O . GLN B 2 83 ? 13.174 -1.803 3.570 1.00 112.63 83 GLN B O 1
ATOM 6245 N N . LEU B 2 84 ? 13.228 0.125 4.727 1.00 122.82 84 LEU B N 1
ATOM 6246 C CA . LEU B 2 84 ? 14.620 0.401 4.402 1.00 117.30 84 LEU B CA 1
ATOM 6247 C C . LEU B 2 84 ? 15.519 -0.505 5.231 1.00 121.50 84 LEU B C 1
ATOM 6248 O O . LEU B 2 84 ? 15.042 -1.325 6.019 1.00 125.16 84 LEU B O 1
ATOM 6253 N N . VAL B 2 85 ? 16.824 -0.349 5.060 1.00 114.47 85 VAL B N 1
ATOM 6254 C CA . VAL B 2 85 ? 17.774 -1.209 5.745 1.00 106.86 85 VAL B CA 1
ATOM 6255 C C . VAL B 2 85 ? 18.954 -0.385 6.261 1.00 111.83 85 VAL B C 1
ATOM 6256 O O . VAL B 2 85 ? 19.243 0.691 5.737 1.00 120.32 85 VAL B O 1
ATOM 6260 N N . MET B 2 86 ? 19.617 -0.877 7.303 1.00 114.55 86 MET B N 1
ATOM 6261 C CA . MET B 2 86 ? 20.768 -0.180 7.872 1.00 123.63 86 MET B CA 1
ATOM 6262 C C . MET B 2 86 ? 21.985 -0.249 6.947 1.00 123.78 86 MET B C 1
ATOM 6263 O O . MET B 2 86 ? 22.802 0.679 6.890 1.00 119.59 86 MET B O 1
ATOM 6268 N N . GLN B 2 87 ? 22.077 -1.339 6.191 1.00 123.45 87 GLN B N 1
ATOM 6269 C CA . GLN B 2 87 ? 23.202 -1.574 5.293 1.00 91.08 87 GLN B CA 1
ATOM 6270 C C . GLN B 2 87 ? 23.287 -0.538 4.175 1.00 95.10 87 GLN B C 1
ATOM 6271 O O . GLN B 2 87 ? 24.230 -0.540 3.390 1.00 86.34 87 GLN B O 1
ATOM 6277 N N . LEU B 2 88 ? 22.289 0.335 4.091 1.00 95.07 88 LEU B N 1
ATOM 6278 C CA . LEU B 2 88 ? 22.352 1.470 3.179 1.00 95.58 88 LEU B CA 1
ATOM 6279 C C . LEU B 2 88 ? 23.493 2.424 3.542 1.00 96.87 88 LEU B C 1
ATOM 6280 O O . LEU B 2 88 ? 23.856 3.294 2.751 1.00 101.16 88 LEU B O 1
ATOM 6285 N N . GLY 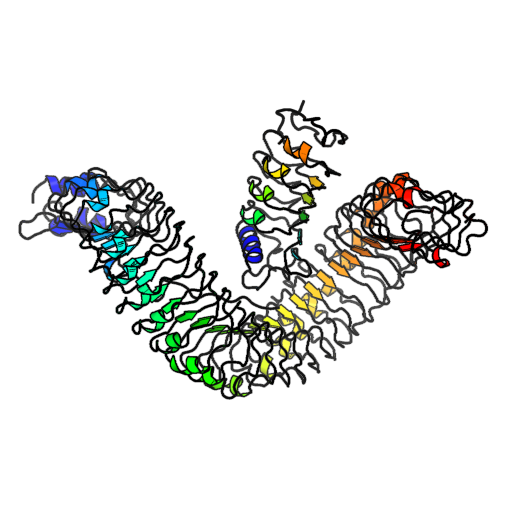B 2 89 ? 24.053 2.262 4.739 1.00 93.12 89 GLY B N 1
ATOM 6286 C CA . GLY B 2 89 ? 25.226 3.027 5.127 1.00 100.81 89 GLY B CA 1
ATOM 6287 C C . GLY B 2 89 ? 26.525 2.418 4.618 1.00 105.72 89 GLY B C 1
ATOM 6288 O O . GLY B 2 89 ? 27.600 3.002 4.771 1.00 103.31 89 GLY B O 1
ATOM 6289 N N . GLN B 2 90 ? 26.418 1.255 3.981 1.00 104.37 90 GLN B N 1
ATOM 6290 C CA . GLN B 2 90 ? 27.580 0.461 3.583 1.00 100.92 90 GLN B CA 1
ATOM 6291 C C . GLN B 2 90 ? 28.107 0.856 2.209 1.00 92.68 90 GLN B C 1
ATOM 6292 O O . GLN B 2 90 ? 28.971 0.181 1.651 1.00 83.58 90 GLN B O 1
ATOM 6298 N N . LEU B 2 91 ? 27.563 1.936 1.660 1.00 98.64 91 LEU B N 1
ATOM 6299 C CA . LEU B 2 91 ? 27.942 2.398 0.332 1.00 93.92 91 LEU B CA 1
ATOM 6300 C C . LEU B 2 91 ? 28.606 3.763 0.439 1.00 100.79 91 LEU B C 1
ATOM 6301 O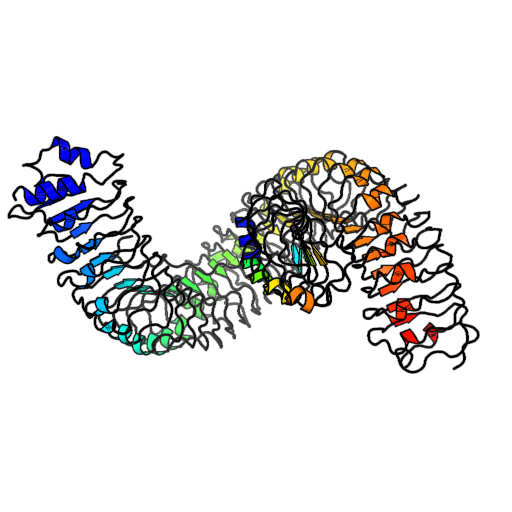 O . LEU B 2 91 ? 27.952 4.790 0.261 1.00 98.65 91 LEU B O 1
ATOM 6306 N N . PRO B 2 92 ? 29.915 3.774 0.741 1.00 100.53 92 PRO B N 1
ATOM 6307 C CA . PRO B 2 92 ? 30.679 5.000 0.999 1.00 101.72 92 PRO B CA 1
ATOM 6308 C C . PRO B 2 92 ? 30.609 6.010 -0.142 1.00 109.79 92 PRO B C 1
ATOM 6309 O O . PRO B 2 92 ? 30.506 7.208 0.119 1.00 118.34 92 PRO B O 1
ATOM 6313 N N . ASN B 2 93 ? 30.652 5.532 -1.382 1.00 100.90 93 ASN B N 1
ATOM 6314 C CA . ASN B 2 93 ? 30.659 6.422 -2.539 1.00 93.09 93 ASN B CA 1
ATOM 6315 C C . ASN B 2 93 ? 29.273 6.753 -3.087 1.00 87.93 93 ASN B C 1
ATOM 6316 O O . ASN B 2 93 ? 29.157 7.459 -4.088 1.00 95.56 93 ASN B O 1
ATOM 6321 N N . LEU B 2 94 ? 28.231 6.243 -2.435 1.00 87.32 94 LEU B N 1
ATOM 6322 C CA . LEU B 2 94 ? 26.857 6.500 -2.861 1.00 85.65 94 LEU B CA 1
ATOM 6323 C C . LEU B 2 94 ? 26.612 8.000 -2.902 1.00 94.91 94 LEU B C 1
ATOM 6324 O O . LEU B 2 94 ? 26.824 8.696 -1.914 1.00 111.70 94 LEU B O 1
ATOM 6329 N N . GLN B 2 95 ? 26.158 8.484 -4.051 1.00 79.35 95 GLN B N 1
ATOM 6330 C CA . GLN B 2 95 ? 25.901 9.904 -4.262 1.00 87.74 95 GLN B CA 1
ATOM 6331 C C . GLN B 2 95 ? 24.409 10.193 -4.402 1.00 92.60 95 GLN B C 1
ATOM 6332 O O . GLN B 2 95 ? 23.847 10.982 -3.646 1.00 95.82 95 GLN B O 1
ATOM 6338 N N . TYR B 2 96 ? 23.782 9.584 -5.400 1.00 99.39 96 TYR B N 1
ATOM 6339 C CA . TYR B 2 96 ? 22.346 9.735 -5.602 1.00 105.40 96 TYR B CA 1
ATOM 6340 C C . TYR B 2 96 ? 21.576 8.493 -5.145 1.00 81.56 96 TYR B C 1
ATOM 6341 O O . TYR B 2 96 ? 21.778 7.399 -5.668 1.00 79.68 96 TYR B O 1
ATOM 6350 N N . LEU B 2 97 ? 20.701 8.666 -4.161 1.00 84.12 97 LEU B N 1
ATOM 6351 C CA . LEU B 2 97 ? 19.848 7.576 -3.700 1.00 98.80 97 LEU B CA 1
ATOM 6352 C C . LEU B 2 97 ? 18.389 7.896 -3.999 1.00 99.59 97 LEU B C 1
ATOM 6353 O O . LEU B 2 97 ? 17.797 8.756 -3.345 1.00 88.63 97 LEU B O 1
ATOM 6358 N N . GLU B 2 98 ? 17.796 7.207 -4.970 1.00 98.30 98 GLU B N 1
ATOM 6359 C CA . GLU B 2 98 ? 16.407 7.496 -5.300 1.00 104.50 98 GLU B CA 1
ATOM 6360 C C . GLU B 2 98 ? 15.495 6.323 -4.982 1.00 108.44 98 GLU B C 1
ATOM 6361 O O . GLU B 2 98 ? 15.429 5.352 -5.735 1.00 109.92 98 GLU B O 1
ATOM 6367 N N . LEU B 2 99 ? 14.788 6.428 -3.862 1.00 114.46 99 LEU B N 1
ATOM 6368 C CA . LEU B 2 99 ? 13.718 5.498 -3.511 1.00 119.75 99 LEU B CA 1
ATOM 6369 C C . LEU B 2 99 ? 12.324 6.094 -3.706 1.00 125.70 99 LEU B C 1
ATOM 6370 O O . LEU B 2 99 ? 11.317 5.457 -3.395 1.00 94.42 99 LEU B O 1
ATOM 6375 N N . TYR B 2 100 ? 12.278 7.325 -4.204 1.00 126.36 100 TYR B N 1
ATOM 6376 C CA . TYR B 2 100 ? 11.048 8.113 -4.218 1.00 123.91 100 TYR B CA 1
ATOM 6377 C C . TYR B 2 100 ? 9.897 7.466 -4.990 1.00 125.24 100 TYR B C 1
ATOM 6378 O O . TYR B 2 100 ? 10.114 6.681 -5.913 1.00 125.00 100 TYR B O 1
ATOM 6387 N N . SER B 2 101 ? 8.676 7.809 -4.587 1.00 129.10 101 SER B N 1
ATOM 6388 C CA . SER B 2 101 ? 7.456 7.290 -5.202 1.00 125.42 101 SER B CA 1
ATOM 6389 C C . SER B 2 101 ? 7.334 5.766 -5.135 1.00 122.70 101 SER B C 1
ATOM 6390 O O . SER B 2 101 ? 7.183 5.098 -6.159 1.00 111.27 101 SER B O 1
ATOM 6393 N N . ASN B 2 102 ? 7.421 5.226 -3.922 1.00 131.04 102 ASN B N 1
ATOM 6394 C CA . ASN B 2 102 ? 7.149 3.811 -3.678 1.00 131.09 102 ASN B CA 1
ATOM 6395 C C . ASN B 2 102 ? 6.241 3.616 -2.467 1.00 131.96 102 ASN B C 1
ATOM 6396 O O . ASN B 2 102 ? 5.846 4.582 -1.817 1.00 137.12 102 ASN B O 1
ATOM 6401 N N . ASN B 2 103 ? 5.914 2.362 -2.170 1.00 134.05 103 ASN B N 1
ATOM 6402 C CA . ASN B 2 103 ? 5.051 2.034 -1.037 1.00 130.52 103 ASN B CA 1
ATOM 6403 C C . ASN B 2 103 ? 5.847 1.713 0.227 1.00 122.22 103 ASN B C 1
ATOM 6404 O O . ASN B 2 103 ? 5.283 1.292 1.234 1.00 132.32 103 ASN B O 1
ATOM 6409 N N . ILE B 2 104 ? 7.163 1.897 0.151 1.00 117.10 104 ILE B N 1
ATOM 6410 C CA . ILE B 2 104 ? 8.079 1.582 1.245 1.00 118.89 104 ILE B CA 1
ATOM 6411 C C . ILE B 2 104 ? 7.694 2.246 2.569 1.00 131.24 104 ILE B C 1
ATOM 6412 O O . ILE B 2 104 ? 7.381 3.436 2.612 1.00 137.79 104 ILE B O 1
ATOM 6417 N N . THR B 2 105 ? 7.728 1.461 3.644 1.00 131.39 105 THR B N 1
ATOM 6418 C CA . THR B 2 105 ? 7.356 1.926 4.978 1.00 131.42 105 THR B CA 1
ATOM 6419 C C . THR B 2 105 ? 8.528 1.819 5.954 1.00 127.36 105 THR B C 1
ATOM 6420 O O . THR B 2 105 ? 9.640 1.464 5.567 1.00 124.10 105 THR B O 1
ATOM 6424 N N . GLY B 2 106 ? 8.275 2.134 7.221 1.00 133.24 106 GLY B N 1
ATOM 6425 C CA . GLY B 2 106 ? 9.304 2.071 8.245 1.00 137.50 106 GLY B CA 1
ATOM 6426 C C . GLY B 2 106 ? 9.938 3.422 8.518 1.00 137.96 106 GLY B C 1
ATOM 6427 O O . GLY B 2 106 ? 9.371 4.459 8.182 1.00 147.08 106 GLY B O 1
ATOM 6428 N N . THR B 2 107 ? 11.115 3.412 9.137 1.00 130.36 107 THR B N 1
ATOM 6429 C CA . THR B 2 107 ? 11.824 4.652 9.439 1.00 129.74 107 THR B CA 1
ATOM 6430 C C . THR B 2 107 ? 13.017 4.894 8.514 1.00 139.09 107 THR B C 1
ATOM 6431 O O . THR B 2 107 ? 13.288 4.109 7.603 1.00 134.65 107 THR B O 1
ATOM 6435 N N . ILE B 2 108 ? 13.721 5.994 8.762 1.00 137.39 108 ILE B N 1
ATOM 6436 C CA . ILE B 2 108 ? 14.929 6.330 8.021 1.00 121.23 108 ILE B CA 1
ATOM 6437 C C . ILE B 2 108 ? 16.144 6.044 8.894 1.00 117.67 108 ILE B C 1
ATOM 6438 O O . ILE B 2 108 ? 16.402 6.769 9.855 1.00 125.06 108 ILE B O 1
ATOM 6443 N N . PRO B 2 109 ? 16.896 4.983 8.560 1.00 117.75 109 PRO B N 1
ATOM 6444 C CA . PRO B 2 109 ? 18.047 4.533 9.355 1.00 124.93 109 PRO B CA 1
ATOM 6445 C C . PRO B 2 109 ? 19.104 5.619 9.543 1.00 122.86 109 PRO B C 1
ATOM 6446 O O . PRO B 2 109 ? 19.476 6.295 8.586 1.00 115.29 109 PRO B O 1
ATOM 6450 N N . GLU B 2 110 ? 19.578 5.776 10.776 1.00 131.47 110 GLU B N 1
ATOM 6451 C CA . GLU B 2 110 ? 20.559 6.806 11.103 1.00 133.97 110 GLU B CA 1
ATOM 6452 C C . GLU B 2 110 ? 21.890 6.579 10.392 1.00 128.16 110 GLU B C 1
ATOM 6453 O O . GLU B 2 110 ? 22.680 7.509 10.216 1.00 120.20 110 GLU B O 1
ATOM 6459 N N . GLN B 2 111 ? 22.124 5.342 9.966 1.00 131.67 111 GLN B N 1
ATOM 6460 C CA . GLN B 2 111 ? 23.359 4.982 9.277 1.00 118.87 111 GLN B CA 1
ATOM 6461 C C . GLN B 2 111 ? 23.474 5.655 7.909 1.00 115.38 111 GLN B C 1
ATOM 6462 O O . GLN B 2 111 ? 24.530 5.612 7.274 1.00 116.70 111 GLN B O 1
ATOM 6468 N N . LEU B 2 112 ? 22.390 6.284 7.461 1.00 113.39 112 LEU B N 1
ATOM 6469 C CA . LEU B 2 112 ? 22.430 7.089 6.245 1.00 113.89 112 LEU B CA 1
ATOM 6470 C C . LEU B 2 112 ? 23.361 8.279 6.434 1.00 113.49 112 LEU B C 1
ATOM 6471 O O . LEU B 2 112 ? 23.785 8.904 5.466 1.00 101.62 112 LEU B O 1
ATOM 6476 N N . GLY B 2 113 ? 23.672 8.594 7.687 1.00 125.64 113 GLY B N 1
ATOM 6477 C CA . GLY B 2 113 ? 24.635 9.636 7.983 1.00 130.60 113 GLY B CA 1
ATOM 6478 C C . GLY B 2 113 ? 26.051 9.208 7.644 1.00 126.99 113 GLY B C 1
ATOM 6479 O O . GLY B 2 113 ? 26.912 10.044 7.373 1.00 126.04 113 GLY B O 1
ATOM 6480 N N . ASN B 2 114 ? 26.291 7.900 7.644 1.00 122.38 114 ASN B N 1
ATOM 6481 C CA . ASN B 2 114 ? 27.635 7.369 7.427 1.00 121.72 114 ASN B CA 1
ATOM 6482 C C . ASN B 2 114 ? 28.138 7.532 5.995 1.00 128.58 114 ASN B C 1
ATOM 6483 O O . ASN B 2 114 ? 29.296 7.237 5.701 1.00 136.39 114 ASN B O 1
ATOM 6488 N N . LEU B 2 115 ? 27.269 8.004 5.108 1.00 126.21 115 LEU B N 1
ATOM 6489 C CA . LEU B 2 115 ? 27.660 8.248 3.726 1.00 117.22 115 LEU B CA 1
ATOM 6490 C C . LEU B 2 115 ? 28.445 9.551 3.658 1.00 122.42 115 LEU B C 1
ATOM 6491 O O . LEU B 2 115 ? 27.923 10.615 3.986 1.00 131.81 115 LEU B O 1
ATOM 6496 N N . THR B 2 116 ? 29.693 9.470 3.211 1.00 120.31 116 THR B N 1
ATOM 6497 C CA . THR B 2 116 ? 30.568 10.638 3.209 1.00 117.29 116 THR B CA 1
ATOM 6498 C C . THR B 2 116 ? 30.168 11.624 2.119 1.00 120.16 116 THR B C 1
ATOM 6499 O O . THR B 2 116 ? 29.686 12.719 2.413 1.00 102.55 116 THR B O 1
ATOM 6503 N N . GLU B 2 117 ? 30.358 11.239 0.862 1.00 137.89 117 GLU B N 1
ATOM 6504 C CA . GLU B 2 117 ? 29.911 12.086 -0.231 1.00 135.38 117 GLU B CA 1
ATOM 6505 C C . GLU B 2 117 ? 28.621 11.536 -0.821 1.00 119.66 117 GLU B C 1
ATOM 6506 O O . GLU B 2 117 ? 28.637 10.554 -1.556 1.00 107.17 117 GLU B O 1
ATOM 6512 N N . LEU B 2 118 ? 27.516 12.206 -0.508 1.00 120.41 118 LEU B N 1
ATOM 6513 C CA . LEU B 2 118 ? 26.187 11.835 -0.979 1.00 110.73 118 LEU B CA 1
ATOM 6514 C C . LEU B 2 118 ? 25.536 13.120 -1.465 1.00 114.94 118 LEU B C 1
ATOM 6515 O O . LEU B 2 118 ? 25.257 14.016 -0.669 1.00 124.58 118 LEU B O 1
ATOM 6520 N N . VAL B 2 119 ? 25.284 13.211 -2.765 1.00 112.26 119 VAL B N 1
ATOM 6521 C CA . VAL B 2 119 ? 24.779 14.452 -3.346 1.00 105.42 119 VAL B CA 1
ATOM 6522 C C . VAL B 2 119 ? 23.269 14.656 -3.195 1.00 103.10 119 VAL B C 1
ATOM 6523 O O . VAL B 2 119 ? 22.818 15.745 -2.842 1.00 107.38 119 VAL B O 1
ATOM 6527 N N . SER B 2 120 ? 22.491 13.609 -3.448 1.00 100.52 120 SER B N 1
ATOM 6528 C CA . SER B 2 120 ? 21.035 13.734 -3.431 1.00 104.06 120 SER B CA 1
ATOM 6529 C C . SER B 2 120 ? 20.354 12.599 -2.678 1.00 104.18 120 SER B C 1
ATOM 6530 O O . SER B 2 120 ? 20.564 11.425 -2.983 1.00 108.02 120 SER B O 1
ATOM 6533 N N . LEU B 2 121 ? 19.541 12.957 -1.691 1.00 103.26 121 LEU B N 1
ATOM 6534 C CA . LEU B 2 121 ? 18.760 11.973 -0.955 1.00 105.95 121 LEU B CA 1
ATOM 6535 C C . LEU B 2 121 ? 17.269 12.194 -1.191 1.00 102.98 121 LEU B C 1
ATOM 6536 O O . LEU B 2 121 ? 16.690 13.139 -0.658 1.00 103.26 121 LEU B O 1
ATOM 6541 N N . ASP B 2 122 ? 16.640 11.324 -1.978 1.00 109.95 122 ASP B N 1
ATOM 6542 C CA . ASP B 2 122 ? 15.203 11.448 -2.205 1.00 120.53 122 ASP B CA 1
ATOM 6543 C C . ASP B 2 122 ? 14.421 10.251 -1.676 1.00 116.05 122 ASP B C 1
ATOM 6544 O O . ASP B 2 122 ? 14.409 9.184 -2.292 1.00 116.85 122 ASP B O 1
ATOM 6549 N N . LEU B 2 123 ? 13.756 10.441 -0.540 1.00 112.46 123 LEU B N 1
ATOM 6550 C CA . LEU B 2 123 ? 12.804 9.464 -0.017 1.00 116.13 123 LEU B CA 1
ATOM 6551 C C . LEU B 2 123 ? 11.349 9.849 -0.275 1.00 124.83 123 LEU B C 1
ATOM 6552 O O . LEU B 2 123 ? 10.434 9.146 0.158 1.00 127.61 123 LEU B O 1
ATOM 6557 N N . TYR B 2 124 ? 11.140 10.964 -0.969 1.00 123.90 124 TYR B N 1
ATOM 6558 C CA . TYR B 2 124 ? 9.818 11.589 -1.038 1.00 126.88 124 TYR B CA 1
ATOM 6559 C C . TYR B 2 124 ? 8.757 10.705 -1.698 1.00 127.26 124 TYR B C 1
ATOM 6560 O O . TYR B 2 124 ? 9.085 9.768 -2.423 1.00 134.41 124 TYR B O 1
ATOM 6569 N N . LEU B 2 125 ? 7.491 11.005 -1.415 1.00 121.87 125 LEU B N 1
ATOM 6570 C CA . LEU B 2 125 ? 6.361 10.194 -1.874 1.00 122.59 125 LEU B CA 1
ATOM 6571 C C . LEU B 2 125 ? 6.447 8.748 -1.385 1.00 127.13 125 LEU B C 1
ATOM 6572 O O . LEU B 2 125 ? 6.373 7.808 -2.177 1.00 119.36 125 LEU B O 1
ATOM 6577 N N . ASN B 2 126 ? 6.610 8.587 -0.075 1.00 133.54 126 ASN B N 1
ATOM 6578 C CA . ASN B 2 126 ? 6.634 7.272 0.559 1.00 131.64 126 ASN B CA 1
ATOM 6579 C C . ASN B 2 126 ? 5.835 7.244 1.858 1.00 135.99 126 ASN B C 1
ATOM 6580 O O . ASN B 2 126 ? 5.414 8.284 2.361 1.00 134.52 126 ASN B O 1
ATOM 6585 N N . ASN B 2 127 ? 5.616 6.044 2.387 1.00 145.55 127 ASN B N 1
ATOM 6586 C CA . ASN B 2 127 ? 4.872 5.873 3.633 1.00 156.84 127 ASN B CA 1
ATOM 6587 C C . ASN B 2 127 ? 5.774 5.873 4.870 1.00 150.87 127 ASN B C 1
ATOM 6588 O O . ASN B 2 127 ? 5.314 5.597 5.978 1.00 155.27 127 ASN B O 1
ATOM 6593 N N . LEU B 2 128 ? 7.058 6.162 4.665 1.00 140.82 128 LEU B N 1
ATOM 6594 C CA . LEU B 2 128 ? 8.049 6.155 5.743 1.00 132.77 128 LEU B CA 1
ATOM 6595 C C . LEU B 2 128 ? 7.608 6.997 6.936 1.00 134.29 128 LEU B C 1
ATOM 6596 O O . LEU B 2 128 ? 7.068 8.087 6.765 1.00 122.54 128 LEU B O 1
ATOM 6601 N N . SER B 2 129 ? 7.837 6.481 8.140 1.00 140.51 129 SER B N 1
ATOM 6602 C CA . SER B 2 129 ? 7.412 7.156 9.364 1.00 139.90 129 SER B CA 1
ATOM 6603 C C . SER B 2 129 ? 8.569 7.383 10.336 1.00 136.53 129 SER B C 1
ATOM 6604 O O . SER B 2 129 ? 9.715 7.038 10.049 1.00 128.73 129 SER B O 1
ATOM 6607 N N . GLY B 2 130 ? 8.255 7.967 11.488 1.00 141.08 130 GLY B N 1
ATOM 6608 C CA . GLY B 2 130 ? 9.253 8.235 12.507 1.00 144.77 130 GLY B CA 1
ATOM 6609 C C . GLY B 2 130 ? 9.918 9.589 12.343 1.00 148.06 130 GLY B C 1
ATOM 6610 O O . GLY B 2 130 ? 9.493 10.399 11.518 1.00 151.93 130 GLY B O 1
ATOM 6611 N N . PRO B 2 131 ? 10.965 9.845 13.141 1.00 149.89 131 PRO B N 1
ATOM 6612 C CA . PRO B 2 131 ? 11.735 11.092 13.107 1.00 152.78 131 PRO B CA 1
ATOM 6613 C C . PRO B 2 131 ? 12.735 11.144 11.955 1.00 155.93 131 PRO B C 1
ATOM 6614 O O . PRO B 2 131 ? 13.112 10.111 11.395 1.00 125.35 131 PRO B O 1
ATOM 6618 N N . ILE B 2 132 ? 13.149 12.355 11.602 1.00 155.21 132 ILE B N 1
ATOM 6619 C CA . ILE B 2 132 ? 14.263 12.540 10.690 1.00 143.69 132 ILE B CA 1
ATOM 6620 C C . ILE B 2 132 ? 15.532 12.545 11.528 1.00 139.38 132 ILE B C 1
ATOM 6621 O O . ILE B 2 132 ? 15.758 13.471 12.303 1.00 147.68 132 ILE B O 1
ATOM 6626 N N . PRO B 2 133 ? 16.359 11.501 11.382 1.00 134.13 133 PRO B N 1
ATOM 6627 C CA . PRO B 2 133 ? 17.578 11.332 12.183 1.00 139.93 133 PRO B CA 1
ATOM 6628 C C . PRO B 2 133 ? 18.539 12.515 12.069 1.00 140.27 133 PRO B C 1
ATOM 6629 O O . PRO B 2 133 ? 18.695 13.086 10.990 1.00 132.47 133 PRO B O 1
ATOM 6633 N N . SER B 2 134 ? 19.171 12.872 13.183 1.00 147.03 134 SER B N 1
ATOM 6634 C CA . SER B 2 134 ? 20.114 13.985 13.218 1.00 148.42 134 SER B CA 1
ATOM 6635 C C . SER B 2 134 ? 21.345 13.696 12.367 1.00 141.50 134 SER B C 1
ATOM 6636 O O . SER B 2 134 ? 22.013 14.613 11.885 1.00 142.23 134 SER B O 1
ATOM 6639 N N . THR B 2 135 ? 21.628 12.410 12.178 1.00 120.96 135 THR B N 1
ATOM 6640 C CA . THR B 2 135 ? 22.752 11.973 11.358 1.00 121.93 135 THR B CA 1
ATOM 6641 C C . THR B 2 135 ? 22.644 12.465 9.914 1.00 117.83 135 THR B C 1
ATOM 6642 O O . THR B 2 135 ? 23.637 12.511 9.193 1.00 112.25 135 THR B O 1
ATOM 6646 N N . LEU B 2 136 ? 21.440 12.849 9.500 1.00 118.36 136 LEU B N 1
ATOM 6647 C CA . LEU B 2 136 ? 21.234 13.412 8.169 1.00 114.54 136 LEU B CA 1
ATOM 6648 C C . LEU B 2 136 ? 21.927 14.759 7.997 1.00 115.55 136 LEU B C 1
ATOM 6649 O O . LEU B 2 136 ? 21.936 15.323 6.905 1.00 119.49 136 LEU B O 1
ATOM 6654 N N . GLY B 2 137 ? 22.486 15.287 9.079 1.00 123.07 137 GLY B N 1
ATOM 6655 C CA . GLY B 2 137 ? 23.210 16.539 9.003 1.00 128.31 137 GLY B CA 1
ATOM 6656 C C . GLY B 2 137 ? 24.716 16.376 8.940 1.00 128.89 137 GLY B C 1
ATOM 6657 O O . GLY B 2 137 ? 25.445 17.366 8.901 1.00 126.89 137 GLY B O 1
ATOM 6658 N N . ARG B 2 138 ? 25.194 15.135 8.939 1.00 128.45 138 ARG B N 1
ATOM 6659 C CA . ARG B 2 138 ? 26.635 14.904 8.873 1.00 132.22 138 ARG B CA 1
ATOM 6660 C C . ARG B 2 138 ? 27.141 14.639 7.454 1.00 132.82 138 ARG B C 1
ATOM 6661 O O . ARG B 2 138 ? 28.336 14.426 7.249 1.00 135.73 138 ARG B O 1
ATOM 6669 N N . LEU B 2 139 ? 26.240 14.660 6.475 1.00 134.11 139 LEU B N 1
ATOM 6670 C CA . LEU B 2 139 ? 26.668 14.600 5.083 1.00 136.70 139 LEU B CA 1
ATOM 6671 C C . LEU B 2 139 ? 26.781 16.025 4.570 1.00 137.60 139 LEU B C 1
ATOM 6672 O O . LEU B 2 139 ? 25.772 16.678 4.314 1.00 133.17 139 LEU B O 1
ATOM 6677 N N . LYS B 2 140 ? 28.010 16.489 4.372 1.00 141.76 140 LYS B N 1
ATOM 6678 C CA . LYS B 2 140 ? 28.245 17.892 4.048 1.00 144.79 140 LYS B CA 1
ATOM 6679 C C . LYS B 2 140 ? 28.271 18.126 2.539 1.00 139.27 140 LYS B C 1
ATOM 6680 O O . LYS B 2 140 ? 28.388 19.263 2.080 1.00 139.77 140 LYS B O 1
ATOM 6686 N N . LYS B 2 141 ? 28.165 17.045 1.773 1.00 134.17 141 LYS B N 1
ATOM 6687 C CA . LYS B 2 141 ? 28.156 17.132 0.317 1.00 123.64 141 LYS B CA 1
ATOM 6688 C C . LYS B 2 141 ? 26.728 17.152 -0.222 1.00 124.14 141 LYS B C 1
ATOM 6689 O O . LYS B 2 141 ? 26.513 17.243 -1.430 1.00 128.53 141 LYS B O 1
ATOM 6695 N N . LEU B 2 142 ? 25.757 17.065 0.683 1.00 112.48 142 LEU B N 1
ATOM 6696 C CA . LEU B 2 142 ? 24.352 16.952 0.307 1.00 101.60 142 LEU B CA 1
ATOM 6697 C C . LEU B 2 142 ? 23.814 18.226 -0.335 1.00 102.88 142 LEU B C 1
ATOM 6698 O O . LEU B 2 142 ? 23.954 19.316 0.212 1.00 121.27 142 LEU B O 1
ATOM 6703 N N . ARG B 2 143 ? 23.182 18.076 -1.493 1.00 98.30 143 ARG B N 1
ATOM 6704 C CA . ARG B 2 143 ? 22.509 19.192 -2.149 1.00 105.34 143 ARG B CA 1
ATOM 6705 C C . ARG B 2 143 ? 20.991 19.039 -2.086 1.00 111.08 143 ARG B C 1
ATOM 6706 O O . ARG B 2 143 ? 20.299 19.868 -1.497 1.00 129.18 143 ARG B O 1
ATOM 6714 N N . PHE B 2 144 ? 20.477 17.980 -2.703 1.00 104.85 144 PHE B N 1
ATOM 6715 C CA . PHE B 2 144 ? 19.038 17.758 -2.762 1.00 109.86 144 PHE B CA 1
ATOM 6716 C C . PHE B 2 144 ? 18.557 16.794 -1.684 1.00 117.39 144 PHE B C 1
ATOM 6717 O O . PHE B 2 144 ? 18.906 15.614 -1.692 1.00 108.10 144 PHE B O 1
ATOM 6725 N N . LEU B 2 145 ? 17.759 17.310 -0.755 1.00 136.73 145 LEU B N 1
ATOM 6726 C CA . LEU B 2 145 ? 17.081 16.475 0.228 1.00 138.32 145 LEU B CA 1
ATOM 6727 C C . LEU B 2 145 ? 15.577 16.663 0.089 1.00 138.27 145 LEU B C 1
ATOM 6728 O O . LEU B 2 145 ? 15.053 17.728 0.406 1.00 146.64 145 LEU B O 1
ATOM 6733 N N . ARG B 2 146 ? 14.878 15.643 -0.398 1.00 131.77 146 ARG B N 1
ATOM 6734 C CA . ARG B 2 146 ? 13.425 15.721 -0.457 1.00 132.36 146 ARG B CA 1
ATOM 6735 C C . ARG B 2 146 ? 12.784 14.582 0.322 1.00 128.50 146 ARG B C 1
ATOM 6736 O O . ARG B 2 146 ? 12.784 13.434 -0.121 1.00 115.55 146 ARG B O 1
ATOM 6744 N N . LEU B 2 147 ? 12.232 14.918 1.482 1.00 134.88 147 LEU B N 1
ATOM 6745 C CA . LEU B 2 147 ? 11.494 13.967 2.304 1.00 133.26 147 LEU B CA 1
ATOM 6746 C C . LEU B 2 147 ? 9.980 14.128 2.173 1.00 128.66 147 LEU B C 1
ATOM 6747 O O . LEU B 2 147 ? 9.215 13.428 2.836 1.00 121.00 147 LEU B O 1
ATOM 6752 N N . ASN B 2 148 ? 9.557 15.050 1.313 1.00 132.98 148 ASN B N 1
ATOM 6753 C CA . ASN B 2 148 ? 8.165 15.491 1.271 1.00 139.94 148 ASN B CA 1
ATOM 6754 C C . ASN B 2 148 ? 7.160 14.401 0.910 1.00 134.53 148 ASN B C 1
ATOM 6755 O O . ASN B 2 148 ? 7.514 13.385 0.312 1.00 140.75 148 ASN B O 1
ATOM 6760 N N . ASN B 2 149 ? 5.908 14.630 1.295 1.00 124.76 149 ASN B N 1
ATOM 6761 C CA . ASN B 2 149 ? 4.827 13.672 1.089 1.00 133.30 149 ASN B CA 1
ATOM 6762 C C . ASN B 2 149 ? 5.136 12.332 1.746 1.00 139.37 149 ASN B C 1
ATOM 6763 O O . ASN B 2 149 ? 5.265 11.309 1.073 1.00 128.00 149 ASN B O 1
ATOM 6768 N N . ASN B 2 150 ? 5.250 12.353 3.070 1.00 155.80 150 ASN B N 1
ATOM 6769 C CA . ASN B 2 150 ? 5.533 11.152 3.845 1.00 158.80 150 ASN B CA 1
ATOM 6770 C C . ASN B 2 150 ? 4.744 11.124 5.146 1.00 155.08 150 ASN B C 1
ATOM 6771 O O . ASN B 2 150 ? 3.872 11.960 5.368 1.00 151.63 150 ASN B O 1
ATOM 6776 N N . SER B 2 151 ? 5.028 10.128 5.978 1.00 159.93 151 SER B N 1
ATOM 6777 C CA . SER B 2 151 ? 4.436 10.021 7.309 1.00 157.52 151 SER B CA 1
ATOM 6778 C C . SER B 2 151 ? 5.355 10.522 8.430 1.00 155.91 151 SER B C 1
ATOM 6779 O O . SER B 2 151 ? 5.009 10.418 9.607 1.00 162.77 151 SER B O 1
ATOM 6782 N N . LEU B 2 152 ? 6.522 11.050 8.059 1.00 153.82 152 LEU B N 1
ATOM 6783 C CA . LEU B 2 152 ? 7.567 11.434 9.016 1.00 156.33 152 LEU B CA 1
ATOM 6784 C C . LEU B 2 152 ? 7.064 12.330 10.148 1.00 157.82 152 LEU B C 1
ATOM 6785 O O . LEU B 2 152 ? 6.362 13.308 9.905 1.00 158.93 152 LEU B O 1
ATOM 6790 N N . SER B 2 153 ? 7.433 11.985 11.380 1.00 163.38 153 SER B N 1
ATOM 6791 C CA . SER B 2 153 ? 6.986 12.715 12.567 1.00 172.05 153 SER B CA 1
ATOM 6792 C C . SER B 2 153 ? 8.106 12.891 13.591 1.0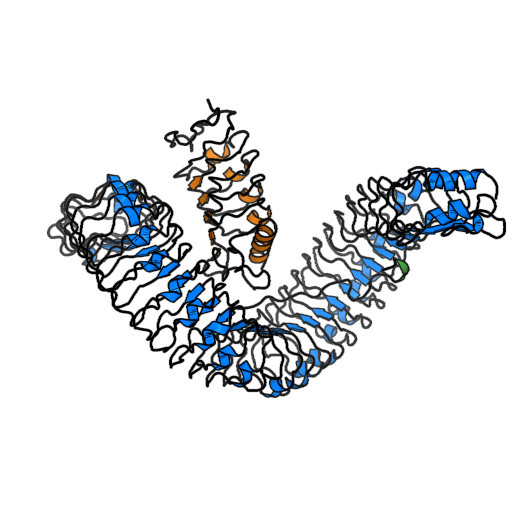0 181.77 153 SER B C 1
ATOM 6793 O O . SER B 2 153 ? 8.748 11.920 13.990 1.00 187.34 153 SER B O 1
ATOM 6796 N N . GLY B 2 154 ? 8.327 14.128 14.025 1.00 181.97 154 GLY B N 1
ATOM 6797 C CA . GLY B 2 154 ? 9.400 14.428 14.956 1.00 180.16 154 GLY B CA 1
ATOM 6798 C C . GLY B 2 154 ? 9.899 15.855 14.839 1.00 183.55 154 GLY B C 1
ATOM 6799 O O . GLY B 2 154 ? 9.177 16.739 14.383 1.00 185.01 154 GLY B O 1
ATOM 6800 N N . GLU B 2 155 ? 11.143 16.081 15.252 1.00 184.95 155 GLU B N 1
ATOM 6801 C CA . GLU B 2 155 ? 11.736 17.414 15.211 1.00 186.25 155 GLU B CA 1
ATOM 6802 C C . GLU B 2 155 ? 12.855 17.491 14.170 1.00 177.99 155 GLU B C 1
ATOM 6803 O O . GLU B 2 155 ? 13.520 16.494 13.885 1.00 174.35 155 GLU B O 1
ATOM 6809 N N . ILE B 2 156 ? 13.053 18.674 13.595 1.00 167.47 156 ILE B N 1
ATOM 6810 C CA . ILE B 2 156 ? 14.092 18.870 12.585 1.00 152.08 156 ILE B CA 1
ATOM 6811 C C . ILE B 2 156 ? 15.478 18.973 13.217 1.00 144.37 156 ILE B C 1
ATOM 6812 O O . ILE B 2 156 ? 15.693 19.772 14.129 1.00 150.35 156 ILE B O 1
ATOM 6817 N N . PRO B 2 157 ? 16.423 18.151 12.736 1.00 141.90 157 PRO B N 1
ATOM 6818 C CA . PRO B 2 157 ? 17.820 18.207 13.178 1.00 145.76 157 PRO B CA 1
ATOM 6819 C C . PRO B 2 157 ? 18.450 19.557 12.855 1.00 147.48 157 PRO B C 1
ATOM 6820 O O . PRO B 2 157 ? 18.302 20.048 11.735 1.00 137.90 157 PRO B O 1
ATOM 6824 N N . ARG B 2 158 ? 19.150 20.144 13.822 1.00 154.13 158 ARG B N 1
ATOM 6825 C CA . ARG B 2 158 ? 19.792 21.438 13.617 1.00 159.57 158 ARG B CA 1
ATOM 6826 C C . ARG B 2 158 ? 20.957 21.323 12.641 1.00 167.86 158 ARG B C 1
ATOM 6827 O O . ARG B 2 158 ? 21.384 22.315 12.060 1.00 175.03 158 ARG B O 1
ATOM 6835 N N . SER B 2 159 ? 21.484 20.114 12.480 1.00 164.08 159 SER B N 1
ATOM 6836 C CA . SER B 2 159 ? 22.662 19.901 11.649 1.00 157.73 159 SER B CA 1
ATOM 6837 C C . SER B 2 159 ? 22.332 20.062 10.170 1.00 161.41 159 SER B C 1
ATOM 6838 O O . SER B 2 159 ? 23.227 20.163 9.330 1.00 170.90 159 SER B O 1
ATOM 6841 N N . LEU B 2 160 ? 21.041 20.084 9.856 1.00 156.03 160 LEU B N 1
ATOM 6842 C CA . LEU B 2 160 ? 20.595 20.361 8.498 1.00 145.89 160 LEU B CA 1
ATOM 6843 C C . LEU B 2 160 ? 20.849 21.832 8.169 1.00 144.95 160 LEU B C 1
ATOM 6844 O O . LEU B 2 160 ? 20.875 22.224 7.006 1.00 148.11 160 LEU B O 1
ATOM 6849 N N . THR B 2 161 ? 21.037 22.646 9.203 1.00 150.00 161 THR B N 1
ATOM 6850 C CA . THR B 2 161 ? 21.447 24.034 9.013 1.00 146.51 161 THR B CA 1
ATOM 6851 C C . THR B 2 161 ? 22.972 24.126 8.915 1.00 139.32 161 THR B C 1
ATOM 6852 O O . THR B 2 161 ? 23.521 25.170 8.571 1.00 138.76 161 THR B O 1
ATOM 6856 N N . ALA B 2 162 ? 23.646 23.039 9.276 1.00 141.00 162 ALA B N 1
ATOM 6857 C CA . ALA B 2 162 ? 25.103 22.995 9.267 1.00 156.02 162 ALA B CA 1
ATOM 6858 C C . ALA B 2 162 ? 25.698 22.696 7.891 1.00 165.18 162 ALA B C 1
ATOM 6859 O O . ALA B 2 162 ? 26.785 23.171 7.558 1.00 172.81 162 ALA B O 1
ATOM 6861 N N . VAL B 2 163 ? 24.982 21.913 7.091 1.00 168.09 163 VAL B N 1
ATOM 6862 C CA . VAL B 2 163 ? 25.514 21.390 5.828 1.00 167.61 163 VAL B CA 1
ATOM 6863 C C . VAL B 2 163 ? 25.700 22.418 4.703 1.00 166.81 163 VAL B C 1
ATOM 6864 O O . VAL B 2 163 ? 26.574 22.254 3.841 1.00 162.30 163 VAL B O 1
ATOM 6868 N N . LEU B 2 164 ? 24.854 23.447 4.696 1.00 169.81 164 LEU B N 1
ATOM 6869 C CA . LEU B 2 164 ? 25.082 24.664 3.902 1.00 170.99 164 LEU B CA 1
ATOM 6870 C C . LEU B 2 164 ? 25.041 24.531 2.376 1.00 163.72 164 LEU B C 1
ATOM 6871 O O . LEU B 2 164 ? 24.966 25.545 1.675 1.00 166.18 164 LEU B O 1
ATOM 6876 N N . THR B 2 165 ? 25.076 23.308 1.854 1.00 152.47 165 THR B N 1
ATOM 6877 C CA . THR B 2 165 ? 25.096 23.146 0.408 1.00 144.80 165 THR B CA 1
ATOM 6878 C C . THR B 2 165 ? 23.655 23.261 -0.083 1.00 152.23 165 THR B C 1
ATOM 6879 O O . THR B 2 165 ? 23.262 24.294 -0.639 1.00 164.31 165 THR B O 1
ATOM 6883 N N . LEU B 2 166 ? 22.877 22.206 0.135 1.00 140.82 166 LEU B N 1
ATOM 6884 C CA . LEU B 2 166 ? 21.415 22.299 0.195 1.00 134.26 166 LEU B CA 1
ATOM 6885 C C . LEU B 2 166 ? 20.705 23.182 -0.835 1.00 141.33 166 LEU B C 1
ATOM 6886 O O . LEU B 2 166 ? 19.876 24.014 -0.448 1.00 146.03 166 LEU B O 1
ATOM 6891 N N . GLN B 2 167 ? 21.022 23.043 -2.118 1.00 154.10 167 GLN B N 1
ATOM 6892 C CA . GLN B 2 167 ? 20.384 23.917 -3.097 1.00 168.74 167 GLN B CA 1
ATOM 6893 C C . GLN B 2 167 ? 18.848 23.771 -3.070 1.00 165.98 167 GLN B C 1
ATOM 6894 O O . GLN B 2 167 ? 18.123 24.716 -3.395 1.00 169.86 167 GLN B O 1
ATOM 6900 N N . VAL B 2 168 ? 18.365 22.596 -2.660 1.00 157.79 168 VAL B N 1
ATOM 6901 C CA . VAL B 2 168 ? 16.930 22.333 -2.539 1.00 151.55 168 VAL B CA 1
ATOM 6902 C C . VAL B 2 168 ? 16.612 21.472 -1.325 1.00 149.93 168 VAL B C 1
ATOM 6903 O O . VAL B 2 168 ? 17.228 20.428 -1.136 1.00 148.39 168 VAL B O 1
ATOM 6907 N N . LEU B 2 169 ? 15.666 21.910 -0.499 1.00 152.19 169 LEU B N 1
ATOM 6908 C CA . LEU B 2 169 ? 15.065 21.030 0.503 1.00 150.14 169 LEU B CA 1
ATOM 6909 C C . LEU B 2 169 ? 13.551 21.140 0.388 1.00 141.63 169 LEU B C 1
ATOM 6910 O O . LEU B 2 169 ? 12.978 22.169 0.744 1.00 140.38 169 LEU B O 1
ATOM 6915 N N . ASP B 2 170 ? 12.901 20.090 -0.106 1.00 143.49 170 ASP B N 1
ATOM 6916 C CA . ASP B 2 170 ? 11.469 20.185 -0.392 1.00 147.84 170 ASP B CA 1
ATOM 6917 C C . ASP B 2 170 ? 10.602 19.602 0.716 1.00 133.60 170 ASP B C 1
ATOM 6918 O O . ASP B 2 170 ? 9.378 19.531 0.574 1.00 133.19 170 ASP B O 1
ATOM 6923 N N . LEU B 2 171 ? 11.232 19.179 1.811 1.00 143.43 171 LEU B N 1
ATOM 6924 C CA . LEU B 2 171 ? 10.524 18.395 2.832 1.00 155.27 171 LEU B CA 1
ATOM 6925 C C . LEU B 2 171 ? 9.229 19.065 3.335 1.00 148.03 171 LEU B C 1
ATOM 6926 O O . LEU B 2 171 ? 9.234 20.185 3.836 1.00 143.06 171 LEU B O 1
ATOM 6931 N N . SER B 2 172 ? 8.118 18.346 3.219 1.00 136.54 172 SER B N 1
ATOM 6932 C CA . SER B 2 172 ? 6.807 18.901 3.537 1.00 130.57 172 SER B CA 1
ATOM 6933 C C . SER B 2 172 ? 5.799 17.764 3.604 1.00 137.64 172 SER B C 1
ATOM 6934 O O . SER B 2 172 ? 6.169 16.587 3.469 1.00 151.14 172 SER B O 1
ATOM 6936 N N . ASN B 2 173 ? 4.534 18.107 3.845 1.00 135.97 173 ASN B N 1
ATOM 6937 C CA . ASN B 2 173 ? 3.446 17.122 3.826 1.00 141.86 173 ASN B CA 1
ATOM 6938 C C . ASN B 2 173 ? 3.513 16.003 4.874 1.00 166.88 173 ASN B C 1
ATOM 6939 O O . ASN B 2 173 ? 2.605 15.177 4.959 1.00 179.42 173 ASN B O 1
ATOM 6944 N N . ASN B 2 174 ? 4.604 15.949 5.632 1.00 179.13 174 ASN B N 1
ATOM 6945 C CA . ASN B 2 174 ? 4.688 15.050 6.781 1.00 191.41 174 ASN B CA 1
ATOM 6946 C C . ASN B 2 174 ? 4.750 15.822 8.098 1.00 178.47 174 ASN B C 1
ATOM 6947 O O . ASN B 2 174 ? 5.676 16.610 8.322 1.00 177.04 174 ASN B O 1
ATOM 6949 N N . PRO B 2 175 ? 3.751 15.605 8.971 1.00 166.10 175 PRO B N 1
ATOM 6950 C CA . PRO B 2 175 ? 3.642 16.381 10.212 1.00 172.16 175 PRO B CA 1
ATOM 6951 C C . PRO B 2 175 ? 4.836 16.172 11.137 1.00 171.59 175 PRO B C 1
ATOM 6952 O O . PRO B 2 175 ? 5.129 15.045 11.525 1.00 165.04 175 PRO B O 1
ATOM 6956 N N . LEU B 2 176 ? 5.487 17.267 11.513 1.00 181.29 176 LEU B N 1
ATOM 6957 C CA . LEU B 2 176 ? 6.686 17.217 12.338 1.00 198.85 176 LEU B CA 1
ATOM 6958 C C . LEU B 2 176 ? 6.613 18.213 13.484 1.00 220.20 176 LEU B C 1
ATOM 6959 O O . LEU B 2 176 ? 6.565 17.844 14.659 1.00 230.53 176 LEU B O 1
ATOM 6964 N N . THR B 2 177 ? 6.603 19.483 13.096 1.00 225.93 177 THR B N 1
ATOM 6965 C CA . THR B 2 177 ? 6.697 20.638 13.985 1.00 228.33 177 THR B CA 1
ATOM 6966 C C . THR B 2 177 ? 7.945 20.696 14.862 1.00 232.94 177 THR B C 1
ATOM 6967 O O . THR B 2 177 ? 9.044 20.318 14.452 1.00 234.52 177 THR B O 1
ATOM 6969 N N . GLY B 2 178 ? 7.736 21.189 16.077 1.00 233.90 178 GLY B N 1
ATOM 6970 C CA . GLY B 2 178 ? 8.770 21.400 17.071 1.00 237.01 178 GLY B CA 1
ATOM 6971 C C . GLY B 2 178 ? 9.448 22.749 16.894 1.00 239.58 178 GLY B C 1
ATOM 6972 O O . GLY B 2 178 ? 9.878 23.355 17.875 1.00 246.79 178 GLY B O 1
ATOM 6973 N N . ASP B 2 179 ? 9.521 23.203 15.639 1.00 236.49 179 ASP B N 1
ATOM 6974 C CA . ASP B 2 179 ? 9.885 24.569 15.234 1.00 240.73 179 ASP B CA 1
ATOM 6975 C C . ASP B 2 179 ? 10.096 24.600 13.720 1.00 241.04 179 ASP B C 1
ATOM 6976 O O . ASP B 2 179 ? 10.066 23.556 13.066 1.00 241.73 179 ASP B O 1
ATOM 6978 N N . ILE B 2 180 ? 10.305 25.790 13.163 1.00 238.77 180 ILE B N 1
ATOM 6979 C CA . ILE B 2 180 ? 10.954 25.904 11.855 1.00 233.65 180 ILE B CA 1
ATOM 6980 C C . ILE B 2 180 ? 12.274 26.653 12.003 1.00 237.77 180 ILE B C 1
ATOM 6981 O O . ILE B 2 180 ? 12.284 27.875 12.172 1.00 245.45 180 ILE B O 1
ATOM 6983 N N . PRO B 2 181 ? 13.397 25.924 11.937 1.00 230.29 181 PRO B N 1
ATOM 6984 C CA . PRO B 2 181 ? 14.698 26.569 12.145 1.00 223.49 181 PRO B CA 1
ATOM 6985 C C . PRO B 2 181 ? 15.086 27.523 11.019 1.00 213.01 181 PRO B C 1
ATOM 6986 O O . PRO B 2 181 ? 15.016 27.167 9.845 1.00 207.61 181 PRO B O 1
ATOM 6990 N N . VAL B 2 182 ? 15.463 28.739 11.391 1.00 209.79 182 VAL B N 1
ATOM 6991 C CA . VAL B 2 182 ? 16.094 29.689 10.476 1.00 195.20 182 VAL B CA 1
ATOM 6992 C C . VAL B 2 182 ? 17.620 29.685 10.659 1.00 176.59 182 VAL B C 1
ATOM 6993 O O . VAL B 2 182 ? 18.326 30.549 10.134 1.00 152.50 182 VAL B O 1
ATOM 6995 N N . ASN B 2 183 ? 18.120 28.688 11.392 1.00 178.30 183 ASN B N 1
ATOM 6996 C CA . ASN B 2 183 ? 19.488 28.647 11.930 1.00 175.67 183 ASN B CA 1
ATOM 6997 C C . ASN B 2 183 ? 20.586 28.919 10.878 1.00 180.58 183 ASN B C 1
ATOM 6998 O O . ASN B 2 183 ? 21.772 29.009 11.207 1.00 183.03 183 ASN B O 1
ATOM 7003 N N . GLY B 2 184 ? 20.164 29.065 9.622 1.00 178.74 184 GLY B N 1
ATOM 7004 C CA . GLY B 2 184 ? 20.975 29.679 8.582 1.00 179.77 184 GLY B CA 1
ATOM 7005 C C . GLY B 2 184 ? 21.428 28.939 7.335 1.00 173.13 184 GLY B C 1
ATOM 7006 O O . GLY B 2 184 ? 21.944 29.579 6.416 1.00 160.40 184 GLY B O 1
ATOM 7007 N N . SER B 2 185 ? 21.241 27.627 7.260 1.00 176.57 185 SER B N 1
ATOM 7008 C CA . SER B 2 185 ? 21.216 26.998 5.939 1.00 180.48 185 SER B CA 1
ATOM 7009 C C . SER B 2 185 ? 19.773 26.886 5.460 1.00 182.41 185 SER B C 1
ATOM 7010 O O . SER B 2 185 ? 19.509 26.605 4.292 1.00 176.74 185 SER B O 1
ATOM 7013 N N . PHE B 2 186 ? 18.844 27.138 6.376 1.00 187.48 186 PHE B N 1
ATOM 7014 C CA . PHE B 2 186 ? 17.432 27.215 6.036 1.00 188.87 186 PHE B CA 1
ATOM 7015 C C . PHE B 2 186 ? 17.065 28.661 5.738 1.00 199.80 186 PHE B C 1
ATOM 7016 O O . PHE B 2 186 ? 15.916 28.972 5.413 1.00 205.26 186 PHE B O 1
ATOM 7024 N N . SER B 2 187 ? 18.053 29.544 5.852 1.00 200.83 187 SER B N 1
ATOM 7025 C CA . SER B 2 187 ? 17.849 30.958 5.571 1.00 199.16 187 SER B CA 1
ATOM 7026 C C . SER B 2 187 ? 17.534 31.159 4.095 1.00 196.51 187 SER B C 1
ATOM 7027 O O . SER B 2 187 ? 16.917 32.151 3.708 1.00 198.23 187 SER B O 1
ATOM 7029 N N . LEU B 2 188 ? 17.954 30.197 3.280 1.00 195.10 188 LEU B N 1
ATOM 7030 C CA . LEU B 2 188 ? 17.828 30.300 1.832 1.00 196.90 188 LEU B CA 1
ATOM 7031 C C . LEU B 2 188 ? 16.552 29.667 1.274 1.00 201.02 188 LEU B C 1
ATOM 7032 O O . LEU B 2 188 ? 16.372 29.609 0.056 1.00 206.89 188 LEU B O 1
ATOM 7034 N N . PHE B 2 189 ? 15.671 29.185 2.147 1.00 197.86 189 PHE B N 1
ATOM 7035 C CA . PHE B 2 189 ? 14.496 28.448 1.675 1.00 195.57 189 PHE B CA 1
ATOM 7036 C C . PHE B 2 189 ? 13.195 29.261 1.579 1.00 195.11 189 PHE B C 1
ATOM 7037 O O . PHE B 2 189 ? 12.822 29.985 2.501 1.00 194.92 189 PHE B O 1
ATOM 7039 N N . THR B 2 190 ? 12.523 29.107 0.439 1.00 196.90 190 THR B N 1
ATOM 7040 C CA . THR B 2 190 ? 11.368 29.911 0.030 1.00 204.88 190 THR B CA 1
ATOM 7041 C C . THR B 2 190 ? 10.079 29.535 0.757 1.00 192.64 190 THR B C 1
ATOM 7042 O O . THR B 2 190 ? 9.031 30.143 0.539 1.00 196.72 190 THR B O 1
ATOM 7044 N N . PRO B 2 191 ? 10.168 28.493 1.575 1.00 177.26 191 PRO B N 1
ATOM 7045 C CA . PRO B 2 191 ? 9.062 27.876 2.326 1.00 168.43 191 PRO B CA 1
ATOM 7046 C C . PRO B 2 191 ? 7.759 27.388 1.618 1.00 197.71 191 PRO B C 1
ATOM 7047 O O . PRO B 2 191 ? 6.671 27.506 2.179 1.00 197.70 191 PRO B O 1
ATOM 7049 N N . ILE B 2 192 ? 7.872 26.780 0.414 1.00 201.25 192 ILE B N 1
ATOM 7050 C CA . ILE B 2 192 ? 7.090 25.575 0.107 1.00 199.38 192 ILE B CA 1
ATOM 7051 C C . ILE B 2 192 ? 7.784 24.430 0.825 1.00 191.71 192 ILE B C 1
ATOM 7052 O O . ILE B 2 192 ? 7.251 23.333 1.011 1.00 189.09 192 ILE B O 1
ATOM 7054 N N . SER B 2 193 ? 9.020 24.732 1.213 1.00 184.01 193 SER B N 1
ATOM 7055 C CA . SER B 2 193 ? 9.948 23.807 1.843 1.00 175.85 193 SER B CA 1
ATOM 7056 C C . SER B 2 193 ? 9.453 23.303 3.189 1.00 182.61 193 SER B C 1
ATOM 7057 O O . SER B 2 193 ? 10.141 22.527 3.847 1.00 185.23 193 SER B O 1
ATOM 7060 N N . PHE B 2 194 ? 8.312 23.809 3.643 1.00 181.63 194 PHE B N 1
ATOM 7061 C CA . PHE B 2 194 ? 7.741 23.346 4.904 1.00 175.33 194 PHE B CA 1
ATOM 7062 C C . PHE B 2 194 ? 6.269 22.919 4.801 1.00 180.56 194 PHE B C 1
ATOM 7063 O O . PHE B 2 194 ? 5.956 21.768 5.100 1.00 195.18 194 PHE B O 1
ATOM 7071 N N . ALA B 2 195 ? 5.379 23.834 4.410 1.00 167.18 195 ALA B N 1
ATOM 7072 C CA . ALA B 2 195 ? 4.084 23.446 3.822 1.00 153.44 195 ALA B CA 1
ATOM 7073 C C . ALA B 2 195 ? 3.281 22.360 4.556 1.00 154.31 195 ALA B C 1
ATOM 7074 O O . ALA B 2 195 ? 3.270 21.203 4.130 1.00 152.45 195 ALA B O 1
ATOM 7076 N N . ASN B 2 196 ? 2.640 22.733 5.660 1.00 161.28 196 ASN B N 1
ATOM 7077 C CA . ASN B 2 196 ? 1.932 21.796 6.535 1.00 165.60 196 ASN B CA 1
ATOM 7078 C C . ASN B 2 196 ? 2.872 20.771 7.162 1.00 162.48 196 ASN B C 1
ATOM 7079 O O . ASN B 2 196 ? 2.790 19.567 6.896 1.00 149.43 196 ASN B O 1
ATOM 7081 N N . THR B 2 197 ? 3.783 21.286 7.981 1.00 170.02 197 THR B N 1
ATOM 7082 C CA . THR B 2 197 ? 4.576 20.485 8.902 1.00 175.40 197 THR B CA 1
ATOM 7083 C C . THR B 2 197 ? 3.940 20.541 10.290 1.00 187.58 197 THR B C 1
ATOM 7084 O O . THR B 2 197 ? 4.513 20.036 11.262 1.00 195.61 197 THR B O 1
ATOM 7086 N N . LYS B 2 198 ? 2.770 21.181 10.368 1.00 190.30 198 LYS B N 1
ATOM 7087 C CA . LYS B 2 198 ? 2.165 21.591 11.637 1.00 193.77 198 LYS B CA 1
ATOM 7088 C C . LYS B 2 198 ? 3.187 22.474 12.335 1.00 197.25 198 LYS B C 1
ATOM 7089 O O . LYS B 2 198 ? 3.394 22.384 13.541 1.00 193.91 198 LYS B O 1
ATOM 7091 N N . LEU B 2 199 ? 3.783 23.368 11.554 1.00 200.56 199 LEU B N 1
ATOM 7092 C CA . LEU B 2 199 ? 5.131 23.855 11.817 1.00 201.93 199 LEU B CA 1
ATOM 7093 C C . LEU B 2 199 ? 5.287 24.967 12.858 1.00 198.96 199 LEU B C 1
ATOM 7094 O O . LEU B 2 199 ? 5.700 24.704 13.992 1.00 195.53 199 LEU B O 1
ATOM 7096 N N . THR B 2 200 ? 4.939 26.194 12.472 1.00 197.32 200 THR B N 1
ATOM 7097 C CA . THR B 2 200 ? 5.200 27.384 13.284 1.00 196.12 200 THR B CA 1
ATOM 7098 C C . THR B 2 200 ? 4.676 28.630 12.574 1.00 186.50 200 THR B C 1
ATOM 7099 O O . THR B 2 200 ? 5.137 28.967 11.478 1.00 168.44 200 THR B O 1
ATOM 7101 N N . GLN C 3 1 ? 21.824 -32.418 15.633 1.00 105.73 65 GLN C N 1
ATOM 7102 C CA . GLN C 3 1 ? 23.065 -33.016 16.109 1.00 106.52 65 GLN C CA 1
ATOM 7103 C C . GLN C 3 1 ? 23.183 -32.935 17.628 1.00 111.96 65 GLN C C 1
ATOM 7104 O O . GLN C 3 1 ? 23.065 -31.857 18.212 1.00 110.62 65 GLN C O 1
ATOM 7110 N N . ARG C 3 2 ? 23.421 -34.084 18.257 1.00 114.92 66 ARG C N 1
ATOM 7111 C CA . ARG C 3 2 ? 23.614 -34.155 19.700 1.00 107.15 66 ARG C CA 1
ATOM 7112 C C . ARG C 3 2 ? 24.860 -33.389 20.120 1.00 120.27 66 ARG C C 1
ATOM 7113 O O . ARG C 3 2 ? 25.779 -33.188 19.325 1.00 123.39 66 ARG C O 1
ATOM 7121 N N . LEU C 3 3 ? 24.887 -32.961 21.376 1.00 119.20 67 LEU C N 1
ATOM 7122 C CA . LEU C 3 3 ? 26.027 -32.226 21.900 1.00 110.77 67 LEU C CA 1
ATOM 7123 C C . LEU C 3 3 ? 27.187 -33.182 22.151 1.00 117.13 67 LEU C C 1
ATOM 7124 O O . LEU C 3 3 ? 28.338 -32.764 22.244 1.00 176.01 67 LEU C O 1
ATOM 7129 N N . SER C 3 4 ? 26.876 -34.472 22.241 1.00 120.62 68 SER C N 1
ATOM 7130 C CA . SER C 3 4 ? 27.875 -35.494 22.540 1.00 127.90 68 SER C CA 1
ATOM 7131 C C . SER C 3 4 ? 28.838 -35.730 21.379 1.00 132.44 68 SER C C 1
ATOM 7132 O O . SER C 3 4 ? 30.051 -35.806 21.574 1.00 136.57 68 SER C O 1
ATOM 7135 N N . THR C 3 5 ? 28.294 -35.847 20.172 1.00 133.72 69 THR C N 1
ATOM 7136 C CA . THR C 3 5 ? 29.105 -36.132 18.991 1.00 143.86 69 THR C CA 1
ATOM 7137 C C . THR C 3 5 ? 30.013 -34.961 18.624 1.00 149.62 69 THR C C 1
ATOM 7138 O O . THR C 3 5 ? 30.953 -35.114 17.844 1.00 151.42 69 THR C O 1
ATOM 7142 N N . GLY C 3 6 ? 29.723 -33.793 19.188 1.00 149.42 70 GLY C N 1
ATOM 7143 C CA . GLY C 3 6 ? 30.574 -32.629 19.023 1.00 149.93 70 GLY C CA 1
ATOM 7144 C C . GLY C 3 6 ? 30.391 -31.894 17.710 1.00 139.61 70 GLY C C 1
ATOM 7145 O O . GLY C 3 6 ? 29.476 -32.186 16.939 1.00 136.24 70 GLY C O 1
ATOM 7146 N N . SER C 3 7 ? 31.272 -30.931 17.460 1.00 137.71 71 SER C N 1
ATOM 7147 C CA . SER C 3 7 ? 31.225 -30.145 16.237 1.00 131.41 71 SER C CA 1
ATOM 7148 C C . SER C 3 7 ? 31.772 -30.975 15.082 1.00 137.02 71 SER C C 1
ATOM 7149 O O . SER C 3 7 ? 32.903 -31.458 15.135 1.00 135.99 71 SER C O 1
ATOM 7152 N N . ARG C 3 8 ? 30.964 -31.148 14.042 1.00 143.04 72 ARG C N 1
ATOM 7153 C CA . ARG C 3 8 ? 31.386 -31.943 12.898 1.00 152.73 72 ARG C CA 1
ATOM 7154 C C . ARG C 3 8 ? 32.227 -31.115 11.932 1.00 149.95 72 ARG C C 1
ATOM 7155 O O . ARG C 3 8 ? 32.436 -29.920 12.142 1.00 145.12 72 ARG C O 1
ATOM 7163 N N . ILE C 3 9 ? 32.699 -31.755 10.868 1.00 149.43 73 ILE C N 1
ATOM 7164 C CA . ILE C 3 9 ? 33.618 -31.113 9.935 1.00 141.79 73 ILE C CA 1
ATOM 7165 C C . ILE C 3 9 ? 32.905 -30.119 9.018 1.00 137.00 73 ILE C C 1
ATOM 7166 O O . ILE C 3 9 ? 33.451 -29.067 8.685 1.00 133.50 73 ILE C O 1
ATOM 7171 N N . ASN C 3 10 ? 31.682 -30.451 8.622 1.00 134.48 74 ASN C N 1
ATOM 7172 C CA . ASN C 3 10 ? 30.941 -29.624 7.677 1.00 133.09 74 ASN C CA 1
ATOM 7173 C C . ASN C 3 10 ? 30.085 -28.549 8.349 1.00 126.53 74 ASN C C 1
ATOM 7174 O O . ASN C 3 10 ? 29.336 -27.836 7.682 1.00 126.67 74 ASN C O 1
ATOM 7179 N N . SER C 3 11 ? 30.200 -28.438 9.669 1.00 130.32 75 SER C N 1
ATOM 7180 C CA . SER C 3 11 ? 29.449 -27.437 10.425 1.00 126.31 75 SER C CA 1
ATOM 7181 C C . SER C 3 11 ? 29.876 -26.006 10.086 1.00 113.37 75 SER C C 1
ATOM 7182 O O . SER C 3 11 ? 29.162 -25.051 10.390 1.00 78.28 75 SER C O 1
ATOM 7185 N N . ALA C 3 12 ? 31.039 -25.868 9.454 1.00 105.66 76 ALA C N 1
ATOM 7186 C CA . ALA C 3 12 ? 31.540 -24.569 9.015 1.00 89.18 76 ALA C CA 1
ATOM 7187 C C . ALA C 3 12 ? 31.598 -24.521 7.494 1.00 86.00 76 ALA C C 1
ATOM 7188 O O . ALA C 3 12 ? 31.711 -25.559 6.842 1.00 95.39 76 ALA C O 1
ATOM 7190 N N . LYS C 3 13 ? 31.521 -23.319 6.931 1.00 91.54 77 LYS C N 1
ATOM 7191 C CA . LYS C 3 13 ? 31.417 -23.163 5.483 1.00 93.86 77 LYS C CA 1
ATOM 7192 C C . LYS C 3 13 ? 32.763 -23.034 4.779 1.00 91.39 77 LYS C C 1
ATOM 7193 O O . LYS C 3 13 ? 33.808 -22.950 5.417 1.00 91.43 77 LYS C O 1
ATOM 7199 N N . ASP C 3 14 ? 32.706 -22.971 3.452 1.00 90.36 78 ASP C N 1
ATOM 7200 C CA . ASP C 3 14 ? 33.864 -22.690 2.611 1.00 83.63 78 ASP C CA 1
ATOM 7201 C C . ASP C 3 14 ? 33.689 -21.281 2.070 1.00 83.44 78 ASP C C 1
ATOM 7202 O O . ASP C 3 14 ? 32.561 -20.810 1.907 1.00 74.24 78 ASP C O 1
ATOM 7207 N N . ASP C 3 15 ? 34.793 -20.595 1.798 1.00 86.85 79 ASP C N 1
ATOM 7208 C CA . ASP C 3 15 ? 34.688 -19.234 1.299 1.00 82.91 79 ASP C CA 1
ATOM 7209 C C . ASP C 3 15 ? 34.227 -19.280 -0.147 1.00 89.12 79 ASP C C 1
ATOM 7210 O O . ASP C 3 15 ? 34.895 -19.851 -1.007 1.00 97.56 79 ASP C O 1
ATOM 7215 N N . ALA C 3 16 ? 33.081 -18.668 -0.413 1.00 82.05 80 ALA C N 1
ATOM 7216 C CA . ALA C 3 16 ? 32.515 -18.688 -1.749 1.00 76.51 80 ALA C CA 1
ATOM 7217 C C . ALA C 3 16 ? 33.124 -17.562 -2.557 1.00 81.54 80 ALA C C 1
ATOM 7218 O O . ALA C 3 16 ? 33.358 -16.472 -2.036 1.00 74.36 80 ALA C O 1
ATOM 7220 N N . ALA C 3 17 ? 33.374 -17.826 -3.833 1.00 84.09 81 ALA C N 1
ATOM 7221 C CA . ALA C 3 17 ? 34.004 -16.843 -4.696 1.00 75.74 81 ALA C CA 1
ATOM 7222 C C . ALA C 3 17 ? 32.964 -16.206 -5.606 1.00 77.92 81 ALA C C 1
ATOM 7223 O O . ALA C 3 17 ? 31.982 -16.846 -5.987 1.00 77.33 81 ALA C O 1
ATOM 7225 N N . GLY C 3 18 ? 33.173 -14.935 -5.932 1.00 74.40 82 GLY C N 1
ATOM 7226 C CA . GLY C 3 18 ? 32.245 -14.199 -6.769 1.00 78.16 82 GLY C CA 1
ATOM 7227 C C . GLY C 3 18 ? 32.255 -14.622 -8.226 1.00 81.19 82 GLY C C 1
ATOM 7228 O O . GLY C 3 18 ? 33.064 -15.452 -8.648 1.00 85.31 82 GLY C O 1
ATOM 7229 N N . LEU C 3 19 ? 31.337 -14.044 -8.993 1.00 78.15 83 LEU C N 1
ATOM 7230 C CA . LEU C 3 19 ? 31.227 -14.306 -10.421 1.00 75.03 83 LEU C CA 1
ATOM 7231 C C . LEU C 3 19 ? 31.634 -13.061 -11.191 1.00 98.14 83 LEU C C 1
ATOM 7232 O O . LEU C 3 19 ? 31.180 -11.959 -10.884 1.00 75.40 83 LEU C O 1
ATOM 7237 N N . GLN C 3 20 ? 32.493 -13.232 -12.190 1.00 75.54 84 GLN C N 1
ATOM 7238 C CA . GLN C 3 20 ? 32.873 -12.110 -13.040 1.00 95.03 84 GLN C CA 1
ATOM 7239 C C . GLN C 3 20 ? 32.104 -12.063 -14.357 1.00 101.67 84 GLN C C 1
ATOM 7240 O O . GLN C 3 20 ? 31.908 -13.080 -15.026 1.00 87.21 84 GLN C O 1
ATOM 7246 N N . ILE C 3 21 ? 31.674 -10.858 -14.712 1.00 103.44 85 ILE C N 1
ATOM 7247 C CA . ILE C 3 21 ? 30.865 -10.630 -15.899 1.00 87.05 85 ILE C CA 1
ATOM 7248 C C . ILE C 3 21 ? 31.435 -9.478 -16.723 1.00 146.30 85 ILE C C 1
ATOM 7249 O O . ILE C 3 21 ? 31.766 -8.416 -16.190 1.00 80.57 85 ILE C O 1
#

InterPro domains:
  IPR000719 Protein kinase domain [PF00069] (871-1152)
  IPR000719 Protein kinase domain [PS50011] (870-1155)
  IPR000719 Protein kinase domain [SM00220] (870-1155)
  IPR001611 Leucine-rich repeat [PF00560] (98-119)
  IPR001611 Leucine-rich repeat [PF00560] (147-166)
  IPR001611 Leucine-rich repeat [PF00560] (337-359)
  IPR001611 Leucine-rich repeat [PF00560] (385-407)
  IPR001611 Leucine-rich repeat [PF00560] (410-431)
  IPR001611 Leucine-rich repeat [PF00560] (432-454)
  IPR001611 Leucine-rich repeat [PF00560] (456-478)
  IPR001611 Leucine-rich repeat [PF00560] (480-502)
  IPR001611 Leucine-rich repeat [PF00560] (629-648)
  IPR001611 Leucine-rich repeat [PF00560] (651-671)
  IPR001611 Leucine-rich repeat [PF13855] (544-587)
  IPR001611 Leucine-rich repeat [PF13855] (702-758)
  IPR003591 Leucine-rich repeat, typical subtype [SM00369] (95-119)
  IPR003591 Leucine-rich repeat, typical subtype [SM00369] (143-167)
  IPR003591 Leucine-rich repeat, typical subtype [SM00369] (215-238)
  IPR003591 Leucine-rich repeat, typical subtype [SM00369] (239-263)
  IPR003591 Leucine-rich repeat, typical subtype [SM00369] (287-311)

CATH classification: 3.80.10.10

Nearest PDB structures (foldseek):
  8wed-assembly2_E  TM=9.971E-01  e=7.149E-29  Arabidopsis thaliana
  7ogq-assembly1_BBB  TM=9.901E-01  e=3.716E-24  Arabidopsis thaliana
  4z61-assembly1_C  TM=9.898E-01  e=4.638E-24  Arabidopsis thaliana
  4lsc-assembly1_A  TM=9.883E-01  e=3.807E-23  Arabidopsis thaliana
  4q3i-assembly2_B  TM=9.462E-01  e=8.212E-21  Oryza sativa

Foldseek 3Di:
DDDLVLVLVVVQVPQFDDQPLCQCVQVVVVDSVNNCPRVQWHADPVGATATRADEPRAIEGEGDLSVLSRQNYAYYHPYAYAHEEADRLSVLNNLNHAAYAPHHYAHEEAHRPSVLNRQRYAHYHPAHYAYEEEDDLSNLVNQNYAEYHQHAYAYEEEDRLSNLSNANYQYDANENYAYEEEDRLSVLNRQNHAYYAPENYAYEEEDHLSVLNHQNYAEDHHYPYAYEEADHLSVLNRQNHQEYHQDQYAHEEADRLSVLNRQNHAADEHEQYAYEEEDRLSVLSNQNHAHYEHENYAYEEEDDLSVLRNQNYAAYYDEDYAYEEEDNQSPLSRLNYAYDAHYDYAYEEEHHACVLSNQNYAEDHHYQYAYEEEDHLSVLNNQNYAYDACEQYAYEEEDHANCLRNQYAEDANADYAHEEEDDLSNLNRQNHQYAAHEQYAHEEEDDLSVLSRQNHAEHHPYNYAYEEEDHLSVLSNQNHAYDEHDHYAYAEEDDLSCLSNQNHQEYAHAQYAYEDDHDLSVLCRQNHAEYHHEHYAYEEADDLSVLSNQHYQYYAPYNYAHDEADDPSCLSHQNYLEDHPEAYAYEEEDDLSSLQSNQERAEYAHHYNYAYEEADHLSVLSYENYAEYAHYQYAYAEEDHLSVLNHQNYAEYHHEHYAYEEEHDLSSCLSPLRYAEYHPEAYAYEEADRPCVLVRQNHAEYAPYNYAYAEADHCSQQVRANYAHYAHAPYAHEEEDHDHHNNPVDDVRRPPPHPYYDD/DLLLVLVVVQVVQKAQPLCQQVQRDSPDPARCRRPQWHPDPVRQTAEHAQAPRQMEGEGDLSCLVRQNHAYYHPEQYAYEEEDHLSPLSHAHHAEDDHYNYAYEEEDHLSVLNHLNYAYAEHDPYQYEEEDHPSVQVSLRHVDQQHENHAYEPEDDPVHSCVPPPPNNYYHNVYD/DDPVVPDDDPNDDDDDDDDDD

Solvent-accessible surface area: 36946 Å² total; per-residue (Å²): 55,158,103,89,7,8,96,2,1,102,54,2,76,116,31,20,92,71,37,87,98,34,17,7,51,39,5,94,142,50,25,36,166,164,6,45,116,10,50,21,4,76,31,52,123,101,16,38,0,17,18,3,33,0,67,110,61,93,0,68,14,59,3,13,66,18,3,8,96,0,74,97,0,68,30,0,18,0,18,33,12,34,0,62,24,135,6,10,76,66,0,20,136,1,80,78,0,40,44,0,13,0,20,66,8,118,0,37,14,75,11,10,81,16,1,7,106,4,141,66,1,73,15,0,1,1,20,48,10,104,1,42,26,76,5,35,102,65,0,7,135,2,52,25,1,28,21,0,0,0,14,125,12,72,2,56,29,138,4,5,131,33,0,10,89,0,85,99,0,68,8,3,6,1,1,26,6,94,1,56,16,61,6,6,98,25,1,2,89,2,69,79,0,36,6,0,17,0,15,28,1,81,0,55,19,109,1,14,91,38,0,6,97,0,100,62,0,84,6,0,6,0,5,90,8,84,1,85,12,53,2,2,40,82,0,5,110,0,65,36,0,32,1,0,0,0,15,46,8,68,0,55,25,135,1,6,52,75,0,5,100,0,77,88,0,55,0,0,2,0,9,79,9,81,0,54,52,51,24,24,60,22,2,13,164,0,72,85,0,26,28,7,3,2,0,63,8,99,0,68,18,82,8,41,79,65,2,5,123,1,90,41,0,58,14,0,2,3,4,28,12,82,0,55,32,107,4,1,58,29,0,20,59,0,106,78,0,31,30,1,3,0,0,80,11,73,1,34,24,81,10,8,84,86,2,3,65,0,52,60,0,84,40,1,2,0,2,37,9,83,0,53,4,67,3,10,84,27,0,46,101,0,85,22,0,93,19,1,0,0,2,41,10,80,0,58,28,108,16,21,183,10,2,7,162,0,78,0,20,69,4,1,2,5,117,8,90,0,56,15,108,17,17,45,34,6,6,68,5,64,62,0,52,6,7,3,4,19,45,11,82,0,62,18,64,6,74,70,44,0,6,93,0,103,126,0,127,32,0,13,1,4,116,11,61,1,72,17,83,5,11,134,50,0,2,64,0,106,44,0,11,11,0,18,0,11,22,14,16,0,53,21,135,2,5,115,53,0,22,77,0,81,62,1,4,0,0,79,0,47,35,10,63,0,71,15,95,16,12,87,55,0,2,75,2,107,43,0,6,10,0,11,0,10,81,15,101,1,56,26,126,7,33,55,73,0,20,85,0,91,38,0,28,71,1,3,0,54,16,14,100,2,68,18,62,7,22,64,33,0,107,31,0,55,58,0,20,9,0,14,0,2,69,12,88,0,55,25,83,8,24,22,138,1,1,24,26,0,137,43,0,5,50,65,0,11,0,5,60,11,82,0,52,17,90,3,13,139,57,0,3,130,0,75,12,0,32,63,2,30,2,12,62,7,82,1,53,23,65,7,8,161,44,0,85,29,0,59,0,0,45,48,2,32,0,12,86,17,85,1,47,22,123,12,12,43,84,0,2,117,16,0,36,22,0,45,39,2,41,1,1,125,14,50,1,32,3,112,8,9,115,6,0,23,118,1,85,83,0,51,35,2,27,2,10,43,16,93,2,61,4,120,18,12,86,36,6,2,120,21,102,67,4,132,103,5,70,6,19,60,17,84,0,97,36,106,26,6,95,63,19,15,18,153,106,43,97,83,76,11,30,137,38,2,115,80,40,87,106,72,70,21,2,85,4,0,18,28,0,71,126,38,15,62,35,93,63,91,18,2,57,12,10,57,55,81,20,16,28,0,34,55,5,13,34,10,42,31,55,116,122,77,18,0,15,11,0,15,2,18,63,6,100,0,43,19,106,17,26,115,56,1,15,102,0,66,66,0,53,9,0,2,1,22,29,14,91,0,48,14,76,7,18,107,54,0,3,97,1,101,64,0,17,0,1,2,1,34,76,11,84,1,44,15,78,4,19,78,18,0,2,142,1,119,105,0,11,3,0,32,0,26,66,16,47,0,56,28,115,23,11,168,20,0,8,30,7,136,59,19,71,31,15,60,2,3,87,0,77,20,25,54,54,47,31,82,102,38,15,13,78,100,37,106,63,73,16,28,51,84,4,78,34,124,158,149,2,58,92,17,32,171,52,123,74,10,156,48,11,89,27,23,15,23,45